Protein AF-A0A4Y7ZWC4-F1 (afdb_monomer_lite)

Sequence (1128 aa):
MLENSEYKRQALKNGRPTIAVLVGAMTSEYQEGIMRGAAYVAEENDYNIIGFCGGAINSQDSLTLLRDKVFDLVDTNLIAGVISPFSSHMRFLDEQASQTFIDRFSSVPVINIGSYIEQHTNILTDYESGFYELFSHLHHVHGYRNIMLMRGPEYHASSQKRFALYKKLLDEYDLPFDHDMVIQSNLTRESAKSRIEKFFDKSNKPVDVIITVNDKQALGIIDACVSRGIKVPQDIAVIGSMDTLEGAFSTPSLTGIKEPLFELGRTAAIELIAQIEGKKALSEIHNPTSLIVRQSCGCESSMHLQDCKASNQVSSVSLNLSDDPIYDETEGYFKRLVEQYKGGIACNEVASLLSLYQKSMQKNHFDELLTLLQQKLEKALKTEDIMLWLALTSKLQLSTLAYLDNSKNRSKKSLVKFITQLISLKNEFEQIAIKFQRFETEYYMNYFRSVVNNLNSSFDLSTIKEYTIDVLQLSEFYISVFDDVNTDKQSAKNILSVHHNELINIENKSFDAKKLLPDGIETFKDRYTLLVLPLSHRDKRIGFMTLNLSNCKAIAFENLRAVISSALKNEILIQDLKKAEKRFSDIAHSTSNWLWETNLHHQFTYCSISSEDIIGYSPHILMNKTVSELDVGKGEGYIKRILAQKDLTNIECWFRHKNGHVVCLLLSAKAIISEGVFYGYRGVFEDITEQKRQADKIKNLAYSDMLTGLPNRTLFQDTLEETIKESALKKKKFALMFIDLDHFKYINDSLGHAAGDKLLIEIAKRLNNSIRSGDVLARLGGDEFVIILPDVLDTANIIDIAERIFNDLKKPVMLKGKPVLSTLSLGISLYPTDATDAQSLLQKGDNAMYQAKSQGRNNYVFYDKLLEQKHNLRNLNEDILRDALANDGFVLHYQPQVSTETGDVIGFEALVRIQNDKQGIVAPNHFIPLAEELGLIGQIDEWVFKEGCSQYAIWRDLGLTNIRLSINLSAVQLRNDAVLATYIEILERYNVQPSDIQLEITENSLIENERIALKVLQGFRDFGVSIALDDFGTGYSSLNCINLYPIDTIKIDRSFVKDAVDNPKNKAIIQGMVLIARSLNLNVIAEGVETLEQYHFIKGLGCHEIQGYYFYKPSPAKDVQQFLVGPL

Secondary structure (DSSP, 8-state):
----TT-----STT---EEEEEES-TT-HHHHHHHHHHHHHHHHTT-EEEEEE---TT-SSHHHHHHHGGGGG--TTT-SEEEE-GGGG-SS--HHHHHHHHHTTTTS-EEEESS--TTSEEEEEEHHHHHHHHHHHHHHTT----EEEEE--TT-HHHHHHHHHHHHHHHHTT----GGGEEE--SSHHHHHHHHHHHHTT-----SEEEESSHHHHHHHHHHHHHTTPPTTTT-EEEEES--HHHHTSSSPPEEEE--HHHHHHHHHHHHHHHHTTPPPPSEEEEE-EEE--GGGT--TTS-----------------SS--HHHHHHHHHHHHHHHH--SS--HHHHHHHHHHHHHHHHHT--HHHHHHHHHHHHHHTTSTTHHHHHHHHHHHHHHHHHHHHH--SSSHHHHHHHHHHHHHHHHHHHHHHHHHHHHHHHHHHHHHHHHHHHHHHH--HHHHHHHHHHHH--SEEEEEEES-TTSS--EEEEEEEEETTEE----S--EEGGGSS-TTPPPGGG--EEEEEEEEETTEEEEEEEEETTS--HHHHHHHHHHHHHHHHHHHHHHHHHHHHHHHHHHHHH-SSEEEEE-TT-BEEEE-TTHHHHTS--HHHHTT-BGGGTB-SS-TTHHHHHTTT--EEEEEEEEE-TTS-EEEEEEEEEEEEETTEEEEEEEEEEE-HHHHHHHHHHHHHHSB-TTT-SB-HHHHHHHHHHHHHHHHHHT--EEEEEEEETTHHHHHHHH-HHHHHHHHHHHHHHHHHHS-TTSEEEEEETTEEEEEE-S---HHHHHHHHHHHHHHHTSPEEETTEEE---EEEEEEEETTT-SSHHHHHHHHHHHHHHHHHTTSSSEEE--HHHHHHHHHHHHHHHHHHHHHHTT-EEEEEEEEEETTT--EEEEEEEEEEEETTTEEE-GGGTHHHHHHTT-HHHHHHHHHHHHHHHHHHHHHTT--S-EEEEE--HHHHT-TTHHHHHHHHHHHHT--GGGEEEEEEGGGGSS-HHHHHHHHHHHHHHT-EEEEEEETSSS-HHHHHHHS---EEEEPHHHHHTTTT-HHHHHHHHHHHHHHHHTT-EEEEE---SHHHHHHHHHHT-SEEESTTT---EEHHHHHHHHHS--

Radius of gyration: 44.44 Å; chains: 1; bounding box: 117×97×110 Å

Structure (mmCIF, N/CA/C/O backbone):
data_AF-A0A4Y7ZWC4-F1
#
_entry.id   AF-A0A4Y7ZWC4-F1
#
loop_
_atom_site.group_PDB
_atom_site.id
_atom_site.type_symbol
_atom_site.label_atom_id
_atom_site.label_alt_id
_atom_site.label_comp_id
_atom_site.label_asym_id
_atom_site.label_entity_id
_atom_site.label_seq_id
_atom_site.pdbx_PDB_ins_code
_atom_site.Cartn_x
_atom_site.Cartn_y
_atom_site.Cartn_z
_atom_site.occupancy
_atom_site.B_iso_or_equiv
_atom_site.auth_seq_id
_atom_site.auth_comp_id
_atom_site.auth_asym_id
_atom_site.auth_atom_id
_atom_site.pdbx_PDB_model_num
ATOM 1 N N . MET A 1 1 ? 11.425 41.089 52.721 1.00 36.91 1 MET A N 1
ATOM 2 C CA . MET A 1 1 ? 10.105 41.747 52.641 1.00 36.91 1 MET A CA 1
ATOM 3 C C . MET A 1 1 ? 9.851 42.131 51.196 1.00 36.91 1 MET A C 1
ATOM 5 O O . MET A 1 1 ? 10.433 43.103 50.746 1.00 36.91 1 MET A O 1
ATOM 9 N N . LEU A 1 2 ? 9.032 41.359 50.483 1.00 33.25 2 LEU A N 1
ATOM 10 C CA . LEU A 1 2 ? 8.387 41.781 49.237 1.00 33.25 2 LEU A CA 1
ATOM 11 C C . LEU A 1 2 ? 6.947 41.248 49.290 1.00 33.25 2 LEU A C 1
ATOM 13 O O . LEU A 1 2 ? 6.623 40.189 48.765 1.00 33.25 2 LEU A O 1
ATOM 17 N N . GLU A 1 3 ? 6.118 41.973 50.042 1.00 33.88 3 GLU A N 1
ATOM 18 C CA . GLU A 1 3 ? 4.663 41.814 50.160 1.00 33.88 3 GLU A CA 1
ATOM 19 C C . GLU A 1 3 ? 3.939 42.688 49.115 1.00 33.88 3 GLU A C 1
ATOM 21 O O . GLU A 1 3 ? 3.061 43.468 49.463 1.00 33.88 3 GLU A O 1
ATOM 26 N N . ASN A 1 4 ? 4.294 42.585 47.828 1.00 34.16 4 ASN A N 1
ATOM 27 C CA . ASN A 1 4 ? 3.472 43.173 46.764 1.00 34.16 4 ASN A CA 1
ATOM 28 C C . ASN A 1 4 ? 2.632 42.080 46.095 1.00 34.16 4 ASN A C 1
ATOM 30 O O . ASN A 1 4 ? 3.138 41.120 45.516 1.00 34.16 4 ASN A O 1
ATOM 34 N N . SER A 1 5 ? 1.320 42.230 46.250 1.00 39.06 5 SER A N 1
ATOM 35 C CA . SER A 1 5 ? 0.278 41.208 46.164 1.00 39.06 5 SER A CA 1
ATOM 36 C C . SER A 1 5 ? -0.336 40.987 44.775 1.00 39.06 5 SER A C 1
ATOM 38 O O . SER A 1 5 ? -1.377 40.346 44.695 1.00 39.06 5 SER A O 1
ATOM 40 N N . GLU A 1 6 ? 0.279 41.458 43.686 1.00 36.84 6 GLU A N 1
ATOM 41 C CA . GLU A 1 6 ? -0.223 41.223 42.312 1.00 36.84 6 GLU A CA 1
ATOM 42 C C . GLU A 1 6 ? 0.593 40.194 41.505 1.00 36.84 6 GLU A C 1
ATOM 44 O O . GLU A 1 6 ? 0.111 39.688 40.496 1.00 36.84 6 GLU A O 1
ATOM 49 N N . TYR A 1 7 ? 1.778 39.792 41.982 1.00 43.50 7 TYR A N 1
ATOM 50 C CA . TYR A 1 7 ? 2.660 38.829 41.296 1.00 43.50 7 TYR A CA 1
ATOM 51 C C . TYR A 1 7 ? 2.745 37.445 41.957 1.00 43.50 7 TYR A C 1
ATOM 53 O O . TYR A 1 7 ? 3.588 36.632 41.583 1.00 43.50 7 TYR A O 1
ATOM 61 N N . LYS A 1 8 ? 1.846 37.108 42.893 1.00 43.94 8 LYS A N 1
ATOM 62 C CA . LYS A 1 8 ? 1.674 35.714 43.348 1.00 43.94 8 LYS A CA 1
ATOM 63 C C . LYS A 1 8 ? 0.915 34.893 42.295 1.00 43.94 8 LYS A C 1
ATOM 65 O O . LYS A 1 8 ? -0.157 34.359 42.568 1.00 43.94 8 LYS A O 1
ATOM 70 N N . ARG A 1 9 ? 1.469 34.781 41.084 1.00 52.72 9 ARG A N 1
ATOM 71 C CA . ARG A 1 9 ? 1.142 33.650 40.207 1.00 52.72 9 ARG A CA 1
ATOM 72 C C . ARG A 1 9 ? 1.615 32.401 40.927 1.00 52.72 9 ARG A C 1
ATOM 74 O O . ARG A 1 9 ? 2.701 32.410 41.507 1.00 52.72 9 ARG A O 1
ATOM 81 N N . GLN A 1 10 ? 0.758 31.391 41.010 1.00 51.75 10 GLN A N 1
ATOM 82 C CA . GLN A 1 10 ? 1.081 30.186 41.758 1.00 51.75 10 GLN A CA 1
ATOM 83 C C . GLN A 1 10 ? 2.271 29.532 41.069 1.00 51.75 10 GLN A C 1
ATOM 85 O O . GLN A 1 10 ? 2.128 28.942 40.011 1.00 51.75 10 GLN A O 1
ATOM 90 N N . ALA A 1 11 ? 3.458 29.657 41.654 1.00 58.25 11 ALA A N 1
ATOM 91 C CA . ALA A 1 11 ? 4.569 28.808 41.282 1.00 58.25 11 ALA A CA 1
ATOM 92 C C . ALA A 1 11 ? 4.106 27.343 41.309 1.00 58.25 11 ALA A C 1
ATOM 94 O O . ALA A 1 11 ? 3.237 26.964 42.105 1.00 58.25 11 ALA A O 1
ATOM 95 N N . LEU A 1 12 ? 4.716 26.506 40.472 1.00 66.38 12 LEU A N 1
ATOM 96 C CA . LEU A 1 12 ? 4.628 25.061 40.661 1.00 66.38 12 LEU A CA 1
ATOM 97 C C . LEU A 1 12 ? 5.054 24.695 42.095 1.00 66.38 12 LEU A C 1
ATOM 99 O O . LEU A 1 12 ? 5.587 25.520 42.835 1.00 66.38 12 LEU A O 1
ATOM 103 N N . LYS A 1 13 ? 4.791 23.454 42.507 1.00 65.44 13 LYS A N 1
ATOM 104 C CA . LYS A 1 13 ? 4.731 23.006 43.915 1.00 65.44 13 LYS A CA 1
ATOM 105 C C . LYS A 1 13 ? 5.857 23.491 44.852 1.00 65.44 13 LYS A C 1
ATOM 107 O O . LYS A 1 13 ? 5.610 23.600 46.047 1.00 65.44 13 LYS A O 1
ATOM 112 N N . ASN A 1 14 ? 7.052 23.785 44.336 1.00 71.94 14 ASN A N 1
ATOM 113 C CA . ASN A 1 14 ? 8.225 24.234 45.094 1.00 71.94 14 ASN A CA 1
ATOM 114 C C . ASN A 1 14 ? 8.300 25.756 45.362 1.00 71.94 14 ASN A C 1
ATOM 116 O O . ASN A 1 14 ? 9.251 26.217 45.986 1.00 71.94 14 ASN A O 1
ATOM 120 N N . GLY A 1 15 ? 7.347 26.564 44.884 1.00 74.50 15 GLY A N 1
ATOM 121 C CA . GLY A 1 15 ? 7.322 28.008 45.152 1.00 74.50 15 GLY A CA 1
ATOM 122 C C . GLY A 1 15 ? 8.248 28.864 44.273 1.00 74.50 15 GLY A C 1
ATOM 123 O O . GLY A 1 15 ? 8.223 30.088 44.406 1.00 74.50 15 GLY A O 1
ATOM 124 N N . ARG A 1 16 ? 9.027 28.263 43.360 1.00 85.69 16 ARG A N 1
ATOM 125 C CA . ARG A 1 16 ? 9.934 28.987 42.452 1.00 85.69 16 ARG A CA 1
ATOM 126 C C . ARG A 1 16 ? 9.204 29.516 41.205 1.00 85.69 16 ARG A C 1
ATOM 128 O O . ARG A 1 16 ? 8.404 28.784 40.607 1.00 85.69 16 ARG A O 1
ATOM 135 N N . PRO A 1 17 ? 9.487 30.749 40.746 1.00 88.38 17 PRO A N 1
ATOM 136 C CA . PRO A 1 17 ? 8.953 31.246 39.481 1.00 88.38 17 PRO A CA 1
ATOM 137 C C . PRO A 1 17 ? 9.370 30.336 38.318 1.00 88.38 17 PRO A C 1
ATOM 139 O O . PRO A 1 17 ? 10.480 29.808 38.299 1.00 88.38 17 PRO A O 1
ATOM 142 N N . THR A 1 18 ? 8.475 30.125 37.351 1.00 90.62 18 THR A N 1
ATOM 143 C CA . THR A 1 18 ? 8.679 29.136 36.278 1.00 90.62 18 THR A CA 1
ATOM 144 C C . THR A 1 18 ? 8.723 29.798 34.908 1.00 90.62 18 THR A C 1
ATOM 146 O O . THR A 1 18 ? 7.802 30.527 34.550 1.00 90.62 18 THR A O 1
ATOM 149 N N . ILE A 1 19 ? 9.768 29.529 34.128 1.00 93.81 19 ILE A N 1
ATOM 150 C CA . ILE A 1 19 ? 9.897 29.974 32.736 1.00 93.81 19 ILE A CA 1
ATOM 151 C C . ILE A 1 19 ? 9.455 28.838 31.813 1.00 93.81 19 ILE A C 1
ATOM 153 O O . ILE A 1 19 ? 9.983 27.729 31.899 1.00 93.81 19 ILE A O 1
ATOM 157 N N . ALA A 1 20 ? 8.509 29.109 30.916 1.00 94.12 20 ALA A N 1
ATOM 158 C CA . ALA A 1 20 ? 8.157 28.183 29.845 1.00 94.12 20 ALA A CA 1
ATOM 159 C C . ALA A 1 20 ? 8.971 28.500 28.585 1.00 94.12 20 ALA A C 1
ATOM 161 O O . ALA A 1 20 ? 9.001 29.644 28.135 1.00 94.12 20 ALA A O 1
ATOM 162 N N . VAL A 1 21 ? 9.603 27.489 27.992 1.00 94.00 21 VAL A N 1
ATOM 163 C CA . VAL A 1 21 ? 10.308 27.605 26.710 1.00 94.00 21 VAL A CA 1
ATOM 164 C C . VAL A 1 21 ? 9.584 26.758 25.674 1.00 94.00 21 VAL A C 1
ATOM 166 O O . VAL A 1 21 ? 9.498 25.542 25.819 1.00 94.00 21 VAL A O 1
ATOM 169 N N . LEU A 1 22 ? 9.041 27.385 24.632 1.00 92.19 22 LEU A N 1
ATOM 170 C CA . LEU A 1 22 ? 8.258 26.695 23.605 1.00 92.19 22 LEU A CA 1
ATOM 171 C C . LEU A 1 22 ? 9.137 26.447 22.380 1.00 92.19 22 LEU A C 1
ATOM 173 O O . LEU A 1 22 ? 9.503 27.391 21.689 1.00 92.19 22 LEU A O 1
ATOM 177 N N . VAL A 1 23 ? 9.461 25.190 22.082 1.00 87.56 23 VAL A N 1
ATOM 178 C CA . VAL A 1 23 ? 10.250 24.799 20.900 1.00 87.56 23 VAL A CA 1
ATOM 179 C C . VAL A 1 23 ? 9.487 23.777 20.053 1.00 87.56 23 VAL A C 1
ATOM 181 O O . VAL A 1 23 ? 8.560 23.140 20.538 1.00 87.56 23 VAL A O 1
ATOM 184 N N . GLY A 1 24 ? 9.836 23.638 18.776 1.00 77.31 24 GLY A N 1
ATOM 185 C CA . GLY A 1 24 ? 9.213 22.663 17.877 1.00 77.31 24 GLY A CA 1
ATOM 186 C C . GLY A 1 24 ? 9.719 21.238 18.135 1.00 77.31 24 GLY A C 1
ATOM 187 O O . GLY A 1 24 ? 9.080 20.447 18.816 1.00 77.31 24 GLY A O 1
ATOM 188 N N . ALA A 1 25 ? 10.889 20.891 17.608 1.00 75.38 25 ALA A N 1
ATOM 189 C CA . ALA A 1 25 ? 11.522 19.589 17.773 1.00 75.38 25 ALA A CA 1
ATOM 190 C C . ALA A 1 25 ? 12.963 19.712 18.289 1.00 75.38 25 ALA A C 1
ATOM 192 O O . ALA A 1 25 ? 13.809 20.376 17.689 1.00 75.38 25 ALA A O 1
ATOM 193 N N . MET A 1 26 ? 13.282 18.942 19.330 1.00 75.38 26 MET A N 1
ATOM 194 C CA . MET A 1 26 ? 14.629 18.871 19.918 1.00 75.38 26 MET A CA 1
ATOM 195 C C . MET A 1 26 ? 15.670 18.194 19.007 1.00 75.38 26 MET A C 1
ATOM 197 O O . MET A 1 26 ? 16.835 18.091 19.359 1.00 75.38 26 MET A O 1
ATOM 201 N N . THR A 1 27 ? 15.287 17.777 17.797 1.00 70.00 27 THR A N 1
ATOM 202 C CA . THR A 1 27 ? 16.213 17.349 16.734 1.00 70.00 27 THR A CA 1
ATOM 203 C C . THR A 1 27 ? 16.934 18.516 16.041 1.00 70.00 27 THR A C 1
ATOM 205 O O . THR A 1 27 ? 17.749 18.291 15.143 1.00 70.00 27 THR A O 1
ATOM 208 N N . SER A 1 28 ? 16.568 19.759 16.367 1.00 74.88 28 SER A N 1
ATOM 209 C CA . SER A 1 28 ? 17.156 20.978 15.814 1.00 74.88 28 SER A CA 1
ATOM 210 C C . SER A 1 28 ? 18.129 21.603 16.809 1.00 74.88 28 SER A C 1
ATOM 212 O O . SER A 1 28 ? 17.698 22.112 17.842 1.00 74.88 28 SER A O 1
ATOM 214 N N . GLU A 1 29 ? 19.410 21.683 16.448 1.00 75.12 29 GLU A N 1
ATOM 215 C CA . GLU A 1 29 ? 20.452 22.306 17.282 1.00 75.12 29 GLU A CA 1
ATOM 216 C C . GLU A 1 29 ? 20.134 23.766 17.636 1.00 75.12 29 GLU A C 1
ATOM 218 O O . GLU A 1 29 ? 20.414 24.216 18.742 1.00 75.12 29 GLU A O 1
ATOM 223 N N . TYR A 1 30 ? 19.456 24.492 16.738 1.00 80.69 30 TYR A N 1
ATOM 224 C CA . TYR A 1 30 ? 18.941 25.837 17.013 1.00 80.69 30 TYR A CA 1
ATOM 225 C C . TYR A 1 30 ? 18.012 25.875 18.239 1.00 80.69 30 TYR A C 1
ATOM 227 O O . TYR A 1 30 ? 18.142 26.734 19.108 1.00 80.69 30 TYR A O 1
ATOM 235 N N . GLN A 1 31 ? 17.081 24.925 18.326 1.00 84.62 31 GLN A N 1
ATOM 236 C CA . GLN A 1 31 ? 16.088 24.880 19.397 1.00 84.62 31 GLN A CA 1
ATOM 237 C C . GLN A 1 31 ? 16.684 24.314 20.686 1.00 84.62 31 GLN A C 1
ATOM 239 O O . GLN A 1 31 ? 16.394 24.817 21.771 1.00 84.62 31 GLN A O 1
ATOM 244 N N . GLU A 1 32 ? 17.566 23.323 20.562 1.00 80.00 32 GLU A N 1
ATOM 245 C CA . GLU A 1 32 ? 18.338 22.798 21.682 1.00 80.00 32 GLU A CA 1
ATOM 246 C C . GLU A 1 32 ? 19.237 23.877 22.304 1.00 80.00 32 GLU A C 1
ATOM 248 O O . GLU A 1 32 ? 19.240 24.041 23.524 1.00 80.00 32 GLU A O 1
ATOM 253 N N . GLY A 1 33 ? 19.951 24.657 21.486 1.00 79.62 33 GLY A N 1
ATOM 254 C CA . GLY A 1 33 ? 20.810 25.752 21.937 1.00 79.62 33 GLY A CA 1
ATOM 255 C C . GLY A 1 33 ? 20.036 26.812 22.721 1.00 79.62 33 GLY A C 1
ATOM 256 O O . GLY A 1 33 ? 20.436 27.159 23.833 1.00 79.62 33 GLY A O 1
ATOM 257 N N . ILE A 1 34 ? 18.881 27.246 22.200 1.00 87.56 34 ILE A N 1
ATOM 258 C CA . ILE A 1 34 ? 17.975 28.169 22.902 1.00 87.56 34 ILE A CA 1
ATOM 259 C C . ILE A 1 34 ? 17.563 27.597 24.261 1.00 87.56 34 ILE A C 1
ATOM 261 O O . ILE A 1 34 ? 17.644 28.279 25.283 1.00 87.56 34 ILE A O 1
ATOM 265 N N . MET A 1 35 ? 17.132 26.337 24.285 1.00 86.38 35 MET A N 1
ATOM 266 C CA . MET A 1 35 ? 16.651 25.702 25.505 1.00 86.38 35 MET A CA 1
ATOM 267 C C . MET A 1 35 ? 17.763 25.554 26.552 1.00 86.38 35 MET A C 1
ATOM 269 O O . MET A 1 35 ? 17.543 25.869 27.721 1.00 86.38 35 MET A O 1
ATOM 273 N N . ARG A 1 36 ? 18.972 25.149 26.141 1.00 82.88 36 ARG A N 1
ATOM 274 C CA . ARG A 1 36 ? 20.150 25.036 27.018 1.00 82.88 36 ARG A CA 1
ATOM 275 C C . ARG A 1 36 ? 20.587 26.390 27.576 1.00 82.88 36 ARG A C 1
ATOM 277 O O . ARG A 1 36 ? 20.874 26.485 28.768 1.00 82.88 36 ARG A O 1
ATOM 284 N N . GLY A 1 37 ? 20.613 27.427 26.739 1.00 82.19 37 GLY A N 1
ATOM 285 C CA . GLY A 1 37 ? 20.956 28.789 27.152 1.00 82.19 37 GLY A CA 1
ATOM 286 C C . GLY A 1 37 ? 19.972 29.348 28.175 1.00 82.19 37 GLY A C 1
ATOM 287 O O . GLY A 1 37 ? 20.378 29.869 29.213 1.00 82.19 37 GLY A O 1
ATOM 288 N N . ALA A 1 38 ? 18.672 29.165 27.930 1.00 88.00 38 ALA A N 1
ATOM 289 C CA . ALA A 1 38 ? 17.637 29.575 28.872 1.00 88.00 38 ALA A CA 1
ATOM 290 C C . ALA A 1 38 ? 17.711 28.780 30.188 1.00 88.00 38 ALA A C 1
ATOM 292 O O . ALA A 1 38 ? 17.610 29.362 31.268 1.00 88.00 38 ALA A O 1
ATOM 293 N N . ALA A 1 39 ? 17.944 27.463 30.109 1.00 85.06 39 ALA A N 1
ATOM 294 C CA . ALA A 1 39 ? 18.086 26.597 31.279 1.00 85.06 39 ALA A CA 1
ATOM 295 C C . ALA A 1 39 ? 19.277 26.990 32.149 1.00 85.06 39 ALA A C 1
ATOM 297 O O . ALA A 1 39 ? 19.162 26.985 33.371 1.00 85.06 39 ALA A O 1
ATOM 298 N N . TYR A 1 40 ? 20.399 27.367 31.532 1.00 81.56 40 TYR A N 1
ATOM 299 C CA . TYR A 1 40 ? 21.580 27.840 32.245 1.00 81.56 40 TYR A CA 1
ATOM 300 C C . TYR A 1 40 ? 21.276 29.069 33.110 1.00 81.56 40 TYR A C 1
ATOM 302 O O . TYR A 1 40 ? 21.555 29.059 34.305 1.00 81.56 40 TYR A O 1
ATOM 310 N N . VAL A 1 41 ? 20.625 30.083 32.537 1.00 84.69 41 VAL A N 1
ATOM 311 C CA . VAL A 1 41 ? 20.277 31.311 33.268 1.00 84.69 41 VAL A CA 1
ATOM 312 C C . VAL A 1 41 ? 19.228 31.047 34.341 1.00 84.69 41 VAL A C 1
ATOM 314 O O . VAL A 1 41 ? 19.347 31.555 35.456 1.00 84.69 41 VAL A O 1
ATOM 317 N N . ALA A 1 42 ? 18.208 30.241 34.032 1.00 87.12 42 ALA A N 1
ATOM 318 C CA . ALA A 1 42 ? 17.203 29.856 35.015 1.00 87.12 42 ALA A CA 1
ATOM 319 C C . ALA A 1 42 ? 17.848 29.134 36.211 1.00 87.12 42 ALA A C 1
ATOM 321 O O . ALA A 1 42 ? 17.500 29.415 37.361 1.00 87.12 42 ALA A O 1
ATOM 322 N N . GLU A 1 43 ? 18.831 28.259 35.950 1.00 84.38 43 GLU A N 1
ATOM 323 C CA . GLU A 1 43 ? 19.612 27.557 36.973 1.00 84.38 43 GLU A CA 1
ATOM 324 C C . GLU A 1 43 ? 20.304 28.539 37.931 1.00 84.38 43 GLU A C 1
ATOM 326 O O . GLU A 1 43 ? 20.068 28.481 39.142 1.00 84.38 43 GLU A O 1
ATOM 331 N N . GLU A 1 44 ? 21.070 29.485 37.382 1.00 84.31 44 GLU A N 1
ATOM 332 C CA . GLU A 1 44 ? 21.840 30.480 38.142 1.00 84.31 44 GLU A CA 1
ATOM 333 C C . GLU A 1 44 ? 20.978 31.458 38.955 1.00 84.31 44 GLU A C 1
ATOM 335 O O . GLU A 1 44 ? 21.430 31.958 39.983 1.00 84.31 44 GLU A O 1
ATOM 340 N N . ASN A 1 45 ? 19.734 31.706 38.534 1.00 84.94 45 ASN A N 1
ATOM 341 C CA . ASN A 1 45 ? 18.841 32.699 39.148 1.00 84.94 45 ASN A CA 1
ATOM 342 C C . ASN A 1 45 ? 17.710 32.085 40.003 1.00 84.94 45 ASN A C 1
ATOM 344 O O . ASN A 1 45 ? 16.782 32.791 40.383 1.00 84.94 45 ASN A O 1
ATOM 348 N N . ASP A 1 46 ? 17.772 30.784 40.308 1.00 86.81 46 ASP A N 1
ATOM 349 C CA . ASP A 1 46 ? 16.769 30.045 41.109 1.00 86.81 46 ASP A CA 1
ATOM 350 C C . ASP A 1 46 ? 15.342 29.998 40.507 1.00 86.81 46 ASP A C 1
ATOM 352 O O . ASP A 1 46 ? 14.338 29.939 41.217 1.00 86.81 46 ASP A O 1
ATOM 356 N N . TYR A 1 47 ? 15.240 29.963 39.173 1.00 88.88 47 TYR A N 1
ATOM 357 C CA . TYR A 1 47 ? 13.983 29.747 38.445 1.00 88.88 47 TYR A CA 1
ATOM 358 C C . TYR A 1 47 ? 13.782 28.266 38.086 1.00 88.88 47 TYR A C 1
ATOM 360 O O . TYR A 1 47 ? 14.731 27.529 37.797 1.00 88.88 47 TYR A O 1
ATOM 368 N N . ASN A 1 48 ? 12.525 27.829 38.038 1.00 90.12 48 ASN A N 1
ATOM 369 C CA . ASN A 1 48 ? 12.149 26.610 37.324 1.00 90.12 48 ASN A CA 1
ATOM 370 C C . ASN A 1 48 ? 12.159 26.877 35.810 1.00 90.12 48 ASN A C 1
ATOM 372 O O . ASN A 1 48 ? 11.861 27.990 35.368 1.00 90.12 48 ASN A O 1
ATOM 376 N N . ILE A 1 49 ? 12.420 25.845 35.010 1.00 90.56 49 ILE A N 1
ATOM 377 C CA . ILE A 1 49 ? 12.344 25.918 33.552 1.00 90.56 49 ILE A CA 1
ATOM 378 C C . ILE A 1 49 ? 11.641 24.696 32.969 1.00 90.56 49 ILE A C 1
ATOM 380 O O . ILE A 1 49 ? 11.961 23.555 33.297 1.00 90.56 49 ILE A O 1
ATOM 384 N N . ILE A 1 50 ? 10.683 24.939 32.079 1.00 91.69 50 ILE A N 1
ATOM 385 C CA . ILE A 1 50 ? 9.919 23.882 31.421 1.00 91.69 50 ILE A CA 1
ATOM 386 C C . ILE A 1 50 ? 9.958 24.090 29.916 1.00 91.69 50 ILE A C 1
ATOM 388 O O . ILE A 1 50 ? 9.393 25.049 29.394 1.00 91.69 50 ILE A O 1
ATOM 392 N N . GLY A 1 51 ? 10.622 23.175 29.221 1.00 91.19 51 GLY A N 1
ATOM 393 C CA . GLY A 1 51 ? 10.611 23.085 27.771 1.00 91.19 51 GLY A CA 1
ATOM 394 C C . GLY A 1 51 ? 9.378 22.333 27.283 1.00 91.19 51 GLY A C 1
ATOM 395 O O . GLY A 1 51 ? 9.163 21.193 27.680 1.00 91.19 51 GLY A O 1
ATOM 396 N N . PHE A 1 52 ? 8.587 22.933 26.400 1.00 91.38 52 PHE A N 1
ATOM 397 C CA . PHE A 1 52 ? 7.495 22.265 25.692 1.00 91.38 52 PHE A CA 1
ATOM 398 C C . PHE A 1 52 ? 7.915 22.044 24.240 1.00 91.38 52 PHE A C 1
ATOM 400 O O . PHE A 1 52 ? 8.229 23.007 23.542 1.00 91.38 52 PHE A O 1
ATOM 407 N N . CYS A 1 53 ? 7.925 20.789 23.789 1.00 87.81 53 CYS A N 1
ATOM 408 C CA . CYS A 1 53 ? 8.385 20.404 22.453 1.00 87.81 53 CYS A CA 1
ATOM 409 C C . CYS A 1 53 ? 7.210 20.037 21.546 1.00 87.81 53 CYS A C 1
ATOM 411 O O . CYS A 1 53 ? 6.715 18.909 21.579 1.00 87.81 53 CYS A O 1
ATOM 413 N N . GLY A 1 54 ? 6.741 21.011 20.771 1.00 81.31 54 GLY A N 1
ATOM 414 C CA . GLY A 1 54 ? 5.574 20.915 19.901 1.00 81.31 54 GLY A CA 1
ATOM 415 C C . GLY A 1 54 ? 5.866 20.436 18.480 1.00 81.31 54 GLY A C 1
ATOM 416 O O . GLY A 1 54 ? 6.625 19.495 18.246 1.00 81.31 54 GLY A O 1
ATOM 417 N N . GLY A 1 55 ? 5.157 21.004 17.511 1.00 74.94 55 GLY A N 1
ATOM 418 C CA . GLY A 1 55 ? 5.252 20.705 16.088 1.00 74.94 55 GLY A CA 1
ATOM 419 C C . GLY A 1 55 ? 5.333 21.996 15.284 1.00 74.94 55 GLY A C 1
ATOM 420 O O . GLY A 1 55 ? 6.112 22.882 15.617 1.00 74.94 55 GLY A O 1
ATOM 421 N N . ALA A 1 56 ? 4.555 22.071 14.207 1.00 70.44 56 ALA A N 1
ATOM 422 C CA . ALA A 1 56 ? 4.363 23.303 13.461 1.00 70.44 56 ALA A CA 1
ATOM 423 C C . ALA A 1 56 ? 2.865 23.613 13.385 1.00 70.44 56 ALA A C 1
ATOM 425 O O . ALA A 1 56 ? 2.105 22.840 12.792 1.00 70.44 56 ALA A O 1
ATOM 426 N N . ILE A 1 57 ? 2.485 24.773 13.922 1.00 67.50 57 ILE A N 1
ATOM 427 C CA . ILE A 1 57 ? 1.122 25.188 14.293 1.00 67.50 57 ILE A CA 1
ATOM 428 C C . ILE A 1 57 ? 0.162 25.235 13.091 1.00 67.50 57 ILE A C 1
ATOM 430 O O . ILE A 1 57 ? -1.053 25.168 13.254 1.00 67.50 57 ILE A O 1
ATOM 434 N N . ASN A 1 58 ? 0.692 25.290 11.869 1.00 65.19 58 ASN A N 1
ATOM 435 C CA . ASN A 1 58 ? -0.062 25.318 10.614 1.00 65.19 58 ASN A CA 1
ATOM 436 C C . ASN A 1 58 ? 0.391 24.252 9.602 1.00 65.19 58 ASN A C 1
ATOM 438 O O . ASN A 1 58 ? 0.313 24.440 8.388 1.00 65.19 58 ASN A O 1
ATOM 442 N N . SER A 1 59 ? 0.898 23.120 10.085 1.00 65.81 59 SER A N 1
ATOM 443 C CA . SER A 1 59 ? 1.248 21.997 9.219 1.00 65.81 59 SER A CA 1
ATOM 444 C C . SER A 1 59 ? 0.024 21.412 8.497 1.00 65.81 59 SER A C 1
ATOM 446 O O . SER A 1 59 ? -1.045 21.292 9.076 1.00 65.81 59 SER A O 1
ATOM 448 N N . GLN A 1 60 ? 0.187 20.969 7.246 1.00 59.59 60 GLN A N 1
ATOM 449 C CA . GLN A 1 60 ? -0.824 20.153 6.545 1.00 59.59 60 GLN A CA 1
ATOM 450 C C . GLN A 1 60 ? -0.781 18.667 6.957 1.00 59.59 60 GLN A C 1
ATOM 452 O O . GLN A 1 60 ? -1.689 17.906 6.638 1.00 59.59 60 GLN A O 1
ATOM 457 N N . ASP A 1 61 ? 0.275 18.251 7.664 1.00 64.94 61 ASP A N 1
ATOM 458 C CA . ASP A 1 61 ? 0.416 16.907 8.233 1.00 64.94 61 ASP A CA 1
ATOM 459 C C . ASP A 1 61 ? -0.282 16.825 9.599 1.00 64.94 61 ASP A C 1
ATOM 461 O O . ASP A 1 61 ? 0.119 17.518 10.543 1.00 64.94 61 ASP A O 1
ATOM 465 N N . SER A 1 62 ? -1.301 15.963 9.707 1.00 62.25 62 SER A N 1
ATOM 466 C CA . SER A 1 62 ? -2.140 15.839 10.906 1.00 62.25 62 SER A CA 1
ATOM 467 C C . SER A 1 62 ? -1.364 15.359 12.133 1.00 62.25 62 SER A C 1
ATOM 469 O O . SER A 1 62 ? -1.677 15.779 13.246 1.00 62.25 62 SER A O 1
ATOM 471 N N . LEU A 1 63 ? -0.302 14.565 11.944 1.00 63.53 63 LEU A N 1
ATOM 472 C CA . LEU A 1 63 ? 0.584 14.122 13.025 1.00 63.53 63 LEU A CA 1
ATOM 473 C C . LEU A 1 63 ? 1.453 15.257 13.574 1.00 63.53 63 LEU A C 1
ATOM 475 O O . LEU A 1 63 ? 1.746 15.276 14.770 1.00 63.53 63 LEU A O 1
ATOM 479 N N . THR A 1 64 ? 1.857 16.204 12.725 1.00 64.75 64 THR A N 1
ATOM 480 C CA . THR A 1 64 ? 2.595 17.400 13.144 1.00 64.75 64 THR A CA 1
ATOM 481 C C . THR A 1 64 ? 1.691 18.369 13.921 1.00 64.75 64 THR A C 1
ATOM 483 O O . THR A 1 64 ? 2.143 18.903 14.930 1.00 64.75 64 THR A O 1
ATOM 486 N N . LEU A 1 65 ? 0.413 18.519 13.544 1.00 63.47 65 LEU A N 1
ATOM 487 C CA .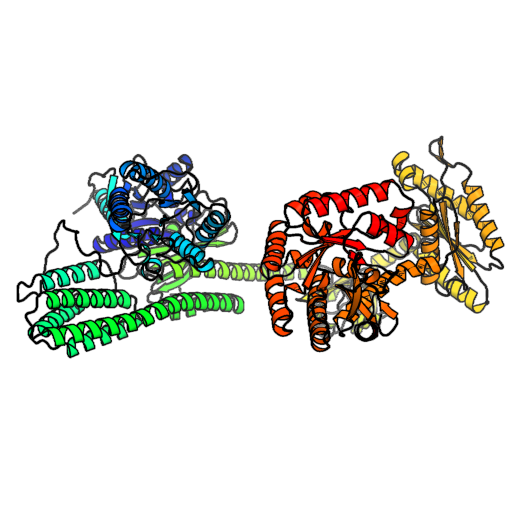 LEU A 1 65 ? -0.539 19.473 14.149 1.00 63.47 65 LEU A CA 1
ATOM 488 C C . LEU A 1 65 ? -0.997 19.197 15.603 1.00 63.47 65 LEU A C 1
ATOM 490 O O . LEU A 1 65 ? -1.114 20.098 16.420 1.00 63.47 65 LEU A O 1
ATOM 494 N N . LEU A 1 66 ? -1.460 18.015 15.995 1.00 66.94 66 LEU A N 1
ATOM 495 C CA . LEU A 1 66 ? -0.596 16.917 16.381 1.00 66.94 66 LEU A CA 1
ATOM 496 C C . LEU A 1 66 ? 0.182 17.246 17.648 1.00 66.94 66 LEU A C 1
ATOM 498 O O . LEU A 1 66 ? -0.279 17.077 18.778 1.00 66.94 66 LEU A O 1
ATOM 502 N N . ARG A 1 67 ? 1.407 17.686 17.407 1.00 74.88 67 ARG A N 1
ATOM 503 C CA . ARG A 1 67 ? 2.424 17.925 18.415 1.00 74.88 67 ARG A CA 1
ATOM 504 C C . ARG A 1 67 ? 2.281 19.305 19.056 1.00 74.88 67 ARG A C 1
ATOM 506 O O . ARG A 1 67 ? 2.510 19.413 20.253 1.00 74.88 67 ARG A O 1
ATOM 513 N N . ASP A 1 68 ? 1.828 20.327 18.326 1.00 76.06 68 ASP A N 1
ATOM 514 C CA . ASP A 1 68 ? 1.645 21.705 18.852 1.00 76.06 68 ASP A CA 1
ATOM 515 C C . ASP A 1 68 ? 0.657 21.794 19.998 1.00 76.06 68 ASP A C 1
ATOM 517 O O . ASP A 1 68 ? 0.733 22.633 20.888 1.00 76.06 68 ASP A O 1
ATOM 521 N N . LYS A 1 69 ? -0.259 20.848 20.001 1.00 79.00 69 LYS A N 1
ATOM 522 C CA . LYS A 1 69 ? -1.229 20.605 21.047 1.00 79.00 69 LYS A CA 1
ATOM 523 C C . LYS A 1 69 ? -0.590 20.374 22.434 1.00 79.00 69 LYS A C 1
ATOM 525 O O . LYS A 1 69 ? -1.282 20.507 23.440 1.00 79.00 69 LYS A O 1
ATOM 530 N N . VAL A 1 70 ? 0.719 20.113 22.533 1.00 85.69 70 VAL A N 1
ATOM 531 C CA . VAL A 1 70 ? 1.456 20.145 23.813 1.00 85.69 70 VAL A CA 1
ATOM 532 C C . VAL A 1 70 ? 1.466 21.542 24.453 1.00 85.69 70 VAL A C 1
ATOM 534 O O . VAL A 1 70 ? 1.455 21.648 25.676 1.00 85.69 70 VAL A O 1
ATOM 537 N N . PHE A 1 71 ? 1.410 22.617 23.658 1.00 88.19 71 PHE A N 1
ATOM 538 C CA . PHE A 1 71 ? 1.373 23.999 24.149 1.00 88.19 71 PHE A CA 1
ATOM 539 C C . PHE A 1 71 ? 0.068 24.332 24.889 1.00 88.19 71 PHE A C 1
ATOM 541 O O . PHE A 1 71 ? 0.006 25.309 25.631 1.00 88.19 71 PHE A O 1
ATOM 548 N N . ASP A 1 72 ? -0.971 23.501 24.752 1.00 86.06 72 ASP A N 1
ATOM 549 C CA . ASP A 1 72 ? -2.214 23.614 25.528 1.00 86.06 72 ASP A CA 1
ATOM 550 C C . ASP A 1 72 ? -2.046 23.213 27.000 1.00 86.06 72 ASP A C 1
ATOM 552 O O . ASP A 1 72 ? -2.935 23.493 27.804 1.00 86.06 72 ASP A O 1
ATOM 556 N N . LEU A 1 73 ? -0.922 22.582 27.357 1.00 88.31 73 LEU A N 1
ATOM 557 C CA . LEU A 1 73 ? -0.559 22.270 28.742 1.00 88.31 73 LEU A CA 1
ATOM 558 C C . LEU A 1 73 ? 0.086 23.461 29.467 1.00 88.31 73 LEU A C 1
ATOM 560 O O . LEU A 1 73 ? 0.267 23.409 30.681 1.00 88.31 73 LEU A O 1
ATOM 564 N N . VAL A 1 74 ? 0.439 24.529 28.744 1.00 90.38 74 VAL A N 1
ATOM 565 C CA . VAL A 1 74 ? 1.001 25.743 29.343 1.00 90.38 74 VAL A CA 1
ATOM 566 C C . VAL A 1 74 ? -0.117 26.508 30.049 1.00 90.38 74 VAL A C 1
ATOM 568 O O . VAL A 1 74 ? -1.023 27.034 29.403 1.00 90.38 74 VAL A O 1
ATOM 571 N N . ASP A 1 75 ? -0.043 26.598 31.377 1.00 88.44 75 ASP A N 1
ATOM 572 C CA . ASP A 1 75 ? -0.943 27.437 32.170 1.00 88.44 75 ASP A CA 1
ATOM 573 C C . ASP A 1 75 ? -0.259 28.742 32.570 1.00 88.44 75 ASP A C 1
ATOM 575 O O . ASP A 1 75 ? 0.691 28.743 33.354 1.00 88.44 75 ASP A O 1
ATOM 579 N N . THR A 1 76 ? -0.769 29.866 32.070 1.00 88.38 76 THR A N 1
ATOM 580 C CA . THR A 1 76 ? -0.231 31.196 32.374 1.00 88.38 76 THR A CA 1
ATOM 581 C C . THR A 1 76 ? -0.386 31.607 33.839 1.00 88.38 76 THR A C 1
ATOM 583 O O . THR A 1 76 ? 0.310 32.518 34.283 1.00 88.38 76 THR A O 1
ATOM 586 N N . ASN A 1 77 ? -1.236 30.925 34.615 1.00 85.38 77 ASN A N 1
ATOM 587 C CA . ASN A 1 77 ? -1.335 31.120 36.062 1.00 85.38 77 ASN A CA 1
ATOM 588 C C . ASN A 1 77 ? -0.224 30.396 36.836 1.00 85.38 77 ASN A C 1
ATOM 590 O O . ASN A 1 77 ? 0.020 30.751 37.991 1.00 85.38 77 ASN A O 1
ATOM 594 N N . LEU A 1 78 ? 0.425 29.398 36.215 1.00 84.62 78 LEU A N 1
ATOM 595 C CA . LEU A 1 78 ? 1.481 28.575 36.821 1.00 84.62 78 LEU A CA 1
ATOM 596 C C . LEU A 1 78 ? 2.905 28.980 36.409 1.00 84.62 78 LEU A C 1
ATOM 598 O O . LEU A 1 78 ? 3.883 28.493 36.982 1.00 84.62 78 LEU A O 1
ATOM 602 N N . ILE A 1 79 ? 3.038 29.873 35.425 1.00 90.31 79 ILE A N 1
ATOM 603 C CA . ILE A 1 79 ? 4.326 30.347 34.907 1.00 90.31 79 ILE A CA 1
ATOM 604 C C . ILE A 1 79 ? 4.506 31.855 35.103 1.00 90.31 79 ILE A C 1
ATOM 606 O O . ILE A 1 79 ? 3.554 32.630 35.200 1.00 90.31 79 ILE A O 1
ATOM 610 N N . ALA A 1 80 ? 5.765 32.279 35.147 1.00 90.50 80 ALA A N 1
ATOM 611 C CA . ALA A 1 80 ? 6.171 33.670 35.274 1.00 90.50 80 ALA A CA 1
ATOM 612 C C . ALA A 1 80 ? 6.370 34.349 33.911 1.00 90.50 80 ALA A C 1
ATOM 614 O O . ALA A 1 80 ? 6.145 35.551 33.815 1.00 90.50 80 ALA A O 1
ATOM 615 N N . GLY A 1 81 ? 6.732 33.596 32.865 1.00 92.62 81 GLY A N 1
ATOM 616 C CA . GLY A 1 81 ? 6.982 34.133 31.528 1.00 92.62 81 GLY A CA 1
ATOM 617 C C . GLY A 1 81 ? 7.255 33.061 30.473 1.00 92.62 81 GLY A C 1
ATOM 618 O O . GLY A 1 81 ? 7.433 31.885 30.807 1.00 92.62 81 GLY A O 1
ATOM 619 N N . VAL A 1 82 ? 7.280 33.477 29.204 1.00 94.69 82 VAL A N 1
ATOM 620 C CA . VAL A 1 82 ? 7.455 32.596 28.038 1.00 94.69 82 VAL A CA 1
ATOM 621 C C . VAL A 1 82 ? 8.632 33.051 27.177 1.00 94.69 82 VAL A C 1
ATOM 623 O O . VAL A 1 82 ? 8.764 34.232 26.865 1.00 94.69 82 VAL A O 1
ATOM 626 N N . ILE A 1 83 ? 9.449 32.096 26.737 1.00 95.19 83 ILE A N 1
ATOM 627 C CA . ILE A 1 83 ? 10.468 32.273 25.696 1.00 95.19 83 ILE A CA 1
ATOM 628 C C . ILE A 1 83 ? 10.097 31.378 24.518 1.00 95.19 83 ILE A C 1
ATOM 630 O O . ILE A 1 83 ? 9.844 30.186 24.699 1.00 95.19 83 ILE A O 1
ATOM 634 N N . SER A 1 84 ? 10.062 31.918 23.303 1.00 91.31 84 SER A N 1
ATOM 635 C CA . SER A 1 84 ? 9.703 31.118 22.130 1.00 91.31 84 SER A CA 1
ATOM 636 C C . SER A 1 84 ? 10.284 31.694 20.836 1.00 91.31 84 SER A C 1
ATOM 638 O O . SER A 1 84 ? 10.087 32.875 20.554 1.00 91.31 84 SER A O 1
ATOM 640 N N . PRO A 1 85 ? 10.951 30.887 19.992 1.00 87.44 85 PRO A N 1
ATOM 641 C CA . PRO A 1 85 ? 11.183 31.230 18.595 1.00 87.44 85 PRO A CA 1
ATOM 642 C C . PRO A 1 85 ? 9.896 31.043 17.773 1.00 87.44 85 PRO A C 1
ATOM 644 O O . PRO A 1 85 ? 9.741 30.038 17.074 1.00 87.44 85 PRO A O 1
ATOM 647 N N . PHE A 1 86 ? 8.950 31.987 17.851 1.00 80.50 86 PHE A N 1
ATOM 648 C CA . PHE A 1 86 ? 7.591 31.795 17.317 1.00 80.50 86 PHE A CA 1
ATOM 649 C C . PHE A 1 86 ? 7.536 31.503 15.815 1.00 80.50 86 PHE A C 1
ATOM 651 O O . PHE A 1 86 ? 6.753 30.658 15.385 1.00 80.50 86 PHE A O 1
ATOM 658 N N . SER A 1 87 ? 8.407 32.129 15.021 1.00 71.62 87 SER A N 1
ATOM 659 C CA . SER A 1 87 ? 8.497 31.846 13.582 1.00 71.62 87 SER A CA 1
ATOM 660 C C . SER A 1 87 ? 8.934 30.417 13.271 1.00 71.62 87 SER A C 1
ATOM 662 O O . SER A 1 87 ? 8.579 29.895 12.218 1.00 71.62 87 SER A O 1
ATOM 664 N N . SER A 1 88 ? 9.655 29.748 14.177 1.00 72.56 88 SER A N 1
ATOM 665 C CA . SER A 1 88 ? 10.060 28.353 13.973 1.00 72.56 88 SER A CA 1
ATOM 666 C C . SER A 1 88 ? 8.897 27.364 14.104 1.00 72.56 88 SER A C 1
ATOM 668 O O . SER A 1 88 ? 8.983 26.251 13.586 1.00 72.56 88 SER A O 1
ATOM 670 N N . HIS A 1 89 ? 7.792 27.781 14.731 1.00 72.06 89 HIS A N 1
ATOM 671 C CA . HIS A 1 89 ? 6.565 26.988 14.829 1.00 72.06 89 HIS A CA 1
ATOM 672 C C . HIS A 1 89 ? 5.660 27.142 13.600 1.00 72.06 89 HIS A C 1
ATOM 674 O O . HIS A 1 89 ? 4.634 26.475 13.515 1.00 72.06 89 HIS A O 1
ATOM 680 N N . MET A 1 90 ? 6.007 28.001 12.637 1.00 67.38 90 MET A N 1
ATOM 681 C CA . MET A 1 90 ? 5.160 28.329 11.488 1.00 67.38 90 MET A CA 1
ATOM 682 C C . MET A 1 90 ? 5.775 27.794 10.187 1.00 67.38 90 MET A C 1
ATOM 684 O O . MET A 1 90 ? 6.832 28.238 9.745 1.00 67.38 90 MET A O 1
ATOM 688 N N . ARG A 1 91 ? 5.103 26.832 9.540 1.00 59.94 91 ARG A N 1
ATOM 689 C CA . ARG A 1 91 ? 5.435 26.358 8.180 1.00 59.94 91 ARG A CA 1
ATOM 690 C C . ARG A 1 91 ? 4.923 27.300 7.088 1.00 59.94 91 ARG A C 1
ATOM 692 O O . ARG A 1 91 ? 5.518 27.348 6.020 1.00 59.94 91 ARG A O 1
ATOM 699 N N . PHE A 1 92 ? 3.852 28.047 7.351 1.00 53.97 92 PHE A N 1
ATOM 700 C CA . PHE A 1 92 ? 3.324 29.096 6.470 1.00 53.97 92 PHE A CA 1
ATOM 701 C C . PHE A 1 92 ? 3.238 30.438 7.216 1.00 53.97 92 PHE A C 1
ATOM 703 O O . PHE A 1 92 ? 3.007 30.463 8.423 1.00 53.97 92 PHE A O 1
ATOM 710 N N . LEU A 1 93 ? 3.440 31.556 6.520 1.00 52.84 93 LEU A N 1
ATOM 711 C CA . LEU A 1 93 ? 3.315 32.899 7.097 1.00 52.84 93 LEU A CA 1
ATOM 712 C C . LEU A 1 93 ? 1.831 33.287 7.161 1.00 52.84 93 LEU A C 1
ATOM 714 O O . LEU A 1 93 ? 1.324 33.965 6.274 1.00 52.84 93 LEU A O 1
ATOM 718 N N . ASP A 1 94 ? 1.124 32.804 8.179 1.00 63.62 94 ASP A N 1
ATOM 719 C CA . ASP A 1 94 ? -0.173 33.357 8.573 1.00 63.62 94 ASP A CA 1
ATOM 720 C C . ASP A 1 94 ? 0.060 34.250 9.800 1.00 63.62 94 ASP A C 1
ATOM 722 O O . ASP A 1 94 ? 0.225 33.771 10.929 1.00 63.62 94 ASP A O 1
ATOM 726 N N . GLU A 1 95 ? 0.158 35.558 9.558 1.00 62.25 95 GLU A N 1
ATOM 727 C CA . GLU A 1 95 ? 0.371 36.569 10.599 1.00 62.25 95 GLU A CA 1
ATOM 728 C C . GLU A 1 95 ? -0.762 36.553 11.634 1.00 62.25 95 GLU A C 1
ATOM 730 O O . GLU A 1 95 ? -0.509 36.700 12.830 1.00 62.25 95 GLU A O 1
ATOM 735 N N . GLN A 1 96 ? -1.998 36.275 11.206 1.00 68.50 96 GLN A N 1
ATOM 736 C CA . GLN A 1 96 ? -3.159 36.233 12.089 1.00 68.50 96 GLN A CA 1
ATOM 737 C C . GLN A 1 96 ? -3.119 35.005 13.006 1.00 68.50 96 GLN A C 1
ATOM 739 O O . GLN A 1 96 ? -3.359 35.126 14.211 1.00 68.50 96 GLN A O 1
ATOM 744 N N . ALA A 1 97 ? -2.779 33.828 12.473 1.00 67.25 97 ALA A N 1
ATOM 745 C CA . ALA A 1 97 ? -2.599 32.620 13.282 1.00 67.25 97 ALA A CA 1
ATOM 746 C C . ALA A 1 97 ? -1.426 32.757 14.268 1.00 67.25 97 ALA A C 1
ATOM 748 O O . ALA A 1 97 ? -1.509 32.283 15.404 1.00 67.25 97 ALA A O 1
ATOM 749 N N . SER A 1 98 ? -0.357 33.447 13.857 1.00 69.38 98 SER A N 1
ATOM 750 C CA . SER A 1 98 ? 0.809 33.724 14.702 1.00 69.38 98 SER A CA 1
ATOM 751 C C . SER A 1 98 ? 0.465 34.640 15.866 1.00 69.38 98 SER A C 1
ATOM 753 O O . SER A 1 98 ? 0.755 34.295 17.012 1.00 69.38 98 SER A O 1
ATOM 755 N N . GLN A 1 99 ? -0.229 35.746 15.593 1.00 75.12 99 GLN A N 1
ATOM 756 C CA . GLN A 1 99 ? -0.675 36.659 16.639 1.00 75.12 99 GLN A CA 1
ATOM 757 C C . GLN A 1 99 ? -1.644 35.962 17.600 1.00 75.12 99 GLN A C 1
ATOM 759 O O . GLN A 1 99 ? -1.435 35.985 18.807 1.00 75.12 99 GLN A O 1
ATOM 764 N N . THR A 1 100 ? -2.620 35.217 17.068 1.00 80.19 100 THR A N 1
ATOM 765 C CA . THR A 1 100 ? -3.586 34.456 17.880 1.00 80.19 100 THR A CA 1
ATOM 766 C C . THR A 1 100 ? -2.895 33.463 18.820 1.00 80.19 100 THR A C 1
ATOM 768 O O . THR A 1 100 ? -3.325 33.275 19.958 1.00 80.19 100 THR A O 1
ATOM 771 N N . PHE A 1 101 ? -1.823 32.806 18.366 1.00 83.19 101 PHE A N 1
ATOM 772 C CA . PHE A 1 101 ? -1.059 31.886 19.206 1.00 83.19 101 PHE A CA 1
ATOM 773 C C . PHE A 1 101 ? -0.281 32.613 20.311 1.00 83.19 101 PHE A C 1
ATOM 775 O O . PHE A 1 101 ? -0.276 32.147 21.449 1.00 83.19 101 PHE A O 1
ATOM 782 N N . ILE A 1 102 ? 0.345 33.750 19.999 1.00 83.62 102 ILE A N 1
ATOM 783 C CA . ILE A 1 102 ? 1.104 34.557 20.966 1.00 83.62 102 ILE A CA 1
ATOM 784 C C . ILE A 1 102 ? 0.172 35.173 22.017 1.00 83.62 102 ILE A C 1
ATOM 786 O O . ILE A 1 102 ? 0.482 35.133 23.210 1.00 83.62 102 ILE A O 1
ATOM 790 N N . ASP A 1 103 ? -1.008 35.641 21.604 1.00 84.19 103 ASP A N 1
ATOM 791 C CA . ASP A 1 103 ? -2.016 36.269 22.466 1.00 84.19 103 ASP A CA 1
ATOM 792 C C . ASP A 1 103 ? -2.491 35.348 23.604 1.00 84.19 103 ASP A C 1
ATOM 794 O O . ASP A 1 103 ? -2.903 35.830 24.665 1.00 84.19 103 ASP A O 1
ATOM 798 N N . ARG A 1 104 ? -2.355 34.020 23.447 1.00 86.56 104 ARG A N 1
ATOM 799 C CA . ARG A 1 104 ? -2.609 33.026 24.511 1.00 86.56 104 ARG A CA 1
ATOM 800 C C . ARG A 1 104 ? -1.766 33.268 25.762 1.00 86.56 104 ARG A C 1
ATOM 802 O O . ARG A 1 104 ? -2.160 32.858 26.852 1.00 86.56 104 ARG A O 1
ATOM 809 N N . PHE A 1 105 ? -0.611 33.907 25.602 1.00 89.38 105 PHE A N 1
ATOM 810 C CA . PHE A 1 105 ? 0.355 34.175 26.662 1.00 89.38 105 PHE A CA 1
ATOM 811 C C . PHE A 1 105 ? 0.380 35.647 27.083 1.00 89.38 105 PHE A C 1
ATOM 813 O O . PHE A 1 105 ? 1.211 36.014 27.903 1.00 89.38 105 PHE A O 1
ATOM 820 N N . SER A 1 106 ? -0.544 36.478 26.587 1.00 85.50 106 SER A N 1
ATOM 821 C CA . SER A 1 106 ? -0.618 37.925 26.865 1.00 85.50 106 SER A CA 1
ATOM 822 C C . SER A 1 106 ? -0.663 38.291 28.353 1.00 85.50 106 SER A C 1
ATOM 824 O O . SER A 1 106 ? -0.291 39.398 28.737 1.00 85.50 106 SER A O 1
ATOM 826 N N . SER A 1 107 ? -1.087 37.365 29.217 1.00 86.81 107 SER A N 1
ATOM 827 C CA . SER A 1 107 ? -1.075 37.580 30.659 1.00 86.81 107 SER A CA 1
ATOM 828 C C . SER A 1 107 ? 0.327 37.532 31.268 1.00 86.81 107 SER A C 1
ATOM 830 O O . SER A 1 107 ? 0.461 37.925 32.417 1.00 86.81 107 SER A O 1
ATOM 832 N N . VAL A 1 108 ? 1.367 37.055 30.578 1.00 90.38 108 VAL A N 1
ATOM 833 C CA . VAL A 1 108 ? 2.748 36.966 31.092 1.00 90.38 108 VAL A CA 1
ATOM 834 C C . VAL A 1 108 ? 3.740 37.643 30.131 1.00 90.38 108 VAL A C 1
ATOM 836 O O . VAL A 1 108 ? 3.428 37.778 28.953 1.00 90.38 108 VAL A O 1
ATOM 839 N N . PRO A 1 109 ? 4.935 38.078 30.578 1.00 91.56 109 PRO A N 1
ATOM 840 C CA . PRO A 1 109 ? 5.958 38.581 29.664 1.00 91.56 109 PRO A CA 1
ATOM 841 C C . PRO A 1 109 ? 6.400 37.503 28.665 1.00 91.56 109 PRO A C 1
ATOM 843 O O . PRO A 1 109 ? 6.599 36.339 29.034 1.00 91.56 109 PRO A O 1
ATOM 846 N N . VAL A 1 110 ? 6.556 37.903 27.402 1.00 92.06 110 VAL A N 1
ATOM 847 C CA . VAL A 1 110 ? 6.893 37.021 26.279 1.00 92.06 110 VAL A CA 1
ATOM 848 C C . VAL A 1 110 ? 8.131 37.560 25.565 1.00 92.06 110 VAL A C 1
ATOM 850 O O . VAL A 1 110 ? 8.106 38.678 25.050 1.00 92.06 110 VAL A O 1
ATOM 853 N N . ILE A 1 111 ? 9.184 36.743 25.494 1.00 94.44 111 ILE A N 1
ATOM 854 C CA . ILE A 1 111 ? 10.391 37.022 24.709 1.00 94.44 111 ILE A CA 1
ATOM 855 C C . ILE A 1 111 ? 10.389 36.163 23.449 1.00 94.44 111 ILE A C 1
ATOM 857 O O . ILE A 1 111 ? 10.299 34.933 23.511 1.00 94.44 111 ILE A O 1
ATOM 861 N N . ASN A 1 112 ? 10.523 36.819 22.302 1.00 92.44 112 ASN A N 1
ATOM 862 C CA . ASN A 1 112 ? 10.613 36.164 21.009 1.00 92.44 112 ASN A CA 1
ATOM 863 C C . ASN A 1 112 ? 12.077 36.038 20.548 1.00 92.44 112 ASN A C 1
ATOM 865 O O . ASN A 1 112 ? 12.892 36.927 20.794 1.00 92.44 112 ASN A O 1
ATOM 869 N N . ILE A 1 113 ? 12.406 34.946 19.851 1.00 90.44 113 ILE A N 1
ATOM 870 C CA . ILE A 1 113 ? 13.745 34.695 19.293 1.00 90.44 113 ILE A CA 1
ATOM 871 C C . ILE A 1 113 ? 13.670 34.484 17.769 1.00 90.44 113 ILE A C 1
ATOM 873 O O . ILE A 1 113 ? 12.812 33.766 17.260 1.00 90.44 113 ILE A O 1
ATOM 877 N N . GLY A 1 114 ? 14.615 35.068 17.027 1.00 84.62 114 GLY A N 1
ATOM 878 C CA . GLY A 1 114 ? 14.898 34.755 15.620 1.00 84.62 114 GLY A CA 1
ATOM 879 C C . GLY A 1 114 ? 14.262 35.699 14.591 1.00 84.62 114 GLY A C 1
ATOM 880 O O . GLY A 1 114 ? 14.978 36.329 13.805 1.00 84.62 114 GLY A O 1
ATOM 881 N N . SER A 1 115 ? 12.932 35.807 14.561 1.00 82.25 115 SER A N 1
ATOM 882 C CA . SER A 1 115 ? 12.205 36.749 13.684 1.00 82.25 115 SER A CA 1
ATOM 883 C C . SER A 1 115 ? 11.813 38.017 14.429 1.00 82.25 115 SER A C 1
ATOM 885 O O . SER A 1 115 ? 11.783 38.012 15.647 1.00 82.25 115 SER A O 1
ATOM 887 N N . TYR A 1 116 ? 11.489 39.094 13.716 1.00 83.19 116 TYR A N 1
ATOM 888 C CA . TYR A 1 116 ? 10.891 40.269 14.350 1.00 83.19 116 TYR A CA 1
ATOM 889 C C . TYR A 1 116 ? 9.391 40.039 14.565 1.00 83.19 116 TYR A C 1
ATOM 891 O O . TYR A 1 116 ? 8.721 39.551 13.654 1.00 83.19 116 TYR A O 1
ATOM 899 N N . ILE A 1 117 ? 8.885 40.386 15.747 1.00 82.12 117 ILE A N 1
ATOM 900 C CA . ILE A 1 117 ? 7.460 40.417 16.082 1.00 82.12 117 ILE A CA 1
ATOM 901 C C . ILE A 1 117 ? 7.170 41.751 16.764 1.00 82.12 117 ILE A C 1
ATOM 903 O O . ILE A 1 117 ? 7.859 42.144 17.710 1.00 82.12 117 ILE A O 1
ATOM 907 N N . GLU A 1 118 ? 6.162 42.455 16.256 1.00 80.75 118 GLU A N 1
ATOM 908 C CA . GLU A 1 118 ? 5.760 43.761 16.768 1.00 80.75 118 GLU A CA 1
ATOM 909 C C . GLU A 1 118 ? 5.274 43.650 18.223 1.00 80.75 118 GLU A C 1
ATOM 911 O O . GLU A 1 118 ? 4.707 42.638 18.622 1.00 80.75 118 GLU A O 1
ATOM 916 N N . GLN A 1 119 ? 5.494 44.695 19.027 1.00 80.62 119 GLN A N 1
ATOM 917 C CA . GLN A 1 119 ? 5.022 44.796 20.422 1.00 80.62 119 GLN A CA 1
ATOM 918 C C . GLN A 1 119 ? 5.624 43.785 21.420 1.00 80.62 119 GLN A C 1
ATOM 920 O O . GLN A 1 119 ? 5.253 43.794 22.594 1.00 80.62 119 GLN A O 1
ATOM 925 N N . HIS A 1 120 ? 6.605 42.982 21.002 1.00 85.75 120 HIS A N 1
ATOM 926 C CA . HIS A 1 120 ? 7.346 42.056 21.859 1.00 85.75 120 HIS A CA 1
ATOM 927 C C . HIS A 1 120 ? 8.847 42.361 21.863 1.00 85.75 120 HIS A C 1
ATOM 929 O O . HIS A 1 120 ? 9.370 43.022 20.966 1.00 85.75 120 HIS A O 1
ATOM 935 N N . THR A 1 121 ? 9.559 41.866 22.876 1.00 92.00 121 THR A N 1
ATOM 936 C CA . THR A 1 121 ? 11.024 41.914 22.904 1.00 92.00 121 THR A CA 1
ATOM 937 C C . THR A 1 121 ? 11.595 40.831 22.000 1.00 92.00 121 THR A C 1
ATOM 939 O O . THR A 1 121 ? 11.256 39.654 22.143 1.00 92.00 121 THR A O 1
ATOM 942 N N . ASN A 1 122 ? 12.473 41.228 21.079 1.00 92.12 122 ASN A N 1
ATOM 943 C CA . ASN A 1 122 ? 13.033 40.353 20.056 1.00 92.12 122 ASN A CA 1
ATOM 944 C C . ASN A 1 122 ? 14.532 40.124 20.271 1.00 92.12 122 ASN A C 1
ATOM 946 O O . ASN A 1 122 ? 15.320 41.067 20.236 1.00 92.12 122 ASN A O 1
ATOM 950 N N . ILE A 1 123 ? 14.935 38.863 20.423 1.00 93.88 123 ILE A N 1
ATOM 951 C CA . ILE A 1 123 ? 16.341 38.447 20.411 1.00 93.88 123 ILE A CA 1
ATOM 952 C C . ILE A 1 123 ? 16.682 37.954 19.006 1.00 93.88 123 ILE A C 1
ATOM 954 O O . ILE A 1 123 ? 16.155 36.941 18.539 1.00 93.88 123 ILE A O 1
ATOM 958 N N . LEU A 1 124 ? 17.534 38.690 18.303 1.00 90.25 124 LEU A N 1
ATOM 959 C CA . LEU A 1 124 ? 17.816 38.508 16.885 1.00 90.25 124 LEU A CA 1
ATOM 960 C C . LEU A 1 124 ? 19.275 38.106 16.666 1.00 90.25 124 LEU A C 1
ATOM 962 O O . LEU A 1 124 ? 20.184 38.549 17.362 1.00 90.25 124 LEU A O 1
ATOM 966 N N . THR A 1 125 ? 19.507 37.262 15.666 1.00 89.50 125 THR A N 1
ATOM 967 C CA . THR A 1 125 ? 20.860 36.958 15.198 1.00 89.50 125 THR A CA 1
ATOM 968 C C . THR A 1 125 ? 21.311 38.036 14.222 1.00 89.50 125 THR A C 1
ATOM 970 O O . THR A 1 125 ? 20.630 38.290 13.224 1.00 89.50 125 THR A O 1
ATOM 973 N N . ASP A 1 126 ? 22.470 38.630 14.486 1.00 89.75 126 ASP A N 1
ATOM 974 C CA . ASP A 1 126 ? 23.143 39.520 13.551 1.00 89.75 126 ASP A CA 1
ATOM 975 C C . ASP A 1 126 ? 23.971 38.691 12.558 1.00 89.75 126 ASP A C 1
ATOM 977 O O . ASP A 1 126 ? 25.082 38.230 12.838 1.00 89.75 126 ASP A O 1
ATOM 981 N N . TYR A 1 127 ? 23.379 38.473 11.383 1.00 88.88 127 TYR A N 1
ATOM 982 C CA . TYR A 1 127 ? 24.023 37.790 10.263 1.00 88.88 127 TYR A CA 1
ATOM 983 C C . TYR A 1 127 ? 25.001 38.680 9.498 1.00 88.88 127 TYR A C 1
ATOM 985 O O . TYR A 1 127 ? 25.783 38.144 8.718 1.00 88.88 127 TYR A O 1
ATOM 993 N N . GLU A 1 128 ? 24.948 40.000 9.687 1.00 87.88 128 GLU A N 1
ATOM 994 C CA . GLU A 1 128 ? 25.753 40.958 8.935 1.00 87.88 128 GLU A CA 1
ATOM 995 C C . GLU A 1 128 ? 27.239 40.723 9.205 1.00 87.88 128 GLU A C 1
ATOM 997 O O . GLU A 1 128 ? 27.990 40.435 8.272 1.00 87.88 128 GLU A O 1
ATOM 1002 N N . SER A 1 129 ? 27.620 40.698 10.484 1.00 84.12 129 SER A N 1
ATOM 1003 C CA . SER A 1 129 ? 29.000 40.488 10.938 1.00 84.12 129 SER A CA 1
ATOM 1004 C C . SER A 1 129 ? 29.675 39.258 10.299 1.00 84.12 129 SER A C 1
ATOM 1006 O O . SER A 1 129 ? 30.690 39.388 9.615 1.00 84.12 129 SER A O 1
ATOM 1008 N N . GLY A 1 130 ? 29.086 38.064 10.430 1.00 87.00 130 GLY A N 1
ATOM 1009 C CA . GLY A 1 130 ? 29.692 36.827 9.925 1.00 87.00 130 GLY A CA 1
ATOM 1010 C C . GLY A 1 130 ? 29.699 36.694 8.396 1.00 87.00 130 GLY A C 1
ATOM 1011 O O . GLY A 1 130 ? 30.615 36.092 7.836 1.00 87.00 130 GLY A O 1
ATOM 1012 N N . PHE A 1 131 ? 28.707 37.250 7.693 1.00 92.75 131 PHE A N 1
ATOM 1013 C CA . PHE A 1 131 ? 28.685 37.234 6.224 1.00 92.75 131 PHE A CA 1
ATOM 1014 C C . PHE A 1 131 ? 29.703 38.208 5.621 1.00 92.75 131 PHE A C 1
ATOM 1016 O O . PHE A 1 131 ? 30.301 37.873 4.600 1.00 92.75 131 PHE A O 1
ATOM 1023 N N . TYR A 1 132 ? 29.938 39.368 6.244 1.00 91.31 132 TYR A N 1
ATOM 1024 C CA . TYR A 1 132 ? 31.014 40.277 5.838 1.00 91.31 132 TYR A CA 1
ATOM 1025 C C . TYR A 1 132 ? 32.387 39.610 5.967 1.00 91.31 132 TYR A C 1
ATOM 1027 O O . TYR A 1 132 ? 33.170 39.617 5.014 1.00 91.31 132 TYR A O 1
ATOM 1035 N N . GLU A 1 133 ? 32.659 38.969 7.109 1.00 89.31 133 GLU A N 1
ATOM 1036 C CA . GLU A 1 133 ? 33.889 38.193 7.311 1.00 89.31 133 GLU A CA 1
ATOM 1037 C C . GLU A 1 133 ? 34.033 37.089 6.254 1.00 89.31 133 GLU A C 1
ATOM 1039 O O . GLU A 1 133 ? 35.100 36.936 5.652 1.00 89.31 133 GLU A O 1
ATOM 1044 N N . LEU A 1 134 ? 32.947 36.357 5.974 1.00 92.94 134 LEU A N 1
ATOM 1045 C CA . LEU A 1 134 ? 32.932 35.293 4.973 1.00 92.94 134 LEU A CA 1
ATOM 1046 C C . LEU A 1 134 ? 33.228 35.813 3.562 1.00 92.94 134 LEU A C 1
ATOM 1048 O O . LEU A 1 134 ? 34.100 35.269 2.892 1.00 92.94 134 LEU A O 1
ATOM 1052 N N . PHE A 1 135 ? 32.522 36.841 3.089 1.00 93.94 135 PHE A N 1
ATOM 1053 C CA . PHE A 1 135 ? 32.718 37.377 1.737 1.00 93.94 135 PHE A CA 1
ATOM 1054 C C . PHE A 1 135 ? 34.114 37.965 1.559 1.00 93.94 135 PHE A C 1
ATOM 1056 O O . PHE A 1 135 ? 34.760 37.709 0.543 1.00 93.94 135 PHE A O 1
ATOM 1063 N N . SER A 1 136 ? 34.620 38.665 2.578 1.00 89.62 136 SER A N 1
ATOM 1064 C CA . SER A 1 136 ? 36.001 39.138 2.586 1.00 89.62 136 SER A CA 1
ATOM 1065 C C . SER A 1 136 ? 36.993 37.983 2.446 1.00 89.62 136 SER A C 1
ATOM 1067 O O . SER A 1 136 ? 37.910 38.060 1.631 1.00 89.62 136 SER A O 1
ATOM 1069 N N . HIS A 1 137 ? 36.784 36.889 3.183 1.00 89.56 137 HIS A N 1
ATOM 1070 C CA . HIS A 1 137 ? 37.626 35.700 3.110 1.00 89.56 137 HIS A CA 1
ATOM 1071 C C . HIS A 1 137 ? 37.561 35.024 1.729 1.00 89.56 137 HIS A C 1
ATOM 1073 O O . HIS A 1 137 ? 38.593 34.819 1.093 1.00 89.56 137 HIS A O 1
ATOM 1079 N N . LEU A 1 138 ? 36.362 34.727 1.221 1.00 92.50 138 LEU A N 1
ATOM 1080 C CA . LEU A 1 138 ? 36.183 34.053 -0.071 1.00 92.50 138 LEU A CA 1
ATOM 1081 C C . LEU A 1 138 ? 36.755 34.874 -1.237 1.00 92.50 138 LEU A C 1
ATOM 1083 O O . LEU A 1 138 ? 37.400 34.315 -2.124 1.00 92.50 138 LEU A O 1
ATOM 1087 N N . HIS A 1 139 ? 36.560 36.193 -1.219 1.00 90.62 139 HIS A N 1
ATOM 1088 C CA . HIS A 1 139 ? 37.025 37.070 -2.286 1.00 90.62 139 HIS A CA 1
ATOM 1089 C C . HIS A 1 139 ? 38.529 37.359 -2.199 1.00 90.62 139 HIS A C 1
ATOM 1091 O O . HIS A 1 139 ? 39.251 37.152 -3.170 1.00 90.62 139 HIS A O 1
ATOM 1097 N N . HIS A 1 140 ? 39.030 37.814 -1.048 1.00 88.06 140 HIS A N 1
ATOM 1098 C CA . HIS A 1 140 ? 40.414 38.286 -0.940 1.00 88.06 140 HIS A CA 1
ATOM 1099 C C . HIS A 1 140 ? 41.436 37.166 -0.717 1.00 88.06 140 HIS A C 1
ATOM 1101 O O . HIS A 1 140 ? 42.577 37.308 -1.152 1.00 88.06 140 HIS A O 1
ATOM 1107 N N . VAL A 1 141 ? 41.062 36.072 -0.040 1.00 85.75 141 VAL A N 1
ATOM 1108 C CA . VAL A 1 141 ? 41.989 34.958 0.246 1.00 85.75 141 VAL A CA 1
ATOM 1109 C C . VAL A 1 141 ? 41.994 33.944 -0.892 1.00 85.75 141 VAL A C 1
ATOM 1111 O O . VAL A 1 141 ? 43.063 33.510 -1.316 1.00 85.75 141 VAL A O 1
ATOM 1114 N N . HIS A 1 142 ? 40.815 33.583 -1.405 1.00 88.81 142 HIS A N 1
ATOM 1115 C CA . HIS A 1 142 ? 40.681 32.542 -2.428 1.00 88.81 142 HIS A CA 1
ATOM 1116 C C . HIS A 1 142 ? 40.460 33.073 -3.848 1.00 88.81 142 HIS A C 1
ATOM 1118 O O . HIS A 1 142 ? 40.678 32.337 -4.808 1.00 88.81 142 HIS A O 1
ATOM 1124 N N . GLY A 1 143 ? 40.045 34.333 -4.012 1.00 89.56 143 GLY A N 1
ATOM 1125 C CA . GLY A 1 143 ? 39.741 34.891 -5.331 1.00 89.56 143 GLY A CA 1
ATOM 1126 C C . GLY A 1 143 ? 38.449 34.353 -5.952 1.00 89.56 143 GLY A C 1
ATOM 1127 O O . GLY A 1 143 ? 38.263 34.502 -7.160 1.00 89.56 143 GLY A O 1
ATOM 1128 N N . TYR A 1 144 ? 37.565 33.727 -5.167 1.00 94.56 144 TYR A N 1
ATOM 1129 C CA . TYR A 1 144 ? 36.309 33.176 -5.677 1.00 94.56 144 TYR A CA 1
ATOM 1130 C C . TYR A 1 144 ? 35.383 34.293 -6.170 1.00 94.56 144 TYR A C 1
ATOM 1132 O O . TYR A 1 144 ? 35.218 35.327 -5.515 1.00 94.56 144 TYR A O 1
ATOM 1140 N N . ARG A 1 145 ? 34.765 34.079 -7.336 1.00 93.50 145 ARG A N 1
ATOM 1141 C CA . ARG A 1 145 ? 33.859 35.042 -7.981 1.00 93.50 145 ARG A CA 1
ATOM 1142 C C . ARG A 1 145 ? 32.456 34.480 -8.192 1.00 93.50 145 ARG A C 1
ATOM 1144 O O . ARG A 1 145 ? 31.487 35.223 -8.069 1.00 93.50 145 ARG A O 1
ATOM 1151 N N . ASN A 1 146 ? 32.334 33.185 -8.476 1.00 94.25 146 ASN A N 1
ATOM 1152 C CA . ASN A 1 146 ? 31.065 32.511 -8.740 1.00 94.25 146 ASN A CA 1
ATOM 1153 C C . ASN A 1 146 ? 30.494 31.908 -7.448 1.00 94.25 146 ASN A C 1
ATOM 1155 O O . ASN A 1 146 ? 30.606 30.705 -7.195 1.00 94.25 146 ASN A O 1
ATOM 1159 N N . ILE A 1 147 ? 29.906 32.765 -6.609 1.00 96.00 147 ILE A N 1
ATOM 1160 C CA . ILE A 1 147 ? 29.374 32.392 -5.292 1.00 96.00 147 ILE A CA 1
ATOM 1161 C C . ILE A 1 147 ? 27.904 31.991 -5.423 1.00 96.00 147 ILE A C 1
ATOM 1163 O O . ILE A 1 147 ? 27.044 32.838 -5.657 1.00 96.00 147 ILE A O 1
ATOM 1167 N N . MET A 1 148 ? 27.596 30.713 -5.225 1.00 96.94 148 MET A N 1
ATOM 1168 C CA . MET A 1 148 ? 26.230 30.191 -5.184 1.00 96.94 148 MET A CA 1
ATOM 1169 C C . MET A 1 148 ? 25.652 30.265 -3.766 1.00 96.94 148 MET A C 1
ATOM 1171 O O . MET A 1 148 ? 26.343 29.973 -2.790 1.00 96.94 148 MET A O 1
ATOM 1175 N N . LEU A 1 149 ? 24.356 30.570 -3.648 1.00 96.81 149 LEU A N 1
ATOM 1176 C CA . LEU A 1 149 ? 23.613 30.462 -2.390 1.00 96.81 149 LEU A CA 1
ATOM 1177 C C . LEU A 1 149 ? 22.569 29.342 -2.468 1.00 96.81 149 LEU A C 1
ATOM 1179 O O . LEU A 1 149 ? 21.595 29.432 -3.216 1.00 96.81 149 LEU A O 1
ATOM 1183 N N . MET A 1 150 ? 22.704 28.327 -1.617 1.00 96.12 150 MET A N 1
ATOM 1184 C CA . MET A 1 150 ? 21.607 27.413 -1.321 1.00 96.12 150 MET A CA 1
ATOM 1185 C C . MET A 1 150 ? 20.783 27.956 -0.156 1.00 96.12 150 MET A C 1
ATOM 1187 O O . MET A 1 150 ? 21.211 27.932 0.996 1.00 96.12 150 MET A O 1
ATOM 1191 N N . ARG A 1 151 ? 19.576 28.430 -0.460 1.00 92.88 151 ARG A N 1
ATOM 1192 C CA . ARG A 1 151 ? 18.644 28.995 0.515 1.00 92.88 151 ARG A CA 1
ATOM 1193 C C . ARG A 1 151 ? 17.627 27.966 1.011 1.00 92.88 151 ARG A C 1
ATOM 1195 O O . ARG A 1 151 ? 17.318 26.981 0.338 1.00 92.88 151 ARG A O 1
ATOM 1202 N N . GLY A 1 152 ? 17.081 28.228 2.194 1.00 86.50 152 GLY A N 1
ATOM 1203 C CA . GLY A 1 152 ? 15.924 27.519 2.723 1.00 86.50 152 GLY A CA 1
ATOM 1204 C C . GLY A 1 152 ? 14.613 27.972 2.067 1.00 86.50 152 GLY A C 1
ATOM 1205 O O . GLY A 1 152 ? 14.618 28.849 1.193 1.00 86.50 152 GLY A O 1
ATOM 1206 N N . PRO A 1 153 ? 13.475 27.402 2.499 1.00 81.38 153 PRO A N 1
ATOM 1207 C CA . PRO A 1 153 ? 12.155 27.777 2.003 1.00 81.38 153 PRO A CA 1
ATOM 1208 C C . PRO A 1 153 ? 11.857 29.274 2.154 1.00 81.38 153 PRO A C 1
ATOM 1210 O O . PRO A 1 153 ? 12.308 29.911 3.106 1.00 81.38 153 PRO A O 1
ATOM 1213 N N . GLU A 1 154 ? 11.067 29.839 1.236 1.00 73.38 154 GLU A N 1
ATOM 1214 C CA . GLU A 1 154 ? 10.794 31.284 1.206 1.00 73.38 154 GLU A CA 1
ATOM 1215 C C . GLU A 1 154 ? 10.137 31.815 2.478 1.00 73.38 154 GLU A C 1
ATOM 1217 O O . GLU A 1 154 ? 10.427 32.940 2.862 1.00 73.38 154 GLU A O 1
ATOM 1222 N N . TYR A 1 155 ? 9.329 31.012 3.170 1.00 69.06 155 TYR A N 1
ATOM 1223 C CA . TYR A 1 155 ? 8.684 31.392 4.430 1.00 69.06 155 TYR A CA 1
ATOM 1224 C C . TYR A 1 155 ? 9.651 31.482 5.626 1.00 69.06 155 TYR A C 1
ATOM 1226 O O . TYR A 1 155 ? 9.269 31.960 6.690 1.00 69.06 155 TYR A O 1
ATOM 1234 N N . HIS A 1 156 ? 10.904 31.031 5.492 1.00 74.00 156 HIS A N 1
ATOM 1235 C CA . HIS A 1 156 ? 11.867 31.038 6.591 1.00 74.00 156 HIS A CA 1
ATOM 1236 C C . HIS A 1 156 ? 12.543 32.411 6.730 1.00 74.00 156 HIS A C 1
ATOM 1238 O O . HIS A 1 156 ? 13.411 32.775 5.930 1.00 74.00 156 HIS A O 1
ATOM 1244 N N . ALA A 1 157 ? 12.195 33.156 7.783 1.00 73.25 157 ALA A N 1
ATOM 1245 C CA . ALA A 1 157 ? 12.654 34.532 8.000 1.00 73.25 157 ALA A CA 1
ATOM 1246 C C . ALA A 1 157 ? 14.189 34.687 7.967 1.00 73.25 157 ALA A C 1
ATOM 1248 O O . ALA A 1 157 ? 14.707 35.595 7.315 1.00 73.25 157 ALA A O 1
ATOM 1249 N N . SER A 1 158 ? 14.948 33.779 8.599 1.00 79.75 158 SER A N 1
ATOM 1250 C CA . SER A 1 158 ? 16.420 33.860 8.563 1.00 79.75 158 SER A CA 1
ATOM 1251 C C . SER A 1 158 ? 16.995 33.586 7.168 1.00 79.75 158 SER A C 1
ATOM 1253 O O . SER A 1 158 ? 18.005 34.179 6.793 1.00 79.75 158 SER A O 1
ATOM 1255 N N . SER A 1 159 ? 16.327 32.759 6.354 1.00 85.12 159 SER A N 1
ATOM 1256 C CA . SER A 1 159 ? 16.768 32.489 4.985 1.00 85.12 159 SER A CA 1
ATOM 1257 C C . SER A 1 159 ? 16.542 33.699 4.080 1.00 85.12 159 SER A C 1
ATOM 1259 O O . SER A 1 159 ? 17.356 33.938 3.191 1.00 85.12 159 SER A O 1
ATOM 1261 N N . GLN A 1 160 ? 15.461 34.458 4.294 1.00 83.62 160 GLN A N 1
ATOM 1262 C CA . GLN A 1 160 ? 15.213 35.705 3.569 1.00 83.62 160 GLN A CA 1
ATOM 1263 C C . GLN A 1 160 ? 16.254 36.775 3.920 1.00 83.62 160 GLN A C 1
ATOM 1265 O O . GLN A 1 160 ? 16.821 37.383 3.013 1.00 83.62 160 GLN A O 1
ATOM 1270 N N . LYS A 1 161 ? 16.562 36.956 5.215 1.00 86.06 161 LYS A N 1
ATOM 1271 C CA . LYS A 1 161 ? 17.592 37.906 5.674 1.00 86.06 161 LYS A CA 1
ATOM 1272 C C . LYS A 1 161 ? 18.958 37.609 5.052 1.00 86.06 161 LYS A C 1
ATOM 1274 O O . LYS A 1 161 ? 19.585 38.505 4.497 1.00 86.06 161 LYS A O 1
ATOM 1279 N N . ARG A 1 162 ? 19.387 36.342 5.065 1.00 90.62 162 ARG A N 1
ATOM 1280 C CA . ARG A 1 162 ? 20.652 35.923 4.436 1.00 90.62 162 ARG A CA 1
ATOM 1281 C C . ARG A 1 162 ? 20.660 36.119 2.927 1.00 90.62 162 ARG A C 1
ATOM 1283 O O . ARG A 1 162 ? 21.682 36.505 2.381 1.00 90.62 162 ARG A O 1
ATOM 1290 N N . PHE A 1 163 ? 19.536 35.888 2.250 1.00 93.06 163 PHE A N 1
ATOM 1291 C CA . PHE A 1 163 ? 19.437 36.136 0.812 1.00 93.06 163 PHE A CA 1
ATOM 1292 C C . PHE A 1 163 ? 19.555 37.627 0.467 1.00 93.06 163 PHE A C 1
ATOM 1294 O O . PHE A 1 163 ? 20.247 37.979 -0.486 1.00 93.06 163 PHE A O 1
ATOM 1301 N N . ALA A 1 164 ? 18.918 38.503 1.249 1.00 92.19 164 ALA A N 1
ATOM 1302 C CA . ALA A 1 164 ? 19.056 39.949 1.085 1.00 92.19 164 ALA A CA 1
ATOM 1303 C C . ALA A 1 164 ? 20.508 40.403 1.309 1.00 92.19 164 ALA A C 1
ATOM 1305 O O . ALA A 1 164 ? 21.044 41.170 0.512 1.00 92.19 164 ALA A O 1
ATOM 1306 N N . LEU A 1 165 ? 21.159 39.869 2.345 1.00 93.06 165 LEU A N 1
ATOM 1307 C CA . LEU A 1 165 ? 22.553 40.164 2.657 1.00 93.06 165 LEU A CA 1
ATOM 1308 C C . LEU A 1 165 ? 23.524 39.635 1.592 1.00 93.06 165 LEU A C 1
ATOM 1310 O O . LEU A 1 165 ? 24.414 40.358 1.169 1.00 93.06 165 LEU A O 1
ATOM 1314 N N . TYR A 1 166 ? 23.303 38.420 1.091 1.00 95.50 166 TYR A N 1
ATOM 1315 C CA . TYR A 1 166 ? 24.042 37.850 -0.037 1.00 95.50 166 TYR A CA 1
ATOM 1316 C C . TYR A 1 166 ? 23.990 38.765 -1.270 1.00 95.50 166 TYR A C 1
ATOM 1318 O O . TYR A 1 166 ? 25.029 39.050 -1.855 1.00 95.50 166 TYR A O 1
ATOM 1326 N N . LYS A 1 167 ? 22.809 39.292 -1.631 1.00 95.94 167 LYS A N 1
ATOM 1327 C CA . LYS A 1 167 ? 22.689 40.257 -2.739 1.00 95.94 167 LYS A CA 1
ATOM 1328 C C . LYS A 1 167 ? 23.458 41.548 -2.478 1.00 95.94 167 LYS A C 1
ATOM 1330 O O . LYS A 1 167 ? 24.157 42.013 -3.369 1.00 95.94 167 LYS A O 1
ATOM 1335 N N . LYS A 1 168 ? 23.318 42.112 -1.272 1.00 96.19 168 LYS A N 1
ATOM 1336 C CA . LYS A 1 168 ? 24.019 43.336 -0.858 1.00 96.19 168 LYS A CA 1
ATOM 1337 C C . LYS A 1 168 ? 25.538 43.162 -0.976 1.00 96.19 168 LYS A C 1
ATOM 1339 O O . LYS A 1 168 ? 26.206 44.027 -1.521 1.00 96.19 168 LYS A O 1
ATOM 1344 N N . LEU A 1 169 ? 26.065 42.033 -0.504 1.00 95.75 169 LEU A N 1
ATOM 1345 C CA . LEU A 1 169 ? 27.501 41.756 -0.502 1.00 95.75 169 LEU A CA 1
ATOM 1346 C C . LEU A 1 169 ? 28.059 41.428 -1.887 1.00 95.75 169 LEU A C 1
ATOM 1348 O O . LEU A 1 169 ? 29.191 41.794 -2.173 1.00 95.75 169 LEU A O 1
ATOM 1352 N N . LEU A 1 170 ? 27.291 40.782 -2.769 1.00 95.88 170 LEU A N 1
ATOM 1353 C CA . LEU A 1 170 ? 27.724 40.620 -4.160 1.00 95.88 170 LEU A CA 1
ATOM 1354 C C . LEU A 1 170 ? 27.915 41.975 -4.853 1.00 95.88 170 LEU A C 1
ATOM 1356 O O . LEU A 1 170 ? 28.925 42.167 -5.522 1.00 95.88 170 LEU A O 1
ATOM 1360 N N . ASP A 1 171 ? 26.981 42.909 -4.655 1.00 95.06 171 ASP A N 1
ATOM 1361 C CA . ASP A 1 171 ? 27.063 44.269 -5.203 1.00 95.06 171 ASP A CA 1
ATOM 1362 C C . ASP A 1 171 ? 28.255 45.044 -4.612 1.00 95.06 171 ASP A C 1
ATOM 1364 O O . ASP A 1 171 ? 29.047 45.632 -5.343 1.00 95.06 171 ASP A O 1
ATOM 1368 N N . GLU A 1 172 ? 28.449 44.967 -3.290 1.00 95.12 172 GLU A N 1
ATOM 1369 C CA . GLU A 1 172 ? 29.543 45.653 -2.589 1.00 95.12 172 GLU A CA 1
ATOM 1370 C C . GLU A 1 172 ? 30.944 45.172 -3.016 1.00 95.12 172 GLU A C 1
ATOM 1372 O O . GLU A 1 172 ? 31.881 45.968 -3.060 1.00 95.12 172 GLU A O 1
ATOM 1377 N N . TYR A 1 173 ? 31.089 43.890 -3.368 1.00 93.69 173 TYR A N 1
ATOM 1378 C CA . TYR A 1 173 ? 32.352 43.284 -3.812 1.00 93.69 173 TYR A CA 1
ATOM 1379 C C . TYR A 1 173 ? 32.507 43.212 -5.348 1.00 93.69 173 TYR A C 1
ATOM 1381 O O . TYR A 1 173 ? 33.441 42.568 -5.831 1.00 93.69 173 TYR A O 1
ATOM 1389 N N . ASP A 1 174 ? 31.621 43.851 -6.124 1.00 93.00 174 ASP A N 1
ATOM 1390 C CA . ASP A 1 174 ? 31.623 43.829 -7.601 1.00 93.00 174 ASP A CA 1
ATOM 1391 C C . ASP A 1 174 ? 31.627 42.394 -8.185 1.00 93.00 174 ASP A C 1
ATOM 1393 O O . ASP A 1 174 ? 32.412 42.015 -9.068 1.00 93.00 174 ASP A O 1
ATOM 1397 N N . LEU A 1 175 ? 30.753 41.547 -7.629 1.00 93.25 175 LEU A N 1
ATOM 1398 C CA . LEU A 1 175 ? 30.546 40.151 -8.012 1.00 93.25 175 LEU A CA 1
ATOM 1399 C C . LEU A 1 175 ? 29.200 39.966 -8.741 1.00 93.25 175 LEU A C 1
ATOM 1401 O O . LEU A 1 175 ? 28.206 40.606 -8.396 1.00 93.25 175 LEU A O 1
ATOM 1405 N N . PRO A 1 176 ? 29.121 39.072 -9.745 1.00 88.19 176 PRO A N 1
ATOM 1406 C CA . PRO A 1 176 ? 27.914 38.915 -10.549 1.00 88.19 176 PRO A CA 1
ATOM 1407 C C . PRO A 1 176 ? 26.777 38.260 -9.754 1.00 88.19 176 PRO A C 1
ATOM 1409 O O . PRO A 1 176 ? 26.937 37.178 -9.188 1.00 88.19 176 PRO A O 1
ATOM 1412 N N . PHE A 1 177 ? 25.593 38.876 -9.776 1.00 93.25 177 PHE A N 1
ATOM 1413 C CA . PHE A 1 177 ? 24.360 38.239 -9.314 1.00 93.25 177 PHE A CA 1
ATOM 1414 C C . PHE A 1 177 ? 23.664 37.511 -10.469 1.00 93.25 177 PHE A C 1
ATOM 1416 O O . PHE A 1 177 ? 23.310 38.119 -11.480 1.00 93.25 177 PHE A O 1
ATOM 1423 N N . ASP A 1 178 ? 23.413 36.217 -10.287 1.00 90.38 178 ASP A N 1
ATOM 1424 C CA . ASP A 1 178 ? 22.706 35.365 -11.241 1.00 90.38 178 ASP A CA 1
ATOM 1425 C C . ASP A 1 178 ? 21.580 34.612 -10.521 1.00 90.38 178 ASP A C 1
ATOM 1427 O O . ASP A 1 178 ? 21.798 33.962 -9.497 1.00 90.38 178 ASP A O 1
ATOM 1431 N N . HIS A 1 179 ? 20.359 34.695 -11.053 1.00 90.12 179 HIS A N 1
ATOM 1432 C CA . HIS A 1 179 ? 19.194 34.040 -10.461 1.00 90.12 179 HIS A CA 1
ATOM 1433 C C . HIS A 1 179 ? 19.312 32.511 -10.425 1.00 90.12 179 HIS A C 1
ATOM 1435 O O . HIS A 1 179 ? 18.799 31.901 -9.487 1.00 90.12 179 HIS A O 1
ATOM 1441 N N . ASP A 1 180 ? 20.016 31.897 -11.380 1.00 89.56 180 ASP A N 1
ATOM 1442 C CA . ASP A 1 180 ? 20.204 30.443 -11.401 1.00 89.56 180 ASP A CA 1
ATOM 1443 C C . ASP A 1 180 ? 21.249 29.980 -10.369 1.00 89.56 180 ASP A C 1
ATOM 1445 O O . ASP A 1 180 ? 21.293 28.801 -10.026 1.00 89.56 180 ASP A O 1
ATOM 1449 N N . MET A 1 181 ? 22.057 30.900 -9.822 1.00 91.69 181 MET A N 1
ATOM 1450 C CA . MET A 1 181 ? 23.030 30.643 -8.745 1.00 91.69 181 MET A CA 1
ATOM 1451 C C . MET A 1 181 ? 22.388 30.685 -7.346 1.00 91.69 181 MET A C 1
ATOM 1453 O O . MET A 1 181 ? 23.082 30.708 -6.327 1.00 91.69 181 MET A O 1
ATOM 1457 N N . VAL A 1 182 ? 21.054 30.684 -7.275 1.00 94.19 182 VAL A N 1
ATOM 1458 C CA . VAL A 1 182 ? 20.287 30.645 -6.028 1.00 94.19 182 VAL A CA 1
ATOM 1459 C C . VAL A 1 182 ? 19.376 29.422 -6.040 1.00 94.19 182 VAL A C 1
ATOM 1461 O O . VAL A 1 182 ? 18.339 29.403 -6.701 1.00 94.19 182 VAL A O 1
ATOM 1464 N N . ILE A 1 183 ? 19.733 28.392 -5.274 1.00 93.44 183 ILE A N 1
ATOM 1465 C CA . ILE A 1 183 ? 18.975 27.136 -5.221 1.00 93.44 183 ILE A CA 1
ATOM 1466 C C . ILE A 1 183 ? 18.161 27.083 -3.937 1.00 93.44 183 ILE A C 1
ATOM 1468 O O . ILE A 1 183 ? 18.691 27.239 -2.841 1.00 93.44 183 ILE A O 1
ATOM 1472 N N . GLN A 1 184 ? 16.870 26.793 -4.053 1.00 92.62 184 GLN A N 1
ATOM 1473 C CA . GLN A 1 184 ? 16.017 26.548 -2.896 1.00 92.62 184 GLN A CA 1
ATOM 1474 C C . GLN A 1 184 ? 15.942 25.053 -2.575 1.00 92.62 184 GLN A C 1
ATOM 1476 O O . GLN A 1 184 ? 15.593 24.230 -3.430 1.00 92.62 184 GLN A O 1
ATOM 1481 N N . SER A 1 185 ? 16.216 24.700 -1.321 1.00 91.19 185 SER A N 1
ATOM 1482 C CA . SER A 1 185 ? 16.036 23.346 -0.797 1.00 91.19 185 SER A CA 1
ATOM 1483 C C . SER A 1 185 ? 15.350 23.366 0.569 1.00 91.19 185 SER A C 1
ATOM 1485 O O . SER A 1 185 ? 15.271 24.399 1.237 1.00 91.19 185 SER A O 1
ATOM 1487 N N . ASN A 1 186 ? 14.825 22.215 0.992 1.00 83.25 186 ASN A N 1
ATOM 1488 C CA . ASN A 1 186 ? 14.439 22.051 2.388 1.00 83.25 186 ASN A CA 1
ATOM 1489 C C . ASN A 1 186 ? 15.718 21.992 3.236 1.00 83.25 186 ASN A C 1
ATOM 1491 O O . ASN A 1 186 ? 16.761 21.554 2.753 1.00 83.25 186 ASN A O 1
ATOM 1495 N N . LEU A 1 187 ? 15.640 22.404 4.503 1.00 83.75 187 LEU A N 1
ATOM 1496 C CA . LEU A 1 187 ? 16.770 22.510 5.446 1.00 83.75 187 LEU A CA 1
ATOM 1497 C C . LEU A 1 187 ? 17.358 21.143 5.890 1.00 83.75 187 LEU A C 1
ATOM 1499 O O . LEU A 1 187 ? 17.869 21.005 7.000 1.00 83.75 187 LEU A O 1
ATOM 1503 N N . THR A 1 188 ? 17.247 20.121 5.039 1.00 85.62 188 THR A N 1
ATOM 1504 C CA . THR A 1 188 ? 17.609 18.713 5.253 1.00 85.62 188 THR A CA 1
ATOM 1505 C C . THR A 1 188 ? 18.726 18.294 4.300 1.00 85.62 188 THR A C 1
ATOM 1507 O O . THR A 1 188 ? 18.744 18.740 3.147 1.00 85.62 188 THR A O 1
ATOM 1510 N N . ARG A 1 189 ? 19.571 17.356 4.733 1.00 89.69 189 ARG A N 1
ATOM 1511 C CA . ARG A 1 189 ? 20.703 16.822 3.963 1.00 89.69 189 ARG A CA 1
ATOM 1512 C C . ARG A 1 189 ? 20.279 16.209 2.624 1.00 89.69 189 ARG A C 1
ATOM 1514 O O . ARG A 1 189 ? 20.846 16.541 1.586 1.00 89.69 189 ARG A O 1
ATOM 1521 N N . GLU A 1 190 ? 19.220 15.402 2.616 1.00 90.06 190 GLU A N 1
ATOM 1522 C CA . GLU A 1 190 ? 18.728 14.692 1.427 1.00 90.06 190 GLU A CA 1
ATOM 1523 C C . GLU A 1 190 ? 18.144 15.652 0.385 1.00 90.06 190 GLU A C 1
ATOM 1525 O O . GLU A 1 190 ? 18.407 15.528 -0.814 1.00 90.06 190 GLU A O 1
ATOM 1530 N N . SER A 1 191 ? 17.371 16.649 0.835 1.00 91.50 191 SER A N 1
ATOM 1531 C CA . SER A 1 191 ? 16.833 17.666 -0.073 1.00 91.50 191 SER A CA 1
ATOM 1532 C C . SER A 1 191 ? 17.933 18.530 -0.677 1.00 91.50 191 SER A C 1
ATOM 1534 O O . SER A 1 191 ? 17.787 18.922 -1.833 1.00 91.50 191 SER A O 1
ATOM 1536 N N . ALA A 1 192 ? 18.972 18.876 0.085 1.00 94.12 192 ALA A N 1
ATOM 1537 C CA . ALA A 1 192 ? 20.091 19.663 -0.420 1.00 94.12 192 ALA A CA 1
ATOM 1538 C C . ALA A 1 192 ? 20.845 18.894 -1.501 1.00 94.12 192 ALA A C 1
ATOM 1540 O O . ALA A 1 192 ? 21.002 19.420 -2.603 1.00 94.12 192 ALA A O 1
ATOM 1541 N N . LYS A 1 193 ? 21.173 17.622 -1.217 1.00 95.31 193 LYS A N 1
ATOM 1542 C CA . LYS A 1 193 ? 21.775 16.690 -2.172 1.00 95.31 193 LYS A CA 1
ATOM 1543 C C . LYS A 1 193 ? 20.961 16.656 -3.466 1.00 95.31 193 LYS A C 1
ATOM 1545 O O . LYS A 1 193 ? 21.400 17.172 -4.482 1.00 95.31 193 LYS A O 1
ATOM 1550 N N . SER A 1 194 ? 19.705 16.213 -3.421 1.00 94.81 194 SER A N 1
ATOM 1551 C CA . SER A 1 194 ? 18.876 16.083 -4.633 1.00 94.81 194 SER A CA 1
ATOM 1552 C C . SER A 1 194 ? 18.726 17.386 -5.440 1.00 94.81 194 SER A C 1
ATOM 1554 O O . SER A 1 194 ? 18.576 17.355 -6.664 1.00 94.81 194 SER A O 1
ATOM 1556 N N . ARG A 1 195 ? 18.729 18.552 -4.779 1.00 94.31 195 ARG A N 1
ATOM 1557 C CA . ARG A 1 195 ? 18.593 19.852 -5.451 1.00 94.31 195 ARG A CA 1
ATOM 1558 C C . ARG A 1 195 ? 19.872 20.287 -6.156 1.00 94.31 195 ARG A C 1
ATOM 1560 O O . ARG A 1 195 ? 19.761 20.770 -7.281 1.00 94.31 195 ARG A O 1
ATOM 1567 N N . ILE A 1 196 ? 21.041 20.116 -5.536 1.00 94.81 196 ILE A N 1
ATOM 1568 C CA . ILE A 1 196 ? 22.311 20.475 -6.181 1.00 94.81 196 ILE A CA 1
ATOM 1569 C C . ILE A 1 196 ? 22.651 19.518 -7.323 1.00 94.81 196 ILE A C 1
ATOM 1571 O O . ILE A 1 196 ? 23.099 19.953 -8.376 1.00 94.81 196 ILE A O 1
ATOM 1575 N N . GLU A 1 197 ? 22.325 18.234 -7.172 1.00 93.75 197 GLU A N 1
ATOM 1576 C CA . GLU A 1 197 ? 22.481 17.230 -8.224 1.00 93.75 197 GLU A CA 1
ATOM 1577 C C . GLU A 1 197 ? 21.734 17.635 -9.501 1.00 93.75 197 GLU A C 1
ATOM 1579 O O . GLU A 1 197 ? 22.315 17.687 -10.579 1.00 93.75 197 GLU A O 1
ATOM 1584 N N . LYS A 1 198 ? 20.473 18.061 -9.361 1.00 92.81 198 LYS A N 1
ATOM 1585 C CA . LYS A 1 198 ? 19.668 18.574 -10.481 1.00 92.81 198 LYS A CA 1
ATOM 1586 C C . LYS A 1 198 ? 20.215 19.857 -11.100 1.00 92.81 198 LYS A C 1
ATOM 1588 O O . LYS A 1 198 ? 19.892 20.132 -12.253 1.00 92.81 198 LYS A O 1
ATOM 1593 N N . PHE A 1 199 ? 20.938 20.674 -10.337 1.00 92.81 199 PHE A N 1
ATOM 1594 C CA . PHE A 1 199 ? 21.601 21.855 -10.880 1.00 92.81 199 PHE A CA 1
ATOM 1595 C C . PHE A 1 199 ? 22.799 21.435 -11.729 1.00 92.81 199 PHE A C 1
ATOM 1597 O O . PHE A 1 199 ? 22.872 21.852 -12.882 1.00 92.81 199 PHE A O 1
ATOM 1604 N N . PHE A 1 200 ? 23.663 20.556 -11.209 1.00 91.94 200 PHE A N 1
ATOM 1605 C CA . PHE A 1 200 ? 24.805 20.025 -11.957 1.00 91.94 200 PHE A CA 1
ATOM 1606 C C . PHE A 1 200 ? 24.377 19.319 -13.252 1.00 91.94 200 PHE A C 1
ATOM 1608 O O . PHE A 1 200 ? 25.040 19.470 -14.268 1.00 91.94 200 PHE A O 1
ATOM 1615 N N . ASP A 1 201 ? 23.233 18.627 -13.255 1.00 90.12 201 ASP A N 1
ATOM 1616 C CA . ASP A 1 201 ? 22.729 17.942 -14.454 1.00 90.12 201 ASP A CA 1
ATOM 1617 C C . ASP A 1 201 ? 22.176 18.903 -15.532 1.00 90.12 201 ASP A C 1
ATOM 1619 O O . ASP A 1 201 ? 22.007 18.513 -16.686 1.00 90.12 201 ASP A O 1
ATOM 1623 N N . LYS A 1 202 ? 21.816 20.143 -15.167 1.00 87.00 202 LYS A N 1
ATOM 1624 C CA . LYS A 1 202 ? 21.106 21.091 -16.052 1.00 87.00 202 LYS A CA 1
ATOM 1625 C C . LYS A 1 202 ? 21.905 22.334 -16.423 1.00 87.00 202 LYS A C 1
ATOM 1627 O O . LYS A 1 202 ? 21.523 23.031 -17.361 1.00 87.00 202 LYS A O 1
ATOM 1632 N N . SER A 1 203 ? 22.937 22.659 -15.657 1.00 79.94 203 SER A N 1
ATOM 1633 C CA . SER A 1 203 ? 23.643 23.930 -15.727 1.00 79.94 203 SER A CA 1
ATOM 1634 C C . SER A 1 203 ? 25.140 23.691 -15.849 1.00 79.94 203 SER A C 1
ATOM 1636 O O . SER A 1 203 ? 25.741 23.075 -14.977 1.00 79.94 203 SER A O 1
ATOM 1638 N N . ASN A 1 204 ? 25.749 24.261 -16.889 1.00 79.38 204 ASN A N 1
ATOM 1639 C CA . ASN A 1 204 ? 27.206 24.305 -17.056 1.00 79.38 204 ASN A CA 1
ATOM 1640 C C . ASN A 1 204 ? 27.810 25.608 -16.504 1.00 79.38 204 ASN A C 1
ATOM 1642 O O . ASN A 1 204 ? 28.897 26.014 -16.918 1.00 79.38 204 ASN A O 1
ATOM 1646 N N . LYS A 1 205 ? 27.092 26.321 -15.625 1.00 86.62 205 LYS A N 1
ATOM 1647 C CA . LYS A 1 205 ? 27.609 27.559 -15.030 1.00 86.62 205 LYS A CA 1
ATOM 1648 C C . LYS A 1 205 ? 28.771 27.239 -14.080 1.00 86.62 205 LYS A C 1
ATOM 1650 O O . LYS A 1 205 ? 28.658 26.286 -13.308 1.00 86.62 205 LYS A O 1
ATOM 1655 N N . PRO A 1 206 ? 29.865 28.020 -14.108 1.00 88.69 206 PRO A N 1
ATOM 1656 C CA . PRO A 1 206 ? 30.963 27.840 -13.168 1.00 88.69 206 PRO A CA 1
ATOM 1657 C C . PRO A 1 206 ? 30.486 28.161 -11.746 1.00 88.69 206 PRO A C 1
ATOM 1659 O O . PRO A 1 206 ? 29.785 29.149 -11.534 1.00 88.69 206 PRO A O 1
ATOM 1662 N N . VAL A 1 207 ? 30.858 27.323 -10.779 1.00 94.62 207 VAL A N 1
ATOM 1663 C CA . VAL A 1 207 ? 30.561 27.512 -9.353 1.00 94.62 207 VAL A CA 1
ATOM 1664 C C . VAL A 1 207 ? 31.861 27.334 -8.588 1.00 94.62 207 VAL A C 1
ATOM 1666 O O . VAL A 1 207 ? 32.412 26.240 -8.587 1.00 94.62 207 VAL A O 1
ATOM 1669 N N . ASP A 1 208 ? 32.332 28.389 -7.929 1.00 95.31 208 ASP A N 1
ATOM 1670 C CA . ASP A 1 208 ? 33.576 28.328 -7.154 1.00 95.31 208 ASP A CA 1
ATOM 1671 C C . ASP A 1 208 ? 33.279 27.894 -5.710 1.00 95.31 208 ASP A C 1
ATOM 1673 O O . ASP A 1 208 ? 34.030 27.145 -5.086 1.00 95.31 208 ASP A O 1
ATOM 1677 N N . VAL A 1 209 ? 32.152 28.365 -5.163 1.00 96.88 209 VAL A N 1
ATOM 1678 C CA . VAL A 1 209 ? 31.760 28.128 -3.772 1.00 96.88 209 VAL A CA 1
ATOM 1679 C C . VAL A 1 209 ? 30.243 28.090 -3.607 1.00 96.88 209 VAL A C 1
ATOM 1681 O O . VAL A 1 209 ? 29.518 28.872 -4.223 1.00 96.88 209 VAL A O 1
ATOM 1684 N N . ILE A 1 210 ? 29.761 27.200 -2.738 1.00 97.44 210 ILE A N 1
ATOM 1685 C CA . ILE A 1 210 ? 28.347 27.076 -2.367 1.00 97.44 210 ILE A CA 1
ATOM 1686 C C . ILE A 1 210 ? 28.178 27.436 -0.887 1.00 97.44 210 ILE A C 1
ATOM 1688 O O . ILE A 1 210 ? 28.673 26.730 -0.008 1.00 97.44 210 ILE A O 1
ATOM 1692 N N . ILE A 1 211 ? 27.443 28.514 -0.609 1.00 97.25 211 ILE A N 1
ATOM 1693 C CA . ILE A 1 211 ? 27.048 28.935 0.742 1.00 97.25 211 ILE A CA 1
ATOM 1694 C C . ILE A 1 211 ? 25.681 28.338 1.073 1.00 97.25 211 ILE A C 1
ATOM 1696 O O . ILE A 1 211 ? 24.744 28.446 0.284 1.00 97.25 211 ILE A O 1
ATOM 1700 N N . THR A 1 212 ? 25.545 27.731 2.248 1.00 95.62 212 THR A N 1
ATOM 1701 C CA . THR A 1 212 ? 24.300 27.085 2.697 1.00 95.62 212 THR A CA 1
ATOM 1702 C C . THR A 1 212 ? 23.715 27.750 3.948 1.00 95.62 212 THR A C 1
ATOM 1704 O O . THR A 1 212 ? 24.382 28.529 4.632 1.00 95.62 212 THR A O 1
ATOM 1707 N N . VAL A 1 213 ? 22.438 27.482 4.256 1.00 89.62 213 VAL A N 1
ATOM 1708 C CA . VAL A 1 213 ? 21.767 28.053 5.442 1.00 89.62 213 VAL A CA 1
ATOM 1709 C C . VAL A 1 213 ? 22.080 27.265 6.717 1.00 89.62 213 VAL A C 1
ATOM 1711 O O . VAL A 1 213 ? 22.000 27.835 7.802 1.00 89.62 213 VAL A O 1
ATOM 1714 N N . ASN A 1 214 ? 22.448 25.985 6.612 1.00 89.44 214 ASN A N 1
ATOM 1715 C CA . ASN A 1 214 ? 22.890 25.168 7.743 1.00 89.44 214 ASN A CA 1
ATOM 1716 C C . ASN A 1 214 ? 23.882 24.072 7.315 1.00 89.44 214 ASN A C 1
ATOM 1718 O O . ASN A 1 214 ? 23.958 23.706 6.141 1.00 89.44 214 ASN A O 1
ATOM 1722 N N . ASP A 1 215 ? 24.587 23.486 8.281 1.00 90.12 215 ASP A N 1
ATOM 1723 C CA . ASP A 1 215 ? 25.574 22.435 7.999 1.00 90.12 215 ASP A CA 1
ATOM 1724 C C . ASP A 1 215 ? 24.965 21.162 7.395 1.00 90.12 215 ASP A C 1
ATOM 1726 O O . ASP A 1 215 ? 25.612 20.502 6.587 1.00 90.12 215 ASP A O 1
ATOM 1730 N N . LYS A 1 216 ? 23.701 20.822 7.696 1.00 89.69 216 LYS A N 1
ATOM 1731 C CA . LYS A 1 216 ? 23.038 19.654 7.079 1.00 89.69 216 LYS A CA 1
ATOM 1732 C C . LYS A 1 216 ? 22.940 19.800 5.564 1.00 89.69 216 LYS A C 1
ATOM 1734 O O . LYS A 1 216 ? 23.163 18.830 4.841 1.00 89.69 216 LYS A O 1
ATOM 1739 N N . GLN A 1 217 ? 22.612 20.997 5.079 1.00 94.12 217 GLN A N 1
ATOM 1740 C CA . GLN A 1 217 ? 22.613 21.285 3.651 1.00 94.12 217 GLN A CA 1
ATOM 1741 C C . GLN A 1 217 ? 24.030 21.169 3.087 1.00 94.12 217 GLN A C 1
ATOM 1743 O O . GLN A 1 217 ? 24.203 20.455 2.104 1.00 94.12 217 GLN A O 1
ATOM 1748 N N . ALA A 1 218 ? 25.031 21.784 3.728 1.00 95.50 218 ALA A N 1
ATOM 1749 C CA . ALA A 1 218 ? 26.433 21.703 3.305 1.00 95.50 218 ALA A CA 1
ATOM 1750 C C . ALA A 1 218 ? 26.945 20.260 3.194 1.00 95.50 218 ALA A C 1
ATOM 1752 O O . ALA A 1 218 ? 27.544 19.895 2.186 1.00 95.50 218 ALA A O 1
ATOM 1753 N N . LEU A 1 219 ? 26.653 19.409 4.178 1.00 92.75 219 LEU A N 1
ATOM 1754 C CA . LEU A 1 219 ? 27.005 17.989 4.137 1.00 92.75 219 LEU A CA 1
ATOM 1755 C C . LEU A 1 219 ? 26.309 17.263 2.979 1.00 92.75 219 LEU A C 1
ATOM 1757 O O . LEU A 1 219 ? 26.922 16.428 2.321 1.00 92.75 219 LEU A O 1
ATOM 1761 N N . GLY A 1 220 ? 25.061 17.622 2.670 1.00 93.94 220 GLY A N 1
ATOM 1762 C CA . GLY A 1 220 ? 24.352 17.108 1.495 1.00 93.94 220 GLY A CA 1
ATOM 1763 C C . GLY A 1 220 ? 24.990 17.542 0.171 1.00 93.94 220 GLY A C 1
ATOM 1764 O O . GLY A 1 220 ? 24.997 16.764 -0.783 1.00 93.94 220 GLY A O 1
ATOM 1765 N N . ILE A 1 221 ? 25.566 18.750 0.115 1.00 96.56 221 ILE A N 1
ATOM 1766 C CA . ILE A 1 221 ? 26.370 19.207 -1.029 1.00 96.56 221 ILE A CA 1
ATOM 1767 C C . ILE A 1 221 ? 27.652 18.388 -1.142 1.00 96.56 221 ILE A C 1
ATOM 1769 O O . ILE A 1 221 ? 27.960 17.907 -2.228 1.00 96.56 221 ILE A O 1
ATOM 1773 N N . ILE A 1 222 ? 28.369 18.178 -0.034 1.00 94.00 222 ILE A N 1
ATOM 1774 C CA . ILE A 1 222 ? 29.587 17.357 -0.018 1.00 94.00 222 ILE A CA 1
ATOM 1775 C C . ILE A 1 222 ? 29.272 15.938 -0.510 1.00 94.00 222 ILE A C 1
ATOM 1777 O O . ILE A 1 222 ? 29.971 15.436 -1.386 1.00 94.00 222 ILE A O 1
ATOM 1781 N N . ASP A 1 223 ? 28.182 15.322 -0.042 1.00 94.12 223 ASP A N 1
ATOM 1782 C CA . ASP A 1 223 ? 27.753 13.999 -0.514 1.00 94.12 223 ASP A CA 1
ATOM 1783 C C . ASP A 1 223 ? 27.462 13.976 -2.023 1.00 94.12 223 ASP A C 1
ATOM 1785 O O . ASP A 1 223 ? 27.784 12.999 -2.704 1.00 94.12 223 ASP A O 1
ATOM 1789 N N . ALA A 1 224 ? 26.832 15.031 -2.555 1.00 95.06 224 ALA A N 1
ATOM 1790 C CA . ALA A 1 224 ? 26.568 15.169 -3.986 1.00 95.06 224 ALA A CA 1
ATOM 1791 C C . ALA A 1 224 ? 27.872 15.291 -4.787 1.00 95.06 224 ALA A C 1
ATOM 1793 O O . ALA A 1 224 ? 28.041 14.593 -5.789 1.00 95.06 224 ALA A O 1
ATOM 1794 N N . CYS A 1 225 ? 28.804 16.128 -4.325 1.00 93.38 225 CYS A N 1
ATOM 1795 C CA . CYS A 1 225 ? 30.112 16.314 -4.947 1.00 93.38 225 CYS A CA 1
ATOM 1796 C C . CYS A 1 225 ? 30.902 15.000 -4.973 1.00 93.38 225 CYS A C 1
ATOM 1798 O O . CYS A 1 225 ? 31.332 14.567 -6.042 1.00 93.38 225 CYS A O 1
ATOM 1800 N N . VAL A 1 226 ? 30.985 14.303 -3.833 1.00 89.38 226 VAL A N 1
ATOM 1801 C CA . VAL A 1 226 ? 31.655 12.998 -3.714 1.00 89.38 226 VAL A CA 1
ATOM 1802 C C . VAL A 1 226 ? 31.050 11.979 -4.680 1.00 89.38 226 VAL A C 1
ATOM 1804 O O . VAL A 1 226 ? 31.790 11.295 -5.383 1.00 89.38 226 VAL A O 1
ATOM 1807 N N . SER A 1 227 ? 29.717 11.913 -4.785 1.00 91.50 227 SER A N 1
ATOM 1808 C CA . SER A 1 227 ? 29.044 10.982 -5.704 1.00 91.50 227 SER A CA 1
ATOM 1809 C C . SER A 1 227 ? 29.305 11.256 -7.192 1.00 91.50 227 SER A C 1
ATOM 1811 O O . SER A 1 227 ? 29.107 10.365 -8.012 1.00 91.50 227 SER A O 1
ATOM 1813 N N . ARG A 1 228 ? 29.767 12.465 -7.538 1.00 90.19 228 ARG A N 1
ATOM 1814 C CA . ARG A 1 228 ? 30.100 12.898 -8.906 1.00 90.19 228 ARG A CA 1
ATOM 1815 C C . ARG A 1 228 ? 31.604 13.031 -9.155 1.00 90.19 228 ARG A C 1
ATOM 1817 O O . ARG A 1 228 ? 32.001 13.495 -10.216 1.00 90.19 228 ARG A O 1
ATOM 1824 N N . GLY A 1 229 ? 32.442 12.663 -8.184 1.00 90.38 229 GLY A N 1
ATOM 1825 C CA . GLY A 1 229 ? 33.894 12.832 -8.278 1.00 90.38 229 GLY A CA 1
ATOM 1826 C C . GLY A 1 229 ? 34.375 14.289 -8.230 1.00 90.38 229 GLY A C 1
ATOM 1827 O O . GLY A 1 229 ? 35.546 14.535 -8.508 1.00 90.38 229 GLY A O 1
ATOM 1828 N N . ILE A 1 230 ? 33.509 15.238 -7.858 1.00 93.50 230 ILE A N 1
ATOM 1829 C CA . ILE A 1 230 ? 33.860 16.646 -7.637 1.00 93.50 230 ILE A CA 1
ATOM 1830 C C . ILE A 1 230 ? 34.557 16.747 -6.277 1.00 93.50 230 ILE A C 1
ATOM 1832 O O . ILE A 1 230 ? 34.007 16.345 -5.247 1.00 93.50 230 ILE A O 1
ATOM 1836 N N . LYS A 1 231 ? 35.773 17.286 -6.253 1.00 91.44 231 LYS A N 1
ATOM 1837 C CA . LYS A 1 231 ? 36.583 17.418 -5.043 1.00 91.44 231 LYS A CA 1
ATOM 1838 C C . LYS A 1 231 ? 36.201 18.672 -4.269 1.00 91.44 231 LYS A C 1
ATOM 1840 O O . LYS A 1 231 ? 36.247 19.784 -4.788 1.00 91.44 231 LYS A O 1
ATOM 1845 N N . VAL A 1 232 ? 35.908 18.498 -2.986 1.00 92.00 232 VAL A N 1
ATOM 1846 C CA . VAL A 1 232 ? 35.763 19.603 -2.034 1.00 92.00 232 VAL A CA 1
ATOM 1847 C C . VAL A 1 232 ? 37.059 19.676 -1.224 1.00 92.00 232 VAL A C 1
ATOM 1849 O O . VAL A 1 232 ? 37.420 18.670 -0.607 1.00 92.00 232 VAL A O 1
ATOM 1852 N N . PRO A 1 233 ? 37.771 20.815 -1.177 1.00 88.06 233 PRO A N 1
ATOM 1853 C CA . PRO A 1 233 ? 37.444 22.126 -1.754 1.00 88.06 233 PRO A CA 1
ATOM 1854 C C . PRO A 1 233 ? 37.996 22.398 -3.171 1.00 88.06 233 PRO A C 1
ATOM 1856 O O . PRO A 1 233 ? 37.767 23.486 -3.680 1.00 88.06 233 PRO A O 1
ATOM 1859 N N . GLN A 1 234 ? 38.781 21.494 -3.779 1.00 90.19 234 GLN A N 1
ATOM 1860 C CA . GLN A 1 234 ? 39.609 21.829 -4.957 1.00 90.19 234 GLN A CA 1
ATOM 1861 C C . GLN A 1 234 ? 38.815 22.237 -6.202 1.00 90.19 234 GLN A C 1
ATOM 1863 O O . GLN A 1 234 ? 39.275 23.105 -6.939 1.00 90.19 234 GLN A O 1
ATOM 1868 N N . ASP A 1 235 ? 37.670 21.600 -6.437 1.00 92.62 235 ASP A N 1
ATOM 1869 C CA . ASP A 1 235 ? 36.801 21.900 -7.573 1.00 92.62 235 ASP A CA 1
ATOM 1870 C C . ASP A 1 235 ? 35.675 22.853 -7.152 1.00 92.62 235 ASP A C 1
ATOM 1872 O O . ASP A 1 235 ? 35.357 23.787 -7.880 1.00 92.62 235 ASP A O 1
ATOM 1876 N N . ILE A 1 236 ? 35.079 22.626 -5.973 1.00 95.69 236 ILE A N 1
ATOM 1877 C CA . ILE A 1 236 ? 34.027 23.477 -5.397 1.00 95.69 236 ILE A CA 1
ATOM 1878 C C . ILE A 1 236 ? 34.216 23.569 -3.880 1.00 95.69 236 ILE A C 1
ATOM 1880 O O . ILE A 1 236 ? 34.220 22.549 -3.184 1.00 95.69 236 ILE A O 1
ATOM 1884 N N . ALA A 1 237 ? 34.296 24.788 -3.348 1.00 96.81 237 ALA A N 1
ATOM 1885 C CA . ALA A 1 237 ? 34.266 25.038 -1.910 1.00 96.81 237 ALA A CA 1
ATOM 1886 C C . ALA A 1 237 ? 32.833 24.966 -1.352 1.00 96.81 237 ALA A C 1
ATOM 1888 O O . ALA A 1 237 ? 31.864 25.368 -1.999 1.00 96.81 237 ALA A O 1
ATOM 1889 N N . VAL A 1 238 ? 32.676 24.492 -0.115 1.00 97.25 238 VAL A N 1
ATOM 1890 C CA . VAL A 1 238 ? 31.358 24.371 0.533 1.00 97.25 238 VAL A CA 1
ATOM 1891 C C . VAL A 1 238 ? 31.383 25.049 1.893 1.00 97.25 238 VAL A C 1
ATOM 1893 O O . VAL A 1 238 ? 32.232 24.732 2.726 1.00 97.25 238 VAL A O 1
ATOM 1896 N N . ILE A 1 239 ? 30.438 25.965 2.119 1.00 96.81 239 ILE A N 1
ATOM 1897 C CA . ILE A 1 239 ? 30.329 26.758 3.346 1.00 96.81 239 ILE A CA 1
ATOM 1898 C C . ILE A 1 239 ? 29.033 26.426 4.092 1.00 96.81 239 ILE A C 1
ATOM 1900 O O . ILE A 1 239 ? 27.927 26.501 3.543 1.00 96.81 239 ILE A O 1
ATOM 1904 N N . GLY A 1 240 ? 29.194 26.064 5.361 1.00 93.06 240 GLY A N 1
ATOM 1905 C CA . GLY A 1 240 ? 28.129 25.777 6.312 1.00 93.06 240 GLY A CA 1
ATOM 1906 C C . GLY A 1 240 ? 27.688 26.973 7.149 1.00 93.06 240 GLY A C 1
ATOM 1907 O O . GLY A 1 240 ? 28.145 28.109 6.995 1.00 93.06 240 GLY A O 1
ATOM 1908 N N . SER A 1 241 ? 26.798 26.694 8.091 1.00 86.75 241 SER A N 1
ATOM 1909 C CA . SER A 1 241 ? 26.360 27.625 9.119 1.00 86.75 241 SER A CA 1
ATOM 1910 C C . SER A 1 241 ? 25.795 26.852 10.313 1.00 86.75 241 SER A C 1
ATOM 1912 O O . SER A 1 241 ? 25.188 25.799 10.121 1.00 86.75 241 SER A O 1
ATOM 1914 N N . MET A 1 242 ? 25.952 27.420 11.515 1.00 79.88 242 MET A N 1
ATOM 1915 C CA . MET A 1 242 ? 25.660 26.881 12.859 1.00 79.88 242 MET A CA 1
ATOM 1916 C C . MET A 1 242 ? 26.878 26.329 13.602 1.00 79.88 242 MET A C 1
ATOM 1918 O O . MET A 1 242 ? 26.908 26.476 14.820 1.00 79.88 242 MET A O 1
ATOM 1922 N N . ASP A 1 243 ? 27.898 25.823 12.900 1.00 79.69 243 ASP A N 1
ATOM 1923 C CA . ASP A 1 243 ? 29.080 25.186 13.511 1.00 79.69 243 ASP A CA 1
ATOM 1924 C C . ASP A 1 243 ? 28.739 23.904 14.291 1.00 79.69 243 ASP A C 1
ATOM 1926 O O . ASP A 1 243 ? 29.120 23.708 15.446 1.00 79.69 243 ASP A O 1
ATOM 1930 N N . THR A 1 244 ? 27.980 23.030 13.639 1.00 70.12 244 THR A N 1
ATOM 1931 C CA . THR A 1 244 ? 27.575 21.731 14.174 1.00 70.12 244 THR A CA 1
ATOM 1932 C C . THR A 1 244 ? 28.792 20.818 14.346 1.00 70.12 244 THR A C 1
ATOM 1934 O O . THR A 1 244 ? 29.778 20.913 13.606 1.00 70.12 244 THR A O 1
ATOM 1937 N N . LEU A 1 245 ? 28.725 19.872 15.289 1.00 62.22 245 LEU A N 1
ATOM 1938 C CA . LEU A 1 245 ? 29.803 18.891 15.476 1.00 62.22 245 LEU A CA 1
ATOM 1939 C C . LEU A 1 245 ? 30.028 18.067 14.199 1.00 62.22 245 LEU A C 1
ATOM 1941 O O . LEU A 1 245 ? 31.166 17.861 13.786 1.00 62.22 245 LEU A O 1
ATOM 1945 N N . GLU A 1 246 ? 28.954 17.640 13.535 1.00 65.81 246 GLU A N 1
ATOM 1946 C CA . GLU A 1 246 ? 29.053 16.855 12.301 1.00 65.81 246 GLU A CA 1
ATOM 1947 C C . GLU A 1 246 ? 29.779 17.623 11.185 1.00 65.81 246 GLU A C 1
ATOM 1949 O O . GLU A 1 246 ? 30.628 17.050 10.504 1.00 65.81 246 GLU A O 1
ATOM 1954 N N . GLY A 1 247 ? 29.507 18.924 11.035 1.00 70.75 247 GLY A N 1
ATOM 1955 C CA . GLY A 1 247 ? 30.221 19.793 10.097 1.00 70.75 247 GLY A CA 1
ATOM 1956 C C . GLY A 1 247 ? 31.679 20.029 10.500 1.00 70.75 247 GLY A C 1
ATOM 1957 O O . GLY A 1 247 ? 32.583 19.941 9.670 1.00 70.75 247 GLY A O 1
ATOM 1958 N N . ALA A 1 248 ? 31.955 20.273 11.781 1.00 67.81 248 ALA A N 1
ATOM 1959 C CA . ALA A 1 248 ? 33.319 20.493 12.262 1.00 67.81 248 ALA A CA 1
ATOM 1960 C C . ALA A 1 248 ? 34.244 19.281 12.023 1.00 67.81 248 ALA A C 1
ATOM 1962 O O . ALA A 1 248 ? 35.433 19.469 11.753 1.00 67.81 248 ALA A O 1
ATOM 1963 N N . PHE A 1 249 ? 33.696 18.061 12.081 1.00 60.78 249 PHE A N 1
ATOM 1964 C CA . PHE A 1 249 ? 34.424 16.796 11.909 1.00 60.78 249 PHE A CA 1
ATOM 1965 C C . PHE A 1 249 ? 34.176 16.100 10.565 1.00 60.78 249 PHE A C 1
ATOM 1967 O O . PHE A 1 249 ? 34.596 14.954 10.376 1.00 60.78 249 PHE A O 1
ATOM 1974 N N . SER A 1 250 ? 33.517 16.764 9.613 1.00 69.00 250 SER A N 1
ATOM 1975 C CA . SER A 1 250 ? 33.367 16.224 8.264 1.00 69.00 250 SER A CA 1
ATOM 1976 C C . SER A 1 250 ? 34.711 16.146 7.540 1.00 69.00 250 SER A C 1
ATOM 1978 O O . SER A 1 250 ? 35.726 16.686 7.979 1.00 69.00 250 SER A O 1
ATOM 1980 N N . THR A 1 251 ? 34.742 15.446 6.407 1.00 70.81 251 THR A N 1
ATOM 1981 C CA . THR A 1 251 ? 35.925 15.379 5.541 1.00 70.81 251 THR A CA 1
ATOM 1982 C C . THR A 1 251 ? 35.555 15.896 4.148 1.00 70.81 251 THR A C 1
ATOM 1984 O O . THR A 1 251 ? 34.811 15.207 3.450 1.00 70.81 251 THR A O 1
ATOM 1987 N N . PRO A 1 252 ? 36.044 17.083 3.733 1.00 74.75 252 PRO A N 1
ATOM 1988 C CA . PRO A 1 252 ? 36.842 18.036 4.522 1.00 74.75 252 PRO A CA 1
ATOM 1989 C C . PRO A 1 252 ? 36.034 18.678 5.663 1.00 74.75 252 PRO A C 1
ATOM 1991 O O . PRO A 1 252 ? 34.802 18.694 5.620 1.00 74.75 252 PRO A O 1
ATOM 1994 N N . SER A 1 253 ? 36.719 19.207 6.680 1.00 79.00 253 SER A N 1
ATOM 1995 C CA . SER A 1 253 ? 36.070 19.884 7.812 1.00 79.00 253 SER A CA 1
ATOM 1996 C C . SER A 1 253 ? 35.449 21.209 7.379 1.00 79.00 253 SER A C 1
ATOM 1998 O O . SER A 1 253 ? 36.049 21.962 6.607 1.00 79.00 253 SER A O 1
ATOM 2000 N N . LEU A 1 254 ? 34.236 21.489 7.853 1.00 82.56 254 LEU A N 1
ATOM 2001 C CA . LEU A 1 254 ? 33.379 22.519 7.277 1.00 82.56 254 LEU A CA 1
ATOM 2002 C C . LEU A 1 254 ? 33.712 23.931 7.787 1.00 82.56 254 LEU A C 1
ATOM 2004 O O . LEU A 1 254 ? 33.587 24.227 8.978 1.00 82.56 254 LEU A O 1
ATOM 2008 N N . THR A 1 255 ? 34.119 24.812 6.877 1.00 87.19 255 THR A N 1
ATOM 2009 C CA . THR A 1 255 ? 34.122 26.269 7.056 1.00 87.19 255 THR A CA 1
ATOM 2010 C C . THR A 1 255 ? 32.680 26.743 7.154 1.00 87.19 255 THR A C 1
ATOM 2012 O O . THR A 1 255 ? 31.841 26.319 6.359 1.00 87.19 255 THR A O 1
ATOM 2015 N N . GLY A 1 256 ? 32.371 27.646 8.079 1.00 89.19 256 GLY A N 1
ATOM 2016 C CA . GLY A 1 256 ? 31.005 28.130 8.221 1.00 89.19 256 GLY A CA 1
ATOM 2017 C C . GLY A 1 256 ? 30.851 29.342 9.120 1.00 89.19 256 GLY A C 1
ATOM 2018 O O . GLY A 1 256 ? 31.781 29.767 9.804 1.00 89.19 256 GLY A O 1
ATOM 2019 N N . ILE A 1 257 ? 29.644 29.899 9.112 1.00 89.00 257 ILE A N 1
ATOM 2020 C CA . ILE A 1 257 ? 29.259 31.003 9.995 1.00 89.00 257 ILE A CA 1
ATOM 2021 C C . ILE A 1 257 ? 28.706 30.417 11.295 1.00 89.00 257 ILE A C 1
ATOM 2023 O O . ILE A 1 257 ? 27.645 29.780 11.287 1.00 89.00 257 ILE A O 1
ATOM 2027 N N . LYS A 1 258 ? 29.407 30.654 12.407 1.00 83.19 258 LYS A N 1
ATOM 2028 C CA . LYS A 1 258 ? 28.977 30.252 13.747 1.00 83.19 258 LYS A CA 1
ATOM 2029 C C . LYS A 1 258 ? 27.795 31.104 14.182 1.00 83.19 258 LYS A C 1
ATOM 2031 O O . LYS A 1 258 ? 27.903 32.328 14.281 1.00 83.19 258 LYS A O 1
ATOM 2036 N N . GLU A 1 259 ? 26.684 30.444 14.487 1.00 84.44 259 GLU A N 1
ATOM 2037 C CA . GLU A 1 259 ? 25.530 31.108 15.081 1.00 84.44 259 GLU A CA 1
ATOM 2038 C C . GLU A 1 259 ? 25.602 31.052 16.613 1.00 84.44 259 GLU A C 1
ATOM 2040 O O . GLU A 1 259 ? 25.971 30.021 17.180 1.00 84.44 259 GLU A O 1
ATOM 2045 N N . PRO A 1 260 ? 25.223 32.131 17.316 1.00 81.81 260 PRO A N 1
ATOM 2046 C CA . PRO A 1 260 ? 25.287 32.202 18.772 1.00 81.81 260 PRO A CA 1
ATOM 2047 C C . PRO A 1 260 ? 24.095 31.477 19.435 1.00 81.81 260 PRO A C 1
ATOM 2049 O O . PRO A 1 260 ? 23.405 32.047 20.272 1.00 81.81 260 PRO A O 1
ATOM 2052 N N . LEU A 1 261 ? 23.827 30.218 19.064 1.00 83.88 261 LEU A N 1
ATOM 2053 C CA . LEU A 1 261 ? 22.600 29.477 19.415 1.00 83.88 261 LEU A CA 1
ATOM 2054 C C . LEU A 1 261 ? 22.322 29.419 20.926 1.00 83.88 261 LEU A C 1
ATOM 2056 O O . LEU A 1 261 ? 21.206 29.683 21.368 1.00 83.88 261 LEU A O 1
ATOM 2060 N N . PHE A 1 262 ? 23.350 29.104 21.717 1.00 81.81 262 PHE A N 1
ATOM 2061 C CA . PHE A 1 262 ? 23.276 29.094 23.181 1.00 81.81 262 PHE A CA 1
ATOM 2062 C C . PHE A 1 262 ? 23.031 30.495 23.755 1.00 81.81 262 PHE A C 1
ATOM 2064 O O . PHE A 1 262 ? 22.196 30.687 24.639 1.00 81.81 262 PHE A O 1
ATOM 2071 N N . GLU A 1 263 ? 23.733 31.492 23.218 1.00 82.00 263 GLU A N 1
ATOM 2072 C CA . GLU A 1 263 ? 23.628 32.874 23.677 1.00 82.00 263 GLU A CA 1
ATOM 2073 C C . GLU A 1 263 ? 22.250 33.470 23.377 1.00 82.00 263 GLU A C 1
ATOM 2075 O O . GLU A 1 263 ? 21.737 34.203 24.209 1.00 82.00 263 GLU A O 1
ATOM 2080 N N . LEU A 1 264 ? 21.583 33.095 22.279 1.00 87.25 264 LEU A N 1
ATOM 2081 C CA . LEU A 1 264 ? 20.200 33.521 22.014 1.00 87.25 264 LEU A CA 1
ATOM 2082 C C . LEU A 1 264 ? 19.256 33.137 23.165 1.00 87.25 264 LEU A C 1
ATOM 2084 O O . LEU A 1 264 ? 18.478 33.965 23.639 1.00 87.25 264 LEU A O 1
ATOM 2088 N N . GLY A 1 265 ? 19.345 31.893 23.647 1.00 88.06 265 GLY A N 1
ATOM 2089 C CA . GLY A 1 265 ? 18.556 31.418 24.785 1.00 88.06 265 GLY A CA 1
ATOM 2090 C C . GLY A 1 265 ? 18.935 32.095 26.100 1.00 88.06 265 GLY A C 1
ATOM 2091 O O . GLY A 1 265 ? 18.065 32.474 26.885 1.00 88.06 265 GLY A O 1
ATOM 2092 N N . ARG A 1 266 ? 20.239 32.286 26.324 1.00 89.88 266 ARG A N 1
ATOM 2093 C CA . ARG A 1 266 ? 20.775 32.966 27.507 1.00 89.88 266 ARG A CA 1
ATOM 2094 C C . ARG A 1 266 ? 20.310 34.423 27.571 1.00 89.88 266 ARG A C 1
ATOM 2096 O O . ARG A 1 266 ? 19.749 34.838 28.581 1.00 89.88 266 ARG A O 1
ATOM 2103 N N . THR A 1 267 ? 20.491 35.188 26.496 1.00 90.69 267 THR A N 1
ATOM 2104 C CA . THR A 1 267 ? 20.049 36.584 26.391 1.00 90.69 267 THR A CA 1
ATOM 2105 C C . THR A 1 267 ? 18.539 36.691 26.589 1.00 90.69 267 THR A C 1
ATOM 2107 O O . THR A 1 267 ? 18.091 37.545 27.351 1.00 90.69 267 THR A O 1
ATOM 2110 N N . ALA A 1 268 ? 17.756 35.787 25.988 1.00 94.19 268 ALA A N 1
ATOM 2111 C CA . ALA A 1 268 ? 16.308 35.765 26.165 1.00 94.19 268 ALA A CA 1
ATOM 2112 C C . ALA A 1 268 ? 15.889 35.542 27.625 1.00 94.19 268 ALA A C 1
ATOM 2114 O O . ALA A 1 268 ? 14.992 36.222 28.114 1.00 94.19 268 ALA A O 1
ATOM 2115 N N . ALA A 1 269 ? 16.538 34.617 28.337 1.00 92.81 269 ALA A N 1
ATOM 2116 C CA . ALA A 1 269 ? 16.228 34.354 29.738 1.00 92.81 269 ALA A CA 1
ATOM 2117 C C . ALA A 1 269 ? 16.665 35.492 30.669 1.00 92.81 269 ALA A C 1
ATOM 2119 O O . ALA A 1 269 ? 15.919 35.834 31.583 1.00 92.81 269 ALA A O 1
ATOM 2120 N N . ILE A 1 270 ? 17.823 36.113 30.419 1.00 92.56 270 ILE A N 1
ATOM 2121 C CA . ILE A 1 270 ? 18.276 37.295 31.170 1.00 92.56 270 ILE A CA 1
ATOM 2122 C C . ILE A 1 270 ? 17.259 38.431 31.025 1.00 92.56 270 ILE A C 1
ATOM 2124 O O . ILE A 1 270 ? 16.847 39.022 32.022 1.00 92.56 270 ILE A O 1
ATOM 2128 N N . GLU A 1 271 ? 16.833 38.709 29.793 1.00 94.81 271 GLU A N 1
ATOM 2129 C CA . GLU A 1 271 ? 15.859 39.760 29.503 1.00 94.81 271 GLU A CA 1
ATOM 2130 C C . GLU A 1 271 ? 14.478 39.429 30.083 1.00 94.81 271 GLU A C 1
ATOM 2132 O O . GLU A 1 271 ? 13.837 40.290 30.683 1.00 94.81 271 GLU A O 1
ATOM 2137 N N . LEU A 1 272 ? 14.035 38.171 30.000 1.00 94.50 272 LEU A N 1
ATOM 2138 C CA . LEU A 1 272 ? 12.770 37.758 30.601 1.00 94.50 272 LEU A CA 1
ATOM 2139 C C . LEU A 1 272 ? 12.777 37.947 32.123 1.00 94.50 272 LEU A C 1
ATOM 2141 O O . LEU A 1 272 ? 11.834 38.509 32.677 1.00 94.50 272 LEU A O 1
ATOM 2145 N N . ILE A 1 273 ? 13.834 37.495 32.804 1.00 92.38 273 ILE A N 1
ATOM 2146 C CA . ILE A 1 273 ? 13.978 37.653 34.257 1.00 92.38 273 ILE A CA 1
ATOM 2147 C C . ILE A 1 273 ? 14.023 39.138 34.621 1.00 92.38 273 ILE A C 1
ATOM 2149 O O . ILE A 1 273 ? 13.338 39.559 35.549 1.00 92.38 273 ILE A O 1
ATOM 2153 N N . ALA A 1 274 ? 14.744 39.956 33.850 1.00 90.69 274 ALA A N 1
ATOM 2154 C CA . ALA A 1 274 ? 14.761 41.402 34.029 1.00 90.69 274 ALA A CA 1
ATOM 2155 C C . ALA A 1 274 ? 13.349 42.015 33.954 1.00 90.69 274 ALA A C 1
ATOM 2157 O O . ALA A 1 274 ? 12.998 42.833 34.806 1.00 90.69 274 ALA A O 1
ATOM 2158 N N . GLN A 1 275 ? 12.523 41.597 32.990 1.00 91.69 275 GLN A N 1
ATOM 2159 C CA . GLN A 1 275 ? 11.134 42.055 32.862 1.00 91.69 275 GLN A CA 1
ATOM 2160 C C . GLN A 1 275 ? 10.240 41.560 34.006 1.00 91.69 275 GLN A C 1
ATOM 2162 O O . GLN A 1 275 ? 9.432 42.332 34.522 1.00 91.69 275 GLN A O 1
ATOM 2167 N N . ILE A 1 276 ? 10.413 40.310 34.453 1.00 89.56 276 ILE A N 1
ATOM 2168 C CA . ILE A 1 276 ? 9.712 39.752 35.624 1.00 89.56 276 ILE A CA 1
ATOM 2169 C C . ILE A 1 276 ? 10.055 40.548 36.896 1.00 89.56 276 ILE A C 1
ATOM 2171 O O . ILE A 1 276 ? 9.184 40.796 37.728 1.00 89.56 276 ILE A O 1
ATOM 2175 N N . GLU A 1 277 ? 11.301 41.006 37.028 1.00 86.88 277 GLU A N 1
ATOM 2176 C CA . GLU A 1 277 ? 11.778 41.862 38.124 1.00 86.88 277 GLU A CA 1
ATOM 2177 C C . GLU A 1 277 ? 11.357 43.341 37.995 1.00 86.88 277 GLU A C 1
ATOM 2179 O O . GLU A 1 277 ? 11.687 44.155 38.860 1.00 86.88 277 GLU A O 1
ATOM 2184 N N . GLY A 1 278 ? 10.634 43.714 36.934 1.00 84.81 278 GLY A N 1
ATOM 2185 C CA . GLY A 1 278 ? 10.125 45.070 36.717 1.00 84.81 278 GLY A CA 1
ATOM 2186 C C . GLY A 1 278 ? 11.092 46.029 36.013 1.00 84.81 278 GLY A C 1
ATOM 2187 O O . GLY A 1 278 ? 10.872 47.243 36.041 1.00 84.81 278 GLY A O 1
ATOM 2188 N N . LYS A 1 279 ? 12.160 45.531 35.374 1.00 87.06 279 LYS A N 1
ATOM 2189 C CA . LYS A 1 279 ? 13.024 46.349 34.505 1.00 87.06 279 LYS A CA 1
ATOM 2190 C C . LYS A 1 279 ? 12.319 46.628 33.171 1.00 87.06 279 LYS A C 1
ATOM 2192 O O . LYS A 1 279 ? 11.466 45.869 32.718 1.00 87.06 279 LYS A O 1
ATOM 2197 N N . LYS A 1 280 ? 12.666 47.754 32.540 1.00 84.62 280 LYS A N 1
ATOM 2198 C CA . LYS A 1 280 ? 12.070 48.178 31.266 1.00 84.62 280 LYS A CA 1
ATOM 2199 C C . LYS A 1 280 ? 12.497 47.235 30.136 1.00 84.62 280 LYS A C 1
ATOM 2201 O O . LYS A 1 280 ? 13.692 47.077 29.916 1.00 84.62 280 LYS A O 1
ATOM 2206 N N . ALA A 1 281 ? 11.518 46.710 29.403 1.00 82.44 281 ALA A N 1
ATOM 2207 C CA . ALA A 1 281 ? 11.736 45.859 28.241 1.00 82.44 281 ALA A CA 1
ATOM 2208 C C . ALA A 1 281 ? 12.513 46.582 27.128 1.00 82.44 281 ALA A C 1
ATOM 2210 O O . ALA A 1 281 ? 12.181 47.718 26.760 1.00 82.44 281 ALA A O 1
ATOM 2211 N N . LEU A 1 282 ? 13.517 45.908 26.568 1.00 85.06 282 LEU A N 1
ATOM 2212 C CA . LEU A 1 282 ? 14.150 46.311 25.310 1.00 85.06 282 LEU A CA 1
ATOM 2213 C C . LEU A 1 282 ? 13.312 45.824 24.119 1.00 85.06 282 LEU A C 1
ATOM 2215 O O . LEU A 1 282 ? 12.651 44.791 24.199 1.00 85.06 282 LEU A O 1
ATOM 2219 N N . SER A 1 283 ? 13.313 46.563 23.006 1.00 86.12 283 SER A N 1
ATOM 2220 C CA . SER A 1 283 ? 12.582 46.154 21.795 1.00 86.12 283 SER A CA 1
ATOM 2221 C C . SER A 1 283 ? 13.339 45.090 20.997 1.00 86.12 283 SER A C 1
ATOM 2223 O O . SER A 1 283 ? 12.743 44.116 20.540 1.00 86.12 283 SER A O 1
ATOM 2225 N N . GLU A 1 284 ? 14.654 45.263 20.849 1.00 91.75 284 GLU A N 1
ATOM 2226 C CA . GLU A 1 284 ? 15.528 44.385 20.071 1.00 91.75 284 GLU A CA 1
ATOM 2227 C C . GLU A 1 284 ? 16.892 44.225 20.742 1.00 91.75 284 GLU A C 1
ATOM 2229 O O . GLU A 1 284 ? 17.476 45.199 21.221 1.00 91.75 284 GLU A O 1
ATOM 2234 N N . ILE A 1 285 ? 17.413 43.002 20.727 1.00 92.00 285 ILE A N 1
ATOM 2235 C CA . ILE A 1 285 ? 18.774 42.670 21.145 1.00 92.00 285 ILE A CA 1
ATOM 2236 C C . ILE A 1 285 ? 19.389 41.803 20.048 1.00 92.00 285 ILE A C 1
ATOM 2238 O O . ILE A 1 285 ? 18.773 40.830 19.618 1.00 92.00 285 ILE A O 1
ATOM 2242 N N . HIS A 1 286 ? 20.582 42.171 19.581 1.00 88.31 286 HIS A N 1
ATOM 2243 C CA . HIS A 1 286 ? 21.258 41.507 18.466 1.00 88.31 286 HIS A CA 1
ATOM 2244 C C . HIS A 1 286 ? 22.502 40.763 18.955 1.00 88.31 286 HIS A C 1
ATOM 2246 O O . HIS A 1 286 ? 23.361 41.355 19.608 1.00 88.31 286 HIS A O 1
ATOM 2252 N N . ASN A 1 287 ? 22.609 39.478 18.619 1.00 85.69 287 ASN A N 1
ATOM 2253 C CA . ASN A 1 287 ? 23.754 38.636 18.962 1.00 85.69 287 ASN A CA 1
ATOM 2254 C C . ASN A 1 287 ? 24.596 38.374 17.696 1.00 85.69 287 ASN A C 1
ATOM 2256 O O . ASN A 1 287 ? 24.054 37.818 16.732 1.00 85.69 287 ASN A O 1
ATOM 2260 N N . PRO A 1 288 ? 25.894 38.737 17.681 1.00 84.00 288 PRO A N 1
ATOM 2261 C CA . PRO A 1 288 ? 26.731 38.662 16.486 1.00 84.00 288 PRO A CA 1
ATOM 2262 C C . PRO A 1 288 ? 27.075 37.225 16.089 1.00 84.00 288 PRO A C 1
ATOM 2264 O O . PRO A 1 288 ? 27.209 36.332 16.930 1.00 84.00 288 PRO A O 1
ATOM 2267 N N . THR A 1 289 ? 27.243 37.024 14.785 1.00 85.50 289 THR A N 1
ATOM 2268 C CA . THR A 1 289 ? 27.815 35.810 14.190 1.00 85.50 289 THR A CA 1
ATOM 2269 C C . THR A 1 289 ? 29.308 35.988 13.918 1.00 85.50 289 THR A C 1
ATOM 2271 O O . THR A 1 289 ? 29.782 37.113 13.800 1.00 85.50 289 THR A O 1
ATOM 2274 N N . SER A 1 290 ? 30.047 34.881 13.809 1.00 81.38 290 SER A N 1
ATOM 2275 C CA . SER A 1 290 ? 31.493 34.895 13.525 1.00 81.38 290 SER A CA 1
ATOM 2276 C C . SER A 1 290 ? 31.872 33.835 12.496 1.00 81.38 290 SER A C 1
ATOM 2278 O O . SER A 1 290 ? 31.306 32.737 12.511 1.00 81.38 290 SER A O 1
ATOM 2280 N N . LEU A 1 291 ? 32.860 34.110 11.647 1.00 83.50 291 LEU A N 1
ATOM 2281 C CA . LEU A 1 291 ? 33.394 33.137 10.697 1.00 83.50 291 LEU A CA 1
ATOM 2282 C C . LEU A 1 291 ? 34.302 32.106 11.387 1.00 83.50 291 LEU A C 1
ATOM 2284 O O . LEU A 1 291 ? 35.179 32.444 12.178 1.00 83.50 291 LEU A O 1
ATOM 2288 N N . ILE A 1 292 ? 34.137 30.832 11.028 1.00 78.81 292 ILE A N 1
ATOM 2289 C CA . ILE A 1 292 ? 35.082 29.762 11.354 1.00 78.81 292 ILE A CA 1
ATOM 2290 C C . ILE A 1 292 ? 35.634 29.189 10.058 1.00 78.81 292 ILE A C 1
ATOM 2292 O O . ILE A 1 292 ? 34.893 28.628 9.252 1.00 78.81 292 ILE A O 1
ATOM 2296 N N . VAL A 1 293 ? 36.951 29.293 9.890 1.00 79.06 293 VAL A N 1
ATOM 2297 C CA . VAL A 1 293 ? 37.675 28.808 8.711 1.00 79.06 293 VAL A CA 1
ATOM 2298 C C . VAL A 1 293 ? 38.207 27.396 8.954 1.00 79.06 293 VAL A C 1
ATOM 2300 O O . VAL A 1 293 ? 38.901 27.145 9.940 1.00 79.06 293 VAL A O 1
ATOM 2303 N N . ARG A 1 294 ? 37.883 26.469 8.048 1.00 80.50 294 ARG A N 1
ATOM 2304 C CA . ARG A 1 294 ? 38.335 25.072 8.030 1.00 80.50 294 ARG A CA 1
ATOM 2305 C C . ARG A 1 294 ? 38.686 24.628 6.601 1.00 80.50 294 ARG A C 1
ATOM 2307 O O . ARG A 1 294 ? 38.843 25.444 5.699 1.00 80.50 294 ARG A O 1
ATOM 2314 N N . GLN A 1 295 ? 38.857 23.325 6.388 1.00 82.19 295 GLN A N 1
ATOM 2315 C CA . GLN A 1 295 ? 39.389 22.784 5.136 1.00 82.19 295 GLN A CA 1
ATOM 2316 C C . GLN A 1 295 ? 38.429 22.917 3.947 1.00 82.19 295 GLN A C 1
ATOM 2318 O O . GLN A 1 295 ? 38.892 22.965 2.812 1.00 82.19 295 GLN A O 1
ATOM 2323 N N . SER A 1 296 ? 37.112 22.996 4.158 1.00 89.12 296 SER A N 1
ATOM 2324 C CA . SER A 1 296 ? 36.129 22.995 3.063 1.00 89.12 296 SER A CA 1
ATOM 2325 C C . SER A 1 296 ? 36.112 24.266 2.204 1.00 89.12 296 SER A C 1
ATOM 2327 O O . SER A 1 296 ? 35.446 24.268 1.168 1.00 89.12 296 SER A O 1
ATOM 2329 N N . CYS A 1 297 ? 36.833 25.327 2.593 1.00 88.12 297 CYS A N 1
ATOM 2330 C CA . CYS A 1 297 ? 37.067 26.495 1.735 1.00 88.12 297 CYS A CA 1
ATOM 2331 C C . CYS A 1 297 ? 38.394 26.449 0.959 1.00 88.12 297 CYS A C 1
ATOM 2333 O O . CYS A 1 297 ? 38.553 27.216 0.013 1.00 88.12 297 CYS A O 1
ATOM 2335 N N . GLY A 1 298 ? 39.325 25.554 1.317 1.00 83.25 298 GLY A N 1
ATOM 2336 C CA . GLY A 1 298 ? 40.668 25.488 0.724 1.00 83.25 298 GLY A CA 1
ATOM 2337 C C . GLY A 1 298 ? 41.810 25.879 1.661 1.00 83.25 298 GLY A C 1
ATOM 2338 O O . GLY A 1 298 ? 42.967 25.709 1.288 1.00 83.25 298 GLY A O 1
ATOM 2339 N N . CYS A 1 299 ? 41.527 26.384 2.865 1.00 77.44 299 CYS A N 1
ATOM 2340 C CA . CYS A 1 299 ? 42.569 26.753 3.823 1.00 77.44 299 CYS A CA 1
ATOM 2341 C C . CYS A 1 299 ? 43.177 25.538 4.536 1.00 77.44 299 CYS A C 1
ATOM 2343 O O . CYS A 1 299 ? 42.469 24.643 5.007 1.00 77.44 299 CYS A O 1
ATOM 2345 N N . GLU A 1 300 ? 44.501 25.549 4.708 1.00 57.72 300 GLU A N 1
ATOM 2346 C CA . GLU A 1 300 ? 45.156 24.678 5.680 1.00 57.72 300 GLU A CA 1
ATOM 2347 C C . GLU A 1 300 ? 44.790 25.139 7.098 1.00 57.72 300 GLU A C 1
ATOM 2349 O O . GLU A 1 300 ? 44.737 26.336 7.389 1.00 57.72 300 GLU A O 1
ATOM 2354 N N . SER A 1 301 ? 44.564 24.194 8.013 1.00 45.34 301 SER A N 1
ATOM 2355 C CA . SER A 1 301 ? 44.151 24.433 9.410 1.00 45.34 301 SER A CA 1
ATOM 2356 C C . SER A 1 301 ? 45.117 25.304 10.245 1.00 45.34 301 SER A C 1
ATOM 2358 O O . SER A 1 301 ? 44.866 25.549 11.421 1.00 45.34 301 SER A O 1
ATOM 2360 N N . SER A 1 302 ? 46.218 25.769 9.652 1.00 37.38 302 SER A N 1
ATOM 2361 C CA . SER A 1 302 ? 47.266 26.622 10.219 1.00 37.38 302 SER A CA 1
ATOM 2362 C C . SER A 1 302 ? 47.152 28.115 9.852 1.00 37.38 302 SER A C 1
ATOM 2364 O O . SER A 1 302 ? 47.914 28.908 10.401 1.00 37.38 302 SER A O 1
ATOM 2366 N N . MET A 1 303 ? 46.244 28.527 8.951 1.00 38.22 303 MET A N 1
ATOM 2367 C CA . MET A 1 303 ? 46.329 29.850 8.299 1.00 38.22 303 MET A CA 1
ATOM 2368 C C . MET A 1 303 ? 45.599 31.044 8.951 1.00 38.22 303 MET A C 1
ATOM 2370 O O . MET A 1 303 ? 45.899 32.169 8.564 1.00 38.22 303 MET A O 1
ATOM 2374 N N . HIS A 1 304 ? 44.715 30.891 9.947 1.00 38.09 304 HIS A N 1
ATOM 2375 C CA . HIS A 1 304 ? 44.008 32.052 10.529 1.00 38.09 304 HIS A CA 1
ATOM 2376 C C . HIS A 1 304 ? 43.884 32.000 12.059 1.00 38.09 304 HIS A C 1
ATOM 2378 O O . HIS A 1 304 ? 42.979 31.388 12.618 1.00 38.09 304 HIS A O 1
ATOM 2384 N N . LEU A 1 305 ? 44.806 32.696 12.730 1.00 30.58 305 LEU A N 1
ATOM 2385 C CA . LEU A 1 305 ? 44.774 33.012 14.166 1.00 30.58 305 LEU A CA 1
ATOM 2386 C C . LEU A 1 305 ? 44.973 34.515 14.438 1.00 30.58 305 LEU A C 1
ATOM 2388 O O . LEU A 1 305 ? 45.264 34.907 15.565 1.00 30.58 305 LEU A O 1
ATOM 2392 N N . GLN A 1 306 ? 44.834 35.371 13.426 1.00 32.91 306 GLN A N 1
ATOM 2393 C CA . GLN A 1 306 ? 44.978 36.815 13.600 1.00 32.91 306 GLN A CA 1
ATOM 2394 C C . GLN A 1 306 ? 43.620 37.506 13.493 1.00 32.91 306 GLN A C 1
ATOM 2396 O O . GLN A 1 306 ? 42.886 37.298 12.535 1.00 32.91 306 GLN A O 1
ATOM 2401 N N . ASP A 1 307 ? 43.359 38.318 14.516 1.00 30.97 307 ASP A N 1
ATOM 2402 C CA . ASP A 1 307 ? 42.262 39.270 14.695 1.00 30.97 307 ASP A CA 1
ATOM 2403 C C . ASP A 1 307 ? 40.961 38.762 15.332 1.00 30.97 307 ASP A C 1
ATOM 2405 O O . ASP A 1 307 ? 39.910 38.645 14.719 1.00 30.97 307 ASP A O 1
ATOM 2409 N N . CYS A 1 308 ? 41.013 38.614 16.660 1.00 23.58 308 CYS A N 1
ATOM 2410 C CA . CYS A 1 308 ? 39.873 38.910 17.530 1.00 23.58 308 CYS A CA 1
ATOM 2411 C C . CYS A 1 308 ? 40.354 39.682 18.769 1.00 23.58 308 CYS A C 1
ATOM 2413 O O . CYS A 1 308 ? 40.741 39.104 19.786 1.00 23.58 308 CYS A O 1
ATOM 2415 N N . LYS A 1 309 ? 40.340 41.017 18.684 1.00 27.81 309 LYS A N 1
ATOM 2416 C CA . LYS A 1 309 ? 40.382 41.920 19.843 1.00 27.81 309 LYS A CA 1
ATOM 2417 C C . LYS A 1 309 ? 39.005 42.557 20.028 1.00 27.81 309 LYS A C 1
ATOM 2419 O O . LYS A 1 309 ? 38.651 43.393 19.208 1.00 27.81 309 LYS A O 1
ATOM 2424 N N . ALA A 1 310 ? 38.311 42.250 21.131 1.00 24.64 310 ALA A N 1
ATOM 2425 C CA . ALA A 1 310 ? 37.603 43.233 21.975 1.00 24.64 310 ALA A CA 1
ATOM 2426 C C . ALA A 1 310 ? 36.901 42.585 23.201 1.00 24.64 310 ALA A C 1
ATOM 2428 O O . ALA A 1 310 ? 36.031 41.744 23.028 1.00 24.64 310 ALA A O 1
ATOM 2429 N N . SER A 1 311 ? 37.308 43.027 24.411 1.00 25.28 311 SER A N 1
ATOM 2430 C CA . SER A 1 311 ? 36.560 43.301 25.678 1.00 25.28 311 SER A CA 1
ATOM 2431 C C . SER A 1 311 ? 35.440 42.363 26.196 1.00 25.28 311 SER A C 1
ATOM 2433 O O . SER A 1 311 ? 34.543 42.023 25.447 1.00 25.28 311 SER A O 1
ATOM 2435 N N . ASN A 1 312 ? 35.252 42.066 27.495 1.00 26.33 312 ASN A N 1
ATOM 2436 C CA . ASN A 1 312 ? 35.968 42.326 28.756 1.00 26.33 312 ASN A CA 1
ATOM 2437 C C . ASN A 1 312 ? 35.314 41.523 29.918 1.00 26.33 312 ASN A C 1
ATOM 2439 O O . ASN A 1 312 ? 34.105 41.328 29.920 1.00 26.33 312 ASN A O 1
ATOM 2443 N N . GLN A 1 313 ? 36.139 41.237 30.938 1.00 28.36 313 GLN A N 1
ATOM 2444 C CA . GLN A 1 313 ? 35.871 41.029 32.382 1.00 28.36 313 GLN A CA 1
ATOM 2445 C C . GLN A 1 313 ? 35.032 39.840 32.901 1.00 28.36 313 GLN A C 1
ATOM 2447 O O . GLN A 1 313 ? 33.818 39.946 32.996 1.00 28.36 313 GLN A O 1
ATOM 2452 N N . VAL A 1 314 ? 35.727 38.849 33.493 1.00 25.30 314 VAL A N 1
ATOM 2453 C CA . VAL A 1 314 ? 35.404 38.248 34.812 1.00 25.30 314 VAL A CA 1
ATOM 2454 C C . VAL A 1 314 ? 36.718 37.853 35.527 1.00 25.30 314 VAL A C 1
ATOM 2456 O O . VAL A 1 314 ? 37.595 37.222 34.943 1.00 25.30 314 VAL A O 1
ATOM 2459 N N . SER A 1 315 ? 36.883 38.270 36.787 1.00 25.06 315 SER A N 1
ATOM 2460 C CA . SER A 1 315 ? 37.928 37.850 37.749 1.00 25.06 315 SER A CA 1
ATOM 2461 C C . SER A 1 315 ? 37.514 36.533 38.439 1.00 25.06 315 SER A C 1
ATOM 2463 O O . SER A 1 315 ? 36.328 36.365 38.678 1.00 25.06 315 SER A O 1
ATOM 2465 N N . SER A 1 316 ? 38.349 35.577 38.868 1.00 31.19 316 SER A N 1
ATOM 2466 C CA . SER A 1 316 ? 39.689 35.644 39.472 1.00 31.19 316 SER A CA 1
ATOM 2467 C C . SER A 1 316 ? 40.343 34.247 39.592 1.00 31.19 316 SER A C 1
ATOM 2469 O O . SER A 1 316 ? 39.683 33.227 39.431 1.00 31.19 316 SER A O 1
ATOM 2471 N N . VAL A 1 317 ? 41.615 34.255 40.018 1.00 32.12 317 VAL A N 1
ATOM 2472 C CA . VAL A 1 317 ? 42.605 33.171 40.194 1.00 32.12 317 VAL A CA 1
ATOM 2473 C C . VAL A 1 317 ? 43.319 32.798 38.894 1.00 32.12 317 VAL A C 1
ATOM 2475 O O . VAL A 1 317 ? 42.930 31.878 38.179 1.00 32.12 317 VAL A O 1
ATOM 2478 N N . SER A 1 318 ? 44.358 33.580 38.586 1.00 41.25 318 SER A N 1
ATOM 2479 C CA . SER A 1 318 ? 45.424 33.222 37.646 1.00 41.25 318 SER A CA 1
ATOM 2480 C C . SER A 1 318 ? 46.469 32.378 38.377 1.00 41.25 318 SER A C 1
ATOM 2482 O O . SER A 1 318 ? 46.815 32.678 39.522 1.00 41.25 318 SER A O 1
ATOM 2484 N N . LEU A 1 319 ? 46.958 31.327 37.721 1.00 47.72 319 LEU A N 1
ATOM 2485 C CA . LEU A 1 319 ? 48.102 30.529 38.180 1.00 47.72 319 LEU A CA 1
ATOM 2486 C C . LEU A 1 319 ? 49.417 30.946 37.500 1.00 47.72 319 LEU A C 1
ATOM 2488 O O . LEU A 1 319 ? 50.416 30.241 37.635 1.00 47.72 319 LEU A O 1
ATOM 2492 N N . ASN A 1 320 ? 49.443 32.068 36.772 1.00 51.00 320 ASN A N 1
ATOM 2493 C CA . ASN A 1 320 ? 50.629 32.500 36.043 1.00 51.00 320 ASN A CA 1
ATOM 2494 C C . ASN A 1 320 ? 51.690 33.073 36.997 1.00 51.00 320 ASN A C 1
ATOM 2496 O O . ASN A 1 320 ? 51.639 34.229 37.402 1.00 51.00 320 ASN A O 1
ATOM 2500 N N . LEU A 1 321 ? 52.677 32.254 37.361 1.00 51.59 321 LEU A N 1
ATOM 2501 C CA . LEU A 1 321 ? 53.790 32.665 38.224 1.00 51.59 321 LEU A CA 1
ATOM 2502 C C . LEU A 1 321 ? 54.872 33.497 37.497 1.00 51.59 321 LEU A C 1
ATOM 2504 O O . LEU A 1 321 ? 55.861 33.861 38.134 1.00 51.59 321 LEU A O 1
ATOM 2508 N N . SER A 1 322 ? 54.747 33.760 36.187 1.00 54.38 322 SER A N 1
ATOM 2509 C CA . SER A 1 322 ? 55.846 34.304 35.367 1.00 54.38 322 SER A CA 1
ATOM 2510 C C . SER A 1 322 ? 55.475 35.393 34.345 1.00 54.38 322 SER A C 1
ATOM 2512 O O . SER A 1 322 ? 56.313 35.672 33.492 1.00 54.38 322 SER A O 1
ATOM 2514 N N . ASP A 1 323 ? 54.273 35.988 34.402 1.00 59.34 323 ASP A N 1
ATOM 2515 C CA . ASP A 1 323 ? 53.778 36.999 33.434 1.00 59.34 323 ASP A CA 1
ATOM 2516 C C . ASP A 1 323 ? 54.000 36.592 31.961 1.00 59.34 323 ASP A C 1
ATOM 2518 O O . ASP A 1 323 ? 54.378 37.392 31.103 1.00 59.34 323 ASP A O 1
ATOM 2522 N N . ASP A 1 324 ? 53.840 35.298 31.669 1.00 70.56 324 ASP A N 1
ATOM 2523 C CA . ASP A 1 324 ? 54.073 34.765 30.330 1.00 70.56 324 ASP A CA 1
ATOM 2524 C C . ASP A 1 324 ? 52.835 34.982 29.434 1.00 70.56 324 ASP A C 1
ATOM 2526 O O . ASP A 1 324 ? 51.785 34.388 29.706 1.00 70.56 324 ASP A O 1
ATOM 2530 N N . PRO A 1 325 ? 52.939 35.780 28.351 1.00 67.19 325 PRO A N 1
ATOM 2531 C CA . PRO A 1 325 ? 51.793 36.141 27.520 1.00 67.19 325 PRO A CA 1
ATOM 2532 C C . PRO A 1 325 ? 51.202 34.948 26.758 1.00 67.19 325 PRO A C 1
ATOM 2534 O O . PRO A 1 325 ? 49.996 34.914 26.518 1.00 67.19 325 PRO A O 1
ATOM 2537 N N . ILE A 1 326 ? 52.020 33.950 26.400 1.00 71.00 326 ILE A N 1
ATOM 2538 C CA . ILE A 1 326 ? 51.534 32.736 25.725 1.00 71.00 326 ILE A CA 1
ATOM 2539 C C . ILE A 1 326 ? 50.745 31.883 26.727 1.00 71.00 326 ILE A C 1
ATOM 2541 O O . ILE A 1 326 ? 49.723 31.279 26.382 1.00 71.00 326 ILE A O 1
ATOM 2545 N N . TYR A 1 327 ? 51.183 31.854 27.987 1.00 76.12 327 TYR A N 1
ATOM 2546 C CA . TYR A 1 327 ? 50.475 31.156 29.055 1.00 76.12 327 TYR A CA 1
ATOM 2547 C C . TYR A 1 327 ? 49.136 31.825 29.390 1.00 76.12 327 TYR A C 1
ATOM 2549 O O . TYR A 1 327 ? 48.129 31.124 29.456 1.00 76.12 327 TYR A O 1
ATOM 2557 N N . ASP A 1 328 ? 49.090 33.154 29.516 1.00 71.12 328 ASP A N 1
ATOM 2558 C CA . ASP A 1 328 ? 47.847 33.894 29.792 1.00 71.12 328 ASP A CA 1
ATOM 2559 C C . ASP A 1 328 ? 46.788 33.677 28.707 1.00 71.12 328 ASP A C 1
ATOM 2561 O O . ASP A 1 328 ? 45.607 33.464 28.997 1.00 71.12 328 ASP A O 1
ATOM 2565 N N . GLU A 1 329 ? 47.205 33.665 27.440 1.00 73.25 329 GLU A N 1
ATOM 2566 C CA . GLU A 1 329 ? 46.313 33.371 26.321 1.00 73.25 329 GLU A CA 1
ATOM 2567 C C . GLU A 1 329 ? 45.774 31.929 26.384 1.00 73.25 329 GLU A C 1
ATOM 2569 O O . GLU A 1 329 ? 44.598 31.671 26.101 1.00 73.25 329 GLU A O 1
ATOM 2574 N N . THR A 1 330 ? 46.627 30.986 26.791 1.00 73.31 330 THR A N 1
ATOM 2575 C CA . THR A 1 330 ? 46.276 29.569 26.957 1.00 73.31 330 THR A CA 1
ATOM 2576 C C . THR A 1 330 ? 45.291 29.374 28.107 1.00 73.31 330 THR A C 1
ATOM 2578 O O . THR A 1 330 ? 44.253 28.740 27.924 1.00 73.31 330 THR A O 1
ATOM 2581 N N . GLU A 1 331 ? 45.572 29.962 29.269 1.00 74.62 331 GLU A N 1
ATOM 2582 C CA . GLU A 1 331 ? 44.706 29.926 30.447 1.00 74.62 331 GLU A CA 1
ATOM 2583 C C . GLU A 1 331 ? 43.347 30.579 30.156 1.00 74.62 331 GLU A C 1
ATOM 2585 O O . GLU A 1 331 ? 42.301 30.014 30.483 1.00 74.62 331 GLU A O 1
ATOM 2590 N N . GLY A 1 332 ? 43.342 31.733 29.485 1.00 64.38 332 GLY A N 1
ATOM 2591 C CA . GLY A 1 332 ? 42.117 32.421 29.087 1.00 64.38 332 GLY A CA 1
ATOM 2592 C C . GLY A 1 332 ? 41.267 31.606 28.111 1.00 64.38 332 GLY A C 1
ATOM 2593 O O . GLY A 1 332 ? 40.044 31.580 28.240 1.00 64.38 332 GLY A O 1
ATOM 2594 N N . TYR A 1 333 ? 41.891 30.911 27.154 1.00 67.31 333 TYR A N 1
ATOM 2595 C CA . TYR A 1 333 ? 41.176 29.992 26.263 1.00 67.31 333 TYR A CA 1
ATOM 2596 C C . TYR A 1 333 ? 40.556 28.830 27.041 1.00 67.31 333 TYR A C 1
ATOM 2598 O O . TYR A 1 333 ? 39.388 28.520 26.839 1.00 67.31 333 TYR A O 1
ATOM 2606 N N . PHE A 1 334 ? 41.312 28.226 27.959 1.00 69.31 334 PHE A N 1
ATOM 2607 C CA . PHE A 1 334 ? 40.860 27.092 28.766 1.00 69.31 334 PHE A CA 1
ATOM 2608 C C . PHE A 1 334 ? 39.663 27.468 29.641 1.00 69.31 334 PHE A C 1
ATOM 2610 O O . PHE A 1 334 ? 38.679 26.736 29.670 1.00 69.31 334 PHE A O 1
ATOM 2617 N N . LYS A 1 335 ? 39.714 28.632 30.298 1.00 63.03 335 LYS A N 1
ATOM 2618 C CA . LYS A 1 335 ? 38.604 29.158 31.103 1.00 63.03 335 LYS A CA 1
ATOM 2619 C C . LYS A 1 335 ? 37.347 29.370 30.266 1.00 63.03 335 LYS A C 1
ATOM 2621 O O . LYS A 1 335 ? 36.312 28.811 30.604 1.00 63.03 335 LYS A O 1
ATOM 2626 N N . ARG A 1 336 ? 37.461 30.056 29.122 1.00 59.59 336 ARG A N 1
ATOM 2627 C CA . ARG A 1 336 ? 36.325 30.253 28.204 1.00 59.59 336 ARG A CA 1
ATOM 2628 C C . ARG A 1 336 ? 35.754 28.934 27.698 1.00 59.59 336 ARG A C 1
ATOM 2630 O O . ARG A 1 336 ? 34.544 28.798 27.582 1.00 59.59 336 ARG A O 1
ATOM 2637 N N . LEU A 1 337 ? 36.616 27.971 27.387 1.00 55.84 337 LEU A N 1
ATOM 2638 C CA . LEU A 1 337 ? 36.198 26.681 26.855 1.00 55.84 337 LEU A CA 1
ATOM 2639 C C . LEU A 1 337 ? 35.451 25.853 27.912 1.00 55.84 337 LEU A C 1
ATOM 2641 O O . LEU A 1 337 ? 34.418 25.280 27.599 1.00 55.84 337 LEU A O 1
ATOM 2645 N N . VAL A 1 338 ? 35.922 25.839 29.162 1.00 56.41 338 VAL A N 1
ATOM 2646 C CA . VAL A 1 338 ? 35.240 25.177 30.291 1.00 56.41 338 VAL A CA 1
ATOM 2647 C C . VAL A 1 338 ? 33.937 25.889 30.660 1.00 56.41 338 VAL A C 1
ATOM 2649 O O . VAL A 1 338 ? 32.946 25.235 30.948 1.00 56.41 338 VAL A O 1
ATOM 2652 N N . GLU A 1 339 ? 33.903 27.221 30.617 1.00 54.62 339 GLU A N 1
ATOM 2653 C CA . GLU A 1 339 ? 32.674 27.994 30.839 1.00 54.62 339 GLU A CA 1
ATOM 2654 C C . GLU A 1 339 ? 31.622 27.727 29.748 1.00 54.62 339 GLU A C 1
ATOM 2656 O O . GLU A 1 339 ? 30.429 27.669 30.035 1.00 54.62 339 GLU A O 1
ATOM 2661 N N . GLN A 1 340 ? 32.055 27.526 28.498 1.00 50.22 340 GLN A N 1
ATOM 2662 C CA . GLN A 1 340 ? 31.173 27.232 27.363 1.00 50.22 340 GLN A CA 1
ATOM 2663 C C . GLN A 1 340 ? 30.708 25.768 27.309 1.00 50.22 340 GLN A C 1
ATOM 2665 O O . GLN A 1 340 ? 29.628 25.494 26.785 1.00 50.22 340 GLN A O 1
ATOM 2670 N N . TYR A 1 341 ? 31.495 24.825 27.831 1.00 43.12 341 TYR A N 1
ATOM 2671 C CA . TYR A 1 341 ? 31.196 23.393 27.800 1.00 43.12 341 TYR A CA 1
ATOM 2672 C C . TYR A 1 341 ? 30.828 22.890 29.203 1.00 43.12 341 TYR A C 1
ATOM 2674 O O . TYR A 1 341 ? 31.689 22.721 30.061 1.00 43.12 341 TYR A O 1
ATOM 2682 N N . LYS A 1 342 ? 29.550 22.560 29.431 1.00 44.53 342 LYS A N 1
ATOM 2683 C CA . LYS A 1 342 ? 29.053 21.951 30.686 1.00 44.53 342 LYS A CA 1
ATOM 2684 C C . LYS A 1 342 ? 29.423 20.456 30.826 1.00 44.53 342 LYS A C 1
ATOM 2686 O O . LYS A 1 342 ? 28.581 19.633 31.175 1.00 44.53 342 LYS A O 1
ATOM 2691 N N . GLY A 1 343 ? 30.665 20.104 30.507 1.00 49.44 343 GLY A N 1
ATOM 2692 C CA . GLY A 1 343 ? 31.224 18.772 30.738 1.00 49.44 343 GLY A CA 1
ATOM 2693 C C . GLY A 1 343 ? 31.550 18.516 32.217 1.00 49.44 343 GLY A C 1
ATOM 2694 O O . GLY A 1 343 ? 31.529 19.427 33.041 1.00 49.44 343 GLY A O 1
ATOM 2695 N N . GLY A 1 344 ? 31.892 17.277 32.567 1.00 44.72 344 GLY A N 1
ATOM 2696 C CA . GLY A 1 344 ? 32.306 16.856 33.909 1.00 44.72 344 GLY A CA 1
ATOM 2697 C C . GLY A 1 344 ? 33.717 17.298 34.323 1.00 44.72 344 GLY A C 1
ATOM 2698 O O . GLY A 1 344 ? 34.166 16.921 35.407 1.00 44.72 344 GLY A O 1
ATOM 2699 N N . ILE A 1 345 ? 34.428 18.073 33.492 1.00 57.94 345 ILE A N 1
ATOM 2700 C CA . ILE A 1 345 ? 35.768 18.581 33.813 1.00 57.94 345 ILE A CA 1
ATOM 2701 C C . ILE A 1 345 ? 35.663 19.737 34.805 1.00 57.94 345 ILE A C 1
ATOM 2703 O O . ILE A 1 345 ? 35.167 20.817 34.486 1.00 57.94 345 ILE A O 1
ATOM 2707 N N . ALA A 1 346 ? 36.201 19.547 36.004 1.00 58.84 346 ALA A N 1
ATOM 2708 C CA . ALA A 1 346 ? 36.193 20.594 37.014 1.00 58.84 346 ALA A CA 1
ATOM 2709 C C . ALA A 1 346 ? 37.312 21.629 36.766 1.00 58.84 346 ALA A C 1
ATOM 2711 O O . ALA A 1 346 ? 38.428 21.288 36.365 1.00 58.84 346 ALA A O 1
ATOM 2712 N N . CYS A 1 347 ? 37.051 22.911 37.059 1.00 59.41 347 CYS A N 1
ATOM 2713 C CA . CYS A 1 347 ? 38.027 23.998 36.870 1.00 59.41 347 CYS A CA 1
ATOM 2714 C C . CYS A 1 347 ? 39.373 23.734 37.574 1.00 59.41 347 CYS A C 1
ATOM 2716 O O . CYS A 1 347 ? 40.420 24.178 37.107 1.00 59.41 347 CYS A O 1
ATOM 2718 N N . ASN A 1 348 ? 39.366 22.980 38.678 1.00 61.81 348 ASN A N 1
ATOM 2719 C CA . ASN A 1 348 ? 40.572 22.565 39.395 1.00 61.81 348 ASN A CA 1
ATOM 2720 C C . ASN A 1 348 ? 41.424 21.539 38.617 1.00 61.81 348 ASN A C 1
ATOM 2722 O O . ASN A 1 348 ? 42.648 21.555 38.741 1.00 61.81 348 ASN A O 1
ATOM 2726 N N . GLU A 1 349 ? 40.823 20.673 37.800 1.00 63.59 349 GLU A N 1
ATOM 2727 C CA . GLU A 1 349 ? 41.538 19.724 36.941 1.00 63.59 349 GLU A CA 1
ATOM 2728 C C . GLU A 1 349 ? 42.261 20.457 35.811 1.00 63.59 349 GLU A C 1
ATOM 2730 O O . GLU A 1 349 ? 43.425 20.171 35.528 1.00 63.59 349 GLU A O 1
ATOM 2735 N N . VAL A 1 350 ? 41.601 21.459 35.227 1.00 68.38 350 VAL A N 1
ATOM 2736 C CA . VAL A 1 350 ? 42.166 22.326 34.185 1.00 68.38 350 VAL A CA 1
ATOM 2737 C C . VAL A 1 350 ? 43.280 23.207 34.747 1.00 68.38 350 VAL A C 1
ATOM 2739 O O . VAL A 1 350 ? 44.358 23.297 34.161 1.00 68.38 350 VAL A O 1
ATOM 2742 N N . ALA A 1 351 ? 43.071 23.780 35.932 1.00 67.12 351 ALA A N 1
ATOM 2743 C CA . ALA A 1 351 ? 44.090 24.521 36.667 1.00 67.12 351 ALA A CA 1
ATOM 2744 C C . ALA A 1 351 ? 45.322 23.651 36.990 1.00 67.12 351 ALA A C 1
ATOM 2746 O O . ALA A 1 351 ? 46.462 24.083 36.809 1.00 67.12 351 ALA A O 1
ATOM 2747 N N . SER A 1 352 ? 45.106 22.397 37.404 1.00 73.62 352 SER A N 1
ATOM 2748 C CA . SER A 1 352 ? 46.187 21.440 37.679 1.00 73.62 352 SER A CA 1
ATOM 2749 C C . SER A 1 352 ? 46.983 21.109 36.415 1.00 73.62 352 SER A C 1
ATOM 2751 O O . SER A 1 352 ? 48.214 21.106 36.443 1.00 73.62 352 SER A O 1
ATOM 2753 N N . LEU A 1 353 ? 46.297 20.903 35.289 1.00 81.69 353 LEU A N 1
ATOM 2754 C CA . LEU A 1 353 ? 46.918 20.647 33.991 1.00 81.69 353 LEU A CA 1
ATOM 2755 C C . LEU A 1 353 ? 47.766 21.833 33.509 1.00 81.69 353 LEU A C 1
ATOM 2757 O O . LEU A 1 353 ? 48.907 21.640 33.093 1.00 81.69 353 LEU A O 1
ATOM 2761 N N . LEU A 1 354 ? 47.238 23.057 33.607 1.00 78.56 354 LEU A N 1
ATOM 2762 C CA . LEU A 1 354 ? 47.958 24.280 33.243 1.00 78.56 354 LEU A CA 1
ATOM 2763 C C . LEU A 1 354 ? 49.198 24.491 34.122 1.00 78.56 354 LEU A C 1
ATOM 2765 O O . LEU A 1 354 ? 50.280 24.772 33.606 1.00 78.56 354 LEU A O 1
ATOM 2769 N N . SER A 1 355 ? 49.083 24.240 35.431 1.00 77.31 355 SER A N 1
ATOM 2770 C CA . SER A 1 355 ? 50.226 24.311 36.350 1.00 77.31 355 SER A CA 1
ATOM 2771 C C . SER A 1 355 ? 51.338 23.316 35.977 1.00 77.31 355 SER A C 1
ATOM 2773 O O . SER A 1 355 ? 52.529 23.649 35.995 1.00 77.31 355 SER A O 1
ATOM 2775 N N . LEU A 1 356 ? 50.961 22.098 35.569 1.00 82.56 356 LEU A N 1
ATOM 2776 C CA . LEU A 1 356 ? 51.900 21.069 35.133 1.00 82.56 356 LEU A CA 1
ATOM 2777 C C . LEU A 1 356 ? 52.529 21.425 33.782 1.00 82.56 356 LEU A C 1
ATOM 2779 O O . LEU A 1 356 ? 53.724 21.197 33.589 1.00 82.56 356 LEU A O 1
ATOM 2783 N N . TYR A 1 357 ? 51.762 22.030 32.875 1.00 85.00 357 TYR A N 1
ATOM 2784 C CA . TYR A 1 357 ? 52.252 22.534 31.595 1.00 85.00 357 TYR A CA 1
ATOM 2785 C C . TYR A 1 357 ? 53.317 23.619 31.774 1.00 85.00 357 TYR A C 1
ATOM 2787 O O . TYR A 1 357 ? 54.410 23.493 31.218 1.00 85.00 357 TYR A O 1
ATOM 2795 N N . GLN A 1 358 ? 53.077 24.610 32.636 1.00 81.00 358 GLN A N 1
ATOM 2796 C CA . GLN A 1 358 ? 54.054 25.664 32.928 1.00 81.00 358 GLN A CA 1
ATOM 2797 C C . GLN A 1 358 ? 55.349 25.100 33.532 1.00 81.00 358 GLN A C 1
ATOM 2799 O O . GLN A 1 358 ? 56.455 25.437 33.104 1.00 81.00 358 GLN A O 1
ATOM 2804 N N . LYS A 1 359 ? 55.228 24.171 34.489 1.00 80.88 359 LYS A N 1
ATOM 2805 C CA . LYS A 1 359 ? 56.376 23.486 35.104 1.00 80.88 359 LYS A CA 1
ATOM 2806 C C . LYS A 1 359 ? 57.165 22.650 34.088 1.00 80.88 359 LYS A C 1
ATOM 2808 O O . LYS A 1 359 ? 58.397 22.627 34.140 1.00 80.88 359 LYS A O 1
ATOM 2813 N N . SER A 1 360 ? 56.470 21.983 33.168 1.00 83.81 360 SER A N 1
ATOM 2814 C CA . SER A 1 360 ? 57.073 21.177 32.098 1.00 83.81 360 SER A CA 1
ATOM 2815 C C . SER A 1 360 ? 57.838 22.052 31.103 1.00 83.81 360 SER A C 1
ATOM 2817 O O . SER A 1 360 ? 58.959 21.711 30.722 1.00 83.81 360 SER A O 1
ATOM 2819 N N . MET A 1 361 ? 57.295 23.229 30.771 1.00 80.94 361 MET A N 1
ATOM 2820 C CA . MET A 1 361 ? 57.956 24.231 29.931 1.00 80.94 361 MET A CA 1
ATOM 2821 C C . MET A 1 361 ? 59.244 24.775 30.559 1.00 80.94 361 MET A C 1
ATOM 2823 O O . MET A 1 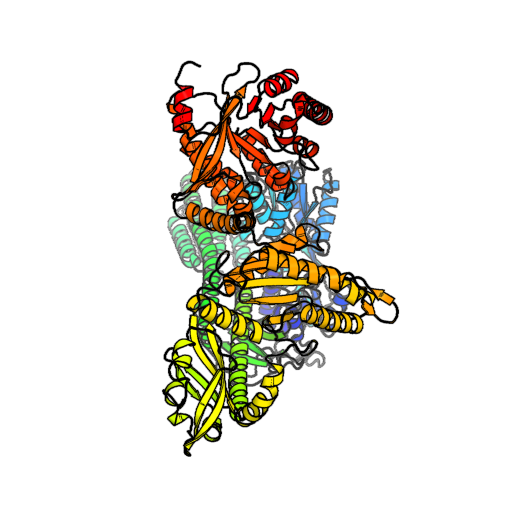361 ? 60.276 24.828 29.893 1.00 80.94 361 MET A O 1
ATOM 2827 N N . GLN A 1 362 ? 59.232 25.099 31.857 1.00 78.06 362 GLN A N 1
ATOM 2828 C CA . GLN A 1 362 ? 60.423 25.590 32.567 1.00 78.06 362 GLN A CA 1
ATOM 2829 C C . GLN A 1 362 ? 61.532 24.533 32.678 1.00 78.06 362 GLN A C 1
ATOM 2831 O O . GLN A 1 362 ? 62.717 24.853 32.576 1.00 78.06 362 GLN A O 1
ATOM 2836 N N . LYS A 1 363 ? 61.159 23.266 32.896 1.00 80.19 363 LYS A N 1
ATOM 2837 C CA . LYS A 1 363 ? 62.105 22.149 33.069 1.00 80.19 363 LYS A CA 1
ATOM 2838 C C . LYS A 1 363 ? 62.491 21.455 31.761 1.00 80.19 363 LYS A C 1
ATOM 2840 O O . LYS A 1 363 ? 63.394 20.622 31.771 1.00 80.19 363 LYS A O 1
ATOM 2845 N N . ASN A 1 364 ? 61.831 21.798 30.653 1.00 77.69 364 ASN A N 1
ATOM 2846 C CA . ASN A 1 364 ? 62.006 21.194 29.332 1.00 77.69 364 ASN A CA 1
ATOM 2847 C C . ASN A 1 364 ? 61.813 19.658 29.325 1.00 77.69 364 ASN A C 1
ATOM 2849 O O . ASN A 1 364 ? 62.514 18.938 28.607 1.00 77.69 364 ASN A O 1
ATOM 2853 N N . HIS A 1 365 ? 60.879 19.167 30.146 1.00 83.38 365 HIS A N 1
ATOM 2854 C CA . HIS A 1 365 ? 60.559 17.750 30.341 1.00 83.38 365 HIS A CA 1
ATOM 2855 C C . HIS A 1 365 ? 59.036 17.574 30.379 1.00 83.38 365 HIS A C 1
ATOM 2857 O O . HIS A 1 365 ? 58.382 18.200 31.209 1.00 83.38 365 HIS A O 1
ATOM 2863 N N . PHE A 1 366 ? 58.484 16.750 29.483 1.00 86.69 366 PHE A N 1
ATOM 2864 C CA . PHE A 1 366 ? 57.046 16.738 29.167 1.00 86.69 366 PHE A CA 1
ATOM 2865 C C . PHE A 1 366 ? 56.351 15.384 29.390 1.00 86.69 366 PHE A C 1
ATOM 2867 O O . PHE A 1 366 ? 55.143 15.280 29.185 1.00 86.69 366 PHE A O 1
ATOM 2874 N N . ASP A 1 367 ? 57.083 14.351 29.817 1.00 85.81 367 ASP A N 1
ATOM 2875 C CA . ASP A 1 367 ? 56.559 12.979 29.902 1.00 85.81 367 ASP A CA 1
ATOM 2876 C C . ASP A 1 367 ? 55.414 12.852 30.934 1.00 85.81 367 ASP A C 1
ATOM 2878 O O . ASP A 1 367 ? 54.412 12.183 30.678 1.00 85.81 367 ASP A O 1
ATOM 2882 N N . GLU A 1 368 ? 55.510 13.554 32.070 1.00 85.81 368 GLU A N 1
ATOM 2883 C CA . GLU A 1 368 ? 54.472 13.583 33.119 1.00 85.81 368 GLU A CA 1
ATOM 2884 C C . GLU A 1 368 ? 53.172 14.242 32.622 1.00 85.81 368 GLU A C 1
ATOM 2886 O O . GLU A 1 368 ? 52.076 13.733 32.857 1.00 85.81 368 GLU A O 1
ATOM 2891 N N . LEU A 1 369 ? 53.292 15.341 31.869 1.00 87.69 369 LEU A N 1
ATOM 2892 C CA . LEU A 1 369 ? 52.154 16.043 31.276 1.00 87.69 369 LEU A CA 1
ATOM 2893 C C . LEU A 1 369 ? 51.472 15.203 30.194 1.00 87.69 369 LEU A C 1
ATOM 2895 O O . LEU A 1 369 ? 50.245 15.137 30.156 1.00 87.69 369 LEU A O 1
ATOM 2899 N N . LEU A 1 370 ? 52.258 14.557 29.330 1.00 87.75 370 LEU A N 1
ATOM 2900 C CA . LEU A 1 370 ? 51.732 13.704 28.268 1.00 87.75 370 LEU A CA 1
ATOM 2901 C C . LEU A 1 370 ? 50.991 12.492 28.850 1.00 87.75 370 LEU A C 1
ATOM 2903 O O . LEU A 1 370 ? 49.901 12.168 28.391 1.00 87.75 370 LEU A O 1
ATOM 2907 N N . THR A 1 371 ? 51.535 11.885 29.910 1.00 88.38 371 THR A N 1
ATOM 2908 C CA . THR A 1 371 ? 50.893 10.769 30.625 1.00 88.38 371 THR A CA 1
ATOM 2909 C C . THR A 1 371 ? 49.567 11.200 31.253 1.00 88.38 371 THR A C 1
ATOM 2911 O O . THR A 1 371 ? 48.570 10.491 31.136 1.00 88.38 371 THR A O 1
ATOM 2914 N N . LEU A 1 372 ? 49.524 12.380 31.884 1.00 86.62 372 LEU A N 1
ATOM 2915 C CA . LEU A 1 372 ? 48.289 12.915 32.456 1.00 86.62 372 LEU A CA 1
A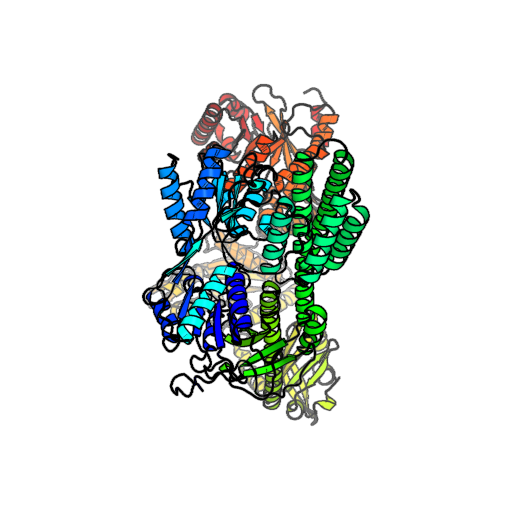TOM 2916 C C . LEU A 1 372 ? 47.242 13.200 31.371 1.00 86.62 372 LEU A C 1
ATOM 2918 O O . LEU A 1 372 ? 46.085 12.822 31.536 1.00 86.62 372 LEU A O 1
ATOM 2922 N N . LEU A 1 373 ? 47.637 13.833 30.261 1.00 86.50 373 LEU A N 1
ATOM 2923 C CA . LEU A 1 373 ? 46.749 14.099 29.124 1.00 86.50 373 LEU A CA 1
ATOM 2924 C C . LEU A 1 373 ? 46.184 12.804 28.541 1.00 86.50 373 LEU A C 1
ATOM 2926 O O . LEU A 1 373 ? 44.977 12.716 28.335 1.00 86.50 373 LEU A O 1
ATOM 2930 N N . GLN A 1 374 ? 47.025 11.787 28.347 1.00 88.50 374 GLN A N 1
ATOM 2931 C CA . GLN A 1 374 ? 46.590 10.478 27.871 1.00 88.50 374 GLN A CA 1
ATOM 2932 C C . GLN A 1 374 ? 45.589 9.832 28.838 1.00 88.50 374 GLN A C 1
ATOM 2934 O O . GLN A 1 374 ? 44.510 9.444 28.411 1.00 88.50 374 GLN A O 1
ATOM 2939 N N . GLN A 1 375 ? 45.869 9.794 30.145 1.00 85.44 375 GLN A N 1
ATOM 2940 C CA . GLN A 1 375 ? 44.932 9.245 31.138 1.00 85.44 375 GLN A CA 1
ATOM 2941 C C . GLN A 1 375 ? 43.593 9.990 31.164 1.00 85.44 375 GLN A C 1
ATOM 2943 O O . GLN A 1 375 ? 42.537 9.384 31.359 1.00 85.44 375 GLN A O 1
ATOM 2948 N N . LYS A 1 376 ? 43.622 11.316 30.991 1.00 84.44 376 LYS A N 1
ATOM 2949 C CA . LYS A 1 376 ? 42.409 12.133 30.932 1.00 84.44 376 LYS A CA 1
ATOM 2950 C C . LYS A 1 376 ? 41.617 11.863 29.659 1.00 84.44 376 LYS A C 1
ATOM 2952 O O . LYS A 1 376 ? 40.413 11.663 29.768 1.00 84.44 376 LYS A O 1
ATOM 2957 N N . LEU A 1 377 ? 42.276 11.766 28.505 1.00 79.56 377 LEU A N 1
ATOM 2958 C CA . LEU A 1 377 ? 41.655 11.382 27.236 1.00 79.56 377 LEU A CA 1
ATOM 2959 C C . LEU A 1 377 ? 41.077 9.956 27.298 1.00 79.56 377 LEU A C 1
ATOM 2961 O O . LEU A 1 377 ? 39.923 9.763 26.940 1.00 79.56 377 LEU A O 1
ATOM 2965 N N . GLU A 1 378 ? 41.797 8.977 27.853 1.00 79.00 378 GLU A N 1
ATOM 2966 C CA . GLU A 1 378 ? 41.316 7.597 28.052 1.00 79.00 378 GLU A CA 1
ATOM 2967 C C . GLU A 1 378 ? 40.098 7.518 28.969 1.00 79.00 378 GLU A C 1
ATOM 2969 O O . GLU A 1 378 ? 39.145 6.790 28.688 1.00 79.00 378 GLU A O 1
ATOM 2974 N N . LYS A 1 379 ? 40.103 8.281 30.066 1.00 74.50 379 LYS A N 1
ATOM 2975 C CA . LYS A 1 379 ? 38.951 8.364 30.965 1.00 74.50 379 LYS A CA 1
ATOM 2976 C C . LYS A 1 379 ? 37.772 9.067 30.288 1.00 74.50 379 LYS A C 1
ATOM 2978 O O . LYS A 1 379 ? 36.632 8.642 30.469 1.00 74.50 379 LYS A O 1
ATOM 2983 N N . ALA A 1 380 ? 38.055 10.113 29.517 1.00 69.06 380 ALA A N 1
ATOM 2984 C CA . ALA A 1 380 ? 37.058 10.915 28.828 1.00 69.06 380 ALA A CA 1
ATOM 2985 C C . ALA A 1 380 ? 36.475 10.225 27.592 1.00 69.06 380 ALA A C 1
ATOM 2987 O O . ALA A 1 380 ? 35.386 10.596 27.189 1.00 69.06 380 ALA A O 1
ATOM 2988 N N . LEU A 1 381 ? 37.107 9.183 27.032 1.00 63.81 381 LEU A N 1
ATOM 2989 C CA . LEU A 1 381 ? 36.560 8.402 25.907 1.00 63.81 381 LEU A CA 1
ATOM 2990 C C . LEU A 1 381 ? 35.131 7.891 26.144 1.00 63.81 381 LEU A C 1
ATOM 2992 O O . LEU A 1 381 ? 34.416 7.612 25.189 1.00 63.81 381 LEU A O 1
ATOM 2996 N N . LYS A 1 382 ? 34.740 7.723 27.410 1.00 49.25 382 LYS A N 1
ATOM 2997 C CA . LYS A 1 382 ? 33.416 7.243 27.826 1.00 49.25 382 LYS A CA 1
ATOM 2998 C C . LYS A 1 382 ? 32.460 8.374 28.225 1.00 49.25 382 LYS A C 1
ATOM 3000 O O . LYS A 1 382 ? 31.386 8.085 28.745 1.00 49.25 382 LYS A O 1
ATOM 3005 N N . THR A 1 383 ? 32.857 9.635 28.062 1.00 53.59 383 THR A N 1
ATOM 3006 C CA . THR A 1 383 ? 32.077 10.816 28.450 1.00 53.59 383 THR A CA 1
ATOM 3007 C C . THR A 1 383 ? 32.065 11.856 27.327 1.00 53.59 383 THR A C 1
ATOM 3009 O O . THR A 1 383 ? 32.894 11.842 26.420 1.00 53.59 383 THR A O 1
ATOM 3012 N N . GLU A 1 384 ? 31.131 12.807 27.394 1.00 51.97 384 GLU A N 1
ATOM 3013 C CA . GLU A 1 384 ? 31.064 13.939 26.452 1.00 51.97 384 GLU A CA 1
ATOM 3014 C C . GLU A 1 384 ? 32.281 14.890 26.585 1.00 51.97 384 GLU A C 1
ATOM 3016 O O . GLU A 1 384 ? 32.507 15.755 25.739 1.00 51.97 384 GLU A O 1
ATOM 3021 N N . ASP A 1 385 ? 33.122 14.688 27.609 1.00 58.75 385 ASP A N 1
ATOM 3022 C CA . ASP A 1 385 ? 34.316 15.493 27.884 1.00 58.75 385 ASP A CA 1
ATOM 3023 C C . ASP A 1 385 ? 35.463 15.222 26.913 1.00 58.75 385 ASP A C 1
ATOM 3025 O O . ASP A 1 385 ? 36.414 16.005 26.875 1.00 58.75 385 ASP A O 1
ATOM 3029 N N . ILE A 1 386 ? 35.418 14.130 26.137 1.00 69.25 386 ILE A N 1
ATOM 3030 C CA . ILE A 1 386 ? 36.499 13.780 25.205 1.00 69.25 386 ILE A CA 1
ATOM 3031 C C . ILE A 1 386 ? 36.792 14.925 24.237 1.00 69.25 386 ILE A C 1
ATOM 3033 O O . ILE A 1 386 ? 37.951 15.255 24.000 1.00 69.25 386 ILE A O 1
ATOM 3037 N N . MET A 1 387 ? 35.748 15.600 23.755 1.00 61.56 387 MET A N 1
ATOM 3038 C CA . MET A 1 387 ? 35.868 16.720 22.822 1.00 61.56 387 MET A CA 1
ATOM 3039 C C . MET A 1 387 ? 36.527 17.930 23.475 1.00 61.56 387 MET A C 1
ATOM 3041 O O . MET A 1 387 ? 37.368 18.593 22.866 1.00 61.56 387 MET A O 1
ATOM 3045 N N . LEU A 1 388 ? 36.196 18.174 24.743 1.00 67.50 388 LEU A N 1
ATOM 3046 C CA . LEU A 1 388 ? 36.806 19.224 25.539 1.00 67.50 388 LEU A CA 1
ATOM 3047 C C . LEU A 1 388 ? 38.292 18.914 25.775 1.00 67.50 388 LEU A C 1
ATOM 3049 O O . LEU A 1 388 ? 39.142 19.755 25.497 1.00 67.50 388 LEU A O 1
ATOM 3053 N N . TRP A 1 389 ? 38.639 17.687 26.172 1.00 75.19 389 TRP A N 1
ATOM 3054 C CA . TRP A 1 389 ? 40.033 17.261 26.336 1.00 75.19 389 TRP A CA 1
ATOM 3055 C C . TRP A 1 389 ? 40.841 17.309 25.029 1.00 75.19 389 TRP A C 1
ATOM 3057 O O . TRP A 1 389 ? 42.010 17.701 25.051 1.00 75.19 389 TRP A O 1
ATOM 3067 N N . LEU A 1 390 ? 40.237 16.988 23.883 1.00 71.00 390 LEU A N 1
ATOM 3068 C CA . LEU A 1 390 ? 40.865 17.104 22.561 1.00 71.00 390 LEU A CA 1
ATOM 3069 C C . LEU A 1 390 ? 41.100 18.568 22.152 1.00 71.00 390 LEU A C 1
ATOM 3071 O O . LEU A 1 390 ? 42.170 18.912 21.634 1.00 71.00 390 LEU A O 1
ATOM 3075 N N . ALA A 1 391 ? 40.148 19.458 22.440 1.00 67.06 391 ALA A N 1
ATOM 3076 C CA . ALA A 1 391 ? 40.293 20.895 22.217 1.00 67.06 391 ALA A CA 1
ATOM 3077 C C . ALA A 1 391 ? 41.366 21.516 23.133 1.00 67.06 391 ALA A C 1
ATOM 3079 O O . ALA A 1 391 ? 42.212 22.283 22.664 1.00 67.06 391 ALA A O 1
ATOM 3080 N N . LEU A 1 392 ? 41.416 21.118 24.409 1.00 76.44 392 LEU A N 1
ATOM 3081 C CA . LEU A 1 392 ? 42.475 21.513 25.346 1.00 76.44 392 LEU A CA 1
ATOM 3082 C C . LEU A 1 392 ? 43.852 21.027 24.859 1.00 76.44 392 LEU A C 1
ATOM 3084 O O . LEU A 1 392 ? 44.806 21.804 24.821 1.00 76.44 392 LEU A O 1
ATOM 3088 N N . THR A 1 393 ? 43.948 19.775 24.402 1.00 79.12 393 THR A N 1
ATOM 3089 C CA . THR A 1 393 ? 45.180 19.200 23.828 1.00 79.12 393 THR A CA 1
ATOM 3090 C C . THR A 1 393 ? 45.639 19.976 22.587 1.00 79.12 393 THR A C 1
ATOM 3092 O O . THR A 1 393 ? 46.821 20.299 22.456 1.00 79.12 393 THR A O 1
ATOM 3095 N N . SER A 1 394 ? 44.698 20.361 21.717 1.00 74.00 394 SER A N 1
ATOM 3096 C CA . SER A 1 394 ? 44.962 21.181 20.525 1.00 74.00 394 SER A CA 1
ATOM 3097 C C . SER A 1 394 ? 45.498 22.563 20.883 1.00 74.00 394 SER A C 1
ATOM 3099 O O . SER A 1 394 ? 46.438 23.056 20.260 1.00 74.00 394 SER A O 1
ATOM 3101 N N . LYS A 1 395 ? 44.938 23.202 21.912 1.00 83.19 395 LYS A N 1
ATOM 3102 C CA . LYS A 1 395 ? 45.424 24.511 22.340 1.00 83.19 395 LYS A CA 1
ATOM 3103 C C . LYS A 1 395 ? 46.805 24.416 22.998 1.00 83.19 395 LYS A C 1
ATOM 3105 O O . LYS A 1 395 ? 47.638 25.264 22.700 1.00 83.19 395 LYS A O 1
ATOM 3110 N N . LEU A 1 396 ? 47.111 23.376 23.784 1.00 79.94 396 LEU A N 1
ATOM 3111 C CA . LEU A 1 396 ? 48.481 23.156 24.289 1.00 79.94 396 LEU A CA 1
ATOM 3112 C C . LEU A 1 396 ? 49.490 22.979 23.152 1.00 79.94 396 LEU A C 1
ATOM 3114 O O . LEU A 1 396 ? 50.591 23.524 23.223 1.00 79.94 396 LEU A O 1
ATOM 3118 N N . GLN A 1 397 ? 49.115 22.259 22.092 1.00 78.50 397 GLN A N 1
ATOM 3119 C CA . GLN A 1 397 ? 49.944 22.105 20.897 1.00 78.50 397 GLN A CA 1
ATOM 3120 C C . GLN A 1 397 ? 50.247 23.466 20.251 1.00 78.50 397 GLN A C 1
ATOM 3122 O O . GLN A 1 397 ? 51.414 23.778 20.010 1.00 78.50 397 GLN A O 1
ATOM 3127 N N . LEU A 1 398 ? 49.217 24.283 20.005 1.00 72.25 398 LEU A N 1
ATOM 3128 C CA . LEU A 1 398 ? 49.354 25.616 19.403 1.00 72.25 398 LEU A CA 1
ATOM 3129 C C . LEU A 1 398 ? 50.200 26.555 20.270 1.00 72.25 398 LEU A C 1
ATOM 3131 O O . LEU A 1 398 ? 51.091 27.235 19.767 1.00 72.25 398 LEU A O 1
ATOM 3135 N N . SER A 1 399 ? 49.985 26.546 21.582 1.00 77.94 399 SER A N 1
ATOM 3136 C CA . SER A 1 399 ? 50.786 27.345 22.507 1.00 77.94 399 SER A CA 1
ATOM 3137 C C . SER A 1 399 ? 52.245 26.877 22.542 1.00 77.94 399 SER A C 1
ATOM 3139 O O . SER A 1 399 ? 53.157 27.699 22.556 1.00 77.94 399 SER A O 1
ATOM 3141 N N . THR A 1 400 ? 52.497 25.565 22.477 1.00 80.25 400 THR A N 1
ATOM 3142 C CA . THR A 1 400 ? 53.859 25.002 22.409 1.00 80.25 400 THR A CA 1
ATOM 3143 C C . THR A 1 400 ? 54.572 25.387 21.109 1.00 80.25 400 THR A C 1
ATOM 3145 O O . THR A 1 400 ? 55.773 25.665 21.128 1.00 80.25 400 THR A O 1
ATOM 3148 N N . LEU A 1 401 ? 53.845 25.454 19.989 1.00 73.50 401 LEU A N 1
ATOM 3149 C CA . LEU A 1 401 ? 54.353 25.966 18.712 1.00 73.50 401 LEU A CA 1
ATOM 3150 C C . LEU A 1 401 ? 54.784 27.436 18.825 1.00 73.50 401 LEU A C 1
ATOM 3152 O O . LEU A 1 401 ? 55.896 27.767 18.422 1.00 73.50 401 LEU A O 1
ATOM 3156 N N . ALA A 1 402 ? 53.984 28.286 19.474 1.00 73.62 402 ALA A N 1
ATOM 3157 C CA . ALA A 1 402 ? 54.354 29.685 19.708 1.00 73.62 402 ALA A CA 1
ATOM 3158 C C . ALA A 1 402 ? 55.645 29.831 20.547 1.00 73.62 402 ALA A C 1
ATOM 3160 O O . ALA A 1 402 ? 56.469 30.716 20.298 1.00 73.62 402 ALA A O 1
ATOM 3161 N N . TYR A 1 403 ? 55.887 28.931 21.509 1.00 76.38 403 TYR A N 1
ATOM 3162 C CA . TYR A 1 403 ? 57.162 28.883 22.240 1.00 76.38 403 TYR A CA 1
ATOM 3163 C C . TYR A 1 403 ? 58.338 28.415 21.375 1.00 76.38 403 TYR A C 1
ATOM 3165 O O . TYR A 1 403 ? 59.466 28.876 21.574 1.00 76.38 403 TYR A O 1
ATOM 3173 N N . LEU A 1 404 ? 58.108 27.502 20.427 1.00 73.38 404 LEU A N 1
ATOM 3174 C CA . LEU A 1 404 ? 59.143 27.019 19.515 1.00 73.38 404 LEU A CA 1
ATOM 3175 C C . LEU A 1 404 ? 59.682 28.161 18.643 1.00 73.38 404 LEU A C 1
ATOM 3177 O O . LEU A 1 404 ? 60.909 28.301 18.542 1.00 73.38 404 LEU A O 1
ATOM 3181 N N . ASP A 1 405 ? 58.786 28.992 18.106 1.00 66.50 405 ASP A N 1
ATOM 3182 C CA . ASP A 1 405 ? 59.115 30.152 17.268 1.00 66.50 405 ASP A CA 1
ATOM 3183 C C . ASP A 1 405 ? 59.942 31.202 18.024 1.00 66.50 405 ASP A C 1
ATOM 3185 O O . ASP A 1 405 ? 60.873 31.789 17.468 1.00 66.50 405 ASP A O 1
ATOM 3189 N N . ASN A 1 406 ? 59.705 31.345 19.331 1.00 64.50 406 ASN A N 1
ATOM 3190 C CA . ASN A 1 406 ? 60.424 32.284 20.196 1.00 64.50 406 ASN A CA 1
ATOM 3191 C C . ASN A 1 406 ? 61.722 31.722 20.824 1.00 64.50 406 ASN A C 1
ATOM 3193 O O . ASN A 1 406 ? 62.465 32.454 21.486 1.00 64.50 406 ASN A O 1
ATOM 3197 N N . SER A 1 407 ? 62.047 30.435 20.640 1.00 58.44 407 SER A N 1
ATOM 3198 C CA . SER A 1 407 ? 63.131 29.769 21.388 1.00 58.44 407 SER A CA 1
ATOM 3199 C C . SER A 1 407 ? 64.529 29.855 20.735 1.00 58.44 407 SER A C 1
ATOM 3201 O O . SER A 1 407 ? 64.746 29.481 19.578 1.00 58.44 407 SER A O 1
ATOM 3203 N N . LYS A 1 408 ? 65.554 30.267 21.506 1.00 56.22 408 LYS A N 1
ATOM 3204 C CA . LYS A 1 408 ? 66.973 30.246 21.080 1.00 56.22 408 LYS A CA 1
ATOM 3205 C C . LYS A 1 408 ? 67.616 28.860 21.300 1.00 56.22 408 LYS A C 1
ATOM 3207 O O . LYS A 1 408 ? 68.117 28.534 22.372 1.00 56.22 408 LYS A O 1
ATOM 3212 N N . ASN A 1 409 ? 67.609 28.060 20.232 1.00 52.75 409 ASN A N 1
ATOM 3213 C CA . ASN A 1 409 ? 68.386 26.847 19.893 1.00 52.75 409 ASN A CA 1
ATOM 3214 C C . ASN A 1 409 ? 68.518 25.641 20.855 1.00 52.75 409 ASN A C 1
ATOM 3216 O O . ASN A 1 409 ? 68.616 24.532 20.337 1.00 52.75 409 ASN A O 1
ATOM 3220 N N . ARG A 1 410 ? 68.513 25.750 22.192 1.00 51.25 410 ARG A N 1
ATOM 3221 C CA . ARG A 1 410 ? 68.732 24.563 23.064 1.00 51.25 410 ARG A CA 1
ATOM 3222 C C . ARG A 1 410 ? 67.467 23.764 23.417 1.00 51.25 410 ARG A C 1
ATOM 3224 O O . ARG A 1 410 ? 67.584 22.568 23.664 1.00 51.25 410 ARG A O 1
ATOM 3231 N N . SER A 1 411 ? 66.274 24.363 23.388 1.00 57.03 411 SER A N 1
ATOM 3232 C CA . SER A 1 411 ? 65.000 23.684 23.712 1.00 57.03 411 SER A CA 1
ATOM 3233 C C . SER A 1 411 ? 64.226 23.159 22.494 1.00 57.03 411 SER A C 1
ATOM 3235 O O . SER A 1 411 ? 63.346 22.314 22.658 1.00 57.03 411 SER A O 1
ATOM 3237 N N . LYS A 1 412 ? 64.593 23.567 21.266 1.00 69.31 412 LYS A N 1
ATOM 3238 C CA . LYS A 1 412 ? 63.850 23.248 20.029 1.00 69.31 412 LYS A CA 1
ATOM 3239 C C . LYS A 1 412 ? 63.600 21.754 19.823 1.00 69.31 412 LYS A C 1
ATOM 3241 O O . LYS A 1 412 ? 62.492 21.362 19.491 1.00 69.31 412 LYS A O 1
ATOM 3246 N N . LYS A 1 413 ? 64.603 20.901 20.064 1.00 74.50 413 LYS A N 1
ATOM 3247 C CA . LYS A 1 413 ? 64.469 19.448 19.846 1.00 74.50 413 LYS A CA 1
ATOM 3248 C C . LYS A 1 413 ? 63.460 18.793 20.801 1.00 74.50 413 LYS A C 1
ATOM 3250 O O . LYS A 1 413 ? 62.746 17.887 20.387 1.00 74.50 413 LYS A O 1
ATOM 3255 N N . SER A 1 414 ? 63.402 19.249 22.055 1.00 74.69 414 SER A N 1
ATOM 3256 C CA . SER A 1 414 ? 62.455 18.730 23.055 1.00 74.69 414 SER A CA 1
ATOM 3257 C C . SER A 1 414 ? 61.030 19.203 22.755 1.00 74.69 414 SER A C 1
ATOM 3259 O O . SER A 1 414 ? 60.109 18.395 22.737 1.00 74.69 414 SER A O 1
ATOM 3261 N N . LEU A 1 415 ? 60.871 20.484 22.396 1.00 79.00 415 LEU A N 1
ATOM 3262 C CA . LEU A 1 415 ? 59.585 21.070 22.008 1.00 79.00 415 LEU A CA 1
ATOM 3263 C C . LEU A 1 415 ? 59.015 20.433 20.733 1.00 79.00 415 LEU A C 1
ATOM 3265 O O . LEU A 1 415 ? 57.853 20.051 20.717 1.00 79.00 415 LEU A O 1
ATOM 3269 N N . VAL A 1 416 ? 59.835 20.230 19.694 1.00 78.56 416 VAL A N 1
ATOM 3270 C CA . VAL A 1 416 ? 59.415 19.537 18.459 1.00 78.56 416 VAL A CA 1
ATOM 3271 C C . VAL A 1 416 ? 58.976 18.101 18.754 1.00 78.56 416 VAL A C 1
ATOM 3273 O O . VAL A 1 416 ? 57.950 17.654 18.240 1.00 78.56 416 VAL A O 1
ATOM 3276 N N . LYS A 1 417 ? 59.715 17.381 19.612 1.00 82.19 417 LYS A N 1
ATOM 3277 C CA . LYS A 1 417 ? 59.333 16.029 20.040 1.00 82.19 417 LYS A CA 1
ATOM 3278 C C . LYS A 1 417 ? 57.981 16.045 20.760 1.00 82.19 417 LYS A C 1
ATOM 3280 O O . LYS A 1 417 ? 57.116 15.245 20.418 1.00 82.19 417 LYS A O 1
ATOM 3285 N N . PHE A 1 418 ? 57.781 16.978 21.688 1.00 83.62 418 PHE A N 1
ATOM 3286 C CA . PHE A 1 418 ? 56.535 17.104 22.439 1.00 83.62 418 PHE A CA 1
ATOM 3287 C C . PHE A 1 418 ? 55.340 17.485 21.548 1.00 83.62 418 PHE A C 1
ATOM 3289 O O . PHE A 1 418 ? 54.299 16.842 21.632 1.00 83.62 418 PHE A O 1
ATOM 3296 N N . ILE A 1 419 ? 55.501 18.435 20.619 1.00 78.62 419 ILE A N 1
ATOM 3297 C CA . ILE A 1 419 ? 54.472 18.791 19.622 1.00 78.62 419 ILE A CA 1
ATOM 3298 C C . ILE A 1 419 ? 54.081 17.565 18.790 1.00 78.62 419 ILE A C 1
ATOM 3300 O O . ILE A 1 419 ? 52.898 17.300 18.598 1.00 78.62 419 ILE A O 1
ATOM 3304 N N . THR A 1 420 ? 55.066 16.783 18.339 1.00 75.75 420 THR A N 1
ATOM 3305 C CA . THR A 1 420 ? 54.815 15.558 17.562 1.00 75.75 420 THR A CA 1
ATOM 3306 C C . THR A 1 420 ? 54.033 14.527 18.383 1.00 75.75 420 THR A C 1
ATOM 3308 O O . THR A 1 420 ? 53.116 13.890 17.869 1.00 75.75 420 THR A O 1
ATOM 3311 N N . GLN A 1 421 ? 54.349 14.389 19.674 1.00 82.62 421 GLN A N 1
ATOM 3312 C CA . GLN A 1 421 ? 53.629 13.497 20.585 1.00 82.62 421 GLN A CA 1
ATOM 3313 C C . GLN A 1 421 ? 52.196 13.977 20.860 1.00 82.62 421 GLN A C 1
ATOM 3315 O O . GLN A 1 421 ? 51.292 13.148 20.883 1.00 82.62 421 GLN A O 1
ATOM 3320 N N . LEU A 1 422 ? 51.963 15.288 20.992 1.00 77.62 422 LEU A N 1
ATOM 3321 C CA . LEU A 1 422 ? 50.615 15.855 21.118 1.00 77.62 422 LEU A CA 1
ATOM 3322 C C . LEU A 1 422 ? 49.776 15.632 19.854 1.00 77.62 422 LEU A C 1
ATOM 3324 O O . LEU A 1 422 ? 48.607 15.279 19.970 1.00 77.62 422 LEU A O 1
ATOM 3328 N N . ILE A 1 423 ? 50.368 15.781 18.663 1.00 68.88 423 ILE A N 1
ATOM 3329 C CA . ILE A 1 423 ? 49.700 15.488 17.382 1.00 68.88 423 ILE A CA 1
ATOM 3330 C C . ILE A 1 423 ? 49.305 14.012 17.312 1.00 68.88 423 ILE A C 1
ATOM 3332 O O . ILE A 1 423 ? 48.168 13.697 16.973 1.00 68.88 423 ILE A O 1
ATOM 3336 N N . SER A 1 424 ? 50.228 13.107 17.651 1.00 72.19 424 SER A N 1
ATOM 3337 C CA . SER A 1 424 ? 49.957 11.667 17.643 1.00 72.19 424 SER A CA 1
ATOM 3338 C C . SER A 1 424 ? 48.841 11.300 18.620 1.00 72.19 424 SER A C 1
ATOM 3340 O O . SER A 1 424 ? 47.910 10.601 18.234 1.00 72.19 424 SER A O 1
ATOM 3342 N N . LEU A 1 425 ? 48.911 11.807 19.856 1.00 77.94 425 LEU A N 1
ATOM 3343 C CA . LEU A 1 425 ? 47.922 11.542 20.900 1.00 77.94 425 LEU A CA 1
ATOM 3344 C C . LEU A 1 425 ? 46.543 12.091 20.509 1.00 77.94 425 LEU A C 1
ATOM 3346 O O . LEU A 1 425 ? 45.539 11.400 20.622 1.00 77.94 425 LEU A O 1
ATOM 3350 N N . LYS A 1 426 ? 46.488 13.317 19.983 1.00 76.75 426 LYS A N 1
ATOM 3351 C CA . LYS A 1 426 ? 45.249 13.923 19.496 1.00 76.75 426 LYS A CA 1
ATOM 3352 C C . LYS A 1 426 ? 44.630 13.099 18.366 1.00 76.75 426 LYS A C 1
ATOM 3354 O O . LYS A 1 426 ? 43.469 12.727 18.473 1.00 76.75 426 LYS A O 1
ATOM 3359 N N . ASN A 1 427 ? 45.402 12.777 17.328 1.00 64.50 427 ASN A N 1
ATOM 3360 C CA . ASN A 1 427 ? 44.900 12.033 16.171 1.00 64.50 427 ASN A CA 1
ATOM 3361 C C . ASN A 1 427 ? 44.392 10.637 16.564 1.00 64.50 427 ASN A C 1
ATOM 3363 O O . ASN A 1 427 ? 43.371 10.185 16.049 1.00 64.50 427 ASN A O 1
ATOM 3367 N N . GLU A 1 428 ? 45.087 9.955 17.478 1.00 73.06 428 GLU A N 1
ATOM 3368 C CA . GLU A 1 428 ? 44.669 8.653 18.000 1.00 73.06 428 GLU A CA 1
ATOM 3369 C C . GLU A 1 428 ? 43.306 8.748 18.700 1.00 73.06 428 GLU A C 1
ATOM 3371 O O . GLU A 1 428 ? 42.367 8.042 18.329 1.00 73.06 428 GLU A O 1
ATOM 3376 N N . PHE A 1 429 ? 43.160 9.670 19.655 1.00 72.00 429 PHE A N 1
ATOM 3377 C CA . PHE A 1 429 ? 41.921 9.818 20.418 1.00 72.00 429 PHE A CA 1
ATOM 3378 C C . PHE A 1 429 ? 40.786 10.470 19.620 1.00 72.00 429 PHE A C 1
ATOM 3380 O O . PHE A 1 429 ? 39.635 10.132 19.866 1.00 72.00 429 PHE A O 1
ATOM 3387 N N . GLU A 1 430 ? 41.065 11.317 18.626 1.00 63.47 430 GLU A N 1
ATOM 3388 C CA . GLU A 1 430 ? 40.063 11.836 17.680 1.00 63.47 430 GLU A CA 1
ATOM 3389 C C . GLU A 1 430 ? 39.459 10.719 16.833 1.00 63.47 430 GLU A C 1
ATOM 3391 O O . GLU A 1 430 ? 38.240 10.627 16.699 1.00 63.47 430 GLU A O 1
ATOM 3396 N N . GLN A 1 431 ? 40.290 9.818 16.302 1.00 58.50 431 GLN A N 1
ATOM 3397 C CA . GLN A 1 431 ? 39.806 8.670 15.535 1.00 58.50 431 GLN A CA 1
ATOM 3398 C C . GLN A 1 431 ? 38.979 7.716 16.400 1.00 58.50 431 GLN A C 1
ATOM 3400 O O . GLN A 1 431 ? 37.983 7.158 15.932 1.00 58.50 431 GLN A O 1
ATOM 3405 N N . ILE A 1 432 ? 39.359 7.539 17.668 1.00 61.16 432 ILE A N 1
ATOM 3406 C CA . ILE A 1 432 ? 38.583 6.739 18.620 1.00 61.16 432 ILE A CA 1
ATOM 3407 C C . ILE A 1 432 ? 37.282 7.462 18.997 1.00 61.16 432 ILE A C 1
ATOM 3409 O O . ILE A 1 432 ? 36.239 6.819 19.017 1.00 61.16 432 ILE A O 1
ATOM 3413 N N . ALA A 1 433 ? 37.298 8.778 19.218 1.00 56.19 433 ALA A N 1
ATOM 3414 C CA . ALA A 1 433 ? 36.121 9.575 19.566 1.00 56.19 433 ALA A CA 1
ATOM 3415 C C . ALA A 1 433 ? 35.094 9.633 18.425 1.00 56.19 433 ALA A C 1
ATOM 3417 O O . ALA A 1 433 ? 33.908 9.446 18.671 1.00 56.19 433 ALA A O 1
ATOM 3418 N N . ILE A 1 434 ? 35.532 9.794 17.170 1.00 54.34 434 ILE A N 1
ATOM 3419 C CA . ILE A 1 434 ? 34.657 9.735 15.984 1.00 54.34 434 ILE A CA 1
ATOM 3420 C C . ILE A 1 434 ? 34.020 8.347 15.861 1.00 54.34 434 ILE A C 1
ATOM 3422 O O . ILE A 1 434 ? 32.818 8.229 15.609 1.00 54.34 434 ILE A O 1
ATOM 3426 N N . LYS A 1 435 ? 34.806 7.282 16.074 1.00 51.56 435 LYS A N 1
ATOM 3427 C CA . LYS A 1 435 ? 34.277 5.913 16.136 1.00 51.56 435 LYS A CA 1
ATOM 3428 C C . LYS A 1 435 ? 33.297 5.747 17.293 1.00 51.56 435 LYS A C 1
ATOM 3430 O O . LYS A 1 435 ? 32.279 5.101 17.096 1.00 51.56 435 LYS A O 1
ATOM 3435 N N . PHE A 1 436 ? 33.562 6.343 18.454 1.00 52.97 436 PHE A N 1
ATOM 3436 C CA . PHE A 1 436 ? 32.714 6.249 19.640 1.00 52.97 436 PHE A CA 1
ATOM 3437 C C . PHE A 1 436 ? 31.414 7.051 19.509 1.00 52.97 436 PHE A C 1
ATOM 3439 O O . PHE A 1 436 ? 30.380 6.540 19.896 1.00 52.97 436 PHE A O 1
ATOM 3446 N N . GLN A 1 437 ? 31.411 8.245 18.908 1.00 51.47 437 GLN A N 1
ATOM 3447 C CA . GLN A 1 437 ? 30.194 9.032 18.649 1.00 51.47 437 GLN A CA 1
ATOM 3448 C C . GLN A 1 437 ? 29.315 8.406 17.561 1.00 51.47 437 GLN A C 1
ATOM 3450 O O . GLN A 1 437 ? 28.086 8.370 17.687 1.00 51.47 437 GLN A O 1
ATOM 3455 N N . ARG A 1 438 ? 29.936 7.862 16.503 1.00 47.69 438 ARG A N 1
ATOM 3456 C CA . ARG A 1 438 ? 29.227 7.015 15.532 1.00 47.69 438 ARG A CA 1
ATOM 3457 C C . ARG A 1 438 ? 28.676 5.771 16.215 1.00 47.69 438 ARG A C 1
ATOM 3459 O O . ARG A 1 438 ? 27.514 5.452 16.000 1.00 47.69 438 ARG A O 1
ATOM 3466 N N . PHE A 1 439 ? 29.462 5.144 17.091 1.00 47.22 439 PHE A N 1
ATOM 3467 C CA . PHE A 1 439 ? 29.023 4.008 17.888 1.00 47.22 439 PHE A CA 1
ATOM 3468 C C . PHE A 1 439 ? 27.917 4.384 18.869 1.00 47.22 439 PHE A C 1
ATOM 3470 O O . PHE A 1 439 ? 27.000 3.604 18.983 1.00 47.22 439 PHE A O 1
ATOM 3477 N N . GLU A 1 440 ? 27.918 5.541 19.534 1.00 50.09 440 GLU A N 1
ATOM 3478 C CA . GLU A 1 440 ? 26.833 5.972 20.424 1.00 50.09 440 GLU A CA 1
ATOM 3479 C C . GLU A 1 440 ? 25.556 6.218 19.633 1.00 50.09 440 GLU A C 1
ATOM 3481 O O . GLU A 1 440 ? 24.500 5.725 20.011 1.00 50.09 440 GLU A O 1
ATOM 3486 N N . THR A 1 441 ? 25.637 6.921 18.503 1.00 49.91 441 THR A N 1
ATOM 3487 C CA . THR A 1 441 ? 24.470 7.159 17.646 1.00 49.91 441 THR A CA 1
ATOM 3488 C C . THR A 1 441 ? 23.927 5.842 17.090 1.00 49.91 441 THR A C 1
ATOM 3490 O O . THR A 1 441 ? 22.727 5.588 17.178 1.00 49.91 441 THR A O 1
ATOM 3493 N N . GLU A 1 442 ? 24.792 4.960 16.582 1.00 50.59 442 GLU A N 1
ATOM 3494 C CA . GLU A 1 442 ? 24.411 3.612 16.150 1.00 50.59 442 GLU A CA 1
ATOM 3495 C C . GLU A 1 442 ? 23.932 2.744 17.312 1.00 50.59 442 GLU A C 1
ATOM 3497 O O . GLU A 1 442 ? 23.000 1.972 17.133 1.00 50.59 442 GLU A O 1
ATOM 3502 N N . TYR A 1 443 ? 24.511 2.874 18.501 1.00 53.78 443 TYR A N 1
ATOM 3503 C CA . TYR A 1 443 ? 24.147 2.140 19.708 1.00 53.78 443 TYR A CA 1
ATOM 3504 C C . TYR A 1 443 ? 22.763 2.561 20.162 1.00 53.78 443 TYR A C 1
ATOM 3506 O O . TYR A 1 443 ? 21.924 1.689 20.320 1.00 53.78 443 TYR A O 1
ATOM 3514 N N . TYR A 1 444 ? 22.467 3.860 20.270 1.00 55.59 444 TYR A N 1
ATOM 3515 C CA . TYR A 1 444 ? 21.124 4.351 20.568 1.00 55.59 444 TYR A CA 1
ATOM 3516 C C . TYR A 1 444 ? 20.145 3.966 19.463 1.00 55.59 444 TYR A C 1
ATOM 3518 O O . TYR A 1 444 ? 19.055 3.513 19.775 1.00 55.59 444 TYR A O 1
ATOM 3526 N N . MET A 1 445 ? 20.506 4.065 18.180 1.00 54.56 445 MET A N 1
ATOM 3527 C CA . MET A 1 445 ? 19.611 3.673 17.082 1.00 54.56 445 MET A CA 1
ATOM 3528 C C . MET A 1 445 ? 19.337 2.163 17.048 1.00 54.56 445 MET A C 1
ATOM 3530 O O . MET A 1 445 ? 18.188 1.752 16.889 1.00 54.56 445 MET A O 1
ATOM 3534 N N . ASN A 1 446 ? 20.354 1.324 17.236 1.00 54.78 446 ASN A N 1
ATOM 3535 C CA . ASN A 1 446 ? 20.219 -0.130 17.331 1.00 54.78 446 ASN A CA 1
ATOM 3536 C C . ASN A 1 446 ? 19.516 -0.540 18.630 1.00 54.78 446 ASN A C 1
ATOM 3538 O O . ASN A 1 446 ? 18.717 -1.472 18.624 1.00 54.78 446 ASN A O 1
ATOM 3542 N N . TYR A 1 447 ? 19.738 0.192 19.719 1.00 60.03 447 TYR A N 1
ATOM 3543 C CA . TYR A 1 447 ? 19.029 0.051 20.984 1.00 60.03 447 TYR A CA 1
ATOM 3544 C C . TYR A 1 447 ? 17.552 0.406 20.830 1.00 60.03 447 TYR A C 1
ATOM 3546 O O . TYR A 1 447 ? 16.706 -0.396 21.197 1.00 60.03 447 TYR A O 1
ATOM 3554 N N . PHE A 1 448 ? 17.212 1.541 20.214 1.00 58.72 448 PHE A N 1
ATOM 3555 C CA . PHE A 1 448 ? 15.828 1.919 19.935 1.00 58.72 448 PHE A CA 1
ATOM 3556 C C . PHE A 1 448 ? 15.162 0.912 19.004 1.00 58.72 448 PHE A C 1
ATOM 3558 O O . PHE A 1 448 ? 14.025 0.535 19.259 1.00 58.72 448 PHE A O 1
ATOM 3565 N N . ARG A 1 449 ? 15.869 0.397 17.988 1.00 57.91 449 ARG A N 1
ATOM 3566 C CA . ARG A 1 449 ? 15.385 -0.741 17.189 1.00 57.91 449 ARG A CA 1
ATOM 3567 C C . ARG A 1 449 ? 15.137 -1.976 18.055 1.00 57.91 449 ARG A C 1
ATOM 3569 O O . ARG A 1 449 ? 14.107 -2.612 17.889 1.00 57.91 449 ARG A O 1
ATOM 3576 N N . SER A 1 450 ? 16.028 -2.299 18.990 1.00 57.19 450 SER A N 1
ATOM 3577 C CA . SER A 1 450 ? 15.872 -3.427 19.920 1.00 57.19 450 SER A CA 1
ATOM 3578 C C . SER A 1 450 ? 14.683 -3.238 20.868 1.00 57.19 450 SER A C 1
ATOM 3580 O O . SER A 1 450 ? 13.869 -4.141 21.015 1.00 57.19 450 SER A O 1
ATOM 3582 N N . VAL A 1 451 ? 14.505 -2.043 21.438 1.00 57.72 451 VAL A N 1
ATOM 3583 C CA . VAL A 1 451 ? 13.353 -1.680 22.276 1.00 57.72 451 VAL A CA 1
ATOM 3584 C C . VAL A 1 451 ? 12.059 -1.739 21.469 1.00 57.72 451 VAL A C 1
ATOM 3586 O O . VAL A 1 451 ? 11.087 -2.306 21.948 1.00 57.72 451 VAL A O 1
ATOM 3589 N N . VAL A 1 452 ? 12.043 -1.235 20.231 1.00 57.31 452 VAL A N 1
ATOM 3590 C CA . VAL A 1 452 ? 10.906 -1.383 19.305 1.00 57.31 452 VAL A CA 1
ATOM 3591 C C . VAL A 1 452 ? 10.612 -2.857 19.041 1.00 57.31 452 VAL A C 1
ATOM 3593 O O . VAL A 1 452 ? 9.458 -3.265 19.116 1.00 57.31 452 VAL A O 1
ATOM 3596 N N . ASN A 1 453 ? 11.636 -3.666 18.772 1.00 57.41 453 ASN A N 1
ATOM 3597 C CA . ASN A 1 453 ? 11.482 -5.094 18.507 1.00 57.41 453 ASN A CA 1
ATOM 3598 C C . ASN A 1 453 ? 10.960 -5.855 19.735 1.00 57.41 453 ASN A C 1
ATOM 3600 O O . ASN A 1 453 ? 10.072 -6.690 19.591 1.00 57.41 453 ASN A O 1
ATOM 3604 N N . ASN A 1 454 ? 11.451 -5.532 20.934 1.00 57.69 454 ASN A N 1
ATOM 3605 C CA . ASN A 1 454 ? 10.997 -6.124 22.193 1.00 57.69 454 ASN A CA 1
ATOM 3606 C C . ASN A 1 454 ? 9.583 -5.659 22.569 1.00 57.69 454 ASN A C 1
ATOM 3608 O O . ASN A 1 454 ? 8.758 -6.451 23.008 1.00 57.69 454 ASN A O 1
ATOM 3612 N N . LEU A 1 455 ? 9.251 -4.390 22.327 1.00 53.66 455 LEU A N 1
ATOM 3613 C CA . LEU A 1 455 ? 7.896 -3.876 22.530 1.00 53.66 455 LEU A CA 1
ATOM 3614 C C . LEU A 1 455 ? 6.887 -4.456 21.550 1.00 53.66 455 LEU A C 1
ATOM 3616 O O . LEU A 1 455 ? 5.718 -4.609 21.897 1.00 53.66 455 LEU A O 1
ATOM 3620 N N . ASN A 1 456 ? 7.339 -4.792 20.346 1.00 53.75 456 ASN A N 1
ATOM 3621 C CA . ASN A 1 456 ? 6.547 -5.535 19.379 1.00 53.75 456 ASN A CA 1
ATOM 3622 C C . ASN A 1 456 ? 6.388 -7.018 19.760 1.00 53.75 456 ASN A C 1
ATOM 3624 O O . ASN A 1 456 ? 5.521 -7.667 19.181 1.00 53.75 456 ASN A O 1
ATOM 3628 N N . SER A 1 457 ? 7.194 -7.565 20.684 1.00 52.34 457 SER A N 1
ATOM 3629 C CA . SER A 1 457 ? 7.172 -8.993 21.037 1.00 52.34 457 SER A CA 1
ATOM 3630 C C . SER A 1 457 ? 6.479 -9.304 22.369 1.00 52.34 457 SER A C 1
ATOM 3632 O O . SER A 1 457 ? 5.687 -10.243 22.413 1.00 52.34 457 SER A O 1
ATOM 3634 N N . SER A 1 458 ? 6.722 -8.538 23.442 1.00 51.41 458 SER A N 1
ATOM 3635 C CA . SER A 1 458 ? 6.112 -8.776 24.766 1.00 51.41 458 SER A CA 1
ATOM 3636 C C . SER A 1 458 ? 4.909 -7.877 25.069 1.00 51.41 458 SER A C 1
ATOM 3638 O O . SER A 1 458 ? 4.116 -8.209 25.949 1.00 51.41 458 SER A O 1
ATOM 3640 N N . PHE A 1 459 ? 4.762 -6.754 24.350 1.00 55.12 459 PHE A N 1
ATOM 3641 C CA . PHE A 1 459 ? 3.748 -5.706 24.574 1.00 55.12 459 PHE A CA 1
ATOM 3642 C C . PHE A 1 459 ? 3.598 -5.263 26.033 1.00 55.12 459 PHE A C 1
ATOM 3644 O O . PHE A 1 459 ? 2.547 -4.761 26.435 1.00 55.12 459 PHE A O 1
ATOM 3651 N N . ASP A 1 460 ? 4.643 -5.447 26.830 1.00 58.28 460 ASP A N 1
ATOM 3652 C CA . ASP A 1 460 ? 4.599 -5.142 28.241 1.00 58.28 460 ASP A CA 1
ATOM 3653 C C . ASP A 1 460 ? 5.260 -3.786 28.475 1.00 58.28 460 ASP A C 1
ATOM 3655 O O . ASP A 1 460 ? 6.468 -3.604 28.299 1.00 58.28 460 ASP A O 1
ATOM 3659 N N . LEU A 1 461 ? 4.449 -2.812 28.894 1.00 59.09 461 LEU A N 1
ATOM 3660 C CA . LEU A 1 461 ? 4.956 -1.531 29.373 1.00 59.09 461 LEU A CA 1
ATOM 3661 C C . LEU A 1 461 ? 5.987 -1.731 30.487 1.00 59.09 461 LEU A C 1
ATOM 3663 O O . LEU A 1 461 ? 6.879 -0.897 30.588 1.00 59.09 461 LEU A O 1
ATOM 3667 N N . SER A 1 462 ? 5.912 -2.810 31.280 1.00 59.41 462 SER A N 1
ATOM 3668 C CA . SER A 1 462 ? 6.910 -3.169 32.299 1.00 59.41 462 SER A CA 1
ATOM 3669 C C . SER A 1 462 ? 8.314 -3.361 31.710 1.00 59.41 462 SER A C 1
ATOM 3671 O O . SER A 1 462 ? 9.292 -2.940 32.319 1.00 59.41 462 SER A O 1
ATOM 3673 N N . THR A 1 463 ? 8.424 -3.850 30.471 1.00 58.66 463 THR A N 1
ATOM 3674 C CA . THR A 1 463 ? 9.703 -3.970 29.764 1.00 58.66 463 THR A CA 1
ATOM 3675 C C . THR A 1 463 ? 10.259 -2.587 29.405 1.00 58.66 463 THR A C 1
ATOM 3677 O O . THR A 1 463 ? 11.453 -2.351 29.545 1.00 58.66 463 THR A O 1
ATOM 3680 N N . ILE A 1 464 ? 9.419 -1.604 29.044 1.00 59.56 464 ILE A N 1
ATOM 3681 C CA . ILE A 1 464 ? 9.884 -0.202 28.955 1.00 59.56 464 ILE A CA 1
ATOM 3682 C C . ILE A 1 464 ? 10.391 0.271 30.321 1.00 59.56 464 ILE A C 1
ATOM 3684 O O . ILE A 1 464 ? 11.392 0.983 30.365 1.00 59.56 464 ILE A O 1
ATOM 3688 N N . LYS A 1 465 ? 9.734 -0.116 31.424 1.00 61.59 465 LYS A N 1
ATOM 3689 C CA . LYS A 1 465 ? 10.112 0.305 32.785 1.00 61.59 465 LYS A CA 1
ATOM 3690 C C . LYS A 1 465 ? 11.520 -0.159 33.161 1.00 61.59 465 LYS A C 1
ATOM 3692 O O . LYS A 1 465 ? 12.302 0.665 33.618 1.00 61.59 465 LYS A O 1
ATOM 3697 N N . GLU A 1 466 ? 11.847 -1.428 32.926 1.00 59.12 466 GLU A N 1
ATOM 3698 C CA . GLU A 1 466 ? 13.165 -2.001 33.245 1.00 59.12 466 GLU A CA 1
ATOM 3699 C C . GLU A 1 466 ? 14.264 -1.479 32.300 1.00 59.12 466 GLU A C 1
ATOM 3701 O O . GLU A 1 466 ? 15.295 -0.978 32.745 1.00 59.12 466 GLU A O 1
ATOM 3706 N N . TYR A 1 467 ? 14.019 -1.471 30.986 1.00 56.59 467 TYR A N 1
ATOM 3707 C CA . TYR A 1 467 ? 15.051 -1.126 30.000 1.00 56.59 467 TYR A CA 1
ATOM 3708 C C . TYR A 1 467 ? 15.348 0.383 29.909 1.00 56.59 467 TYR A C 1
ATOM 3710 O O . TYR A 1 467 ? 16.482 0.779 29.627 1.00 56.59 467 TYR A O 1
ATOM 3718 N N . THR A 1 468 ? 14.361 1.252 30.170 1.00 58.16 468 THR A N 1
ATOM 3719 C CA . THR A 1 468 ? 14.567 2.717 30.161 1.00 58.16 468 THR A CA 1
ATOM 3720 C C . THR A 1 468 ? 15.526 3.163 31.266 1.00 58.16 468 THR A C 1
ATOM 3722 O O . THR A 1 468 ? 16.320 4.079 31.050 1.00 58.16 468 THR A O 1
ATOM 3725 N N . ILE A 1 469 ? 15.484 2.501 32.425 1.00 58.19 469 ILE A N 1
ATOM 3726 C CA . ILE A 1 469 ? 16.342 2.808 33.574 1.00 58.19 469 ILE A CA 1
ATOM 3727 C C . ILE A 1 469 ? 17.764 2.301 33.334 1.00 58.19 469 ILE A C 1
ATOM 3729 O O . ILE A 1 469 ? 18.715 3.075 33.467 1.00 58.19 469 ILE A O 1
ATOM 3733 N N . ASP A 1 470 ? 17.906 1.048 32.898 1.00 55.66 470 ASP A N 1
ATOM 3734 C CA . ASP A 1 470 ? 19.209 0.386 32.792 1.00 55.66 470 ASP A CA 1
ATOM 3735 C C . ASP A 1 470 ? 20.108 0.954 31.679 1.00 55.66 470 ASP A C 1
ATOM 3737 O O . ASP A 1 470 ? 21.332 0.974 31.827 1.00 55.66 470 ASP A O 1
ATOM 3741 N N . VAL A 1 471 ? 19.536 1.446 30.568 1.00 51.50 471 VAL A N 1
ATOM 3742 C CA . VAL A 1 471 ? 20.324 1.864 29.387 1.00 51.50 471 VAL A CA 1
ATOM 3743 C C . VAL A 1 471 ? 20.392 3.375 29.182 1.00 51.50 471 VAL A C 1
ATOM 3745 O O . VAL A 1 471 ? 21.443 3.886 28.796 1.00 51.50 471 VAL A O 1
ATOM 3748 N N . LEU A 1 472 ? 19.303 4.114 29.427 1.00 55.28 472 LEU A N 1
ATOM 3749 C CA . LEU A 1 472 ? 19.307 5.573 29.253 1.00 55.28 472 LEU A CA 1
ATOM 3750 C C . LEU A 1 472 ? 19.752 6.321 30.520 1.00 55.28 472 LEU A C 1
ATOM 3752 O O . LEU A 1 472 ? 20.012 7.522 30.430 1.00 55.28 472 LEU A O 1
ATOM 3756 N N . GLN A 1 473 ? 19.863 5.625 31.665 1.00 57.31 473 GLN A N 1
ATOM 3757 C CA . GLN A 1 473 ? 20.204 6.196 32.979 1.00 57.31 473 GLN A CA 1
ATOM 3758 C C . GLN A 1 473 ? 19.380 7.455 33.288 1.00 57.31 473 GLN A C 1
ATOM 3760 O O . GLN A 1 473 ? 19.897 8.472 33.757 1.00 57.31 473 GLN A O 1
ATOM 3765 N N . LEU A 1 474 ? 18.092 7.421 32.934 1.00 64.38 474 LEU A N 1
ATOM 3766 C CA . LEU A 1 474 ? 17.204 8.557 33.126 1.00 64.38 474 LEU A CA 1
ATOM 3767 C C . LEU A 1 474 ? 16.817 8.652 34.597 1.00 64.38 474 LEU A C 1
ATOM 3769 O O . LEU A 1 474 ? 15.999 7.876 35.084 1.00 64.38 474 LEU A O 1
ATOM 3773 N N . SER A 1 475 ? 17.385 9.647 35.275 1.00 63.34 475 SER A N 1
ATOM 3774 C CA . SER A 1 475 ? 17.112 9.918 36.684 1.00 63.34 475 SER A CA 1
ATOM 3775 C C . SER A 1 475 ? 15.679 10.355 36.934 1.00 63.34 475 SER A C 1
ATOM 3777 O O . SER A 1 475 ? 15.126 9.998 37.969 1.00 63.34 475 SER A O 1
ATOM 3779 N N . GLU A 1 476 ? 15.062 11.091 36.008 1.00 76.81 476 GLU A N 1
ATOM 3780 C CA . GLU A 1 476 ? 13.669 11.516 36.133 1.00 76.81 476 GLU A CA 1
ATOM 3781 C C . GLU A 1 476 ? 12.938 11.410 34.803 1.00 76.81 476 GLU A C 1
ATOM 3783 O O . GLU A 1 476 ? 13.277 12.081 33.819 1.00 76.81 476 GLU A O 1
ATOM 3788 N N . PHE A 1 477 ? 11.924 10.553 34.789 1.00 81.25 477 PHE A N 1
ATOM 3789 C CA . PHE A 1 477 ? 11.181 10.224 33.589 1.00 81.25 477 PHE A CA 1
ATOM 3790 C C . PHE A 1 477 ? 9.757 9.792 33.913 1.00 81.25 477 PHE A C 1
ATOM 3792 O O . PHE A 1 477 ? 9.535 8.862 34.685 1.00 81.25 477 PHE A O 1
ATOM 3799 N N . TYR A 1 478 ? 8.781 10.436 33.285 1.00 84.69 478 TYR A N 1
ATOM 3800 C CA . TYR A 1 478 ? 7.369 10.200 33.547 1.00 84.69 478 TYR A CA 1
ATOM 3801 C C . TYR A 1 478 ? 6.600 10.069 32.237 1.00 84.69 478 TYR A C 1
ATOM 3803 O O . TYR A 1 478 ? 6.803 10.845 31.302 1.00 84.69 478 TYR A O 1
ATOM 3811 N N . ILE A 1 479 ? 5.691 9.099 32.180 1.00 86.25 479 ILE A N 1
ATOM 3812 C CA . ILE A 1 479 ? 4.749 8.931 31.072 1.00 86.25 479 ILE A CA 1
ATOM 3813 C C . ILE A 1 479 ? 3.340 9.112 31.621 1.00 86.25 479 ILE A C 1
ATOM 3815 O O . ILE A 1 479 ? 2.893 8.332 32.468 1.00 86.25 479 ILE A O 1
ATOM 3819 N N . SER A 1 480 ? 2.644 10.110 31.086 1.00 87.81 480 SER A N 1
ATOM 3820 C CA . SER A 1 480 ? 1.302 10.515 31.490 1.00 87.81 480 SER A CA 1
ATOM 3821 C C . SER A 1 480 ? 0.326 10.280 30.342 1.00 87.81 480 SER A C 1
ATOM 3823 O O . SER A 1 480 ? 0.577 10.707 29.216 1.00 87.81 480 SER A O 1
ATOM 3825 N N . VAL A 1 481 ? -0.800 9.623 30.612 1.00 87.06 481 VAL A N 1
ATOM 3826 C CA . VAL A 1 481 ? -1.862 9.343 29.630 1.00 87.06 481 VAL A CA 1
ATOM 3827 C C . VAL A 1 481 ? -3.130 10.078 30.046 1.00 87.06 481 VAL A C 1
ATOM 3829 O O . VAL A 1 481 ? -3.480 10.062 31.224 1.00 87.06 481 VAL A O 1
ATOM 3832 N N . PHE A 1 482 ? -3.814 10.721 29.099 1.00 86.88 482 PHE A N 1
ATOM 3833 C CA . PHE A 1 482 ? -5.083 11.402 29.363 1.00 86.88 482 PHE A CA 1
ATOM 3834 C C . PHE A 1 482 ? -6.187 10.399 29.721 1.00 86.88 482 PHE A C 1
ATOM 3836 O O . PHE A 1 482 ? -6.250 9.309 29.148 1.00 86.88 482 PHE A O 1
ATOM 3843 N N . ASP A 1 483 ? -7.078 10.766 30.643 1.00 80.38 483 ASP A N 1
ATOM 3844 C CA . ASP A 1 483 ? -8.179 9.883 31.053 1.00 80.38 483 ASP A CA 1
ATOM 3845 C C . ASP A 1 483 ? -9.249 9.732 29.964 1.00 80.38 483 ASP A C 1
ATOM 3847 O O . ASP A 1 483 ? -9.768 8.633 29.758 1.00 80.38 483 ASP A O 1
ATOM 3851 N N . ASP A 1 484 ? -9.551 10.814 29.237 1.00 74.69 484 ASP A N 1
ATOM 3852 C CA . ASP A 1 484 ? -10.425 10.792 28.063 1.00 74.69 484 ASP A CA 1
ATOM 3853 C C . ASP A 1 484 ? -9.775 11.513 26.881 1.00 74.69 484 ASP A C 1
ATOM 3855 O O . ASP A 1 484 ? -9.753 12.739 26.778 1.00 74.69 484 ASP A O 1
ATOM 3859 N N . VAL A 1 485 ? -9.304 10.698 25.942 1.00 68.38 485 VAL A N 1
ATOM 3860 C CA . VAL A 1 485 ? -8.649 11.089 24.689 1.00 68.38 485 VAL A CA 1
ATOM 3861 C C . VAL A 1 485 ? -9.563 11.930 23.772 1.00 68.38 485 VAL A C 1
ATOM 3863 O O . VAL A 1 485 ? -9.074 12.559 22.833 1.00 68.38 485 VAL A O 1
ATOM 3866 N N . ASN A 1 486 ? -10.883 11.945 24.005 1.00 63.47 486 ASN A N 1
ATOM 3867 C CA . ASN A 1 486 ? -11.856 12.661 23.173 1.00 63.47 486 ASN A CA 1
ATOM 3868 C C . ASN A 1 486 ? -12.360 13.977 23.791 1.00 63.47 486 ASN A C 1
ATOM 3870 O O . ASN A 1 486 ? -13.189 14.639 23.168 1.00 63.47 486 ASN A O 1
ATOM 3874 N N . THR A 1 487 ? -11.897 14.363 24.984 1.00 59.56 487 THR A N 1
ATOM 3875 C CA . THR A 1 487 ? -12.316 15.618 25.629 1.00 59.56 487 THR A CA 1
ATOM 3876 C C . THR A 1 487 ? -11.145 16.571 25.821 1.00 59.56 487 THR A C 1
ATOM 3878 O O . THR A 1 487 ? -10.023 16.145 26.069 1.00 59.56 487 THR A O 1
ATOM 3881 N N . ASP A 1 488 ? -11.416 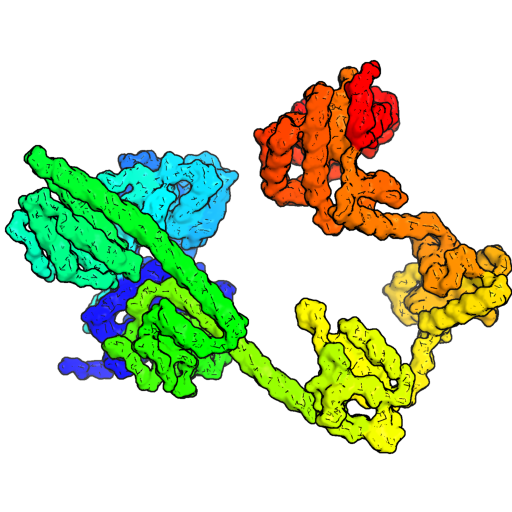17.878 25.784 1.00 54.28 488 ASP A N 1
ATOM 3882 C CA . ASP A 1 488 ? -10.426 18.910 26.130 1.00 54.28 488 ASP A CA 1
ATOM 3883 C C . ASP A 1 488 ? -10.184 19.018 27.651 1.00 54.28 488 ASP A C 1
ATOM 3885 O O . ASP A 1 488 ? -9.424 19.874 28.105 1.00 54.28 488 ASP A O 1
ATOM 3889 N N . LYS A 1 489 ? -10.834 18.172 28.467 1.00 54.88 489 LYS A N 1
ATOM 3890 C CA . LYS A 1 489 ? -10.617 18.129 29.916 1.00 54.88 489 LYS A CA 1
ATOM 3891 C C . LYS A 1 489 ? -9.293 17.431 30.209 1.00 54.88 489 LYS A C 1
ATOM 3893 O O . LYS A 1 489 ? -9.127 16.239 29.981 1.00 54.88 489 LYS A O 1
ATOM 3898 N N . GLN A 1 490 ? -8.359 18.211 30.736 1.00 68.56 490 GLN A N 1
ATOM 3899 C CA . GLN A 1 490 ? -6.948 17.869 30.855 1.00 68.56 490 GLN A CA 1
ATOM 3900 C C . GLN A 1 490 ? -6.637 17.080 32.135 1.00 68.56 490 GLN A C 1
ATOM 3902 O O . GLN A 1 490 ? -5.785 17.492 32.912 1.00 68.56 490 GLN A O 1
ATOM 3907 N N . SER A 1 491 ? -7.328 15.971 32.401 1.00 84.19 491 SER A N 1
ATOM 3908 C CA . SER A 1 491 ? -6.903 15.056 33.466 1.00 84.19 491 SER A CA 1
ATOM 3909 C C . SER A 1 491 ? -6.041 13.933 32.892 1.00 84.19 491 SER A C 1
ATOM 3911 O O . SER A 1 491 ? -6.316 13.407 31.809 1.00 84.19 491 SER A O 1
ATOM 3913 N N . ALA A 1 492 ? -4.943 13.623 33.576 1.00 86.44 492 ALA A N 1
ATOM 3914 C CA . ALA A 1 492 ? -3.996 12.599 33.165 1.00 86.44 492 ALA A CA 1
ATOM 3915 C C . ALA A 1 492 ? -3.608 11.705 34.340 1.00 86.44 492 ALA A C 1
ATOM 3917 O O . ALA A 1 492 ? -3.667 12.108 35.499 1.00 86.44 492 ALA A O 1
ATOM 3918 N N . LYS A 1 493 ? -3.157 10.494 34.028 1.00 86.69 493 LYS A N 1
ATOM 3919 C CA . LYS A 1 493 ? -2.609 9.532 34.985 1.00 86.69 493 LYS A CA 1
ATOM 3920 C C . LYS A 1 493 ? -1.207 9.113 34.568 1.00 86.69 493 LYS A C 1
ATOM 3922 O O . LYS A 1 493 ? -0.952 8.881 33.384 1.00 86.69 493 LYS A O 1
ATOM 3927 N N . ASN A 1 494 ? -0.313 8.971 35.540 1.00 84.31 494 ASN A N 1
ATOM 3928 C CA . ASN A 1 494 ? 1.012 8.422 35.280 1.00 84.31 494 ASN A CA 1
ATOM 3929 C C . ASN A 1 494 ? 0.910 6.904 35.121 1.00 84.31 494 ASN A C 1
ATOM 3931 O O . ASN A 1 494 ? 0.380 6.219 35.990 1.00 84.31 494 ASN A O 1
ATOM 3935 N N . ILE A 1 495 ? 1.451 6.377 34.027 1.00 78.06 495 ILE A N 1
ATOM 3936 C CA . ILE A 1 495 ? 1.578 4.926 33.795 1.00 78.06 495 ILE A CA 1
ATOM 3937 C C . ILE A 1 495 ? 3.009 4.427 34.047 1.00 78.06 495 ILE A C 1
ATOM 3939 O O . ILE A 1 495 ? 3.241 3.236 34.290 1.00 78.06 495 ILE A O 1
ATOM 3943 N N . LEU A 1 496 ? 3.968 5.356 34.030 1.00 79.38 496 LEU A N 1
ATOM 3944 C CA . LEU A 1 496 ? 5.364 5.146 34.379 1.00 79.38 496 LEU A CA 1
ATOM 3945 C C . LEU A 1 496 ? 5.888 6.388 35.092 1.00 79.38 496 LEU A C 1
ATOM 3947 O O . LEU A 1 496 ? 5.661 7.507 34.640 1.00 79.38 496 LEU A O 1
ATOM 3951 N N . SER A 1 497 ? 6.559 6.176 36.218 1.00 81.25 497 SER A N 1
ATOM 3952 C CA . SER A 1 497 ? 7.255 7.213 36.970 1.00 81.25 497 SER A CA 1
ATOM 3953 C C . SER A 1 497 ? 8.600 6.665 37.416 1.00 81.25 497 SER A C 1
ATOM 3955 O O . SER A 1 497 ? 8.658 5.671 38.137 1.00 81.25 497 SER A O 1
ATOM 3957 N N . VAL A 1 498 ? 9.665 7.298 36.949 1.00 76.69 498 VAL A N 1
ATOM 3958 C CA . VAL A 1 498 ? 11.048 7.010 37.307 1.00 76.69 498 VAL A CA 1
ATOM 3959 C C . VAL A 1 498 ? 11.595 8.234 38.011 1.00 76.69 498 VAL A C 1
ATOM 3961 O O . VAL A 1 498 ? 11.470 9.351 37.505 1.00 76.69 498 VAL A O 1
ATOM 3964 N N . HIS A 1 499 ? 12.196 8.013 39.167 1.00 76.94 499 HIS A N 1
ATOM 3965 C CA . HIS A 1 499 ? 12.789 9.056 39.982 1.00 76.94 499 HIS A CA 1
ATOM 3966 C C . HIS A 1 499 ? 14.027 8.494 40.680 1.00 76.94 499 HIS A C 1
ATOM 3968 O O . HIS A 1 499 ? 13.973 7.403 41.237 1.00 76.94 499 HIS A O 1
ATOM 3974 N N . HIS A 1 500 ? 15.148 9.212 40.628 1.00 72.12 500 HIS A N 1
ATOM 3975 C CA . HIS A 1 500 ? 16.452 8.746 41.115 1.00 72.12 500 HIS A CA 1
ATOM 3976 C C . HIS A 1 500 ? 16.873 7.367 40.563 1.00 72.12 500 HIS A C 1
ATOM 3978 O O . HIS A 1 500 ? 17.464 6.569 41.281 1.00 72.12 500 HIS A O 1
ATOM 3984 N N . ASN A 1 501 ? 16.597 7.098 39.279 1.00 65.94 501 ASN A N 1
ATOM 3985 C CA . ASN A 1 501 ? 16.818 5.792 38.628 1.00 65.94 501 ASN A CA 1
ATOM 3986 C C . ASN A 1 501 ? 16.013 4.633 39.252 1.00 65.94 501 ASN A C 1
ATOM 3988 O O . ASN A 1 501 ? 16.306 3.471 38.986 1.00 65.94 501 ASN A O 1
ATOM 3992 N N . GLU A 1 502 ? 14.988 4.924 40.053 1.00 69.00 502 GLU A N 1
ATOM 3993 C CA . GLU A 1 502 ? 14.102 3.925 40.644 1.00 69.00 502 GLU A CA 1
ATOM 3994 C C . GLU A 1 502 ? 12.670 4.087 40.128 1.00 69.00 502 GLU A C 1
ATOM 3996 O O . GLU A 1 502 ? 12.193 5.189 39.842 1.00 69.00 502 GLU A O 1
ATOM 4001 N N . LEU A 1 503 ? 11.959 2.966 40.015 1.00 70.75 503 LEU A N 1
ATOM 4002 C CA . LEU A 1 503 ? 10.540 2.959 39.678 1.00 70.75 503 LEU A CA 1
ATOM 4003 C C . LEU A 1 503 ? 9.715 3.351 40.894 1.00 70.75 503 LEU A C 1
ATOM 4005 O O . LEU A 1 503 ? 9.624 2.594 41.860 1.00 70.75 503 LEU A O 1
ATOM 4009 N N . ILE A 1 504 ? 9.030 4.488 40.808 1.00 72.50 504 ILE A N 1
ATOM 4010 C CA . ILE A 1 504 ? 8.032 4.849 41.807 1.00 72.50 504 ILE A CA 1
ATOM 4011 C C . ILE A 1 504 ? 6.684 4.292 41.366 1.00 72.50 504 ILE A C 1
ATOM 4013 O O . ILE A 1 504 ? 6.166 4.610 40.292 1.00 72.50 504 ILE A O 1
ATOM 4017 N N . ASN A 1 505 ? 6.079 3.486 42.236 1.00 64.00 505 ASN A N 1
ATOM 4018 C CA . ASN A 1 505 ? 4.704 3.050 42.061 1.00 64.00 505 ASN A CA 1
ATOM 4019 C C . ASN A 1 505 ? 3.757 4.169 42.506 1.00 64.00 505 ASN A C 1
ATOM 4021 O O . ASN A 1 505 ? 3.307 4.222 43.649 1.00 64.00 505 ASN A O 1
ATOM 4025 N N . ILE A 1 506 ? 3.503 5.110 41.604 1.00 61.12 506 ILE A N 1
ATOM 4026 C CA . ILE A 1 506 ? 2.508 6.153 41.822 1.00 61.12 506 ILE A CA 1
ATOM 4027 C C . ILE A 1 506 ? 1.164 5.549 41.430 1.00 61.12 506 ILE A C 1
ATOM 4029 O O . ILE A 1 506 ? 0.963 5.184 40.274 1.00 61.12 506 ILE A O 1
ATOM 4033 N N . GLU A 1 507 ? 0.272 5.374 42.409 1.00 53.62 507 GLU A N 1
ATOM 4034 C CA . GLU A 1 507 ? -1.090 4.876 42.184 1.00 53.62 507 GLU A CA 1
ATOM 4035 C C . GLU A 1 507 ? -1.770 5.621 41.020 1.00 53.62 507 GLU A C 1
ATOM 4037 O O . GLU A 1 507 ? -1.479 6.793 40.791 1.00 53.62 507 GLU A O 1
ATOM 4042 N N . ASN A 1 508 ? -2.724 4.960 40.347 1.00 58.41 508 ASN A N 1
ATOM 4043 C CA . ASN A 1 508 ? -3.570 5.429 39.228 1.00 58.41 508 ASN A CA 1
ATOM 4044 C C . ASN A 1 508 ? -4.422 6.701 39.512 1.00 58.41 508 ASN A C 1
ATOM 4046 O O . ASN A 1 508 ? -5.552 6.822 39.035 1.00 58.41 508 ASN A O 1
ATOM 4050 N N . LYS A 1 509 ? -3.945 7.644 40.323 1.00 71.19 509 LYS A N 1
ATOM 4051 C CA . LYS A 1 509 ? -4.619 8.893 40.653 1.00 71.19 509 LYS A CA 1
ATOM 4052 C C . LYS A 1 509 ? -4.475 9.859 39.486 1.00 71.19 509 LYS A C 1
ATOM 4054 O O . LYS A 1 509 ? -3.380 10.310 39.156 1.00 71.19 509 LYS A O 1
ATOM 4059 N N . SER A 1 510 ? -5.616 10.174 38.892 1.00 83.50 510 SER A N 1
ATOM 4060 C CA . SER A 1 510 ? -5.758 11.267 37.941 1.00 83.50 510 SER A CA 1
ATOM 4061 C C . SER A 1 510 ? -5.326 12.590 38.587 1.00 83.50 510 SER A C 1
ATOM 4063 O O . SER A 1 510 ? -5.744 12.906 39.703 1.00 83.50 510 SER A O 1
ATOM 4065 N N . PHE A 1 511 ? -4.543 13.386 37.869 1.00 86.19 511 PHE A N 1
ATOM 4066 C CA . PHE A 1 511 ? -4.134 14.739 38.236 1.00 86.19 511 PHE A CA 1
ATOM 4067 C C . PHE A 1 511 ? -4.398 15.709 37.078 1.00 86.19 511 PHE A C 1
ATOM 4069 O O . PHE A 1 511 ? -4.617 15.298 35.940 1.00 86.19 511 PHE A O 1
ATOM 4076 N N . ASP A 1 512 ? -4.390 17.008 37.373 1.00 86.56 512 ASP A N 1
ATOM 4077 C CA . ASP A 1 512 ? -4.479 18.049 36.346 1.00 86.56 512 ASP A CA 1
ATOM 4078 C C . ASP A 1 512 ? -3.207 18.039 35.485 1.00 86.56 512 ASP A C 1
ATOM 4080 O O . ASP A 1 512 ? -2.114 18.328 35.976 1.00 86.56 512 ASP A O 1
ATOM 4084 N N . ALA A 1 513 ? -3.343 17.710 34.203 1.00 88.00 513 ALA A N 1
ATOM 4085 C CA . ALA A 1 513 ? -2.239 17.585 33.263 1.00 88.00 513 ALA A CA 1
ATOM 4086 C C . ALA A 1 513 ? -1.434 18.882 33.110 1.00 88.00 513 ALA A C 1
ATOM 4088 O O . ALA A 1 513 ? -0.246 18.806 32.803 1.00 88.00 513 ALA A O 1
ATOM 4089 N N . LYS A 1 514 ? -2.017 20.055 33.396 1.00 87.31 514 LYS A N 1
ATOM 4090 C CA . LYS A 1 514 ? -1.291 21.338 33.407 1.00 87.31 514 LYS A CA 1
ATOM 4091 C C . LYS A 1 514 ? -0.245 21.437 34.510 1.00 87.31 514 LYS A C 1
ATOM 4093 O O . LYS A 1 514 ? 0.709 22.198 34.393 1.00 87.31 514 LYS A O 1
ATOM 4098 N N . LYS A 1 515 ? -0.390 20.646 35.580 1.00 84.44 515 LYS A N 1
ATOM 4099 C CA . LYS A 1 515 ? 0.643 20.506 36.617 1.00 84.44 515 LYS A CA 1
ATOM 4100 C C . LYS A 1 515 ? 1.829 19.658 36.156 1.00 84.44 515 LYS A C 1
ATOM 4102 O O . LYS A 1 515 ? 2.847 19.651 36.845 1.00 84.44 515 LYS A O 1
ATOM 4107 N N . LEU A 1 516 ? 1.692 18.924 35.044 1.00 87.31 516 LEU A N 1
ATOM 4108 C CA . LEU A 1 516 ? 2.678 18.037 34.403 1.00 87.31 516 LEU A CA 1
ATOM 4109 C C . LEU A 1 516 ? 3.134 16.820 35.225 1.00 87.31 516 LEU A C 1
ATOM 4111 O O . LEU A 1 516 ? 3.506 15.804 34.644 1.00 87.31 516 LEU A O 1
ATOM 4115 N N . LEU A 1 517 ? 3.077 16.894 36.555 1.00 82.75 517 LEU A N 1
ATOM 4116 C CA . LEU A 1 517 ? 3.412 15.828 37.494 1.00 82.75 517 LEU A CA 1
ATOM 4117 C C . LEU A 1 517 ? 2.327 15.713 38.587 1.00 82.75 517 LEU A C 1
ATOM 4119 O O . LEU A 1 517 ? 1.875 16.747 39.102 1.00 82.75 517 LEU A O 1
ATOM 4123 N N . PRO A 1 518 ? 1.947 14.496 39.022 1.00 76.50 518 PRO A N 1
ATOM 4124 C CA . PRO A 1 518 ? 0.996 14.286 40.115 1.00 76.50 518 PRO A CA 1
ATOM 4125 C C . PRO A 1 518 ? 1.524 14.794 41.462 1.00 76.50 518 PRO A C 1
ATOM 4127 O O . PRO A 1 518 ? 2.729 14.960 41.674 1.00 76.50 518 PRO A O 1
ATOM 4130 N N . ASP A 1 519 ? 0.611 15.101 42.384 1.00 71.25 519 ASP A N 1
ATOM 4131 C CA . ASP A 1 519 ? 0.948 15.581 43.728 1.00 71.25 519 ASP A CA 1
ATOM 4132 C C . ASP A 1 519 ? 1.766 14.510 44.492 1.00 71.25 519 ASP A C 1
ATOM 4134 O O . ASP A 1 519 ? 1.401 13.336 44.490 1.00 71.25 519 ASP A O 1
ATOM 4138 N N . GLY A 1 520 ? 2.888 14.906 45.113 1.00 65.88 520 GLY A N 1
ATOM 4139 C CA . GLY A 1 520 ? 3.789 14.007 45.859 1.00 65.88 520 GLY A CA 1
ATOM 4140 C C . GLY A 1 520 ? 5.076 13.565 45.142 1.00 65.88 520 GLY A C 1
ATOM 4141 O O . GLY A 1 520 ? 5.902 12.918 45.773 1.00 65.88 520 GLY A O 1
ATOM 4142 N N . ILE A 1 521 ? 5.279 13.920 43.866 1.00 71.75 521 ILE A N 1
ATOM 4143 C CA . ILE A 1 521 ? 6.580 13.756 43.189 1.00 71.75 521 ILE A CA 1
ATOM 4144 C C . ILE A 1 521 ? 7.485 14.948 43.516 1.00 71.75 521 ILE A C 1
ATOM 4146 O O . ILE A 1 521 ? 7.149 16.083 43.163 1.00 71.75 521 ILE A O 1
ATOM 4150 N N . GLU A 1 522 ? 8.625 14.683 44.152 1.00 67.19 522 GLU A N 1
ATOM 4151 C CA . GLU A 1 522 ? 9.729 15.640 44.289 1.00 67.19 522 GLU A CA 1
ATOM 4152 C C . GLU A 1 522 ? 10.590 15.614 43.019 1.00 67.19 522 GLU A C 1
ATOM 4154 O O . GLU A 1 522 ? 10.693 14.586 42.356 1.00 67.19 522 GLU A O 1
ATOM 4159 N N . THR A 1 523 ? 11.177 16.745 42.632 1.00 68.56 523 THR A N 1
ATOM 4160 C CA . THR A 1 523 ? 12.078 16.818 41.472 1.00 68.56 523 THR A CA 1
ATOM 4161 C C . THR A 1 523 ? 13.536 16.882 41.921 1.00 68.56 523 THR A C 1
ATOM 4163 O O . THR A 1 523 ? 13.845 17.197 43.073 1.00 68.56 523 THR A O 1
ATOM 4166 N N . PHE A 1 524 ? 14.470 16.603 41.017 1.00 65.19 524 PHE A N 1
ATOM 4167 C CA . PHE A 1 524 ? 15.896 16.614 41.301 1.00 65.19 524 PHE A CA 1
ATOM 4168 C C . PHE A 1 524 ? 16.338 18.004 41.768 1.00 65.19 524 PHE A C 1
ATOM 4170 O O . PHE A 1 524 ? 16.038 19.021 41.137 1.00 65.19 524 PHE A O 1
ATOM 4177 N N . LYS A 1 525 ? 17.049 18.049 42.904 1.00 66.56 525 LYS A N 1
ATOM 4178 C CA . LYS A 1 525 ? 17.414 19.291 43.615 1.00 66.56 525 LYS A CA 1
ATOM 4179 C C . LYS A 1 525 ? 16.214 20.206 43.917 1.00 66.56 525 LYS A C 1
ATOM 4181 O O . LYS A 1 525 ? 16.394 21.418 44.024 1.00 66.56 525 LYS A O 1
ATOM 4186 N N . ASP A 1 526 ? 15.008 19.643 44.023 1.00 70.88 526 ASP A N 1
ATOM 4187 C CA . ASP A 1 526 ? 13.754 20.372 44.227 1.00 70.88 526 ASP A CA 1
ATOM 4188 C C . ASP A 1 526 ? 13.454 21.400 43.112 1.00 70.88 526 ASP A C 1
ATOM 4190 O O . ASP A 1 526 ? 12.676 22.326 43.297 1.00 70.88 526 ASP A O 1
ATOM 4194 N N . ARG A 1 527 ? 14.044 21.271 41.914 1.00 75.62 527 ARG A N 1
ATOM 4195 C CA . ARG A 1 527 ? 13.823 22.199 40.789 1.00 75.62 527 ARG A CA 1
ATOM 4196 C C . ARG A 1 527 ? 13.047 21.539 39.659 1.00 75.62 527 ARG A C 1
ATOM 4198 O O . ARG A 1 527 ? 13.357 20.419 39.267 1.00 75.62 527 ARG A O 1
ATOM 4205 N N . TYR A 1 528 ? 12.061 22.238 39.104 1.00 75.38 528 TYR A N 1
ATOM 4206 C CA . TYR A 1 528 ? 11.348 21.778 37.915 1.00 75.38 528 TYR A CA 1
ATOM 4207 C C . TYR A 1 528 ? 12.158 22.202 36.690 1.00 75.38 528 TYR A C 1
ATOM 4209 O O . TYR A 1 528 ? 11.944 23.287 36.157 1.00 75.38 528 TYR A O 1
ATOM 4217 N N . THR A 1 529 ? 13.116 21.363 36.296 1.00 85.25 529 THR A N 1
ATOM 4218 C CA . THR A 1 529 ? 13.888 21.483 35.049 1.00 85.25 529 THR A CA 1
ATOM 4219 C C . THR A 1 529 ? 13.379 20.414 34.090 1.00 85.25 529 THR A C 1
ATOM 4221 O O . THR A 1 529 ? 13.946 19.328 33.995 1.00 85.25 529 THR A O 1
ATOM 4224 N N . LEU A 1 530 ? 12.239 20.682 33.454 1.00 87.62 530 LEU A N 1
ATOM 4225 C CA . LEU A 1 530 ? 11.455 19.668 32.752 1.00 87.62 530 LEU A CA 1
ATOM 4226 C C . LEU A 1 530 ? 11.463 19.863 31.235 1.00 87.62 530 LEU A C 1
ATOM 4228 O O . LEU A 1 530 ? 11.492 20.984 30.737 1.00 87.62 530 LEU A O 1
ATOM 4232 N N . LEU A 1 531 ? 11.361 18.756 30.509 1.00 87.62 531 LEU A N 1
ATOM 4233 C CA . LEU A 1 531 ? 11.106 18.693 29.077 1.00 87.62 531 LEU A CA 1
ATOM 4234 C C . LEU A 1 531 ? 9.824 17.892 28.833 1.00 87.62 531 LEU A C 1
ATOM 4236 O O . LEU A 1 531 ? 9.731 16.743 29.263 1.00 87.62 531 LEU A O 1
ATOM 4240 N N . VAL A 1 532 ? 8.852 18.487 28.145 1.00 90.62 532 VAL A N 1
ATOM 4241 C CA . VAL A 1 532 ? 7.523 17.920 27.886 1.00 90.62 532 VAL A CA 1
ATOM 4242 C C . VAL A 1 532 ? 7.373 17.610 26.400 1.00 90.62 532 VAL A C 1
ATOM 4244 O O . VAL A 1 532 ? 7.432 18.501 25.551 1.00 90.62 532 VAL A O 1
ATOM 4247 N N . LEU A 1 533 ? 7.139 16.337 26.091 1.00 88.56 533 LEU A N 1
ATOM 4248 C CA . LEU A 1 533 ? 7.023 15.800 24.737 1.00 88.56 533 LEU A CA 1
ATOM 4249 C C . LEU A 1 533 ? 5.636 15.162 24.527 1.00 88.56 533 LEU A C 1
ATOM 4251 O O . LEU A 1 533 ? 5.211 14.350 25.349 1.00 88.56 533 LEU A O 1
ATOM 4255 N N . PRO A 1 534 ? 4.912 15.466 23.437 1.00 88.44 534 PRO A N 1
ATOM 4256 C CA . PRO A 1 534 ? 3.570 14.940 23.203 1.00 88.44 534 PRO A CA 1
ATOM 4257 C C . PRO A 1 534 ? 3.576 13.468 22.774 1.00 88.44 534 PRO A C 1
ATOM 4259 O O . PRO A 1 534 ? 4.371 13.041 21.929 1.00 88.44 534 PRO A O 1
ATOM 4262 N N . LEU A 1 535 ? 2.609 12.710 23.289 1.00 86.25 535 LEU A N 1
ATOM 4263 C CA . LEU A 1 535 ? 2.305 11.347 22.860 1.00 86.25 535 LEU A CA 1
ATOM 4264 C C . LEU A 1 535 ? 0.999 11.365 22.064 1.00 86.25 535 LEU A C 1
ATOM 4266 O O . LEU A 1 535 ? -0.060 11.739 22.575 1.00 86.25 535 LEU A O 1
ATOM 4270 N N . SER A 1 536 ? 1.067 10.967 20.798 1.00 80.12 536 SER A N 1
ATOM 4271 C CA . SER A 1 536 ? -0.064 11.013 19.870 1.00 80.12 536 SER A CA 1
ATOM 4272 C C . SER A 1 536 ? -0.184 9.725 19.063 1.00 80.12 536 SER A C 1
ATOM 4274 O O . SER A 1 536 ? 0.792 9.009 18.838 1.00 80.12 536 SER A O 1
ATOM 4276 N N . HIS A 1 537 ? -1.405 9.429 18.619 1.00 73.44 537 HIS A N 1
ATOM 4277 C CA . HIS A 1 537 ? -1.681 8.330 17.703 1.00 73.44 537 HIS A CA 1
ATOM 4278 C C . HIS A 1 537 ? -2.760 8.720 16.701 1.00 73.44 537 HIS A C 1
ATOM 4280 O O . HIS A 1 537 ? -3.880 9.058 17.091 1.00 73.44 537 HIS A O 1
ATOM 4286 N N . ARG A 1 538 ? -2.428 8.619 15.405 1.00 69.31 538 ARG A N 1
ATOM 4287 C CA . ARG A 1 538 ? -3.263 9.129 14.305 1.00 69.31 538 ARG A CA 1
ATOM 4288 C C . ARG A 1 538 ? -3.687 10.565 14.622 1.00 69.31 538 ARG A C 1
ATOM 4290 O O . ARG A 1 538 ? -2.830 11.374 14.955 1.00 69.31 538 ARG A O 1
ATOM 4297 N N . ASP A 1 539 ? -4.991 10.827 14.628 1.00 66.31 539 ASP A N 1
ATOM 4298 C CA . ASP A 1 539 ? -5.566 12.141 14.886 1.00 66.31 539 ASP A CA 1
ATOM 4299 C C . ASP A 1 539 ? -5.929 12.383 16.373 1.00 66.31 539 ASP A C 1
ATOM 4301 O O . ASP A 1 539 ? -6.712 13.281 16.690 1.00 66.31 539 ASP A O 1
ATOM 4305 N N . LYS A 1 540 ? -5.377 11.595 17.311 1.00 73.12 540 LYS A N 1
ATOM 4306 C CA . LYS A 1 540 ? -5.707 11.661 18.746 1.00 73.12 540 LYS A CA 1
ATOM 4307 C C . LYS A 1 540 ? -4.492 11.930 19.642 1.00 73.12 540 LYS A C 1
ATOM 4309 O O . LYS A 1 540 ? -3.414 11.367 19.439 1.00 73.12 540 LYS A O 1
ATOM 4314 N N . ARG A 1 541 ? -4.680 12.757 20.680 1.00 80.44 541 ARG A N 1
ATOM 4315 C CA . ARG A 1 541 ? -3.680 12.999 21.737 1.00 80.44 541 ARG A CA 1
ATOM 4316 C C . ARG A 1 541 ? -3.807 11.921 22.811 1.00 80.44 541 ARG A C 1
ATOM 4318 O O . ARG A 1 541 ? -4.828 11.864 23.480 1.00 80.44 541 ARG A O 1
ATOM 4325 N N . ILE A 1 542 ? -2.793 11.087 22.996 1.00 84.12 542 ILE A N 1
ATOM 4326 C CA . ILE A 1 542 ? -2.825 10.037 24.025 1.00 84.12 542 ILE A CA 1
ATOM 4327 C C . ILE A 1 542 ? -2.362 10.589 25.373 1.00 84.12 542 ILE A C 1
ATOM 4329 O O . ILE A 1 542 ? -2.890 10.207 26.412 1.00 84.12 542 ILE A O 1
ATOM 4333 N N . GLY A 1 543 ? -1.382 11.489 25.370 1.00 88.31 543 GLY A N 1
ATOM 4334 C CA . GLY A 1 543 ? -0.756 11.943 26.600 1.00 88.31 543 GLY A CA 1
ATOM 4335 C C . GLY A 1 543 ? 0.486 12.778 26.346 1.00 88.31 543 GLY A C 1
ATOM 4336 O O . GLY A 1 543 ? 0.646 13.378 25.280 1.00 88.31 543 GLY A O 1
ATOM 4337 N N . PHE A 1 544 ? 1.385 12.784 27.319 1.00 90.00 544 PHE A N 1
ATOM 4338 C CA . PHE A 1 544 ? 2.671 13.460 27.240 1.00 90.00 544 PHE A CA 1
ATOM 4339 C C . PHE A 1 544 ? 3.713 12.732 28.090 1.00 90.00 544 PHE A C 1
ATOM 4341 O O . PHE A 1 544 ? 3.403 11.954 28.991 1.00 90.00 544 PHE A O 1
ATOM 4348 N N . MET A 1 545 ? 4.968 12.982 27.762 1.00 88.56 545 MET A N 1
ATOM 4349 C CA . MET A 1 545 ? 6.142 12.435 28.410 1.00 88.56 545 MET A CA 1
ATOM 4350 C C . MET A 1 545 ? 6.927 13.589 29.021 1.00 88.56 545 MET A C 1
ATOM 4352 O O . MET A 1 545 ? 7.176 14.581 28.337 1.00 88.56 545 MET A O 1
ATOM 4356 N N . THR A 1 546 ? 7.310 13.455 30.286 1.00 88.88 546 THR A N 1
ATOM 4357 C CA . THR A 1 546 ? 8.048 14.472 31.039 1.00 88.88 546 THR A CA 1
ATOM 4358 C C . THR A 1 546 ? 9.420 13.920 31.416 1.00 88.88 546 THR A C 1
ATOM 4360 O O . THR A 1 546 ? 9.516 12.841 31.996 1.00 88.88 546 THR A O 1
ATOM 4363 N N . LEU A 1 547 ? 10.482 14.652 31.095 1.00 84.19 547 LEU A N 1
ATOM 4364 C CA . LEU A 1 547 ? 11.882 14.286 31.341 1.00 84.19 547 LEU A CA 1
ATOM 4365 C C . LEU A 1 547 ? 12.606 15.403 32.090 1.00 84.19 547 LEU A C 1
ATOM 4367 O O . LEU A 1 547 ? 12.199 16.559 31.997 1.00 84.19 547 LEU A O 1
ATOM 4371 N N . ASN A 1 548 ? 13.722 15.089 32.745 1.00 79.75 548 ASN A N 1
ATOM 4372 C CA . ASN A 1 548 ? 14.645 16.123 33.209 1.00 79.75 548 ASN A CA 1
ATOM 4373 C C . ASN A 1 548 ? 15.458 16.706 32.036 1.00 79.75 548 ASN A C 1
ATOM 4375 O O . ASN A 1 548 ? 16.173 15.985 31.336 1.00 79.75 548 ASN A O 1
ATOM 4379 N N . LEU A 1 549 ? 15.368 18.024 31.847 1.00 75.38 549 LEU A N 1
ATOM 4380 C CA . LEU A 1 549 ? 16.053 18.764 30.784 1.00 75.38 549 LEU A CA 1
ATOM 4381 C C . LEU A 1 549 ? 17.581 18.856 30.984 1.00 75.38 549 LEU A C 1
ATOM 4383 O O . LEU A 1 549 ? 18.314 19.085 30.026 1.00 75.38 549 LEU A O 1
ATOM 4387 N N . SER A 1 550 ? 18.096 18.641 32.195 1.00 65.62 550 SER A N 1
ATOM 4388 C CA . SER A 1 550 ? 19.538 18.562 32.461 1.00 65.62 550 SER A CA 1
ATOM 4389 C C . SER A 1 550 ? 20.214 17.362 31.784 1.00 65.62 550 SER A C 1
ATOM 4391 O O . SER A 1 550 ? 21.440 17.298 31.771 1.00 65.62 550 SER A O 1
ATOM 4393 N N . ASN A 1 551 ? 19.451 16.414 31.229 1.00 61.44 551 ASN A N 1
ATOM 4394 C CA . ASN A 1 551 ? 19.998 15.297 30.469 1.00 61.44 551 ASN A CA 1
ATOM 4395 C C . ASN A 1 551 ? 20.160 15.672 28.977 1.00 61.44 551 ASN A C 1
ATOM 4397 O O . ASN A 1 551 ? 19.197 16.018 28.297 1.00 61.44 551 ASN A O 1
ATOM 4401 N N . CYS A 1 552 ? 21.391 15.597 28.465 1.00 50.44 552 CYS A N 1
ATOM 4402 C CA . CYS A 1 552 ? 21.854 16.203 27.208 1.00 50.44 552 CYS A CA 1
ATOM 4403 C C . CYS A 1 552 ? 21.442 15.489 25.901 1.00 50.44 552 CYS A C 1
ATOM 4405 O O . CYS A 1 552 ? 21.926 15.854 24.832 1.00 50.44 552 CYS A O 1
ATOM 4407 N N . LYS A 1 553 ? 20.570 14.474 25.935 1.00 59.75 553 LYS A N 1
ATOM 4408 C CA . LYS A 1 553 ? 20.328 13.568 24.790 1.00 59.75 553 LYS A CA 1
ATOM 4409 C C . LYS A 1 553 ? 19.033 13.877 24.033 1.00 59.75 553 LYS A C 1
ATOM 4411 O O . LYS A 1 553 ? 18.173 13.017 23.846 1.00 59.75 553 LYS A O 1
ATOM 4416 N N . ALA A 1 554 ? 18.922 15.114 23.559 1.00 56.78 554 ALA A N 1
ATOM 4417 C CA . ALA A 1 554 ? 17.768 15.674 22.852 1.00 56.78 554 ALA A CA 1
ATOM 4418 C C . ALA A 1 554 ? 17.207 14.775 21.720 1.00 56.78 554 ALA A C 1
ATOM 4420 O O . ALA A 1 554 ? 16.004 14.505 21.668 1.00 56.78 554 ALA A O 1
ATOM 4421 N N . ILE A 1 555 ? 18.080 14.235 20.859 1.00 59.41 555 ILE A N 1
ATOM 4422 C CA . ILE A 1 555 ? 17.700 13.339 19.747 1.00 59.41 555 ILE A CA 1
ATOM 4423 C C . ILE A 1 555 ? 17.183 11.984 20.257 1.00 59.41 555 ILE A C 1
ATOM 4425 O O . ILE A 1 555 ? 16.217 11.437 19.720 1.00 59.41 555 ILE A O 1
ATOM 4429 N N . ALA A 1 556 ? 17.795 11.443 21.313 1.00 62.72 556 ALA A N 1
ATOM 4430 C CA . ALA A 1 556 ? 17.391 10.165 21.889 1.00 62.72 556 ALA A CA 1
ATOM 4431 C C . ALA A 1 556 ? 15.966 10.237 22.463 1.00 62.72 556 ALA A C 1
ATOM 4433 O O . ALA A 1 556 ? 15.195 9.289 22.317 1.00 62.72 556 ALA A O 1
ATOM 4434 N N . PHE A 1 557 ? 15.580 11.373 23.049 1.00 72.81 557 PHE A N 1
ATOM 4435 C CA . PHE A 1 557 ? 14.243 11.558 23.618 1.00 72.81 557 PHE A CA 1
ATOM 4436 C C . PHE A 1 557 ? 13.139 11.677 22.572 1.00 72.81 557 PHE A C 1
ATOM 4438 O O . PHE A 1 557 ? 12.048 11.155 22.788 1.00 72.81 557 PHE A O 1
ATOM 4445 N N . GLU A 1 558 ? 13.410 12.293 21.421 1.00 71.25 558 GLU A N 1
ATOM 4446 C CA . GLU A 1 558 ? 12.445 12.334 20.314 1.00 71.25 558 GLU A CA 1
ATOM 4447 C C . GLU A 1 558 ? 12.224 10.949 19.692 1.00 71.25 558 GLU A C 1
ATOM 4449 O O . GLU A 1 558 ? 11.083 10.565 19.411 1.00 71.25 558 GLU A O 1
ATOM 4454 N N . ASN A 1 559 ? 13.288 10.152 19.559 1.00 70.06 559 ASN A N 1
ATOM 4455 C CA . ASN A 1 559 ? 13.169 8.756 19.139 1.00 70.06 559 ASN A CA 1
ATOM 4456 C C . ASN A 1 559 ? 12.389 7.935 20.177 1.00 70.06 559 ASN A C 1
ATOM 4458 O O . ASN A 1 559 ? 11.435 7.244 19.822 1.00 70.06 559 ASN A O 1
ATOM 4462 N N . LEU A 1 560 ? 12.720 8.068 21.464 1.00 72.69 560 LEU A N 1
ATOM 4463 C CA . LEU A 1 560 ? 12.015 7.401 22.561 1.00 72.69 560 LEU A CA 1
ATOM 4464 C C . LEU A 1 560 ? 10.519 7.759 22.588 1.00 72.69 560 LEU A C 1
ATOM 4466 O O . LEU A 1 560 ? 9.674 6.870 22.693 1.00 72.69 560 LEU A O 1
ATOM 4470 N N . ARG A 1 561 ? 10.176 9.042 22.417 1.00 81.00 561 ARG A N 1
ATOM 4471 C CA . ARG A 1 561 ? 8.792 9.532 22.310 1.00 81.00 561 ARG A CA 1
ATOM 4472 C C . ARG A 1 561 ? 8.030 8.815 21.194 1.00 81.00 561 ARG A C 1
ATOM 4474 O O . ARG A 1 561 ? 6.883 8.409 21.399 1.00 81.00 561 ARG A O 1
ATOM 4481 N N . ALA A 1 562 ? 8.648 8.653 20.021 1.00 74.50 562 ALA A N 1
ATOM 4482 C CA . ALA A 1 562 ? 8.042 7.953 18.889 1.00 74.50 562 ALA A CA 1
ATOM 4483 C C . ALA A 1 562 ? 7.796 6.465 19.199 1.00 74.50 562 ALA A C 1
ATOM 4485 O O . ALA A 1 562 ? 6.709 5.951 18.924 1.00 74.50 562 ALA A O 1
ATOM 4486 N N . VAL A 1 563 ? 8.762 5.797 19.839 1.00 72.75 563 VAL A N 1
ATOM 4487 C CA . VAL A 1 563 ? 8.648 4.388 20.253 1.00 72.75 563 VAL A CA 1
ATOM 4488 C C . VAL A 1 563 ? 7.530 4.194 21.277 1.00 72.75 563 VAL A C 1
ATOM 4490 O O . VAL A 1 563 ? 6.673 3.332 21.094 1.00 72.75 563 VAL A O 1
ATOM 4493 N N . ILE A 1 564 ? 7.473 5.033 22.312 1.00 75.75 564 ILE A N 1
ATOM 4494 C CA . ILE A 1 564 ? 6.434 4.973 23.352 1.00 75.75 564 ILE A CA 1
ATOM 4495 C C . ILE A 1 564 ? 5.052 5.247 22.764 1.00 75.75 564 ILE A C 1
ATOM 4497 O O . ILE A 1 564 ? 4.100 4.531 23.071 1.00 75.75 564 ILE A O 1
ATOM 4501 N N . SER A 1 565 ? 4.938 6.233 21.869 1.00 77.88 565 SER A N 1
ATOM 4502 C CA . SER A 1 565 ? 3.683 6.508 21.158 1.00 77.88 565 SER A CA 1
ATOM 4503 C C . SER A 1 565 ? 3.199 5.273 20.378 1.00 77.88 565 SER A C 1
ATOM 4505 O O . SER A 1 565 ? 2.002 4.983 20.350 1.00 77.88 565 SER A O 1
ATOM 4507 N N . SER A 1 566 ? 4.124 4.500 19.792 1.00 70.50 566 SER A N 1
ATOM 4508 C CA . SER A 1 566 ? 3.817 3.233 19.114 1.00 70.50 566 SER A CA 1
ATOM 4509 C C . SER A 1 566 ? 3.494 2.080 20.076 1.00 70.50 566 SER A C 1
ATOM 4511 O O . SER A 1 566 ? 2.654 1.242 19.757 1.00 70.50 566 SER A O 1
ATOM 4513 N N . ALA A 1 567 ? 4.121 2.016 21.249 1.00 69.69 567 ALA A N 1
ATOM 4514 C CA . ALA A 1 567 ? 3.844 0.976 22.240 1.00 69.69 567 ALA A CA 1
ATOM 4515 C C . ALA A 1 567 ? 2.457 1.148 22.877 1.00 69.69 567 ALA A C 1
ATOM 4517 O O . ALA A 1 567 ? 1.680 0.196 22.944 1.00 69.69 567 ALA A O 1
ATOM 4518 N N . LEU A 1 568 ? 2.102 2.384 23.245 1.00 70.06 568 LEU A N 1
ATOM 4519 C CA . LEU A 1 568 ? 0.784 2.714 23.798 1.00 70.06 568 LEU A CA 1
ATOM 4520 C C . LEU A 1 568 ? -0.353 2.418 22.815 1.00 70.06 568 LEU A C 1
ATOM 4522 O O . LEU A 1 568 ? -1.430 1.994 23.227 1.00 70.06 568 LEU A O 1
ATOM 4526 N N . LYS A 1 569 ? -0.107 2.558 21.506 1.00 68.44 569 LYS A N 1
ATOM 4527 C CA . LYS A 1 569 ? -1.034 2.093 20.462 1.00 68.44 569 LYS A CA 1
ATOM 4528 C C . LYS A 1 569 ? -1.377 0.610 20.638 1.00 68.44 569 LYS A C 1
ATOM 4530 O O . LYS A 1 569 ? -2.548 0.248 20.546 1.00 68.44 569 LYS A O 1
ATOM 4535 N N . ASN A 1 570 ? -0.377 -0.246 20.837 1.00 63.38 570 ASN A N 1
ATOM 4536 C CA . ASN A 1 570 ? -0.582 -1.693 20.892 1.00 63.38 570 ASN A CA 1
ATOM 4537 C C . ASN A 1 570 ? -1.308 -2.114 22.174 1.00 63.38 570 ASN A C 1
ATOM 4539 O O . ASN A 1 570 ? -2.174 -2.982 22.124 1.00 63.38 570 ASN A O 1
ATOM 4543 N N . GLU A 1 571 ? -1.041 -1.458 23.301 1.00 65.38 571 GLU A N 1
ATOM 4544 C CA . GLU A 1 571 ? -1.771 -1.732 24.541 1.00 65.38 571 GLU A CA 1
ATOM 4545 C C . GLU A 1 571 ? -3.251 -1.319 24.448 1.00 65.38 571 GLU A C 1
ATOM 4547 O O . GLU A 1 571 ? -4.128 -2.080 24.862 1.00 65.38 571 GLU A O 1
ATOM 4552 N N . ILE A 1 572 ? -3.548 -0.161 23.842 1.00 63.22 572 ILE A N 1
ATOM 4553 C CA . ILE A 1 572 ? -4.931 0.256 23.552 1.00 63.22 572 ILE A CA 1
ATOM 4554 C C . ILE A 1 572 ? -5.615 -0.785 22.654 1.00 63.22 572 ILE A C 1
ATOM 4556 O O . ILE A 1 572 ? -6.729 -1.208 22.957 1.00 63.22 572 ILE A O 1
ATOM 4560 N N . LEU A 1 573 ? -4.928 -1.275 21.615 1.00 61.38 573 LEU A N 1
ATOM 4561 C CA . LEU A 1 573 ? -5.430 -2.351 20.752 1.00 61.38 573 LEU A CA 1
ATOM 4562 C C . LEU A 1 573 ? -5.705 -3.648 21.530 1.00 61.38 573 LEU A C 1
ATOM 4564 O O . LEU A 1 573 ? -6.728 -4.281 21.291 1.00 61.38 573 LEU A O 1
ATOM 4568 N N . ILE A 1 574 ? -4.844 -4.037 22.476 1.00 64.81 574 ILE A N 1
ATOM 4569 C CA . ILE A 1 574 ? -5.043 -5.225 23.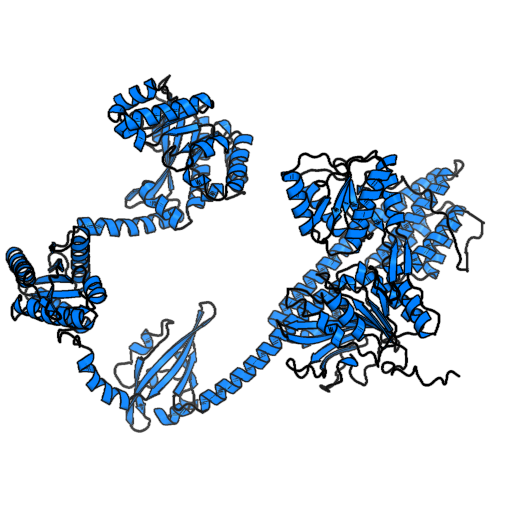323 1.00 64.81 574 ILE A CA 1
ATOM 4570 C C . ILE A 1 574 ? -6.237 -5.038 24.268 1.00 64.81 574 ILE A C 1
ATOM 4572 O O . ILE A 1 574 ? -7.022 -5.965 24.465 1.00 64.81 574 ILE A O 1
ATOM 4576 N N . GLN A 1 575 ? -6.406 -3.857 24.864 1.00 62.19 575 GLN A N 1
ATOM 4577 C CA . GLN A 1 575 ? -7.572 -3.571 25.705 1.00 62.19 575 GLN A CA 1
ATOM 4578 C C . GLN A 1 575 ? -8.868 -3.560 24.891 1.00 62.19 575 GLN A C 1
ATOM 4580 O O . GLN A 1 575 ? -9.879 -4.100 25.345 1.00 62.19 575 GLN A O 1
ATOM 4585 N N . ASP A 1 576 ? -8.840 -2.995 23.686 1.00 62.22 576 ASP A N 1
ATOM 4586 C CA . ASP A 1 576 ? -9.958 -3.036 22.749 1.00 62.22 576 ASP A CA 1
ATOM 4587 C C . ASP A 1 576 ? -10.252 -4.470 22.302 1.00 62.22 576 ASP A C 1
ATOM 4589 O O . ASP A 1 576 ? -11.419 -4.851 22.225 1.00 62.22 576 ASP A O 1
ATOM 4593 N N . LEU A 1 577 ? -9.222 -5.299 22.114 1.00 65.06 577 LEU A N 1
ATOM 4594 C CA . LEU A 1 577 ? -9.359 -6.726 21.836 1.00 65.06 577 LEU A CA 1
ATOM 4595 C C . LEU A 1 577 ? -10.014 -7.467 23.010 1.00 65.06 577 LEU A C 1
ATOM 4597 O O . LEU A 1 577 ? -10.968 -8.200 22.789 1.00 65.06 577 LEU A O 1
ATOM 4601 N N . LYS A 1 578 ? -9.595 -7.220 24.259 1.00 66.00 578 LYS A N 1
ATOM 4602 C CA . LYS A 1 578 ? -10.231 -7.795 25.465 1.00 66.00 578 LYS A CA 1
ATOM 4603 C C . LYS A 1 578 ? -11.690 -7.354 25.618 1.00 66.00 578 LYS A C 1
ATOM 4605 O O . LYS A 1 578 ? -12.553 -8.144 25.999 1.00 66.00 578 LYS A O 1
ATOM 4610 N N . LYS A 1 579 ? -11.999 -6.089 25.314 1.00 65.25 579 LYS A N 1
ATOM 4611 C CA . LYS A 1 579 ? -13.385 -5.589 25.280 1.00 65.25 579 LYS A CA 1
ATOM 4612 C C . LYS A 1 579 ? -14.186 -6.247 24.157 1.00 65.25 579 LYS A C 1
ATOM 4614 O O . LYS A 1 579 ? -15.346 -6.590 24.371 1.00 65.25 579 LYS A O 1
ATOM 4619 N N . ALA A 1 580 ? -13.583 -6.431 22.985 1.00 58.97 580 ALA A N 1
ATOM 4620 C CA . ALA A 1 580 ? -14.190 -7.123 21.856 1.00 58.97 580 ALA A CA 1
ATOM 4621 C C . ALA A 1 580 ? -14.424 -8.611 22.159 1.00 58.97 580 ALA A C 1
ATOM 4623 O O . ALA A 1 580 ? -15.478 -9.122 21.805 1.00 58.97 580 ALA A O 1
ATOM 4624 N N . GLU A 1 581 ? -13.511 -9.275 22.869 1.00 69.00 581 GLU A N 1
ATOM 4625 C CA . GLU A 1 581 ? -13.641 -10.656 23.345 1.00 69.00 581 GLU A CA 1
ATOM 4626 C C . GLU A 1 581 ? -14.796 -10.791 24.344 1.00 69.00 581 GLU A C 1
ATOM 4628 O O . GLU A 1 581 ? -15.668 -11.641 24.172 1.00 69.00 581 GLU A O 1
ATOM 4633 N N . LYS A 1 582 ? -14.878 -9.897 25.340 1.00 68.69 582 LYS A N 1
ATOM 4634 C CA . LYS A 1 582 ? -16.015 -9.861 26.271 1.00 68.69 582 LYS A CA 1
ATOM 4635 C C . LYS A 1 582 ? -17.339 -9.633 25.534 1.00 68.69 582 LYS A C 1
ATOM 4637 O O . LYS A 1 582 ? -18.302 -10.355 25.762 1.00 68.69 582 LYS A O 1
ATOM 4642 N N . ARG A 1 583 ? -17.365 -8.678 24.600 1.00 68.75 583 ARG A N 1
ATOM 4643 C CA . ARG A 1 583 ? -18.527 -8.409 23.740 1.00 68.75 583 ARG A CA 1
ATOM 4644 C C . ARG A 1 583 ? -18.893 -9.621 22.878 1.00 68.75 583 ARG A C 1
ATOM 4646 O O . ARG A 1 583 ? -20.074 -9.894 22.703 1.00 68.75 583 ARG A O 1
ATOM 4653 N N . PHE A 1 584 ? -17.908 -10.336 22.336 1.00 66.88 584 PHE A N 1
ATOM 4654 C CA . PHE A 1 584 ? -18.120 -11.572 21.585 1.00 66.88 584 PHE A CA 1
ATOM 4655 C C . PHE A 1 584 ? -18.744 -12.651 22.472 1.00 66.88 584 PHE A C 1
ATOM 4657 O O . PHE A 1 584 ? -19.708 -13.277 22.046 1.00 66.88 584 PHE A O 1
ATOM 4664 N N . SER A 1 585 ? -18.270 -12.809 23.711 1.00 67.62 585 SER A N 1
ATOM 4665 C CA . SER A 1 585 ? -18.860 -13.723 24.696 1.00 67.62 585 SER A CA 1
ATOM 4666 C C . SER A 1 585 ? -20.334 -13.392 24.977 1.00 67.62 585 SER A C 1
ATOM 4668 O O . SER A 1 585 ? -21.195 -14.265 24.876 1.00 67.62 585 SER A O 1
ATOM 4670 N N . ASP A 1 586 ? -20.660 -12.116 25.218 1.00 71.31 586 ASP A N 1
ATOM 4671 C CA . ASP A 1 586 ? -22.041 -11.664 25.457 1.00 71.31 586 ASP A CA 1
ATOM 4672 C C . ASP A 1 586 ? -22.959 -11.916 24.236 1.00 71.31 586 ASP A C 1
ATOM 4674 O O . ASP A 1 586 ? -24.113 -12.338 24.370 1.00 71.31 586 ASP A O 1
ATOM 4678 N N . ILE A 1 587 ? -22.447 -11.705 23.017 1.00 69.38 587 ILE A N 1
ATOM 4679 C CA . ILE A 1 587 ? -23.158 -12.018 21.763 1.00 69.38 587 ILE A CA 1
ATOM 4680 C C . ILE A 1 587 ? -23.342 -13.534 21.606 1.00 69.38 587 ILE A C 1
ATOM 4682 O O . ILE A 1 587 ? -24.418 -13.997 21.230 1.00 69.38 587 ILE A O 1
ATOM 4686 N N . ALA A 1 588 ? -22.317 -14.322 21.927 1.00 66.12 588 ALA A N 1
ATOM 4687 C CA . ALA A 1 588 ? -22.361 -15.772 21.813 1.00 66.12 588 ALA A CA 1
ATOM 4688 C C . ALA A 1 588 ? -23.350 -16.417 22.798 1.00 66.12 588 ALA A C 1
ATOM 4690 O O . ALA A 1 588 ? -23.952 -17.439 22.475 1.00 66.12 588 ALA A O 1
ATOM 4691 N N . HIS A 1 589 ? -23.561 -15.811 23.970 1.00 66.81 589 HIS A N 1
ATOM 4692 C CA . HIS A 1 589 ? -24.552 -16.259 24.952 1.00 66.81 589 HIS A CA 1
ATOM 4693 C C . HIS A 1 589 ? -25.992 -15.814 24.649 1.00 66.81 589 HIS A C 1
ATOM 4695 O O . HIS A 1 589 ? -26.923 -16.404 25.190 1.00 66.81 589 HIS A O 1
ATOM 4701 N N . SER A 1 590 ? -26.194 -14.798 23.803 1.00 68.75 590 SER A N 1
ATOM 4702 C CA . SER A 1 590 ? -27.529 -14.280 23.453 1.00 68.75 590 SER A CA 1
ATOM 4703 C C . SER A 1 590 ? -28.110 -14.855 22.158 1.00 68.75 590 SER A C 1
ATOM 4705 O O . SER A 1 590 ? -29.298 -14.674 21.894 1.00 68.75 590 SER A O 1
ATOM 4707 N N . THR A 1 591 ? -27.311 -15.553 21.345 1.00 77.31 591 THR A N 1
ATOM 4708 C CA . THR A 1 591 ? -27.802 -16.188 20.115 1.00 77.31 591 THR A CA 1
ATOM 4709 C C . THR A 1 591 ? -28.495 -17.528 20.385 1.00 77.31 591 THR A C 1
ATOM 4711 O O . THR A 1 591 ? -28.009 -18.368 21.143 1.00 77.31 591 THR A O 1
ATOM 4714 N N . SER A 1 592 ? -29.625 -17.755 19.713 1.00 77.31 592 SER A N 1
ATOM 4715 C CA . SER A 1 592 ? -30.321 -19.049 19.683 1.00 77.31 592 SER A CA 1
ATOM 4716 C C . SER A 1 592 ? -29.605 -20.092 18.822 1.00 77.31 592 SER A C 1
ATOM 4718 O O . SER A 1 592 ? -29.942 -21.269 18.890 1.00 77.31 592 SER A O 1
ATOM 4720 N N . ASN A 1 593 ? -28.630 -19.677 18.011 1.00 85.75 593 ASN A N 1
ATOM 4721 C CA . ASN A 1 593 ? -27.878 -20.578 17.151 1.00 85.75 593 ASN A CA 1
ATOM 4722 C C . ASN A 1 593 ? -26.724 -21.225 17.922 1.00 85.75 593 ASN A C 1
ATOM 4724 O O . ASN A 1 593 ? -26.133 -20.629 18.826 1.00 85.75 593 ASN A O 1
ATOM 4728 N N . TRP A 1 594 ? -26.354 -22.443 17.539 1.00 88.31 594 TRP A N 1
ATOM 4729 C CA . TRP A 1 594 ? -25.232 -23.129 18.166 1.00 88.31 594 TRP A CA 1
ATOM 4730 C C . TRP A 1 594 ? -23.925 -22.685 17.507 1.00 88.31 594 TRP A C 1
ATOM 4732 O O . TRP A 1 594 ? -23.629 -23.050 16.371 1.00 88.31 594 TRP A O 1
ATOM 4742 N N . LEU A 1 595 ? -23.145 -21.878 18.229 1.00 88.94 595 LEU A N 1
ATOM 4743 C CA . LEU A 1 595 ? -21.810 -21.435 17.831 1.00 88.94 595 LEU A CA 1
ATOM 4744 C C . LEU A 1 595 ? -20.764 -22.434 18.307 1.00 88.94 595 LEU A C 1
ATOM 4746 O O . LEU A 1 595 ? -20.842 -22.933 19.430 1.00 88.94 595 LEU A O 1
ATOM 4750 N N . TRP A 1 596 ? -19.759 -22.693 17.481 1.00 88.38 596 TRP A N 1
ATOM 4751 C CA . TRP A 1 596 ? -18.726 -23.670 17.799 1.00 88.38 596 TRP A CA 1
ATOM 4752 C C . TRP A 1 596 ? -17.411 -23.372 17.070 1.00 88.38 596 TRP A C 1
ATOM 4754 O O . TRP A 1 596 ? -17.379 -22.690 16.044 1.00 88.38 596 TRP A O 1
ATOM 4764 N N . GLU A 1 597 ? -16.314 -23.895 17.610 1.00 89.06 597 GLU A N 1
ATOM 4765 C CA . GLU A 1 597 ? -14.986 -23.877 16.989 1.00 89.06 597 GLU A CA 1
ATOM 4766 C C . GLU A 1 597 ? -14.357 -25.268 17.096 1.00 89.06 597 GLU A C 1
ATOM 4768 O O . GLU A 1 597 ? -14.651 -25.995 18.046 1.00 89.06 597 GLU A O 1
ATOM 4773 N N . THR A 1 598 ? -13.518 -25.653 16.133 1.00 87.44 598 THR A N 1
ATOM 4774 C CA . THR A 1 598 ? -12.747 -26.899 16.160 1.00 87.44 598 THR A CA 1
ATOM 4775 C C . THR A 1 598 ? -11.259 -26.672 15.953 1.00 87.44 598 THR A C 1
ATOM 4777 O O . THR A 1 598 ? -10.857 -25.745 15.254 1.00 87.44 598 THR A O 1
ATOM 4780 N N . ASN A 1 599 ? -10.450 -27.614 16.435 1.00 84.50 599 ASN A N 1
ATOM 4781 C CA . ASN A 1 599 ? -9.024 -27.713 16.115 1.00 84.50 599 ASN A CA 1
ATOM 4782 C C . ASN A 1 599 ? -8.758 -28.369 14.736 1.00 84.50 599 ASN A C 1
ATOM 4784 O O . ASN A 1 599 ? -9.681 -28.738 14.001 1.00 84.50 599 ASN A O 1
ATOM 4788 N N . LEU A 1 600 ? -7.474 -28.566 14.416 1.00 82.06 600 LEU A N 1
ATOM 4789 C CA . LEU A 1 600 ? -6.970 -29.269 13.224 1.00 82.06 600 LEU A CA 1
ATOM 4790 C C . LEU A 1 600 ? -7.477 -30.712 13.072 1.00 82.06 600 LEU A C 1
ATOM 4792 O O . LEU A 1 600 ? -7.530 -31.226 11.961 1.00 82.06 600 LEU A O 1
ATOM 4796 N N . HIS A 1 601 ? -7.846 -31.363 14.177 1.00 81.25 601 HIS A N 1
ATOM 4797 C CA . HIS A 1 601 ? -8.410 -32.714 14.200 1.00 81.25 601 HIS A CA 1
ATOM 4798 C C . HIS A 1 601 ? -9.945 -32.716 14.172 1.00 81.25 601 HIS A C 1
ATOM 4800 O O . HIS A 1 601 ? -10.561 -33.771 14.319 1.00 81.25 601 HIS A O 1
ATOM 4806 N N . HIS A 1 602 ? -10.566 -31.547 13.974 1.00 79.44 602 HIS A N 1
ATOM 4807 C CA . HIS A 1 602 ? -12.017 -31.353 13.874 1.00 79.44 602 HIS A CA 1
ATOM 4808 C C . HIS A 1 602 ? -12.786 -31.673 15.154 1.00 79.44 602 HIS A C 1
ATOM 4810 O O . HIS A 1 602 ? -13.984 -31.960 15.128 1.00 79.44 602 HIS A O 1
ATOM 4816 N N . GLN A 1 603 ? -12.084 -31.606 16.278 1.00 86.12 603 GLN A N 1
ATOM 4817 C CA . GLN A 1 603 ? -12.665 -31.742 17.599 1.00 86.12 603 GLN A CA 1
ATOM 4818 C C . GLN A 1 603 ? -13.105 -30.375 18.099 1.00 86.12 603 GLN A C 1
ATOM 4820 O O . GLN A 1 603 ? -12.354 -29.408 17.945 1.00 86.12 603 GLN A O 1
ATOM 4825 N N . PHE A 1 604 ? -14.286 -30.292 18.712 1.00 86.56 604 PHE A N 1
ATOM 4826 C CA . PHE A 1 604 ? -14.787 -29.035 19.258 1.00 86.56 604 PHE A CA 1
ATOM 4827 C C . PHE A 1 604 ? -13.855 -28.487 20.349 1.00 86.56 604 PHE A C 1
ATOM 4829 O O . PHE A 1 604 ? -13.638 -29.131 21.378 1.00 86.56 604 PHE A O 1
ATOM 4836 N N . THR A 1 605 ? -13.335 -27.283 20.116 1.00 85.88 605 THR A N 1
ATOM 4837 C CA . THR A 1 605 ? -12.570 -26.450 21.058 1.00 85.88 605 THR A CA 1
ATOM 4838 C C . THR A 1 605 ? -13.434 -25.371 21.703 1.00 85.88 605 THR A C 1
ATOM 4840 O O . THR A 1 605 ? -13.050 -24.810 22.726 1.00 85.88 605 THR A O 1
ATOM 4843 N N . TYR A 1 606 ? -14.612 -25.097 21.141 1.00 86.94 606 TYR A N 1
ATOM 4844 C CA . TYR A 1 606 ? -15.620 -24.218 21.723 1.00 86.94 606 TYR A CA 1
ATOM 4845 C C . TYR A 1 606 ? -17.023 -24.663 21.298 1.00 86.94 606 TYR A C 1
ATOM 4847 O O . TYR A 1 606 ? -17.214 -25.101 20.164 1.00 86.94 606 TYR A O 1
ATOM 4855 N N . CYS A 1 607 ? -18.006 -24.521 22.192 1.00 86.56 607 CYS A N 1
ATOM 4856 C CA . CYS A 1 607 ? -19.436 -24.704 21.926 1.00 86.56 607 CYS A CA 1
ATOM 4857 C C . CYS A 1 607 ? -20.253 -23.731 22.794 1.00 86.56 607 CYS A C 1
ATOM 4859 O O . CYS A 1 607 ? -20.033 -23.661 24.005 1.00 86.56 607 CYS A O 1
ATOM 4861 N N . SER A 1 608 ? -21.218 -23.019 22.205 1.00 87.12 608 SER A N 1
ATOM 4862 C CA . SER A 1 608 ? -22.176 -22.187 22.945 1.00 87.12 608 SER A CA 1
ATOM 4863 C C . SER A 1 608 ? -23.230 -23.033 23.670 1.00 87.12 608 SER A C 1
ATOM 4865 O O . SER A 1 608 ? -23.506 -24.180 23.300 1.00 87.12 608 SER A O 1
ATOM 4867 N N . ILE A 1 609 ? -23.848 -22.452 24.705 1.00 84.19 609 ILE A N 1
ATOM 4868 C CA . ILE A 1 609 ? -24.866 -23.118 25.538 1.00 84.19 609 ILE A CA 1
ATOM 4869 C C . ILE A 1 609 ? -26.096 -23.572 24.735 1.00 84.19 609 ILE A C 1
ATOM 4871 O O . ILE A 1 609 ? -26.689 -24.593 25.064 1.00 84.19 609 ILE A O 1
ATOM 4875 N N . SER A 1 610 ? -26.405 -22.886 23.630 1.00 85.69 610 SER A N 1
ATOM 4876 C CA . SER A 1 610 ? -27.537 -23.159 22.731 1.00 85.69 610 SER A CA 1
ATOM 4877 C C . SER A 1 610 ? -27.506 -24.568 22.114 1.00 85.69 610 SER A C 1
ATOM 4879 O O . SER A 1 610 ? -28.526 -25.068 21.651 1.00 85.69 610 SER A O 1
ATOM 4881 N N . SER A 1 611 ? -26.357 -25.255 22.148 1.00 86.81 611 SER A N 1
ATOM 4882 C CA . SER A 1 611 ? -26.261 -26.686 21.814 1.00 86.81 611 SER A CA 1
ATOM 4883 C C . SER A 1 611 ? -27.206 -27.575 22.636 1.00 86.81 611 SER A C 1
ATOM 4885 O O . SER A 1 611 ? -27.726 -28.570 22.121 1.00 86.81 611 SER A O 1
ATOM 4887 N N . GLU A 1 612 ? -27.481 -27.204 23.888 1.00 87.31 612 GLU A N 1
ATOM 4888 C CA . GLU A 1 612 ? -28.377 -27.958 24.762 1.00 87.31 612 GLU A CA 1
ATOM 4889 C C . GLU A 1 612 ? -29.839 -27.864 24.315 1.00 87.31 612 GLU A C 1
ATOM 4891 O O . GLU A 1 612 ? -30.562 -28.857 24.411 1.00 87.31 612 GLU A O 1
ATOM 4896 N N . ASP A 1 613 ? -30.246 -26.724 23.760 1.00 83.88 613 ASP A N 1
ATOM 4897 C CA . ASP A 1 613 ? -31.596 -26.519 23.231 1.00 83.88 613 ASP A CA 1
ATOM 4898 C C . ASP A 1 613 ? -31.772 -27.173 21.852 1.00 83.88 613 ASP A C 1
ATOM 4900 O O . ASP A 1 613 ? -32.812 -27.770 21.580 1.00 83.88 613 ASP A O 1
ATOM 4904 N N . ILE A 1 614 ? -30.750 -27.100 20.990 1.00 86.31 614 ILE A N 1
ATOM 4905 C CA . ILE A 1 614 ? -30.835 -27.553 19.591 1.00 86.31 614 ILE A CA 1
ATOM 4906 C C . ILE A 1 614 ? -30.682 -29.074 19.451 1.00 86.31 614 ILE A C 1
ATOM 4908 O O . ILE A 1 614 ? -31.426 -29.706 18.703 1.00 86.31 614 ILE A O 1
ATOM 4912 N N . ILE A 1 615 ? -29.706 -29.687 20.134 1.00 86.00 615 ILE A N 1
ATOM 4913 C CA . ILE A 1 615 ? -29.434 -31.138 20.033 1.00 86.00 615 ILE A CA 1
ATOM 4914 C C . ILE A 1 615 ? -29.569 -31.878 21.366 1.00 86.00 615 ILE A C 1
ATOM 4916 O O . ILE A 1 615 ? -29.545 -33.113 21.396 1.00 86.00 615 ILE A O 1
ATOM 4920 N N . GLY A 1 616 ? -29.740 -31.159 22.477 1.00 83.94 616 GLY A N 1
ATOM 4921 C CA . GLY A 1 616 ? -29.954 -31.758 23.789 1.00 83.94 616 GLY A CA 1
ATOM 4922 C C . GLY A 1 616 ? -28.699 -31.976 24.631 1.00 83.94 616 GLY A C 1
ATOM 4923 O O . GLY A 1 616 ? -28.833 -32.395 25.782 1.00 83.94 616 GLY A O 1
ATOM 4924 N N . TYR A 1 617 ? -27.502 -31.722 24.098 1.00 85.56 617 TYR A N 1
ATOM 4925 C CA . TYR A 1 617 ? -26.231 -31.960 24.785 1.00 85.56 617 TYR A CA 1
ATOM 4926 C C . TYR A 1 617 ? -25.602 -30.649 25.251 1.00 85.56 617 TYR A C 1
ATOM 4928 O O . TYR A 1 617 ? -25.449 -29.723 24.467 1.00 85.56 617 TYR A O 1
ATOM 4936 N N . SER A 1 618 ? -25.175 -30.594 26.509 1.00 87.19 618 SER A N 1
ATOM 4937 C CA . SER A 1 618 ? -24.448 -29.451 27.064 1.00 87.19 618 SER A CA 1
ATOM 4938 C C . SER A 1 618 ? -23.013 -29.346 26.508 1.00 87.19 618 SER A C 1
ATOM 4940 O O . SER A 1 618 ? -22.382 -30.391 26.296 1.00 87.19 618 SER A O 1
ATOM 4942 N N . PRO A 1 619 ? -22.423 -28.136 26.396 1.00 85.56 619 PRO A N 1
ATOM 4943 C CA . PRO A 1 619 ? -21.106 -27.913 25.785 1.00 85.56 619 PRO A CA 1
ATOM 4944 C C . PRO A 1 619 ? -19.986 -28.819 26.300 1.00 85.56 619 PRO A C 1
ATOM 4946 O O . PRO A 1 619 ? -19.234 -29.369 25.506 1.00 85.56 619 PRO A O 1
ATOM 4949 N N . HIS A 1 620 ? -19.906 -29.055 27.613 1.00 84.44 620 HIS A N 1
ATOM 4950 C CA . HIS A 1 620 ? -18.856 -29.885 28.219 1.00 84.44 620 HIS A CA 1
ATOM 4951 C C . HIS A 1 620 ? -18.872 -31.352 27.748 1.00 84.44 620 HIS A C 1
ATOM 4953 O O . HIS A 1 620 ? -17.833 -32.001 27.755 1.00 84.44 620 HIS A O 1
ATOM 4959 N N . ILE A 1 621 ? -20.032 -31.867 27.320 1.00 84.69 621 ILE A N 1
ATOM 4960 C CA . ILE A 1 621 ? -20.178 -33.214 26.742 1.00 84.69 621 ILE A CA 1
ATOM 4961 C C . ILE A 1 621 ? -19.744 -33.223 25.271 1.00 84.69 621 ILE A C 1
ATOM 4963 O O . ILE A 1 621 ? -19.372 -34.271 24.746 1.00 84.69 621 ILE A O 1
ATOM 4967 N N . LEU A 1 622 ? -19.835 -32.075 24.598 1.00 83.50 622 LEU A N 1
ATOM 4968 C CA . LEU A 1 622 ? -19.503 -31.891 23.186 1.00 83.50 622 LEU A CA 1
ATOM 4969 C C . LEU A 1 622 ? -18.023 -31.559 22.972 1.00 83.50 622 LEU A C 1
ATOM 4971 O O . LEU A 1 622 ? -17.489 -31.857 21.908 1.00 83.50 622 LEU A O 1
ATOM 4975 N N . MET A 1 623 ? -17.345 -31.002 23.978 1.00 85.62 623 MET A N 1
ATOM 4976 C CA . MET A 1 623 ? -15.901 -30.762 23.939 1.00 85.62 623 MET A CA 1
ATOM 4977 C C . MET A 1 623 ? -15.139 -32.032 23.554 1.00 85.62 623 MET A C 1
ATOM 4979 O O . MET A 1 623 ? -15.423 -33.119 24.055 1.00 85.62 623 MET A O 1
ATOM 4983 N N . ASN A 1 624 ? -14.147 -31.886 22.676 1.00 81.06 624 ASN A N 1
ATOM 4984 C CA . ASN A 1 624 ? -13.334 -32.975 22.122 1.00 81.06 624 ASN A CA 1
ATOM 4985 C C . ASN A 1 624 ? -14.074 -34.013 21.257 1.00 81.06 624 ASN A C 1
ATOM 4987 O O . ASN A 1 624 ? -13.417 -34.898 20.706 1.00 81.06 624 ASN A O 1
ATOM 4991 N N . LYS A 1 625 ? -15.398 -33.905 21.091 1.00 83.94 625 LYS A N 1
ATOM 4992 C CA . LYS A 1 625 ? -16.134 -34.692 20.097 1.00 83.94 625 LYS A CA 1
ATOM 4993 C C . LYS A 1 625 ? -15.972 -34.088 18.717 1.00 83.94 625 LYS A C 1
ATOM 4995 O O . LYS A 1 625 ? -15.700 -32.895 18.567 1.00 83.94 625 LYS A O 1
ATOM 5000 N N . THR A 1 626 ? -16.166 -34.918 17.706 1.00 78.75 626 THR A N 1
ATOM 5001 C CA . THR A 1 626 ? -16.188 -34.477 16.313 1.00 78.75 626 THR A CA 1
ATOM 5002 C C . THR A 1 626 ? -17.621 -34.299 15.822 1.00 78.75 626 THR A C 1
ATOM 5004 O O . THR A 1 626 ? -18.539 -34.983 16.274 1.00 78.75 626 THR A O 1
ATOM 5007 N N . VAL A 1 627 ? -17.826 -33.415 14.842 1.00 74.38 627 VAL A N 1
ATOM 5008 C CA . VAL A 1 627 ? -19.134 -33.236 14.181 1.00 74.38 627 VAL A CA 1
ATOM 5009 C C . VAL A 1 627 ? -19.669 -34.573 13.635 1.00 74.38 627 VAL A C 1
ATOM 5011 O O . VAL A 1 627 ? -20.862 -34.849 13.719 1.00 74.38 627 VAL A O 1
ATOM 5014 N N . SER A 1 628 ? -18.777 -35.444 13.147 1.00 67.31 628 SER A N 1
ATOM 5015 C CA . SER A 1 628 ? -19.124 -36.768 12.616 1.00 67.31 628 SER A CA 1
ATOM 5016 C C . SER A 1 628 ? -19.675 -37.755 13.644 1.00 67.31 628 SER A C 1
ATOM 5018 O O . SER A 1 628 ? -20.344 -38.701 13.255 1.00 67.31 628 SER A O 1
ATOM 5020 N N . GLU A 1 629 ? -19.404 -37.569 14.936 1.00 71.31 629 GLU A N 1
ATOM 5021 C CA . GLU A 1 629 ? -19.923 -38.459 15.988 1.00 71.31 629 GLU A CA 1
ATOM 5022 C C . GLU A 1 629 ? -21.397 -38.199 16.325 1.00 71.31 629 GLU A C 1
ATOM 5024 O O . GLU A 1 629 ? -22.017 -38.990 17.034 1.00 71.31 629 GLU A O 1
ATOM 5029 N N . LEU A 1 630 ? -21.950 -37.077 15.862 1.00 72.62 630 LEU A N 1
ATOM 5030 C CA . LEU A 1 630 ? -23.282 -36.596 16.228 1.00 72.62 630 LEU A CA 1
ATOM 5031 C C . LEU A 1 630 ? -24.283 -36.631 15.052 1.00 72.62 630 LEU A C 1
ATOM 5033 O O . LEU A 1 630 ? -25.493 -36.520 15.270 1.00 72.62 630 LEU A O 1
ATOM 5037 N N . ASP A 1 631 ? -23.788 -36.794 13.824 1.00 69.19 631 ASP A N 1
ATOM 5038 C CA . ASP A 1 631 ? -24.573 -36.926 12.591 1.00 69.19 631 ASP A CA 1
ATOM 5039 C C . ASP A 1 631 ? -25.157 -38.349 12.464 1.00 69.19 631 ASP A C 1
ATOM 5041 O O . ASP A 1 631 ? -24.476 -39.338 12.731 1.00 69.19 631 ASP A O 1
ATOM 5045 N N . VAL A 1 632 ? -26.432 -38.472 12.082 1.00 65.81 632 VAL A N 1
ATOM 5046 C CA . VAL A 1 632 ? -27.180 -39.744 12.047 1.00 65.81 632 VAL A CA 1
ATOM 5047 C C . VAL A 1 632 ? -27.736 -40.134 10.675 1.00 65.81 632 VAL A C 1
ATOM 5049 O O . VAL A 1 632 ? -28.528 -41.080 10.601 1.00 65.81 632 VAL A O 1
ATOM 5052 N N . GLY A 1 633 ? -27.359 -39.466 9.578 1.00 56.56 633 GLY A N 1
ATOM 5053 C CA . GLY A 1 633 ? -27.837 -39.887 8.255 1.00 56.56 633 GLY A CA 1
ATOM 5054 C C . GLY A 1 633 ? -27.231 -39.178 7.041 1.00 56.56 633 GLY A C 1
ATOM 5055 O O . GLY A 1 633 ? -27.407 -37.983 6.855 1.00 56.56 633 GLY A O 1
ATOM 5056 N N . LYS A 1 634 ? -26.613 -39.983 6.156 1.00 49.22 634 LYS A N 1
ATOM 5057 C CA . LYS A 1 634 ? -25.988 -39.679 4.841 1.00 49.22 634 LYS A CA 1
ATOM 5058 C C . LYS A 1 634 ? -24.771 -38.730 4.816 1.00 49.22 634 LYS A C 1
ATOM 5060 O O . LYS A 1 634 ? -24.146 -38.635 3.761 1.00 49.22 634 LYS A O 1
ATOM 5065 N N . GLY A 1 635 ? -24.375 -38.114 5.932 1.00 49.56 635 GLY A N 1
ATOM 5066 C CA . GLY A 1 635 ? -23.194 -37.238 6.029 1.00 49.56 635 GLY A CA 1
ATOM 5067 C C . GLY A 1 635 ? -21.908 -37.876 6.585 1.00 49.56 635 GLY A C 1
ATOM 5068 O O . GLY A 1 635 ? -20.861 -37.226 6.544 1.00 49.56 635 GLY A O 1
ATOM 5069 N N . GLU A 1 636 ? -21.932 -39.155 7.001 1.00 44.59 636 GLU A N 1
ATOM 5070 C CA . GLU A 1 636 ? -20.808 -39.862 7.668 1.00 44.59 636 GLU A CA 1
ATOM 5071 C C . GLU A 1 636 ? -19.458 -39.803 6.913 1.00 44.59 636 GLU A C 1
ATOM 5073 O O . GLU A 1 636 ? -18.394 -39.912 7.526 1.00 44.59 636 GLU A O 1
ATOM 5078 N N . GLY A 1 637 ? -19.470 -39.589 5.590 1.00 48.06 637 GLY A N 1
ATOM 5079 C CA . GLY A 1 637 ? -18.263 -39.382 4.775 1.00 48.06 637 GLY A CA 1
ATOM 5080 C C . GLY A 1 637 ? -18.054 -37.957 4.238 1.00 48.06 637 GLY A C 1
ATOM 5081 O O . GLY A 1 637 ? -16.947 -37.644 3.804 1.00 48.06 637 GLY A O 1
ATOM 5082 N N . TYR A 1 638 ? -19.084 -37.101 4.242 1.00 52.72 638 TYR A N 1
ATOM 5083 C CA . TYR A 1 638 ? -19.087 -35.789 3.573 1.00 52.72 638 TYR A CA 1
ATOM 5084 C C . TYR A 1 638 ? -18.392 -34.731 4.434 1.00 52.72 638 TYR A C 1
ATOM 5086 O O . TYR A 1 638 ? -17.477 -34.064 3.958 1.00 52.72 638 TYR A O 1
ATOM 5094 N N . ILE A 1 639 ? -18.704 -34.676 5.734 1.00 56.25 639 ILE A N 1
ATOM 5095 C CA . ILE A 1 639 ? -18.034 -33.751 6.660 1.00 56.25 639 ILE A CA 1
ATOM 5096 C C . ILE A 1 639 ? -16.540 -34.090 6.741 1.00 56.25 639 ILE A C 1
ATOM 5098 O O . ILE A 1 639 ? -15.720 -33.210 6.529 1.00 56.25 639 ILE A O 1
ATOM 5102 N N . LYS A 1 640 ? -16.156 -35.372 6.869 1.00 52.53 640 LYS A N 1
ATOM 5103 C CA . LYS A 1 640 ? -14.741 -35.809 6.833 1.00 52.53 640 LYS A CA 1
ATOM 5104 C C . LYS A 1 640 ? -13.979 -35.424 5.550 1.00 52.53 640 LYS A C 1
ATOM 5106 O O . LYS A 1 640 ? -12.762 -35.295 5.614 1.00 52.53 640 LYS A O 1
ATOM 5111 N N . ARG A 1 641 ? -14.652 -35.269 4.397 1.00 50.56 641 ARG A N 1
ATOM 5112 C CA . ARG A 1 641 ? -14.019 -34.953 3.095 1.00 50.56 641 ARG A CA 1
ATOM 5113 C C . ARG A 1 641 ? -13.914 -33.455 2.787 1.00 50.56 641 ARG A C 1
ATOM 5115 O O . ARG A 1 641 ? -13.018 -33.080 2.040 1.00 50.56 641 ARG A O 1
ATOM 5122 N N . ILE A 1 642 ? -14.792 -32.606 3.331 1.00 54.56 642 ILE A N 1
ATOM 5123 C CA . ILE A 1 642 ? -14.825 -31.158 3.007 1.00 54.56 642 ILE A CA 1
ATOM 5124 C C . ILE A 1 642 ? -13.938 -30.344 3.946 1.00 54.56 642 ILE A C 1
ATOM 5126 O O . ILE A 1 642 ? -13.632 -29.187 3.680 1.00 54.56 642 ILE A O 1
ATOM 5130 N N . LEU A 1 643 ? -13.392 -30.973 4.984 1.00 56.66 643 LEU A N 1
ATOM 5131 C CA . LEU A 1 643 ? -12.440 -30.347 5.895 1.00 56.66 643 LEU A CA 1
ATOM 5132 C C . LEU A 1 643 ? -11.074 -29.997 5.244 1.00 56.66 643 LEU A C 1
ATOM 5134 O O . LEU A 1 643 ? -10.129 -29.658 5.952 1.00 56.66 643 LEU A O 1
ATOM 5138 N N . ALA A 1 644 ? -10.973 -29.978 3.910 1.00 54.94 644 ALA A N 1
ATOM 5139 C CA . ALA A 1 644 ? -9.829 -29.535 3.112 1.00 54.94 644 ALA A CA 1
ATOM 5140 C C . ALA A 1 644 ? -9.665 -27.995 3.073 1.00 54.94 644 ALA A C 1
ATOM 5142 O O . ALA A 1 644 ? -9.624 -27.394 2.002 1.00 54.94 644 ALA A O 1
ATOM 5143 N N . GLN A 1 645 ? -9.563 -27.358 4.242 1.00 58.91 645 GLN A N 1
ATOM 5144 C CA . GLN A 1 645 ? -9.220 -25.937 4.429 1.00 58.91 645 GLN A CA 1
ATOM 5145 C C . GLN A 1 645 ? -10.113 -24.900 3.715 1.00 58.91 645 GLN A C 1
ATOM 5147 O O . GLN A 1 645 ? -9.648 -23.807 3.396 1.00 58.91 645 GLN A O 1
ATOM 5152 N N . LYS A 1 646 ? -11.386 -25.201 3.447 1.00 63.75 646 LYS A N 1
ATOM 5153 C CA . LYS A 1 646 ? -12.297 -24.276 2.751 1.00 63.75 646 LYS A CA 1
ATOM 5154 C C . LYS A 1 646 ? -13.490 -23.918 3.610 1.00 63.75 646 LYS A C 1
ATOM 5156 O O . LYS A 1 646 ? -14.032 -24.781 4.287 1.00 63.75 646 LYS A O 1
ATOM 5161 N N . ASP A 1 647 ? -13.928 -22.668 3.517 1.00 72.56 647 ASP A N 1
ATOM 5162 C CA . ASP A 1 647 ? -15.167 -22.212 4.140 1.00 72.56 647 ASP A CA 1
ATOM 5163 C C . ASP A 1 647 ? -16.333 -23.130 3.738 1.00 72.56 647 ASP A C 1
ATOM 5165 O O . ASP A 1 647 ? -16.617 -23.354 2.561 1.00 72.56 647 ASP A O 1
ATOM 5169 N N . LEU A 1 648 ? -16.990 -23.680 4.749 1.00 74.44 648 LEU A N 1
ATOM 5170 C CA . LEU A 1 648 ? -18.219 -24.442 4.672 1.00 74.44 648 LEU A CA 1
ATOM 5171 C C . LEU A 1 648 ? -19.368 -23.451 4.786 1.00 74.44 648 LEU A C 1
ATOM 5173 O O . LEU A 1 648 ? -19.459 -22.698 5.750 1.00 74.44 648 LEU A O 1
ATOM 5177 N N . THR A 1 649 ? -20.279 -23.440 3.835 1.00 75.06 649 THR A N 1
ATOM 5178 C CA . THR A 1 649 ? -21.496 -22.640 3.958 1.00 75.06 649 THR A CA 1
ATOM 5179 C C . THR A 1 649 ? -22.680 -23.508 3.615 1.00 75.06 649 THR A C 1
ATOM 5181 O O . THR A 1 649 ? -22.623 -24.309 2.682 1.00 75.06 649 THR A O 1
ATOM 5184 N N . ASN A 1 650 ? -23.745 -23.357 4.396 1.00 75.56 650 ASN A N 1
ATOM 5185 C CA . ASN A 1 650 ? -25.031 -23.991 4.148 1.00 75.56 650 ASN A CA 1
ATOM 5186 C C . ASN A 1 650 ? -24.968 -25.520 3.954 1.00 75.56 650 ASN A C 1
ATOM 5188 O O . ASN A 1 650 ? -25.689 -26.074 3.125 1.00 75.56 650 ASN A O 1
ATOM 5192 N N . ILE A 1 651 ? -24.110 -26.213 4.707 1.00 78.62 651 ILE A N 1
ATOM 5193 C CA . ILE A 1 651 ? -24.060 -27.677 4.691 1.00 78.62 651 ILE A CA 1
ATOM 5194 C C . ILE A 1 651 ? -25.186 -28.211 5.566 1.00 78.62 651 ILE A C 1
ATOM 5196 O O . ILE A 1 651 ? -25.295 -27.881 6.737 1.00 78.62 651 ILE A O 1
ATOM 5200 N N . GLU A 1 652 ? -26.039 -29.049 5.008 1.00 81.62 652 GLU A N 1
ATOM 5201 C CA . GLU A 1 652 ? -27.132 -29.642 5.766 1.00 81.62 652 GLU A CA 1
ATOM 5202 C C . GLU A 1 652 ? -26.640 -30.891 6.484 1.00 81.62 652 GLU A C 1
ATOM 5204 O O . GLU A 1 652 ? -26.036 -31.781 5.882 1.00 81.62 652 GLU A O 1
ATOM 5209 N N . CYS A 1 653 ? -26.897 -30.938 7.782 1.00 79.62 653 CYS A N 1
ATOM 5210 C CA . CYS A 1 653 ? -26.467 -32.000 8.665 1.00 79.62 653 CYS A CA 1
ATOM 5211 C C . CYS A 1 653 ? -27.673 -32.495 9.458 1.00 79.62 653 CYS A C 1
ATOM 5213 O O . CYS A 1 653 ? -28.481 -31.701 9.946 1.00 79.62 653 CYS A O 1
ATOM 5215 N N . TRP A 1 654 ? -27.790 -33.808 9.625 1.00 83.56 654 TRP A N 1
ATOM 5216 C CA . TRP A 1 654 ? -28.926 -34.403 10.316 1.00 83.56 654 TRP A CA 1
ATOM 5217 C C . TRP A 1 654 ? -28.467 -34.973 11.639 1.00 83.56 654 TRP A C 1
ATOM 5219 O O . TRP A 1 654 ? -27.836 -36.021 11.703 1.00 83.56 654 TRP A O 1
ATOM 5229 N N . PHE A 1 655 ? -28.813 -34.279 12.712 1.00 83.25 655 PHE A N 1
ATOM 5230 C CA . PHE A 1 655 ? -28.435 -34.675 14.056 1.00 83.25 655 PHE A CA 1
ATOM 5231 C C . PHE A 1 655 ? -29.577 -35.426 14.719 1.00 83.25 655 PHE A C 1
ATOM 5233 O O . PHE A 1 655 ? -30.758 -35.133 14.506 1.00 83.25 655 PHE A O 1
ATOM 5240 N N . ARG A 1 656 ? -29.227 -36.395 15.565 1.00 82.69 656 ARG A N 1
ATOM 5241 C CA . ARG A 1 656 ? -30.201 -37.001 16.470 1.00 82.69 656 ARG A CA 1
ATOM 5242 C C . ARG A 1 656 ? -30.199 -36.213 17.760 1.00 82.69 656 ARG A C 1
ATOM 5244 O O . ARG A 1 656 ? -29.212 -36.208 18.491 1.00 82.69 656 ARG A O 1
ATOM 5251 N N . HIS A 1 657 ? -31.330 -35.589 18.048 1.00 86.31 657 HIS A N 1
ATOM 5252 C CA . HIS A 1 657 ? -31.554 -34.966 19.341 1.00 86.31 657 HIS A CA 1
ATOM 5253 C C . HIS A 1 657 ? -31.458 -36.023 20.456 1.00 86.31 657 HIS A C 1
ATOM 5255 O O . HIS A 1 657 ? -31.859 -37.171 20.237 1.00 86.31 657 HIS A O 1
ATOM 5261 N N . LYS A 1 658 ? -31.052 -35.652 21.684 1.00 83.19 658 LYS A N 1
ATOM 5262 C CA . LYS A 1 658 ? -31.004 -36.573 22.852 1.00 83.19 658 LYS A CA 1
ATOM 5263 C C . LYS A 1 658 ? -32.300 -37.375 23.094 1.00 83.19 658 LYS A C 1
ATOM 5265 O O . LYS A 1 658 ? -32.269 -38.454 23.672 1.00 83.19 658 LYS A O 1
ATOM 5270 N N . ASN A 1 659 ? -33.434 -36.845 22.626 1.00 81.31 659 ASN A N 1
ATOM 5271 C CA . ASN A 1 659 ? -34.782 -37.422 22.757 1.00 81.31 659 ASN A CA 1
ATOM 5272 C C . ASN A 1 659 ? -35.178 -38.340 21.578 1.00 81.31 659 ASN A C 1
ATOM 5274 O O . ASN A 1 659 ? -36.307 -38.818 21.528 1.00 81.31 659 ASN A O 1
ATOM 5278 N N . GLY A 1 660 ? -34.294 -38.555 20.600 1.00 75.06 660 GLY A N 1
ATOM 5279 C CA . GLY A 1 660 ? -34.459 -39.543 19.529 1.00 75.06 660 GLY A CA 1
ATOM 5280 C C . GLY A 1 660 ? -35.027 -39.044 18.193 1.00 75.06 660 GLY A C 1
ATOM 5281 O O . GLY A 1 660 ? -34.944 -39.796 17.220 1.00 75.06 660 GLY A O 1
ATOM 5282 N N . HIS A 1 661 ? -35.555 -37.816 18.102 1.00 81.44 661 HIS A N 1
ATOM 5283 C CA . HIS A 1 661 ? -36.007 -37.220 16.833 1.00 81.44 661 HIS A CA 1
ATOM 5284 C C . HIS A 1 661 ? -34.842 -36.617 16.026 1.00 81.44 661 HIS A C 1
ATOM 5286 O O . HIS A 1 661 ? -33.771 -36.353 16.575 1.00 81.44 661 HIS A O 1
ATOM 5292 N N . VAL A 1 662 ? -35.049 -36.423 14.718 1.00 81.94 662 VAL A N 1
ATOM 5293 C CA . VAL A 1 662 ? -34.036 -35.872 13.801 1.00 81.94 662 VAL A CA 1
ATOM 5294 C C . VAL A 1 662 ? -34.222 -34.366 13.662 1.00 81.94 662 VAL A C 1
ATOM 5296 O O . VAL A 1 662 ? -35.334 -33.910 13.390 1.00 81.94 662 VAL A O 1
ATOM 5299 N N . VAL A 1 663 ? -33.128 -33.626 13.810 1.00 84.56 663 VAL A N 1
ATOM 5300 C CA . VAL A 1 663 ? -33.051 -32.177 13.611 1.00 84.56 663 VAL A CA 1
ATOM 5301 C C . VAL A 1 663 ? -32.188 -31.917 12.381 1.00 84.56 663 VAL A C 1
ATOM 5303 O O . VAL A 1 663 ? -31.115 -32.508 12.236 1.00 84.56 663 VAL A O 1
ATOM 5306 N N . CYS A 1 664 ? -32.675 -31.077 11.469 1.00 84.31 664 CYS A N 1
ATOM 5307 C CA . CYS A 1 664 ? -31.927 -30.651 10.293 1.00 84.31 664 CYS A CA 1
ATOM 5308 C C . CYS A 1 664 ? -31.215 -29.342 10.624 1.00 84.31 664 CYS A C 1
ATOM 5310 O O . CYS A 1 664 ? -31.859 -28.302 10.743 1.00 84.31 664 CYS A O 1
ATOM 5312 N N . LEU A 1 665 ? -29.894 -29.399 10.760 1.00 86.75 665 LEU A N 1
ATOM 5313 C CA . LEU A 1 665 ? -29.066 -28.236 11.041 1.00 86.75 665 LEU A CA 1
ATOM 5314 C C . LEU A 1 665 ? -28.361 -27.767 9.778 1.00 86.75 665 LEU A C 1
ATOM 5316 O O . LEU A 1 665 ? -27.836 -28.575 9.014 1.00 86.75 665 LEU A O 1
ATOM 5320 N N . LEU A 1 666 ? -28.321 -26.456 9.586 1.00 86.00 666 LEU A N 1
ATOM 5321 C CA . LEU A 1 666 ? -27.547 -25.807 8.546 1.00 86.00 666 LEU A CA 1
ATOM 5322 C C . LEU A 1 666 ? -26.220 -25.335 9.131 1.00 86.00 666 LEU A C 1
ATOM 5324 O O . LEU A 1 666 ? -26.163 -24.442 9.975 1.00 86.00 666 LEU A O 1
ATOM 5328 N N . LEU A 1 667 ? -25.152 -25.976 8.685 1.00 85.62 667 LEU A N 1
ATOM 5329 C CA . LEU A 1 667 ? -23.772 -25.734 9.050 1.00 85.62 667 LEU A CA 1
ATOM 5330 C C . LEU A 1 667 ? -23.171 -24.658 8.147 1.00 85.62 667 LEU A C 1
ATOM 5332 O O . LEU A 1 667 ? -22.977 -24.872 6.950 1.00 85.62 667 LEU A O 1
ATOM 5336 N N . SER A 1 668 ? -22.786 -23.537 8.743 1.00 85.81 668 SER A N 1
ATOM 5337 C CA . SER A 1 668 ? -21.899 -22.564 8.109 1.00 85.81 668 SER A CA 1
ATOM 5338 C C . SER A 1 668 ? -20.655 -22.400 8.965 1.00 85.81 668 SER A C 1
ATOM 5340 O O . SER A 1 668 ? -20.738 -21.940 10.098 1.00 85.81 668 SER A O 1
ATOM 5342 N N . ALA A 1 669 ? -19.500 -22.795 8.443 1.00 83.00 669 ALA A N 1
ATOM 5343 C CA . ALA A 1 669 ? -18.218 -22.748 9.120 1.00 83.00 669 ALA A CA 1
ATOM 5344 C C . ALA A 1 669 ? -17.157 -22.069 8.259 1.00 83.00 669 ALA A C 1
ATOM 5346 O O . ALA A 1 669 ? -16.902 -22.470 7.135 1.00 83.00 669 ALA A O 1
ATOM 5347 N N . LYS A 1 670 ? -16.458 -21.086 8.801 1.00 83.38 670 LYS A N 1
ATOM 5348 C CA . LYS A 1 670 ? -15.289 -20.500 8.165 1.00 83.38 670 LYS A CA 1
ATOM 5349 C C . LYS A 1 670 ? -14.041 -21.293 8.530 1.00 83.38 670 LYS A C 1
ATOM 5351 O O . LYS A 1 670 ? -13.837 -21.600 9.709 1.00 83.38 670 LYS A O 1
ATOM 5356 N N . ALA A 1 671 ? -13.199 -21.587 7.547 1.00 81.50 671 ALA A N 1
ATOM 5357 C CA . ALA A 1 671 ? -11.855 -22.066 7.804 1.00 81.50 671 ALA A CA 1
ATOM 5358 C C . ALA A 1 671 ? -11.075 -20.959 8.528 1.00 81.50 671 ALA A C 1
ATOM 5360 O O . ALA A 1 671 ? -11.017 -19.807 8.092 1.00 81.50 671 ALA A O 1
ATOM 5361 N N . ILE A 1 672 ? -10.485 -21.296 9.667 1.00 83.00 672 ILE A N 1
ATOM 5362 C CA . ILE A 1 672 ? -9.607 -20.389 10.399 1.00 83.00 672 ILE A CA 1
ATOM 5363 C C . ILE A 1 672 ? -8.246 -20.486 9.721 1.00 83.00 672 ILE A C 1
ATOM 5365 O O . ILE A 1 672 ? -7.519 -21.455 9.931 1.00 83.00 672 ILE A O 1
ATOM 5369 N N . ILE A 1 673 ? -7.936 -19.511 8.866 1.00 75.75 673 ILE A N 1
ATOM 5370 C CA . ILE A 1 673 ? -6.662 -19.423 8.151 1.00 75.75 673 ILE A CA 1
ATOM 5371 C C . ILE A 1 673 ? -5.963 -18.138 8.578 1.00 75.75 673 ILE A C 1
ATOM 5373 O O . ILE A 1 673 ? -6.517 -17.048 8.432 1.00 75.75 673 ILE A O 1
ATOM 5377 N N . SER A 1 674 ? -4.749 -18.273 9.098 1.00 76.81 674 SER A N 1
ATOM 5378 C CA . SER A 1 674 ? -3.871 -17.154 9.440 1.00 76.81 674 SER A CA 1
ATOM 5379 C C . SER A 1 674 ? -2.577 -17.320 8.657 1.00 76.81 674 SER A C 1
ATOM 5381 O O . SER A 1 674 ? -2.001 -18.404 8.672 1.00 76.81 674 SER A O 1
ATOM 5383 N N . GLU A 1 675 ? -2.159 -16.283 7.925 1.00 75.50 675 GLU A N 1
ATOM 5384 C CA . GLU A 1 675 ? -0.924 -16.282 7.111 1.00 75.50 675 GLU A CA 1
ATOM 5385 C C . GLU A 1 675 ? -0.800 -17.470 6.129 1.00 75.50 675 GLU A C 1
ATOM 5387 O O . GLU A 1 675 ? 0.287 -17.949 5.830 1.00 75.50 675 GLU A O 1
ATOM 5392 N N . GLY A 1 676 ? -1.929 -17.968 5.616 1.00 66.88 676 GLY A N 1
ATOM 5393 C CA . GLY A 1 676 ? -1.961 -19.097 4.677 1.00 66.88 676 GLY A CA 1
ATOM 5394 C C . GLY A 1 676 ? -1.943 -20.486 5.326 1.00 66.88 676 GLY A C 1
ATOM 5395 O O . GLY A 1 676 ? -2.042 -21.480 4.611 1.00 66.88 676 GLY A O 1
ATOM 5396 N N . VAL A 1 677 ? -1.887 -20.581 6.659 1.00 76.19 677 VAL A N 1
ATOM 5397 C CA . VAL A 1 677 ? -1.952 -21.848 7.403 1.00 76.19 677 VAL A CA 1
ATOM 5398 C C . VAL A 1 677 ? -3.349 -22.054 7.980 1.00 76.19 677 VAL A C 1
ATOM 5400 O O . VAL A 1 677 ? -3.921 -21.162 8.605 1.00 76.19 677 VAL A O 1
ATOM 5403 N N . PHE A 1 678 ? -3.904 -23.245 7.777 1.00 79.19 678 PHE A N 1
ATOM 5404 C CA . PHE A 1 678 ? -5.199 -23.659 8.311 1.00 79.19 678 PHE A CA 1
ATOM 5405 C C . PHE A 1 678 ? -5.083 -24.130 9.767 1.00 79.19 678 PHE A C 1
ATOM 5407 O O . PHE A 1 678 ? -4.183 -24.904 10.069 1.00 79.19 678 PHE A O 1
ATOM 5414 N N . TYR A 1 679 ? -6.012 -23.722 10.637 1.00 81.19 679 TYR A N 1
ATOM 5415 C CA . TYR A 1 679 ? -6.021 -24.028 12.080 1.00 81.19 679 TYR A CA 1
ATOM 5416 C C . TYR A 1 679 ? -7.258 -24.798 12.563 1.00 81.19 679 TYR A C 1
ATOM 5418 O O . TYR A 1 679 ? -7.268 -25.317 13.680 1.00 81.19 679 TYR A O 1
ATOM 5426 N N . GLY A 1 680 ? -8.299 -24.899 11.740 1.00 83.75 680 GLY A N 1
ATOM 5427 C CA . GLY A 1 680 ? -9.576 -25.482 12.135 1.00 83.75 680 GLY A CA 1
ATOM 5428 C C . GLY A 1 680 ? -10.752 -24.717 11.544 1.00 83.75 680 GLY A C 1
ATOM 5429 O O . GLY A 1 680 ? -10.596 -23.959 10.588 1.00 83.75 680 GLY A O 1
ATOM 5430 N N . TYR A 1 681 ? -11.935 -24.905 12.116 1.00 84.19 681 TYR A N 1
ATOM 5431 C CA . TYR A 1 681 ? -13.164 -24.275 11.646 1.00 84.19 681 TYR A CA 1
ATOM 5432 C C . TYR A 1 681 ? -13.846 -23.542 12.786 1.00 84.19 681 TYR A C 1
ATOM 5434 O O . TYR A 1 681 ? -13.886 -24.048 13.900 1.00 84.19 681 TYR A O 1
ATOM 5442 N N . ARG A 1 682 ? -14.436 -22.386 12.496 1.00 88.25 682 ARG A N 1
ATOM 5443 C CA . ARG A 1 682 ? -15.418 -21.749 13.379 1.00 88.25 682 ARG A CA 1
ATOM 5444 C C . ARG A 1 682 ? -16.718 -21.595 12.646 1.00 88.25 682 ARG A C 1
ATOM 5446 O O . ARG A 1 682 ? -16.716 -21.162 11.499 1.00 88.25 682 ARG A O 1
ATOM 5453 N N . GLY A 1 683 ? -17.821 -21.914 13.288 1.00 86.75 683 GLY A N 1
ATOM 5454 C CA . GLY A 1 683 ? -19.086 -21.912 12.594 1.00 86.75 683 GLY A CA 1
ATOM 5455 C C . GLY A 1 683 ? -20.288 -21.801 13.489 1.00 86.75 683 GLY A C 1
ATOM 5456 O O . GLY A 1 683 ? -20.211 -21.661 14.709 1.00 86.75 683 GLY A O 1
ATOM 5457 N N . VAL A 1 684 ? -21.417 -21.847 12.809 1.00 88.31 684 VAL A N 1
ATOM 5458 C CA . VAL A 1 684 ? -22.746 -21.799 13.369 1.00 88.31 684 VAL A CA 1
ATOM 5459 C C . VAL A 1 684 ? -23.545 -22.968 12.808 1.00 88.31 684 VAL A C 1
ATOM 5461 O O . VAL A 1 684 ? -23.448 -23.284 11.620 1.00 88.31 684 VAL A O 1
ATOM 5464 N N . PHE A 1 685 ? -24.302 -23.621 13.681 1.00 88.19 685 PHE A N 1
ATOM 5465 C CA . PHE A 1 685 ? -25.422 -24.466 13.301 1.00 88.19 685 PHE A CA 1
ATOM 5466 C C . PHE A 1 685 ? -26.718 -23.689 13.538 1.00 88.19 685 PHE A C 1
ATOM 5468 O O . PHE A 1 685 ? -27.004 -23.267 14.662 1.00 88.19 685 PHE A O 1
ATOM 5475 N N . GLU A 1 686 ? -27.489 -23.507 12.474 1.00 87.19 686 GLU A N 1
ATOM 5476 C CA . GLU A 1 686 ? -28.860 -22.997 12.520 1.00 87.19 686 GLU A CA 1
ATOM 5477 C C . GLU A 1 686 ? -29.836 -24.174 12.426 1.00 87.19 686 GLU A C 1
ATOM 5479 O O . GLU A 1 686 ? -29.640 -25.064 11.600 1.00 87.19 686 GLU A O 1
ATOM 5484 N N . ASP A 1 687 ? -30.885 -24.207 13.250 1.00 86.44 687 ASP A N 1
ATOM 5485 C CA . ASP A 1 687 ? -31.953 -25.201 13.089 1.00 86.44 687 ASP A CA 1
ATOM 5486 C C . ASP A 1 687 ? -32.887 -24.795 11.943 1.00 86.44 687 ASP A C 1
ATOM 5488 O O . ASP A 1 687 ? -33.664 -23.848 12.049 1.00 86.44 687 ASP A O 1
ATOM 5492 N N . ILE A 1 688 ? -32.814 -25.540 10.838 1.00 81.56 688 ILE A N 1
ATOM 5493 C CA . ILE A 1 688 ? -33.585 -25.292 9.615 1.00 81.56 688 ILE A CA 1
ATOM 5494 C C . ILE A 1 688 ? -34.684 -26.332 9.401 1.00 81.56 688 ILE A C 1
ATOM 5496 O O . ILE A 1 688 ? -35.248 -26.452 8.308 1.00 81.56 688 ILE A O 1
ATOM 5500 N N . THR A 1 689 ? -35.009 -27.108 10.436 1.00 78.00 689 THR A N 1
ATOM 5501 C CA . THR A 1 689 ? -35.978 -28.206 10.356 1.00 78.00 689 THR A CA 1
ATOM 5502 C C . THR A 1 689 ? -37.331 -27.736 9.812 1.00 78.00 689 THR A C 1
ATOM 5504 O O . THR A 1 689 ? -37.955 -28.421 8.997 1.00 78.00 689 THR A O 1
ATOM 5507 N N . GLU A 1 690 ? -37.777 -26.540 10.200 1.00 70.00 690 GLU A N 1
ATOM 5508 C CA . GLU A 1 690 ? -39.022 -25.944 9.707 1.00 70.00 690 GLU A CA 1
ATOM 5509 C C . GLU A 1 690 ? -38.887 -25.347 8.292 1.00 70.00 690 GLU A C 1
ATOM 5511 O O . GLU A 1 690 ? -39.803 -25.469 7.477 1.00 70.00 690 GLU A O 1
ATOM 5516 N N . GLN A 1 691 ? -37.722 -24.792 7.951 1.00 65.19 691 GLN A N 1
ATOM 5517 C CA . GLN A 1 691 ? -37.427 -24.192 6.644 1.00 65.19 691 GLN A CA 1
ATOM 5518 C C . GLN A 1 691 ? -37.323 -25.253 5.536 1.00 65.19 691 GLN A C 1
ATOM 5520 O O . GLN A 1 691 ? -37.819 -25.052 4.428 1.00 65.19 691 GLN A O 1
ATOM 5525 N N . LYS A 1 692 ? -36.776 -26.440 5.828 1.00 66.00 692 LYS A N 1
ATOM 5526 C CA . LYS A 1 692 ? -36.756 -27.565 4.877 1.00 66.00 692 LYS A CA 1
ATOM 5527 C C . LYS A 1 692 ? -38.142 -28.040 4.473 1.00 66.00 692 LYS A C 1
ATOM 5529 O O . LYS A 1 692 ? -38.380 -28.308 3.297 1.00 66.00 692 LYS A O 1
ATOM 5534 N N . ARG A 1 693 ? -39.078 -28.059 5.425 1.00 57.16 693 ARG A N 1
ATOM 5535 C CA . ARG A 1 693 ? -40.491 -28.350 5.139 1.00 57.16 693 ARG A CA 1
ATOM 5536 C C . ARG A 1 693 ? -41.105 -27.324 4.175 1.00 57.16 693 ARG A C 1
ATOM 5538 O O . ARG A 1 693 ? -42.082 -27.637 3.501 1.00 57.16 693 ARG A O 1
ATOM 5545 N N . GLN A 1 694 ? -40.537 -26.119 4.080 1.00 49.94 694 GLN A N 1
ATOM 5546 C CA . GLN A 1 694 ? -40.916 -25.089 3.107 1.00 49.94 694 GLN A CA 1
ATOM 5547 C C . GLN A 1 694 ? -40.126 -25.206 1.783 1.00 49.94 694 GLN A C 1
ATOM 5549 O O . GLN A 1 694 ? -40.699 -24.965 0.723 1.00 49.94 694 GLN A O 1
ATOM 5554 N N . ALA A 1 695 ? -38.858 -25.637 1.808 1.00 50.88 695 ALA A N 1
ATOM 5555 C CA . ALA A 1 695 ? -37.993 -25.801 0.630 1.00 50.88 695 ALA A CA 1
ATOM 5556 C C . ALA A 1 695 ? -38.491 -26.852 -0.383 1.00 50.88 695 ALA A C 1
ATOM 5558 O O . ALA A 1 695 ? -38.308 -26.682 -1.587 1.00 50.88 695 ALA A O 1
ATOM 5559 N N . ASP A 1 696 ? -39.209 -27.887 0.053 1.00 50.50 696 ASP A N 1
ATOM 5560 C CA . ASP A 1 696 ? -39.852 -28.825 -0.880 1.00 50.50 696 ASP A CA 1
ATOM 5561 C C . ASP A 1 696 ? -40.936 -28.154 -1.748 1.00 50.50 696 ASP A C 1
ATOM 5563 O O . ASP A 1 696 ? -41.194 -28.596 -2.867 1.00 50.50 696 ASP A O 1
ATOM 5567 N N . LYS A 1 697 ? -41.509 -27.021 -1.308 1.00 47.25 697 LYS A N 1
ATOM 5568 C CA . LYS A 1 697 ? -42.351 -26.168 -2.169 1.00 47.25 697 LYS A CA 1
ATOM 5569 C C . LYS A 1 697 ? -41.524 -25.336 -3.161 1.00 47.25 697 LYS A C 1
ATOM 5571 O O . LYS A 1 697 ? -42.017 -25.036 -4.245 1.00 47.25 697 LYS A O 1
ATOM 5576 N N . ILE A 1 698 ? -40.276 -24.996 -2.818 1.00 46.41 698 ILE A N 1
ATOM 5577 C CA . ILE A 1 698 ? -39.311 -24.255 -3.656 1.00 46.41 698 ILE A CA 1
ATOM 5578 C C . ILE A 1 698 ? -38.707 -25.146 -4.754 1.00 46.41 698 ILE A C 1
ATOM 5580 O O . ILE A 1 698 ? -38.333 -24.637 -5.802 1.00 46.41 698 ILE A O 1
ATOM 5584 N N . LYS A 1 699 ? -38.667 -26.475 -4.594 1.00 45.16 699 LYS A N 1
ATOM 5585 C CA . LYS A 1 699 ? -38.133 -27.412 -5.605 1.00 45.16 699 LYS A CA 1
ATOM 5586 C C . LYS A 1 699 ? -38.797 -27.281 -6.992 1.00 45.16 699 LYS A C 1
ATOM 5588 O O . LYS A 1 699 ? -38.139 -27.487 -8.005 1.00 45.16 699 LYS A O 1
ATOM 5593 N N . ASN A 1 700 ? -40.052 -26.831 -7.050 1.00 44.41 700 ASN A N 1
ATOM 5594 C CA . ASN A 1 700 ? -40.758 -26.496 -8.296 1.00 44.41 700 ASN A CA 1
ATOM 5595 C C . ASN A 1 700 ? -40.260 -25.201 -8.979 1.00 44.41 700 ASN A C 1
ATOM 5597 O O . ASN A 1 700 ? -40.490 -25.018 -10.167 1.00 44.41 700 ASN A O 1
ATOM 5601 N N . LEU A 1 701 ? -39.561 -24.320 -8.256 1.00 50.88 701 LEU A N 1
ATOM 5602 C CA . LEU A 1 701 ? -38.865 -23.135 -8.782 1.00 50.88 701 LEU A CA 1
ATOM 5603 C C . LEU A 1 701 ? -37.434 -23.465 -9.260 1.00 50.88 701 LEU A C 1
ATOM 5605 O O . LEU A 1 701 ? -36.828 -22.670 -9.970 1.00 50.88 701 LEU A O 1
ATOM 5609 N N . ALA A 1 702 ? -36.873 -24.609 -8.843 1.00 53.19 702 ALA A N 1
ATOM 5610 C CA . ALA A 1 702 ? -35.447 -24.925 -8.978 1.00 53.19 702 ALA A CA 1
ATOM 5611 C C . ALA A 1 702 ? -35.062 -25.670 -10.268 1.00 53.19 702 ALA A C 1
ATOM 5613 O O . ALA A 1 702 ? -33.883 -25.670 -10.618 1.00 53.19 702 ALA A O 1
ATOM 5614 N N . TYR A 1 703 ? -36.017 -26.286 -10.976 1.00 64.50 703 TYR A N 1
ATOM 5615 C CA . TYR A 1 703 ? -35.756 -27.120 -12.167 1.00 64.50 703 TYR A CA 1
ATOM 5616 C C . TYR A 1 703 ? -36.412 -26.607 -13.461 1.00 64.50 703 TYR A C 1
ATOM 5618 O O . TYR A 1 703 ? -36.223 -27.186 -14.531 1.00 64.50 703 TYR A O 1
ATOM 5626 N N . SER A 1 704 ? -37.156 -25.503 -13.398 1.00 74.12 704 SER A N 1
ATOM 5627 C CA . SER A 1 704 ? -37.835 -24.908 -14.553 1.00 74.12 704 SER A CA 1
ATOM 5628 C C . SER A 1 704 ? -37.496 -23.426 -14.674 1.00 74.12 704 SER A C 1
ATOM 5630 O O . SER A 1 704 ? -37.368 -22.721 -13.675 1.00 74.12 704 SER A O 1
ATOM 5632 N N . ASP A 1 705 ? -37.333 -22.945 -15.903 1.00 82.94 705 ASP A N 1
ATOM 5633 C CA . ASP A 1 705 ? -37.202 -21.526 -16.200 1.00 82.94 705 ASP A CA 1
ATOM 5634 C C . ASP A 1 705 ? -38.555 -20.850 -15.971 1.00 82.94 705 ASP A C 1
ATOM 5636 O O . ASP A 1 705 ? -39.529 -21.120 -16.671 1.00 82.94 705 ASP A O 1
ATOM 5640 N N . MET A 1 706 ? -38.616 -19.954 -14.987 1.00 77.75 706 MET A N 1
ATOM 5641 C CA . MET A 1 706 ? -39.866 -19.323 -14.549 1.00 77.75 706 MET A CA 1
ATOM 5642 C C . MET A 1 706 ? -40.540 -18.469 -15.630 1.00 77.75 706 MET A C 1
ATOM 5644 O O . MET A 1 706 ? -41.737 -18.204 -15.534 1.00 77.75 706 MET A O 1
ATOM 5648 N N . LEU A 1 707 ? -39.786 -18.027 -16.644 1.00 84.62 707 LEU A N 1
ATOM 5649 C CA . LEU A 1 707 ? -40.307 -17.197 -17.728 1.00 84.62 707 LEU A CA 1
ATOM 5650 C C . LEU A 1 707 ? -40.931 -18.034 -18.851 1.00 84.62 707 LEU A C 1
ATOM 5652 O O . LEU A 1 707 ? -42.044 -17.750 -19.289 1.00 84.62 707 LEU A O 1
ATOM 5656 N N . THR A 1 708 ? -40.208 -19.040 -19.346 1.00 86.38 708 THR A N 1
ATOM 5657 C CA . THR A 1 708 ? -40.618 -19.830 -20.519 1.00 86.38 708 THR A CA 1
ATOM 5658 C C . THR A 1 708 ? -41.298 -21.149 -20.157 1.00 86.38 708 THR A C 1
ATOM 5660 O O . THR A 1 708 ? -41.958 -21.744 -21.007 1.00 86.38 708 THR A O 1
ATOM 5663 N N . GLY A 1 709 ? -41.165 -21.604 -18.909 1.00 83.56 709 GLY A N 1
ATOM 5664 C CA . GLY A 1 709 ? -41.649 -22.902 -18.436 1.00 83.56 709 GLY A CA 1
ATOM 5665 C C . GLY A 1 709 ? -40.813 -24.094 -18.914 1.00 83.56 709 GLY A C 1
ATOM 5666 O O . GLY A 1 709 ? -41.148 -25.232 -18.595 1.00 83.56 709 GLY A O 1
ATOM 5667 N N . LEU A 1 710 ? -39.741 -23.853 -19.673 1.00 90.56 710 LEU A N 1
ATOM 5668 C CA . LEU A 1 710 ? -38.824 -24.889 -20.142 1.00 90.56 710 LEU A CA 1
ATOM 5669 C C . LEU A 1 710 ? -37.930 -25.398 -18.999 1.00 90.56 710 LEU A C 1
ATOM 5671 O O . LEU A 1 710 ? -37.747 -24.691 -18.007 1.00 90.56 710 LEU A O 1
ATOM 5675 N N . PRO A 1 711 ? -37.329 -26.593 -19.122 1.00 89.31 711 PRO A N 1
ATOM 5676 C CA . PRO A 1 711 ? -36.216 -27.008 -18.277 1.00 89.31 711 PRO A CA 1
ATOM 5677 C C . PRO A 1 711 ? -35.164 -25.901 -18.162 1.00 89.31 711 PRO A C 1
ATOM 5679 O O . PRO A 1 711 ? -34.763 -25.306 -19.168 1.00 89.31 711 PRO A O 1
ATOM 5682 N N . ASN A 1 712 ? -34.733 -25.614 -16.934 1.00 85.00 712 ASN A N 1
ATOM 5683 C CA . ASN A 1 712 ? -33.621 -24.697 -16.719 1.00 85.00 712 ASN A CA 1
ATOM 5684 C C . ASN A 1 712 ? -32.282 -25.426 -16.889 1.00 85.00 712 ASN A C 1
ATOM 5686 O O . ASN A 1 712 ? -32.227 -26.643 -17.082 1.00 85.00 712 ASN A O 1
ATOM 5690 N N . ARG A 1 713 ? -31.187 -24.674 -16.782 1.00 83.38 713 ARG A N 1
ATOM 5691 C CA . ARG A 1 713 ? -29.824 -25.199 -16.914 1.00 83.38 713 ARG A CA 1
ATOM 5692 C C . ARG A 1 713 ? -29.557 -26.454 -16.078 1.00 83.38 713 ARG A C 1
ATOM 5694 O O . ARG A 1 713 ? -28.917 -27.370 -16.583 1.00 83.38 713 ARG A O 1
ATOM 5701 N N . THR A 1 714 ? -30.060 -26.504 -14.846 1.00 79.31 714 THR A N 1
ATOM 5702 C CA . THR A 1 714 ? -29.872 -27.643 -13.940 1.00 79.31 714 THR A CA 1
ATOM 5703 C C . THR A 1 714 ? -30.550 -28.897 -14.485 1.00 79.31 714 THR A C 1
ATOM 5705 O O . THR A 1 714 ? -29.894 -29.915 -14.675 1.00 79.31 714 THR A O 1
ATOM 5708 N N . LEU A 1 715 ? -31.842 -28.812 -14.823 1.00 84.06 715 LEU A N 1
ATOM 5709 C CA . LEU A 1 715 ? -32.583 -29.969 -15.336 1.00 84.06 715 LEU A CA 1
ATOM 5710 C C . LEU A 1 715 ? -32.057 -30.434 -16.701 1.00 84.06 715 LEU A C 1
ATOM 5712 O O . LEU A 1 715 ? -32.030 -31.628 -16.998 1.00 84.06 715 LEU A O 1
ATOM 5716 N N . PHE A 1 716 ? -31.617 -29.496 -17.535 1.00 91.56 716 PHE A N 1
ATOM 5717 C CA . PHE A 1 716 ? -31.001 -29.816 -18.815 1.00 91.56 716 PHE A CA 1
ATOM 5718 C C . PHE A 1 716 ? -29.707 -30.626 -18.661 1.00 91.56 716 PHE A C 1
ATOM 5720 O O . PHE A 1 716 ? -29.528 -31.609 -19.378 1.00 91.56 716 PHE A O 1
ATOM 5727 N N . GLN A 1 717 ? -28.818 -30.233 -17.740 1.00 85.12 717 GLN A N 1
ATOM 5728 C CA . GLN A 1 717 ? -27.558 -30.947 -17.510 1.00 85.12 717 GLN A CA 1
ATOM 5729 C C . GLN A 1 717 ? -27.814 -32.393 -17.070 1.00 85.12 717 GLN A C 1
ATOM 5731 O O . GLN A 1 717 ? -27.246 -33.308 -17.668 1.00 85.12 717 GLN A O 1
ATOM 5736 N N . ASP A 1 718 ? -28.743 -32.598 -16.132 1.00 85.50 718 ASP A N 1
ATOM 5737 C CA . ASP A 1 718 ? -29.157 -33.935 -15.689 1.00 85.50 718 ASP A CA 1
ATOM 5738 C C . ASP A 1 718 ? -29.697 -34.770 -16.869 1.00 85.50 718 ASP A C 1
ATOM 5740 O O . ASP A 1 718 ? -29.291 -35.916 -17.084 1.00 85.50 718 ASP A O 1
ATOM 5744 N N . THR A 1 719 ? -30.547 -34.166 -17.706 1.00 88.12 719 THR A N 1
ATOM 5745 C CA . THR A 1 719 ? -31.151 -34.838 -18.871 1.00 88.12 719 THR A CA 1
ATOM 5746 C C . THR A 1 719 ? -30.110 -35.211 -19.935 1.00 88.12 719 THR A C 1
ATOM 5748 O O . THR A 1 719 ? -30.194 -36.275 -20.558 1.00 88.12 719 THR A O 1
ATOM 5751 N N . LEU A 1 720 ? -29.101 -34.364 -20.157 1.00 91.75 720 LEU A N 1
ATOM 5752 C CA . LEU A 1 720 ? -28.018 -34.640 -21.101 1.00 91.75 720 LEU A CA 1
ATOM 5753 C C . LEU A 1 720 ? -27.156 -35.819 -20.632 1.00 91.75 720 LEU A C 1
ATOM 5755 O O . LEU A 1 720 ? -26.835 -36.702 -21.430 1.00 91.75 720 LEU A O 1
ATOM 5759 N N . GLU A 1 721 ? -26.817 -35.873 -19.343 1.00 89.12 721 GLU A N 1
ATOM 5760 C CA . GLU A 1 721 ? -26.070 -36.997 -18.774 1.00 89.12 721 GLU A CA 1
ATOM 5761 C C . GLU A 1 721 ? -26.833 -38.323 -18.882 1.00 89.12 721 GLU A C 1
ATOM 5763 O O . GLU A 1 721 ? -26.240 -39.361 -19.198 1.00 89.12 721 GLU A O 1
ATOM 5768 N N . GLU A 1 722 ? -28.146 -38.308 -18.653 1.00 88.25 722 GLU A N 1
ATOM 5769 C CA . GLU A 1 722 ? -29.005 -39.481 -18.842 1.00 88.25 722 GLU A CA 1
ATOM 5770 C C . GLU A 1 722 ? -29.058 -39.913 -20.312 1.00 88.25 722 GLU A C 1
ATOM 5772 O O . GLU A 1 722 ? -28.848 -41.090 -20.621 1.00 88.25 722 GLU A O 1
ATOM 5777 N N . THR A 1 723 ? -29.222 -38.961 -21.234 1.00 89.25 723 THR A N 1
ATOM 5778 C CA . THR A 1 723 ? -29.260 -39.234 -22.680 1.00 89.25 723 THR A CA 1
ATOM 5779 C C . THR A 1 723 ? -27.960 -39.878 -23.172 1.00 89.25 723 THR A C 1
ATOM 5781 O O . THR A 1 723 ? -27.994 -40.800 -23.994 1.00 89.25 723 THR A O 1
ATOM 5784 N N . ILE A 1 724 ? -26.806 -39.456 -22.644 1.00 90.88 724 ILE A N 1
ATOM 5785 C CA . ILE A 1 724 ? -25.499 -40.059 -22.946 1.00 90.88 724 ILE A CA 1
ATOM 5786 C C . ILE A 1 724 ? -25.434 -41.505 -22.462 1.00 90.88 724 ILE A C 1
ATOM 5788 O O . ILE A 1 724 ? -25.036 -42.384 -23.228 1.00 90.88 724 ILE A O 1
ATOM 5792 N N . LYS A 1 725 ? -25.851 -41.774 -21.218 1.00 87.25 725 LYS A N 1
ATOM 5793 C CA . LYS A 1 725 ? -25.864 -43.135 -20.653 1.00 87.25 725 LYS A CA 1
ATOM 5794 C C . LYS A 1 725 ? -26.751 -44.065 -21.482 1.00 87.25 725 LYS A C 1
ATOM 5796 O O . LYS A 1 725 ? -26.347 -45.183 -21.806 1.00 87.25 725 LYS A O 1
ATOM 5801 N N . GLU A 1 726 ? -27.932 -43.597 -21.875 1.00 87.25 726 GLU A N 1
ATOM 5802 C CA . GLU A 1 726 ? -28.851 -44.372 -22.707 1.00 87.25 726 GLU A CA 1
ATOM 5803 C C . GLU A 1 726 ? -28.319 -44.622 -24.120 1.00 87.25 726 GLU A C 1
ATOM 5805 O O . GLU A 1 726 ? -28.400 -45.745 -24.632 1.00 87.25 726 GLU A O 1
ATOM 5810 N N . SER A 1 727 ? -27.761 -43.589 -24.750 1.00 87.94 727 SER A N 1
ATOM 5811 C CA . SER A 1 727 ? -27.232 -43.665 -26.113 1.00 87.94 727 SER A CA 1
ATOM 5812 C C . SER A 1 727 ? -26.000 -44.565 -26.188 1.00 87.94 727 SER A C 1
ATOM 5814 O O . SER A 1 727 ? -25.882 -45.348 -27.135 1.00 87.94 727 SER A O 1
ATOM 5816 N N . ALA A 1 728 ? -25.143 -44.544 -25.160 1.00 85.50 728 ALA A N 1
ATOM 5817 C CA . ALA A 1 728 ? -24.017 -45.465 -25.010 1.00 85.50 728 ALA A CA 1
ATOM 5818 C C . ALA A 1 728 ? -24.481 -46.930 -24.958 1.00 85.50 728 ALA A C 1
ATOM 5820 O O . ALA A 1 728 ? -23.938 -47.782 -25.665 1.00 85.50 728 ALA A O 1
ATOM 5821 N N . LEU A 1 729 ? -25.522 -47.224 -24.167 1.00 86.88 729 LEU A N 1
ATOM 5822 C CA . LEU A 1 729 ? -26.066 -48.576 -24.015 1.00 86.88 729 LEU A CA 1
ATOM 5823 C C . LEU A 1 729 ? -26.713 -49.088 -25.311 1.00 86.88 729 LEU A C 1
ATOM 5825 O O . LEU A 1 729 ? -26.514 -50.238 -25.703 1.00 86.88 729 LEU A O 1
ATOM 5829 N N . LYS A 1 730 ? -27.487 -48.231 -25.986 1.00 85.19 730 LYS A N 1
ATOM 5830 C CA . LYS A 1 730 ? -28.259 -48.577 -27.192 1.00 85.19 730 LYS A CA 1
ATOM 5831 C C . LYS A 1 730 ? -27.470 -48.379 -28.497 1.00 85.19 730 LYS A C 1
ATOM 5833 O O . LYS A 1 730 ? -28.009 -48.652 -29.566 1.00 85.19 730 LYS A O 1
ATOM 5838 N N . LYS A 1 731 ? -26.210 -47.923 -28.417 1.00 84.12 731 LYS A N 1
ATOM 5839 C CA . LYS A 1 731 ? -25.331 -47.560 -29.549 1.00 84.12 731 LYS A CA 1
ATOM 5840 C C . LYS A 1 731 ? -25.983 -46.586 -30.535 1.00 84.12 731 LYS A C 1
ATOM 5842 O O . LYS A 1 731 ? -25.852 -46.732 -31.751 1.00 84.12 731 LYS A O 1
ATOM 5847 N N . LYS A 1 732 ? -26.702 -45.601 -30.004 1.00 87.44 732 LYS A N 1
ATOM 5848 C CA . LYS A 1 732 ? -27.377 -44.570 -30.794 1.00 87.44 732 LYS A CA 1
ATOM 5849 C C . LYS A 1 732 ? -26.578 -43.271 -30.798 1.00 87.44 732 LYS A C 1
ATOM 5851 O O . LYS A 1 732 ? -25.741 -43.044 -29.927 1.00 87.44 732 LYS A O 1
ATOM 5856 N N . LYS A 1 733 ? -26.828 -42.440 -31.807 1.00 91.00 733 LYS A N 1
ATOM 5857 C CA . LYS A 1 733 ? -26.249 -41.101 -31.937 1.00 91.00 733 LYS A CA 1
ATOM 5858 C C . LYS A 1 733 ? -27.302 -40.060 -31.586 1.00 91.00 733 LYS A C 1
ATOM 5860 O O . LYS A 1 733 ? -28.488 -40.295 -31.803 1.00 91.00 733 LYS A O 1
ATOM 5865 N N . PHE A 1 734 ? -26.869 -38.916 -31.080 1.00 93.75 734 PHE A N 1
ATOM 5866 C CA . PHE A 1 734 ? -27.739 -37.765 -30.855 1.00 93.75 734 PHE A CA 1
ATOM 5867 C C . PHE A 1 734 ? -26.982 -36.478 -31.176 1.00 93.75 734 PHE A C 1
ATOM 5869 O O . PHE A 1 734 ? -25.751 -36.475 -31.215 1.00 93.75 734 PHE A O 1
ATOM 5876 N N . ALA A 1 735 ? -27.708 -35.395 -31.431 1.00 93.62 735 ALA A N 1
ATOM 5877 C CA . ALA A 1 735 ? -27.120 -34.079 -31.657 1.00 93.62 735 ALA A CA 1
ATOM 5878 C C . ALA A 1 735 ? -27.488 -33.124 -30.523 1.00 93.62 735 ALA A C 1
ATOM 5880 O O . ALA A 1 735 ? -28.583 -33.202 -29.968 1.00 93.62 735 ALA A O 1
ATOM 5881 N N . LEU A 1 736 ? -26.572 -32.220 -30.202 1.00 94.62 736 LEU A N 1
ATOM 5882 C CA . LEU A 1 736 ? -26.784 -31.114 -29.290 1.00 94.62 736 LEU A CA 1
ATOM 5883 C C . LEU A 1 736 ? -26.664 -29.806 -30.078 1.00 94.62 736 LEU A C 1
ATOM 5885 O O . LEU A 1 736 ? -25.637 -29.544 -30.702 1.00 94.62 736 LEU A O 1
ATOM 5889 N N . MET A 1 737 ? -27.717 -28.994 -30.057 1.00 94.69 737 MET A N 1
ATOM 5890 C CA . MET A 1 737 ? -27.734 -27.662 -30.659 1.00 94.69 737 MET A CA 1
ATOM 5891 C C . MET A 1 737 ? -27.675 -26.605 -29.562 1.00 94.69 737 MET A C 1
ATOM 5893 O O . MET A 1 737 ? -28.495 -26.627 -28.647 1.00 94.69 737 MET A O 1
ATOM 5897 N N . PHE A 1 738 ? -26.735 -25.676 -29.675 1.00 93.81 738 PHE A N 1
ATOM 5898 C CA . PHE A 1 738 ? -26.585 -24.512 -28.813 1.00 93.81 738 PHE A CA 1
ATOM 5899 C C . PHE A 1 738 ? -27.023 -23.270 -29.586 1.00 93.81 738 PHE A C 1
ATOM 5901 O O . PHE A 1 738 ? -26.576 -23.058 -30.706 1.00 93.81 738 PHE A O 1
ATOM 5908 N N . ILE A 1 739 ? -27.944 -22.488 -29.042 1.00 93.94 739 ILE A N 1
ATOM 5909 C CA . ILE A 1 739 ? -28.654 -21.427 -29.758 1.00 93.94 739 ILE A CA 1
ATOM 5910 C C . ILE A 1 739 ? -28.554 -20.135 -28.964 1.00 93.94 739 ILE A C 1
ATOM 5912 O O . ILE A 1 739 ? -28.838 -20.135 -27.772 1.00 93.94 739 ILE A O 1
ATOM 5916 N N . ASP A 1 740 ? -28.276 -19.029 -29.644 1.00 92.69 740 ASP A N 1
ATOM 5917 C CA . ASP A 1 740 ? -28.301 -17.687 -29.066 1.00 92.69 740 ASP A CA 1
ATOM 5918 C C . ASP A 1 740 ? -29.023 -16.702 -29.987 1.00 92.69 740 ASP A C 1
ATOM 5920 O O . ASP A 1 740 ? -28.833 -16.733 -31.205 1.00 92.69 740 ASP A O 1
ATOM 5924 N N . LEU A 1 741 ? -29.879 -15.847 -29.419 1.00 90.94 741 LEU A N 1
ATOM 5925 C CA . LEU A 1 741 ? -30.602 -14.828 -30.182 1.00 90.94 741 LEU A CA 1
ATOM 5926 C C . LEU A 1 741 ? -29.722 -13.610 -30.472 1.00 90.94 741 LEU A C 1
ATOM 5928 O O . LEU A 1 741 ? -29.361 -12.838 -29.586 1.00 90.94 741 LEU A O 1
ATOM 5932 N N . ASP A 1 742 ? -29.484 -13.342 -31.752 1.00 86.56 742 ASP A N 1
ATOM 5933 C CA . ASP A 1 742 ? -28.638 -12.227 -32.148 1.00 86.56 742 ASP A CA 1
ATOM 5934 C C . ASP A 1 742 ? -29.274 -10.886 -31.765 1.00 86.56 742 ASP A C 1
ATOM 5936 O O . ASP A 1 742 ? -30.458 -10.623 -32.000 1.00 86.56 742 ASP A O 1
ATOM 5940 N N . HIS A 1 743 ? -28.446 -9.991 -31.225 1.00 82.25 743 HIS A N 1
ATOM 5941 C CA . HIS A 1 743 ? -28.831 -8.625 -30.866 1.00 82.25 743 HIS A CA 1
ATOM 5942 C C . HIS A 1 743 ? -30.024 -8.530 -29.893 1.00 82.25 743 HIS A C 1
ATOM 5944 O O . HIS A 1 743 ? -30.635 -7.464 -29.782 1.00 82.25 743 HIS A O 1
ATOM 5950 N N . PHE A 1 744 ? -30.334 -9.582 -29.127 1.00 87.50 744 PHE A N 1
ATOM 5951 C CA . PHE A 1 744 ? -31.428 -9.572 -28.149 1.00 87.50 744 PHE A CA 1
ATOM 5952 C C . PHE A 1 744 ? -31.319 -8.412 -27.148 1.00 87.50 744 PHE A C 1
ATOM 5954 O O . PHE A 1 744 ? -32.311 -7.753 -26.823 1.00 87.50 744 PHE A O 1
ATOM 5961 N N . LYS A 1 745 ? -30.092 -8.079 -26.732 1.00 79.25 745 LYS A N 1
ATOM 5962 C CA . LYS A 1 745 ? -29.815 -6.921 -25.873 1.00 79.25 745 LYS A CA 1
ATOM 5963 C C . LYS A 1 745 ? -30.323 -5.603 -26.471 1.00 79.25 745 LYS A C 1
ATOM 5965 O O . LYS A 1 745 ? -30.983 -4.840 -25.779 1.00 79.25 745 LYS A O 1
ATOM 5970 N N . TYR A 1 746 ? -30.117 -5.374 -27.767 1.00 80.75 746 TYR A N 1
ATOM 5971 C CA . TYR A 1 746 ? -30.606 -4.169 -28.443 1.00 80.75 746 TYR A CA 1
ATOM 5972 C C . TYR A 1 746 ? -32.141 -4.082 -28.436 1.00 80.75 746 TYR A C 1
ATOM 5974 O O . TYR A 1 746 ? -32.704 -2.993 -28.312 1.00 80.75 746 TYR A O 1
ATOM 5982 N N . ILE A 1 747 ? -32.834 -5.222 -28.526 1.00 82.88 747 ILE A N 1
ATOM 5983 C CA . ILE A 1 747 ? -34.300 -5.288 -28.442 1.00 82.88 747 ILE A CA 1
ATOM 5984 C C . ILE A 1 747 ? -34.774 -4.928 -27.029 1.00 82.88 747 ILE A C 1
ATOM 5986 O O . ILE A 1 747 ? -35.713 -4.139 -26.887 1.00 82.88 747 ILE A O 1
ATOM 5990 N N . ASN A 1 748 ? -34.112 -5.453 -25.996 1.00 82.19 748 ASN A N 1
ATOM 5991 C CA . ASN A 1 748 ? -34.385 -5.080 -24.606 1.00 82.19 748 ASN A CA 1
ATOM 5992 C C . ASN A 1 748 ? -34.169 -3.586 -24.366 1.00 82.19 748 ASN A C 1
ATOM 5994 O O . ASN A 1 748 ? -35.044 -2.935 -23.795 1.00 82.19 748 ASN A O 1
ATOM 5998 N N . ASP A 1 749 ? -33.062 -3.041 -24.866 1.00 80.12 749 ASP A N 1
ATOM 5999 C CA . ASP A 1 749 ? -32.701 -1.636 -24.684 1.00 80.12 749 ASP A CA 1
ATOM 6000 C C . ASP A 1 749 ? -33.658 -0.699 -25.451 1.00 80.12 749 ASP A C 1
ATOM 6002 O O . ASP A 1 749 ? -34.001 0.380 -24.970 1.00 80.12 749 ASP A O 1
ATOM 6006 N N . SER A 1 750 ? -34.161 -1.124 -26.617 1.00 80.56 750 SER A N 1
ATOM 6007 C CA . SER A 1 750 ? -35.017 -0.294 -27.484 1.00 80.56 750 SER A CA 1
ATOM 6008 C C . SER A 1 750 ? -36.517 -0.387 -27.174 1.00 80.56 750 SER A C 1
ATOM 6010 O O . SER A 1 750 ? -37.250 0.588 -27.345 1.00 80.56 750 SER A O 1
ATOM 6012 N N . LEU A 1 751 ? -37.019 -1.560 -26.771 1.00 80.62 751 LEU A N 1
ATOM 6013 C CA . LEU A 1 751 ? -38.457 -1.821 -26.580 1.00 80.62 751 LEU A CA 1
ATOM 6014 C C . LEU A 1 751 ? -38.830 -2.179 -25.132 1.00 80.62 751 LEU A C 1
ATOM 6016 O O . LEU A 1 751 ? -40.027 -2.250 -24.815 1.00 80.62 751 LEU A O 1
ATOM 6020 N N . GLY A 1 752 ? -37.837 -2.329 -24.254 1.00 83.94 752 GLY A N 1
ATOM 6021 C CA . GLY A 1 752 ? -37.964 -2.659 -22.836 1.00 83.94 752 GLY A CA 1
ATOM 6022 C C . GLY A 1 752 ? -38.004 -4.165 -22.563 1.00 83.94 752 GLY A C 1
ATOM 6023 O O . GLY A 1 752 ? -38.519 -4.940 -23.370 1.00 83.94 752 GLY A O 1
ATOM 6024 N N . HIS A 1 753 ? -37.546 -4.570 -21.375 1.00 79.62 753 HIS A N 1
ATOM 6025 C CA . HIS A 1 753 ? -37.456 -5.979 -20.959 1.00 79.62 753 HIS A CA 1
ATOM 6026 C C . HIS A 1 753 ? -38.769 -6.757 -21.085 1.00 79.62 753 HIS A C 1
ATOM 6028 O O . HIS A 1 753 ? -38.763 -7.875 -21.573 1.00 79.62 753 HIS A O 1
ATOM 6034 N N . ALA A 1 754 ? -39.921 -6.150 -20.784 1.00 82.31 754 ALA A N 1
ATOM 6035 C CA . ALA A 1 754 ? -41.215 -6.819 -20.958 1.00 82.31 754 ALA A CA 1
ATOM 6036 C C . ALA A 1 754 ? -41.523 -7.205 -22.425 1.00 82.31 754 ALA A C 1
ATOM 6038 O O . ALA A 1 754 ? -42.322 -8.108 -22.679 1.00 82.31 754 ALA A O 1
ATOM 6039 N N . ALA A 1 755 ? -40.938 -6.506 -23.407 1.00 83.19 755 ALA A N 1
ATOM 6040 C CA . ALA A 1 755 ? -41.024 -6.888 -24.815 1.00 83.19 755 ALA A CA 1
ATOM 6041 C C . ALA A 1 755 ? -40.030 -8.011 -25.155 1.00 83.19 755 ALA A C 1
ATOM 6043 O O . ALA A 1 755 ? -40.399 -8.913 -25.904 1.00 83.19 755 ALA A O 1
ATOM 6044 N N . GLY A 1 756 ? -38.825 -7.995 -24.577 1.00 85.44 756 GLY A N 1
ATOM 6045 C CA . GLY A 1 756 ? -37.860 -9.091 -24.698 1.00 85.44 756 GLY A CA 1
ATOM 6046 C C . GLY A 1 756 ? -38.320 -10.383 -24.025 1.00 85.44 756 GLY A C 1
ATOM 6047 O O . GLY A 1 756 ? -38.177 -11.447 -24.608 1.00 85.44 756 GLY A O 1
ATOM 6048 N N . ASP A 1 757 ? -38.986 -10.307 -22.877 1.00 88.75 757 ASP A N 1
ATOM 6049 C CA . ASP A 1 757 ? -39.590 -11.458 -22.200 1.00 88.75 757 ASP A CA 1
ATOM 6050 C C . ASP A 1 757 ? -40.673 -12.109 -23.067 1.00 88.75 757 ASP A C 1
ATOM 6052 O O . ASP A 1 757 ? -40.713 -13.328 -23.233 1.00 88.75 757 ASP A O 1
ATOM 6056 N N . LYS A 1 758 ? -41.528 -11.291 -23.697 1.00 87.56 758 LYS A N 1
ATOM 6057 C CA . LYS A 1 758 ? -42.514 -11.774 -24.675 1.00 87.56 758 LYS A CA 1
ATOM 6058 C C . LYS A 1 758 ? -41.854 -12.383 -25.905 1.00 87.56 758 LYS A C 1
ATOM 6060 O O . LYS A 1 758 ? -42.368 -13.374 -26.419 1.00 87.56 758 LYS A O 1
ATOM 6065 N N . LEU A 1 759 ? -40.746 -11.801 -26.366 1.00 89.31 759 LEU A N 1
ATOM 6066 C CA . LEU A 1 759 ? -39.955 -12.368 -27.450 1.00 89.31 759 LEU A CA 1
ATOM 6067 C C . LEU A 1 759 ? -39.426 -13.746 -27.040 1.00 89.31 759 LEU A C 1
ATOM 6069 O O . LEU A 1 759 ? -39.709 -14.705 -27.737 1.00 89.31 759 LEU A O 1
ATOM 6073 N N . LEU A 1 760 ? -38.779 -13.883 -25.882 1.00 91.94 760 LEU A N 1
ATOM 6074 C CA . LEU A 1 760 ? -38.252 -15.157 -25.381 1.00 91.94 760 LEU A CA 1
ATOM 6075 C C . LEU A 1 760 ? -39.334 -16.229 -25.215 1.00 91.94 760 LEU A C 1
ATOM 6077 O O . LEU A 1 760 ? -39.117 -17.368 -25.616 1.00 91.94 760 LEU A O 1
ATOM 6081 N N . ILE A 1 761 ? -40.508 -15.876 -24.681 1.00 91.25 761 ILE A N 1
ATOM 6082 C CA . ILE A 1 761 ? -41.646 -16.802 -24.567 1.00 91.25 761 ILE A CA 1
ATOM 6083 C C . ILE A 1 761 ? -42.112 -17.271 -25.953 1.00 91.25 761 ILE A C 1
ATOM 6085 O O . ILE A 1 761 ? -42.418 -18.448 -26.142 1.00 91.25 761 ILE A O 1
ATOM 6089 N N . GLU A 1 762 ? -42.190 -16.368 -26.929 1.00 90.25 762 GLU A N 1
ATOM 6090 C CA . GLU A 1 762 ? -42.612 -16.707 -28.289 1.00 90.25 762 GLU A CA 1
ATOM 6091 C C . GLU A 1 762 ? -41.548 -17.525 -29.035 1.00 90.25 762 GLU A C 1
ATOM 6093 O O . GLU A 1 762 ? -41.884 -18.497 -29.709 1.00 90.25 762 GLU A O 1
ATOM 6098 N N . ILE A 1 763 ? -40.266 -17.194 -28.870 1.00 91.88 763 ILE A N 1
ATOM 6099 C CA . ILE A 1 763 ? -39.141 -17.961 -29.414 1.00 91.88 763 ILE A CA 1
ATOM 6100 C C . ILE A 1 763 ? -39.126 -19.366 -28.811 1.00 91.88 763 ILE A C 1
ATOM 6102 O O . ILE A 1 763 ? -39.062 -20.332 -29.562 1.00 91.88 763 ILE A O 1
ATOM 6106 N N . ALA A 1 764 ? -39.276 -19.502 -27.491 1.00 92.50 764 ALA A N 1
ATOM 6107 C CA . ALA A 1 764 ? -39.369 -20.795 -26.817 1.00 92.50 764 ALA A CA 1
ATOM 6108 C C . ALA A 1 764 ? -40.497 -21.657 -27.404 1.00 92.50 764 ALA A C 1
ATOM 6110 O O . ALA A 1 764 ? -40.286 -22.826 -27.717 1.00 92.50 764 ALA A O 1
ATOM 6111 N N . LYS A 1 765 ? -41.678 -21.069 -27.644 1.00 90.69 765 LYS A N 1
ATOM 6112 C CA . LYS A 1 765 ? -42.798 -21.762 -28.303 1.00 90.69 765 LYS A CA 1
ATOM 6113 C C . LYS A 1 765 ? -42.468 -22.181 -29.734 1.00 90.69 765 LYS A C 1
ATOM 6115 O O . LYS A 1 765 ? -42.791 -23.298 -30.125 1.00 90.69 765 LYS A O 1
ATOM 6120 N N . ARG A 1 766 ? -41.841 -21.306 -30.525 1.00 92.38 766 ARG A N 1
ATOM 6121 C CA . ARG A 1 766 ? -41.473 -21.601 -31.919 1.00 92.38 766 ARG A CA 1
ATOM 6122 C C . ARG A 1 766 ? -40.399 -22.674 -32.017 1.00 92.38 766 ARG A C 1
ATOM 6124 O O . ARG A 1 766 ? -40.550 -23.582 -32.828 1.00 92.38 766 ARG A O 1
ATOM 6131 N N . LEU A 1 767 ? -39.378 -22.617 -31.163 1.00 91.88 767 LEU A N 1
ATOM 6132 C CA . LEU A 1 767 ? -38.362 -23.661 -31.040 1.00 91.88 767 LEU A CA 1
ATOM 6133 C C . LEU A 1 767 ? -39.011 -24.988 -30.645 1.00 91.88 767 LEU A C 1
ATOM 6135 O O . LEU A 1 767 ? -38.780 -25.989 -31.313 1.00 91.88 767 LEU A O 1
ATOM 6139 N N . ASN A 1 768 ? -39.906 -24.984 -29.652 1.00 91.31 768 ASN A N 1
ATOM 6140 C CA . ASN A 1 768 ? -40.604 -26.193 -29.215 1.00 91.31 768 ASN A CA 1
ATOM 6141 C C . ASN A 1 768 ? -41.504 -26.795 -30.313 1.00 91.31 768 ASN A C 1
ATOM 6143 O O . ASN A 1 768 ? -41.598 -28.009 -30.440 1.00 91.31 768 ASN A O 1
ATOM 6147 N N . ASN A 1 769 ? -42.139 -25.959 -31.141 1.00 88.81 769 ASN A N 1
ATOM 6148 C CA . ASN A 1 769 ? -42.923 -26.410 -32.298 1.00 88.81 769 ASN A CA 1
ATOM 6149 C C . ASN A 1 769 ? -42.047 -26.878 -33.473 1.00 88.81 769 ASN A C 1
ATOM 6151 O O . ASN A 1 769 ? -42.517 -27.621 -34.334 1.00 88.81 769 ASN A O 1
ATOM 6155 N N . SER A 1 770 ? -40.790 -26.431 -33.521 1.00 88.75 770 SER A N 1
ATOM 6156 C CA . SER A 1 770 ? -39.825 -26.805 -34.554 1.00 88.75 770 SER A CA 1
ATOM 6157 C C . SER A 1 770 ? -39.136 -28.136 -34.256 1.00 88.75 770 SER A C 1
ATOM 6159 O O . SER A 1 770 ? -38.433 -28.643 -35.127 1.00 88.75 770 SER A O 1
ATOM 6161 N N . ILE A 1 771 ? -39.331 -28.729 -33.079 1.00 90.38 771 ILE A N 1
ATOM 6162 C CA . ILE A 1 771 ? -38.720 -30.003 -32.675 1.00 90.38 771 ILE A CA 1
ATOM 6163 C C . ILE A 1 771 ? -39.769 -31.107 -32.494 1.00 90.38 771 ILE A C 1
ATOM 6165 O O . ILE A 1 771 ? -40.974 -30.857 -32.486 1.00 90.38 771 ILE A O 1
ATOM 6169 N N . ARG A 1 772 ? -39.319 -32.360 -32.420 1.00 88.44 772 ARG A N 1
ATOM 6170 C CA . ARG A 1 772 ? -40.178 -33.541 -32.256 1.00 88.44 772 ARG A CA 1
ATOM 6171 C C . ARG A 1 772 ? -40.473 -33.763 -30.770 1.00 88.44 772 ARG A C 1
ATOM 6173 O O . ARG A 1 772 ? -39.732 -33.320 -29.906 1.00 88.44 772 ARG A O 1
ATOM 6180 N N . SER A 1 773 ? -41.515 -34.531 -30.452 1.00 77.69 773 SER A N 1
ATOM 6181 C CA . SER A 1 773 ? -41.916 -34.794 -29.057 1.00 77.69 773 SER A CA 1
ATOM 6182 C C . SER A 1 773 ? -40.889 -35.567 -28.214 1.00 77.69 773 SER A C 1
ATOM 6184 O O . SER A 1 773 ? -41.054 -35.647 -27.003 1.00 77.69 773 SER A O 1
ATOM 6186 N N . GLY A 1 774 ? -39.890 -36.194 -28.844 1.00 80.56 774 GLY A N 1
ATOM 6187 C CA . GLY A 1 774 ? -38.783 -36.876 -28.162 1.00 80.56 774 GLY A CA 1
ATOM 6188 C C . GLY A 1 774 ? -37.532 -36.011 -27.988 1.00 80.56 774 GLY A C 1
ATOM 6189 O O . GLY A 1 774 ? -36.591 -36.456 -27.341 1.00 80.56 774 GLY A O 1
ATOM 6190 N N . ASP A 1 775 ? -37.519 -34.806 -28.557 1.00 91.31 775 ASP A N 1
ATOM 6191 C CA . ASP A 1 775 ? -36.414 -33.860 -28.439 1.00 91.31 775 ASP A CA 1
ATOM 6192 C C . ASP A 1 775 ? -36.578 -33.042 -27.149 1.00 91.31 775 ASP A C 1
ATOM 6194 O O . ASP A 1 775 ? -37.697 -32.770 -26.706 1.00 91.31 775 ASP A O 1
ATOM 6198 N N . VAL A 1 776 ? -35.467 -32.628 -26.539 1.00 91.69 776 VAL A N 1
ATOM 6199 C CA . VAL A 1 776 ? -35.481 -31.865 -25.281 1.00 91.69 776 VAL A CA 1
ATOM 6200 C C . VAL A 1 776 ? -35.006 -30.447 -25.547 1.00 91.69 776 VAL A C 1
ATOM 6202 O O . VAL A 1 776 ? -33.838 -30.243 -25.861 1.00 91.69 776 VAL A O 1
ATOM 6205 N N . LEU A 1 777 ? -35.896 -29.467 -25.385 1.00 94.50 777 LEU A N 1
ATOM 6206 C CA . LEU A 1 777 ? -35.565 -28.042 -25.420 1.00 94.50 777 LEU A CA 1
ATOM 6207 C C . LEU A 1 777 ? -35.421 -27.505 -23.998 1.00 94.50 777 LEU A C 1
ATOM 6209 O O . LEU A 1 777 ? -36.314 -27.687 -23.175 1.00 94.50 777 LEU A O 1
ATOM 6213 N N . ALA A 1 778 ? -34.338 -26.783 -23.736 1.00 93.31 778 ALA A N 1
ATOM 6214 C CA . ALA A 1 778 ? -34.110 -26.090 -22.478 1.00 93.31 778 ALA A CA 1
ATOM 6215 C C . ALA A 1 778 ? -33.612 -24.663 -22.708 1.00 93.31 778 ALA A C 1
ATOM 6217 O O . ALA A 1 778 ? -33.068 -24.336 -23.765 1.00 93.31 778 ALA A O 1
ATOM 6218 N N . ARG A 1 779 ? -33.778 -23.812 -21.693 1.00 93.75 779 ARG A N 1
ATOM 6219 C CA . ARG A 1 779 ? -33.231 -22.453 -21.682 1.00 93.75 779 ARG A CA 1
ATOM 6220 C C . ARG A 1 779 ? -32.157 -22.360 -20.608 1.00 93.75 779 ARG A C 1
ATOM 6222 O O . ARG A 1 779 ? -32.432 -22.584 -19.428 1.00 93.75 779 ARG A O 1
ATOM 6229 N N . LEU A 1 780 ? -30.932 -22.039 -21.016 1.00 85.12 780 LEU A N 1
ATOM 6230 C CA . LEU A 1 780 ? -29.798 -21.970 -20.090 1.00 85.12 780 LEU A CA 1
ATOM 6231 C C . LEU A 1 780 ? -29.733 -20.633 -19.350 1.00 85.12 780 LEU A C 1
ATOM 6233 O O . LEU A 1 780 ? -29.225 -20.578 -18.229 1.00 85.12 780 LEU A O 1
ATOM 6237 N N . GLY A 1 781 ? -30.311 -19.590 -19.945 1.00 77.19 781 GLY A N 1
ATOM 6238 C CA . GLY A 1 781 ? -30.426 -18.253 -19.375 1.00 77.19 781 GLY A CA 1
ATOM 6239 C C . GLY A 1 781 ? -30.335 -17.189 -20.465 1.00 77.19 781 GLY A C 1
ATOM 6240 O O . GLY A 1 781 ? -29.857 -17.462 -21.556 1.00 77.19 781 GLY A O 1
ATOM 6241 N N . GLY A 1 782 ? -30.828 -15.976 -20.195 1.00 85.69 782 GLY A N 1
ATOM 6242 C CA . GLY A 1 782 ? -30.768 -14.880 -21.171 1.00 85.69 782 GLY A CA 1
ATOM 6243 C C . GLY A 1 782 ? -31.448 -15.234 -22.499 1.00 85.69 782 GLY A C 1
ATOM 6244 O O . GLY A 1 782 ? -32.614 -15.632 -22.523 1.00 85.69 782 GLY A O 1
ATOM 6245 N N . ASP A 1 783 ? -30.716 -15.072 -23.584 1.00 88.00 783 ASP A N 1
ATOM 6246 C CA . ASP A 1 783 ? -31.051 -15.404 -24.965 1.00 88.00 783 ASP A CA 1
ATOM 6247 C C . ASP A 1 783 ? -30.595 -16.806 -25.405 1.00 88.00 783 ASP A C 1
ATOM 6249 O O . ASP A 1 783 ? -30.813 -17.173 -26.561 1.00 88.00 783 ASP A O 1
ATOM 6253 N N . GLU A 1 784 ? -30.027 -17.603 -24.496 1.00 91.38 784 GLU A N 1
ATOM 6254 C CA . GLU A 1 784 ? -29.430 -18.901 -24.808 1.00 91.38 784 GLU A CA 1
ATOM 6255 C C . GLU A 1 784 ? -30.399 -20.073 -24.600 1.00 91.38 784 GLU A C 1
ATOM 6257 O O . GLU A 1 784 ? -30.948 -20.304 -23.511 1.00 91.38 784 GLU A O 1
ATOM 6262 N N . PHE A 1 785 ? -30.553 -20.873 -25.650 1.00 94.88 785 PHE A N 1
ATOM 6263 C CA . PHE A 1 785 ? -31.346 -22.094 -25.677 1.00 94.88 785 PHE A CA 1
ATOM 6264 C C . PHE A 1 785 ? -30.482 -23.276 -26.096 1.00 94.88 785 PHE A C 1
ATOM 6266 O O . PHE A 1 785 ? -29.511 -23.134 -26.834 1.00 94.88 785 PHE A O 1
ATOM 6273 N N . VAL A 1 786 ? -30.865 -24.468 -25.658 1.00 94.38 786 VAL A N 1
ATOM 6274 C CA . VAL A 1 786 ? -30.213 -25.710 -26.070 1.00 94.38 786 VAL A CA 1
ATOM 6275 C C . VAL A 1 786 ? -31.241 -26.768 -26.413 1.00 94.38 786 VAL A C 1
ATOM 6277 O O . VAL A 1 786 ? -32.290 -26.859 -25.772 1.00 94.38 786 VAL A O 1
ATOM 6280 N N . ILE A 1 787 ? -30.937 -27.568 -27.430 1.00 95.06 787 ILE A N 1
ATOM 6281 C CA . ILE A 1 787 ? -31.799 -28.651 -27.894 1.00 95.06 787 ILE A CA 1
ATOM 6282 C C . ILE A 1 787 ? -30.993 -29.941 -27.955 1.00 95.06 787 ILE A C 1
ATOM 6284 O O . ILE A 1 787 ? -29.965 -30.002 -28.628 1.00 95.06 787 ILE A O 1
ATOM 6288 N N . ILE A 1 788 ? -31.490 -30.982 -27.294 1.00 95.06 788 ILE A N 1
ATOM 6289 C CA . ILE A 1 788 ? -31.026 -32.358 -27.467 1.00 95.06 788 ILE A CA 1
ATOM 6290 C C . ILE A 1 788 ? -31.941 -33.017 -28.494 1.00 95.06 788 ILE A C 1
ATOM 6292 O O . ILE A 1 788 ? -33.158 -33.019 -28.318 1.00 95.06 788 ILE A O 1
ATOM 6296 N N . LEU A 1 789 ? -31.352 -33.586 -29.542 1.00 93.38 789 LEU A N 1
ATOM 6297 C CA . LEU A 1 789 ? -32.033 -34.360 -30.577 1.00 93.38 789 LEU A CA 1
ATOM 6298 C C . LEU A 1 789 ? -31.603 -35.828 -30.461 1.00 93.38 789 LEU A C 1
ATOM 6300 O O . LEU A 1 789 ? -30.564 -36.190 -31.026 1.00 93.38 789 LEU A O 1
ATOM 6304 N N . PRO A 1 790 ? -32.329 -36.671 -29.706 1.00 88.50 790 PRO A N 1
ATOM 6305 C CA . PRO A 1 790 ? -32.024 -38.092 -29.590 1.00 88.50 790 PRO A CA 1
ATOM 6306 C C . PRO A 1 790 ? -32.199 -38.840 -30.920 1.00 88.50 790 PRO A C 1
ATOM 6308 O O . PRO A 1 790 ? -32.941 -38.419 -31.804 1.00 88.50 790 PRO A O 1
ATOM 6311 N N . ASP A 1 791 ? -31.554 -40.001 -31.041 1.00 83.94 791 ASP A N 1
ATOM 6312 C CA . ASP A 1 791 ? -31.783 -40.977 -32.119 1.00 83.94 791 ASP A CA 1
ATOM 6313 C C . ASP A 1 791 ? -31.562 -40.454 -33.558 1.00 83.94 791 ASP A C 1
ATOM 6315 O O . ASP A 1 791 ? -32.304 -40.783 -34.487 1.00 83.94 791 ASP A O 1
ATOM 6319 N N . VAL A 1 792 ? -30.505 -39.670 -33.774 1.00 84.50 792 VAL A N 1
ATOM 6320 C CA . VAL A 1 792 ? -30.163 -39.127 -35.097 1.00 84.50 792 VAL A CA 1
ATOM 6321 C C . VAL A 1 792 ? -29.454 -40.173 -35.966 1.00 84.50 792 VAL A C 1
ATOM 6323 O O . VAL A 1 792 ? -28.485 -40.801 -35.540 1.00 84.50 792 VAL A O 1
ATOM 6326 N N . LEU A 1 793 ? -29.907 -40.338 -37.214 1.00 77.31 793 LEU A N 1
ATOM 6327 C CA . LEU A 1 793 ? -29.344 -41.304 -38.169 1.00 77.31 793 LEU A CA 1
ATOM 6328 C C . LEU A 1 793 ? -28.291 -40.688 -39.105 1.00 77.31 793 LEU A C 1
ATOM 6330 O O . LEU A 1 793 ? -27.253 -41.309 -39.341 1.00 77.31 793 LEU A O 1
ATOM 6334 N N . ASP A 1 794 ? -28.530 -39.471 -39.604 1.00 79.44 794 ASP A N 1
ATOM 6335 C CA . ASP A 1 794 ? -27.614 -38.729 -40.479 1.00 79.44 794 ASP A CA 1
ATOM 6336 C C . ASP A 1 794 ? -27.588 -37.223 -40.158 1.00 79.44 794 ASP A C 1
ATOM 6338 O O . ASP A 1 794 ? -28.420 -36.709 -39.407 1.00 79.44 794 ASP A O 1
ATOM 6342 N N . THR A 1 795 ? -26.615 -36.505 -40.725 1.00 81.88 795 THR A N 1
ATOM 6343 C CA . THR A 1 795 ? -26.487 -35.050 -40.558 1.00 81.88 795 THR A CA 1
ATOM 6344 C C . THR A 1 795 ? -27.529 -34.262 -41.352 1.00 81.88 795 THR A C 1
ATOM 6346 O O . THR A 1 795 ? -27.826 -33.131 -40.974 1.00 81.88 795 THR A O 1
ATOM 6349 N N . ALA A 1 796 ? -28.129 -34.844 -42.396 1.00 82.38 796 ALA A N 1
ATOM 6350 C CA . ALA A 1 796 ? -29.182 -34.199 -43.180 1.00 82.38 796 ALA A CA 1
ATOM 6351 C C . ALA A 1 796 ? -30.433 -33.935 -42.325 1.00 82.38 796 ALA A C 1
ATOM 6353 O O . ALA A 1 796 ? -30.959 -32.830 -42.337 1.00 82.38 796 ALA A O 1
ATOM 6354 N N . ASN A 1 797 ? -30.821 -34.883 -41.466 1.00 82.81 797 ASN A N 1
ATOM 6355 C CA . ASN A 1 797 ? -31.921 -34.713 -40.514 1.00 82.81 797 ASN A CA 1
ATOM 6356 C C . ASN A 1 797 ? -31.691 -33.553 -39.532 1.00 82.81 797 ASN A C 1
ATOM 6358 O O . ASN A 1 797 ? -32.641 -32.885 -39.127 1.00 82.81 797 ASN A O 1
ATOM 6362 N N . ILE A 1 798 ? -30.441 -33.330 -39.121 1.00 89.31 798 ILE A N 1
ATOM 6363 C CA . ILE A 1 798 ? -30.065 -32.231 -38.221 1.00 89.31 798 ILE A CA 1
ATOM 6364 C C . ILE A 1 798 ? -30.183 -30.899 -38.960 1.00 89.31 798 ILE A C 1
ATOM 6366 O O . ILE A 1 798 ? -30.734 -29.943 -38.417 1.00 89.31 798 ILE A O 1
ATOM 6370 N N . ILE A 1 799 ? -29.694 -30.857 -40.203 1.00 88.94 799 ILE A N 1
ATOM 6371 C CA . ILE A 1 799 ? -29.785 -29.687 -41.078 1.00 88.94 799 ILE A CA 1
ATOM 6372 C C . ILE A 1 799 ? -31.254 -29.335 -41.333 1.00 88.94 799 ILE A C 1
ATOM 6374 O O . ILE A 1 799 ? -31.625 -28.186 -41.135 1.00 88.94 799 ILE A O 1
ATOM 6378 N N . ASP A 1 800 ? -32.117 -30.309 -41.629 1.00 88.50 800 ASP A N 1
ATOM 6379 C CA . ASP A 1 800 ? -33.555 -30.080 -41.825 1.00 88.50 800 ASP A CA 1
ATOM 6380 C C . ASP A 1 800 ? -34.231 -29.465 -40.584 1.00 88.50 800 ASP A C 1
ATOM 6382 O O . ASP A 1 800 ? -35.133 -28.630 -40.693 1.00 88.50 800 ASP A O 1
ATOM 6386 N N . ILE A 1 801 ? -33.818 -29.880 -39.377 1.00 89.81 801 ILE A N 1
ATOM 6387 C CA . ILE A 1 801 ? -34.319 -29.316 -38.113 1.00 89.81 801 ILE A CA 1
ATOM 6388 C C . ILE A 1 801 ? -33.789 -27.893 -37.917 1.00 89.81 801 ILE A C 1
ATOM 6390 O O . ILE A 1 801 ? -34.574 -27.004 -37.583 1.00 89.81 801 ILE A O 1
ATOM 6394 N N . ALA A 1 802 ? -32.497 -27.658 -38.164 1.00 90.25 802 ALA A N 1
ATOM 6395 C CA . ALA A 1 802 ? -31.903 -26.327 -38.098 1.00 90.25 802 ALA A CA 1
ATOM 6396 C C . ALA A 1 802 ? -32.589 -25.377 -39.095 1.00 90.25 802 ALA A C 1
ATOM 6398 O O . ALA A 1 802 ? -33.087 -24.327 -38.699 1.00 90.25 802 ALA A O 1
ATOM 6399 N N . GLU A 1 803 ? -32.733 -25.765 -40.362 1.00 90.06 803 GLU A N 1
ATOM 6400 C CA . GLU A 1 803 ? -33.426 -24.977 -41.384 1.00 90.06 803 GLU A CA 1
ATOM 6401 C C . GLU A 1 803 ? -34.889 -24.705 -41.024 1.00 90.06 803 GLU A C 1
ATOM 6403 O O . GLU A 1 803 ? -35.381 -23.597 -41.250 1.00 90.06 803 GLU A O 1
ATOM 6408 N N . ARG A 1 804 ? -35.595 -25.674 -40.423 1.00 90.31 804 ARG A N 1
ATOM 6409 C CA . ARG A 1 804 ? -36.957 -25.461 -39.914 1.00 90.31 804 ARG A CA 1
ATOM 6410 C C . ARG A 1 804 ? -36.984 -24.416 -38.800 1.00 90.31 804 ARG A C 1
ATOM 6412 O O . ARG A 1 804 ? -37.806 -23.504 -38.878 1.00 90.31 804 ARG A O 1
ATOM 6419 N N . ILE A 1 805 ? -36.060 -24.496 -37.840 1.00 91.94 805 ILE A N 1
ATOM 6420 C CA . ILE A 1 805 ? -35.888 -23.491 -36.782 1.00 91.94 805 ILE A CA 1
ATOM 6421 C C . ILE A 1 805 ? -35.663 -22.103 -37.403 1.00 91.94 805 ILE A C 1
ATOM 6423 O O . ILE A 1 805 ? -36.394 -21.162 -37.086 1.00 91.94 805 ILE A O 1
ATOM 6427 N N . PHE A 1 806 ? -34.727 -21.968 -38.348 1.00 90.00 806 PHE A N 1
ATOM 6428 C CA . PHE A 1 806 ? -34.483 -20.698 -39.042 1.00 90.00 806 PHE A CA 1
ATOM 6429 C C . PHE A 1 806 ? -35.724 -20.209 -39.807 1.00 90.00 806 PHE A C 1
ATOM 6431 O O . PHE A 1 806 ? -36.045 -19.022 -39.773 1.00 90.00 806 PHE A O 1
ATOM 6438 N N . ASN A 1 807 ? -36.463 -21.097 -40.478 1.00 86.62 807 ASN A N 1
ATOM 6439 C CA . ASN A 1 807 ? -37.655 -20.733 -41.246 1.00 86.62 807 ASN A CA 1
ATOM 6440 C C . ASN A 1 807 ? -38.829 -20.276 -40.367 1.00 86.62 807 ASN A C 1
ATOM 6442 O O . ASN A 1 807 ? -39.512 -19.313 -40.723 1.00 86.62 807 ASN A O 1
ATOM 6446 N N . ASP A 1 808 ? -39.056 -20.903 -39.213 1.00 84.25 808 ASP A N 1
ATOM 6447 C CA . ASP A 1 808 ? -40.106 -20.474 -38.283 1.00 84.25 808 ASP A CA 1
ATOM 6448 C C . ASP A 1 808 ? -39.766 -19.167 -37.556 1.00 84.25 808 ASP A C 1
ATOM 6450 O O . ASP A 1 808 ? -40.661 -18.409 -37.158 1.00 84.25 808 ASP A O 1
ATOM 6454 N N . LEU A 1 809 ? -38.479 -18.837 -37.470 1.00 84.00 809 LEU A N 1
ATOM 6455 C CA . LEU A 1 809 ? -37.993 -17.586 -36.896 1.00 84.00 809 LEU A CA 1
ATOM 6456 C C . LEU A 1 809 ? -37.933 -16.418 -37.886 1.00 84.00 809 LEU A C 1
ATOM 6458 O O . LEU A 1 809 ? -37.982 -15.269 -37.456 1.00 84.00 809 LEU A O 1
ATOM 6462 N N . LYS A 1 810 ? -37.986 -16.673 -39.203 1.00 81.50 810 LYS A N 1
ATOM 6463 C CA . LYS A 1 810 ? -38.166 -15.619 -40.229 1.00 81.50 810 LYS A CA 1
ATOM 6464 C C . LYS A 1 810 ? -39.485 -14.851 -40.088 1.00 81.50 810 LYS A C 1
ATOM 6466 O O . LYS A 1 810 ? -39.613 -13.744 -40.607 1.00 81.50 810 LYS A O 1
ATOM 6471 N N . LYS A 1 811 ? -40.495 -15.425 -39.428 1.00 83.88 811 LYS A N 1
ATOM 6472 C CA . LYS A 1 811 ? -41.789 -14.762 -39.206 1.00 83.88 811 LYS A CA 1
ATOM 6473 C C . LYS A 1 811 ? -41.611 -13.652 -38.156 1.00 83.88 811 LYS A C 1
ATOM 6475 O O . LYS A 1 811 ? -41.123 -13.948 -37.068 1.00 83.88 811 LYS A O 1
ATOM 6480 N N . PRO A 1 812 ? -42.043 -12.402 -38.391 1.00 84.19 812 PRO A N 1
ATOM 6481 C CA . PRO A 1 812 ? -41.904 -11.355 -37.383 1.00 84.19 812 PRO A CA 1
ATOM 6482 C C . PRO A 1 812 ? -42.717 -11.683 -36.120 1.00 84.19 812 PRO A C 1
ATOM 6484 O O . PRO A 1 812 ? -43.787 -12.296 -36.186 1.00 84.19 812 PRO A O 1
ATOM 6487 N N . VAL A 1 813 ? -42.216 -11.278 -34.955 1.00 86.88 813 VAL A N 1
ATOM 6488 C CA . VAL A 1 813 ? -42.941 -11.339 -33.679 1.00 86.88 813 VAL A CA 1
ATOM 6489 C C . VAL A 1 813 ? -43.584 -9.978 -33.435 1.00 86.88 813 VAL A C 1
ATOM 6491 O O . VAL A 1 813 ? -42.913 -8.946 -33.466 1.00 86.88 813 VAL A O 1
ATOM 6494 N N . MET A 1 814 ? -44.898 -9.957 -33.205 1.00 84.19 814 MET A N 1
ATOM 6495 C CA . MET A 1 814 ? -45.625 -8.715 -32.935 1.00 84.19 814 MET A CA 1
ATOM 6496 C C . MET A 1 814 ? -45.383 -8.263 -31.494 1.00 84.19 814 MET A C 1
ATOM 6498 O O . MET A 1 814 ? -46.020 -8.747 -30.558 1.00 84.19 814 MET A O 1
ATOM 6502 N N . LEU A 1 815 ? -44.486 -7.295 -31.312 1.00 83.56 815 LEU A N 1
ATOM 6503 C CA . LEU A 1 815 ? -44.162 -6.712 -30.011 1.00 83.56 815 LEU A CA 1
ATOM 6504 C C . LEU A 1 815 ? -44.704 -5.282 -29.955 1.00 83.56 815 LEU A C 1
ATOM 6506 O O . LEU A 1 815 ? -44.349 -4.435 -30.772 1.00 83.56 815 LEU A O 1
ATOM 6510 N N . LYS A 1 816 ? -45.610 -5.007 -29.005 1.00 78.12 816 LYS A N 1
ATOM 6511 C CA . LYS A 1 816 ? -46.271 -3.690 -28.843 1.00 78.12 816 LYS A CA 1
ATOM 6512 C C . LYS A 1 816 ? -46.887 -3.141 -30.151 1.00 78.12 816 LYS A C 1
ATOM 6514 O O . LYS A 1 816 ? -46.840 -1.944 -30.409 1.00 78.12 816 LYS A O 1
ATOM 6519 N N . GLY A 1 817 ? -47.445 -4.018 -30.990 1.00 77.25 817 GLY A N 1
ATOM 6520 C CA . GLY A 1 817 ? -48.082 -3.639 -32.259 1.00 77.25 817 GLY A CA 1
ATOM 6521 C C . GLY A 1 817 ? -47.127 -3.404 -33.437 1.00 77.25 817 GLY A C 1
ATOM 6522 O O . GLY A 1 817 ? -47.604 -3.068 -34.516 1.00 77.25 817 GLY A O 1
ATOM 6523 N N . LYS A 1 818 ? -45.810 -3.614 -33.275 1.00 80.44 818 LYS A N 1
ATOM 6524 C CA . LYS A 1 818 ? -44.819 -3.550 -34.363 1.00 80.44 818 LYS A CA 1
ATOM 6525 C C . LYS A 1 818 ? -44.274 -4.947 -34.703 1.00 80.44 818 LYS A C 1
ATOM 6527 O O . LYS A 1 818 ? -44.009 -5.714 -33.775 1.00 80.44 818 LYS A O 1
ATOM 6532 N N . PRO A 1 819 ? -44.076 -5.283 -35.990 1.00 85.19 819 PRO A N 1
ATOM 6533 C CA . PRO A 1 819 ? -43.390 -6.512 -36.376 1.00 85.19 819 PRO A CA 1
ATOM 6534 C C . PRO A 1 819 ? -41.884 -6.380 -36.103 1.00 85.19 819 PRO A C 1
ATOM 6536 O O . PRO A 1 819 ? -41.231 -5.504 -36.667 1.00 85.19 819 PRO A O 1
ATOM 6539 N N . VAL A 1 820 ? -41.334 -7.238 -35.239 1.00 84.06 820 VAL A N 1
ATOM 6540 C CA . VAL A 1 820 ? -39.892 -7.317 -34.946 1.00 84.06 820 VAL A CA 1
ATOM 6541 C C . VAL A 1 820 ? -39.328 -8.609 -35.526 1.00 84.06 820 VAL A C 1
ATOM 6543 O O . VAL A 1 820 ? -39.874 -9.687 -35.288 1.00 84.06 820 VAL A O 1
ATOM 6546 N N . LEU A 1 821 ? -38.242 -8.495 -36.289 1.00 82.62 821 LEU A N 1
ATOM 6547 C CA . LEU A 1 821 ? -37.466 -9.629 -36.790 1.00 82.62 821 LEU A CA 1
ATOM 6548 C C . LEU A 1 821 ? -36.276 -9.862 -35.856 1.00 82.62 821 LEU A C 1
ATOM 6550 O O . LEU A 1 821 ? -35.570 -8.915 -35.517 1.00 82.62 821 LEU A O 1
ATOM 6554 N N . SER A 1 822 ? -36.074 -11.109 -35.441 1.00 82.50 822 SER A N 1
ATOM 6555 C CA . SER A 1 822 ? -34.941 -11.544 -34.622 1.00 82.50 822 SER A CA 1
ATOM 6556 C C . SER A 1 822 ? -34.303 -12.748 -35.302 1.00 82.50 822 SER A C 1
ATOM 6558 O O . SER A 1 822 ? -35.009 -13.618 -35.813 1.00 82.50 822 SER A O 1
ATOM 6560 N N . THR A 1 823 ? -32.977 -12.752 -35.356 1.00 86.81 823 THR A N 1
ATOM 6561 C CA . THR A 1 823 ? -32.171 -13.843 -35.907 1.00 86.81 823 THR A CA 1
ATOM 6562 C C . THR A 1 823 ? -31.482 -14.604 -34.779 1.00 86.81 823 THR A C 1
ATOM 6564 O O . THR A 1 823 ? -31.502 -14.151 -33.633 1.00 86.81 823 THR A O 1
ATOM 6567 N N . LEU A 1 824 ? -30.903 -15.766 -35.080 1.00 91.06 824 LEU A N 1
ATOM 6568 C CA . LEU A 1 824 ? -30.142 -16.541 -34.102 1.00 91.06 824 LEU A CA 1
ATOM 6569 C C . LEU A 1 824 ? -28.839 -17.081 -34.682 1.00 91.06 824 LEU A C 1
ATOM 6571 O O . LEU A 1 824 ? -28.732 -17.320 -35.883 1.00 91.06 824 LEU A O 1
ATOM 6575 N N . SER A 1 825 ? -27.877 -17.335 -33.807 1.00 92.31 825 SER A N 1
ATOM 6576 C CA . SER A 1 825 ? -26.651 -18.065 -34.109 1.00 92.31 825 SER A CA 1
ATOM 6577 C C . SER A 1 825 ? -26.720 -19.447 -33.458 1.00 92.31 825 SER A C 1
ATOM 6579 O O . SER A 1 825 ? -27.053 -19.551 -32.278 1.00 92.31 825 SER A O 1
ATOM 6581 N N . LEU A 1 826 ? -26.434 -20.512 -34.215 1.00 93.69 826 LEU A N 1
ATOM 6582 C CA . LEU A 1 826 ? -26.616 -21.898 -33.761 1.00 93.69 826 LEU A CA 1
ATOM 6583 C C . LEU A 1 826 ? -25.322 -22.717 -33.901 1.00 93.69 826 LEU A C 1
ATOM 6585 O O . LEU A 1 826 ? -24.780 -22.866 -34.987 1.00 93.69 826 LEU A O 1
ATOM 6589 N N . GLY A 1 827 ? -24.821 -23.281 -32.810 1.00 93.31 827 GLY A N 1
ATOM 6590 C CA . GLY A 1 827 ? -23.716 -24.239 -32.797 1.00 93.31 827 GLY A CA 1
ATOM 6591 C C . GLY A 1 827 ? -24.212 -25.673 -32.678 1.00 93.31 827 GLY A C 1
ATOM 6592 O O . GLY A 1 827 ? -25.155 -25.929 -31.936 1.00 93.31 827 GLY A O 1
ATOM 6593 N N . ILE A 1 828 ? -23.602 -26.623 -33.384 1.00 93.88 828 ILE A N 1
ATOM 6594 C CA . ILE A 1 828 ? -24.018 -28.035 -33.356 1.00 93.88 828 ILE A CA 1
ATOM 6595 C C . ILE A 1 828 ? -22.845 -28.925 -32.956 1.00 93.88 828 ILE A C 1
ATOM 6597 O O . ILE A 1 828 ? -21.792 -28.864 -33.586 1.00 93.88 828 ILE A O 1
ATOM 6601 N N . SER A 1 829 ? -23.048 -29.796 -31.965 1.00 93.88 829 SER A N 1
ATOM 6602 C CA . SER A 1 829 ? -22.137 -30.895 -31.624 1.00 93.88 829 SER A CA 1
ATOM 6603 C C . SER A 1 829 ? -22.851 -32.252 -31.653 1.00 93.88 829 SER A C 1
ATOM 6605 O O . SER A 1 829 ? -24.053 -32.361 -31.413 1.00 93.88 829 SER A O 1
ATOM 6607 N N . LEU A 1 830 ? -22.122 -33.312 -31.995 1.00 91.75 830 LEU A N 1
ATOM 6608 C CA . LEU A 1 830 ? -22.652 -34.648 -32.264 1.00 91.75 830 LEU A CA 1
ATOM 6609 C C . LEU A 1 830 ? -22.105 -35.680 -31.283 1.00 91.75 830 LEU A C 1
ATOM 6611 O O . LEU A 1 830 ? -20.897 -35.852 -31.147 1.00 91.75 830 LEU A O 1
ATOM 6615 N N . TYR A 1 831 ? -22.989 -36.465 -30.676 1.00 91.38 831 TYR A N 1
ATOM 6616 C CA . TYR A 1 831 ? -22.615 -37.654 -29.922 1.00 91.38 831 TYR A CA 1
ATOM 6617 C C . TYR A 1 831 ? -22.729 -38.909 -30.797 1.00 91.38 831 TYR A C 1
ATOM 6619 O O . TYR A 1 831 ? -23.759 -39.112 -31.448 1.00 91.38 831 TYR A O 1
ATOM 6627 N N . PRO A 1 832 ? -21.736 -39.814 -30.794 1.00 86.62 832 PRO A N 1
ATOM 6628 C CA . PRO A 1 832 ? -20.452 -39.734 -30.095 1.00 86.62 832 PRO A CA 1
ATOM 6629 C C . PRO A 1 832 ? -19.326 -39.101 -30.940 1.00 86.62 832 PRO A C 1
ATOM 6631 O O . PRO A 1 832 ? -18.170 -39.161 -30.536 1.00 86.62 832 PRO A O 1
ATOM 6634 N N . THR A 1 833 ? -19.626 -38.579 -32.138 1.00 86.00 833 THR A N 1
ATOM 6635 C CA . THR A 1 833 ? -18.617 -38.143 -33.126 1.00 86.00 833 THR A CA 1
ATOM 6636 C C . THR A 1 833 ? -17.693 -37.048 -32.593 1.00 86.00 833 THR A C 1
ATOM 6638 O O . THR A 1 833 ? -16.477 -37.147 -32.744 1.00 86.00 833 THR A O 1
ATOM 6641 N N . ASP A 1 834 ? -18.265 -36.029 -31.958 1.00 87.19 834 ASP A N 1
ATOM 6642 C CA . ASP A 1 834 ? -17.537 -34.862 -31.476 1.00 87.19 834 ASP A CA 1
ATOM 6643 C C . ASP A 1 834 ? -17.113 -35.053 -30.021 1.00 87.19 834 ASP A C 1
ATOM 6645 O O . ASP A 1 834 ? -16.009 -34.658 -29.651 1.00 87.19 834 ASP A O 1
ATOM 6649 N N . ALA A 1 835 ? -17.947 -35.684 -29.190 1.00 88.50 835 ALA A N 1
ATOM 6650 C CA . ALA A 1 835 ? -17.614 -36.026 -27.809 1.00 88.50 835 ALA A CA 1
ATOM 6651 C C . ALA A 1 835 ? -18.504 -37.143 -27.245 1.00 88.50 835 ALA A C 1
ATOM 6653 O O . ALA A 1 835 ? -19.595 -37.404 -27.752 1.00 88.50 835 ALA A O 1
ATOM 6654 N N . THR A 1 836 ? -18.038 -37.780 -26.164 1.00 88.12 836 THR A N 1
ATOM 6655 C CA . THR A 1 836 ? -18.736 -38.878 -25.473 1.00 88.12 836 THR A CA 1
ATOM 6656 C C . THR A 1 836 ? -19.234 -38.533 -24.063 1.00 88.12 836 THR A C 1
ATOM 6658 O O . THR A 1 836 ? -19.813 -39.390 -23.398 1.00 88.12 836 THR A O 1
ATOM 6661 N N . ASP A 1 837 ? -19.023 -37.304 -23.598 1.00 88.75 837 ASP A N 1
ATOM 6662 C CA . ASP A 1 837 ? -19.430 -36.802 -22.281 1.00 88.75 837 ASP A CA 1
ATOM 6663 C C . ASP A 1 837 ? -20.141 -35.441 -22.395 1.00 88.75 837 ASP A C 1
ATOM 6665 O O . ASP A 1 837 ? -19.978 -34.714 -23.379 1.00 88.75 837 ASP A O 1
ATOM 6669 N N . ALA A 1 838 ? -20.966 -35.116 -21.393 1.00 86.75 838 ALA A N 1
ATOM 6670 C CA . ALA A 1 838 ? -21.883 -33.977 -21.434 1.00 86.75 838 ALA A CA 1
ATOM 6671 C C . ALA A 1 838 ? -21.150 -32.636 -21.532 1.00 86.75 838 ALA A C 1
ATOM 6673 O O . ALA A 1 838 ? -21.543 -31.769 -22.312 1.00 86.75 838 ALA A O 1
ATOM 6674 N N . GLN A 1 839 ? -20.067 -32.477 -20.770 1.00 82.06 839 GLN A N 1
ATOM 6675 C CA . GLN A 1 839 ? -19.298 -31.240 -20.735 1.00 82.06 839 GLN A CA 1
ATOM 6676 C C . GLN A 1 839 ? -18.607 -30.987 -22.072 1.00 82.06 839 GLN A C 1
ATOM 6678 O O . GLN A 1 839 ? -18.726 -29.892 -22.618 1.00 82.06 839 GLN A O 1
ATOM 6683 N N . SER A 1 840 ? -17.937 -31.998 -22.623 1.00 83.81 840 SER A N 1
ATOM 6684 C CA . SER A 1 840 ? -17.255 -31.870 -23.907 1.00 83.81 840 SER A CA 1
ATOM 6685 C C . SER A 1 840 ? -18.243 -31.608 -25.041 1.00 83.81 840 SER A C 1
ATOM 6687 O O . SER A 1 840 ? -17.962 -30.794 -25.913 1.00 83.81 840 SER A O 1
ATOM 6689 N N . LEU A 1 841 ? -19.429 -32.225 -25.034 1.00 87.56 841 LEU A N 1
ATOM 6690 C CA . LEU A 1 841 ? -20.471 -31.914 -26.021 1.00 87.56 841 LEU A CA 1
ATOM 6691 C C . LEU A 1 841 ? -20.962 -30.470 -25.911 1.00 87.56 841 LEU A C 1
ATOM 6693 O O . LEU A 1 841 ? -21.086 -29.798 -26.937 1.00 87.56 841 LEU A O 1
ATOM 6697 N N . LEU A 1 842 ? -21.224 -29.991 -24.691 1.00 87.94 842 LEU A N 1
ATOM 6698 C CA . LEU A 1 842 ? -21.663 -28.617 -24.445 1.00 87.94 842 LEU A CA 1
ATOM 6699 C C . LEU A 1 842 ? -20.608 -27.606 -24.872 1.00 87.94 842 LEU A C 1
ATOM 6701 O O . LEU A 1 842 ? -20.925 -26.675 -25.601 1.00 87.94 842 LEU A O 1
ATOM 6705 N N . GLN A 1 843 ? -19.356 -27.827 -24.477 1.00 83.50 843 GLN A N 1
ATOM 6706 C CA . GLN A 1 843 ? -18.232 -26.969 -24.837 1.00 83.50 843 GLN A CA 1
ATOM 6707 C C . GLN A 1 843 ? -18.052 -26.899 -26.353 1.00 83.50 843 GLN A C 1
ATOM 6709 O O . GLN A 1 843 ? -17.847 -25.828 -26.914 1.00 83.50 843 GLN A O 1
ATOM 6714 N N . LYS A 1 844 ? -18.153 -28.038 -27.036 1.00 87.88 844 LYS A N 1
ATOM 6715 C CA . LYS A 1 844 ? -18.017 -28.096 -28.491 1.00 87.88 844 LYS A CA 1
ATOM 6716 C C . LYS A 1 844 ? -19.181 -27.407 -29.197 1.00 87.88 844 LYS A C 1
ATOM 6718 O O . LYS A 1 844 ? -18.947 -26.672 -30.152 1.00 87.88 844 LYS A O 1
ATOM 6723 N N . GLY A 1 845 ? -20.404 -27.583 -28.695 1.00 87.25 845 GLY A N 1
ATOM 6724 C CA . GLY A 1 845 ? -21.594 -26.894 -29.197 1.00 87.25 845 GLY A CA 1
ATOM 6725 C C . GLY A 1 845 ? -21.518 -25.376 -29.010 1.00 87.25 845 GLY A C 1
ATOM 6726 O O . GLY A 1 845 ? -21.775 -24.634 -29.954 1.00 87.25 845 GLY A O 1
ATOM 6727 N N . ASP A 1 846 ? -21.088 -24.911 -27.838 1.00 84.88 846 ASP A N 1
ATOM 6728 C CA . ASP A 1 846 ? -20.894 -23.487 -27.535 1.00 84.88 846 ASP A CA 1
ATOM 6729 C C . ASP A 1 846 ? -19.767 -22.870 -28.381 1.00 84.88 846 ASP A C 1
ATOM 6731 O O . ASP A 1 846 ? -19.952 -21.839 -29.028 1.00 84.88 846 ASP A O 1
ATOM 6735 N N . ASN A 1 847 ? -18.629 -23.564 -28.506 1.00 81.31 847 ASN A N 1
ATOM 6736 C CA . ASN A 1 847 ? -17.534 -23.155 -29.389 1.00 81.31 847 ASN A CA 1
ATOM 6737 C C . ASN A 1 847 ? -18.013 -22.980 -30.838 1.00 81.31 847 ASN A C 1
ATOM 6739 O O . ASN A 1 847 ? -17.662 -21.998 -31.494 1.00 81.31 847 ASN A O 1
ATOM 6743 N N . ALA A 1 848 ? -18.835 -23.906 -31.337 1.00 86.00 848 ALA A N 1
ATOM 6744 C CA . ALA A 1 848 ? -19.421 -23.813 -32.670 1.00 86.00 848 ALA A CA 1
ATOM 6745 C C . ALA A 1 848 ? -20.406 -22.636 -32.792 1.00 86.00 848 ALA A C 1
ATOM 6747 O O . ALA A 1 848 ? -20.418 -21.931 -33.798 1.00 86.00 848 ALA A O 1
ATOM 6748 N N . MET A 1 849 ? -21.196 -22.358 -31.754 1.00 90.44 849 MET A N 1
ATOM 6749 C CA . MET A 1 849 ? -22.123 -21.224 -31.737 1.00 90.44 849 MET A CA 1
ATOM 6750 C C . MET A 1 849 ? -21.369 -19.887 -31.726 1.00 90.44 849 MET A C 1
ATOM 6752 O O . MET A 1 849 ? -21.710 -18.967 -32.473 1.00 90.44 849 MET A O 1
ATOM 6756 N N . TYR A 1 850 ? -20.307 -19.768 -30.930 1.00 77.81 850 TYR A N 1
ATOM 6757 C CA . TYR A 1 850 ? -19.457 -18.579 -30.927 1.00 77.81 850 TYR A CA 1
ATOM 6758 C C . TYR A 1 850 ? -18.781 -18.364 -32.290 1.00 77.81 850 TYR A C 1
ATOM 6760 O O . TYR A 1 850 ? -18.646 -17.232 -32.766 1.00 77.81 850 TYR A O 1
ATOM 6768 N N . GLN A 1 851 ? -18.417 -19.450 -32.975 1.00 80.25 851 GLN A N 1
ATOM 6769 C CA . GLN A 1 851 ? -17.955 -19.385 -34.360 1.00 80.25 851 GLN A CA 1
ATOM 6770 C C . GLN A 1 851 ? -19.053 -18.874 -35.299 1.00 80.25 851 GLN A C 1
ATOM 6772 O O . GLN A 1 851 ? -18.779 -17.974 -36.088 1.00 80.25 851 GLN A O 1
ATOM 6777 N N . ALA A 1 852 ? -20.297 -19.342 -35.171 1.00 83.62 852 ALA A N 1
ATOM 6778 C CA . ALA A 1 852 ? -21.420 -18.799 -35.941 1.00 83.62 852 ALA A CA 1
ATOM 6779 C C . ALA A 1 852 ? -21.588 -17.279 -35.722 1.00 83.62 852 ALA A C 1
ATOM 6781 O O . ALA A 1 852 ? -21.808 -16.530 -36.678 1.00 83.62 852 ALA A O 1
ATOM 6782 N N . LYS A 1 853 ? -21.371 -16.788 -34.491 1.00 79.44 853 LYS A N 1
ATOM 6783 C CA . LYS A 1 853 ? -21.390 -15.346 -34.188 1.00 79.44 853 LYS A CA 1
ATOM 6784 C C . LYS A 1 853 ? -20.245 -14.576 -34.851 1.00 79.44 853 LYS A C 1
ATOM 6786 O O . LYS A 1 853 ? -20.461 -13.460 -35.327 1.00 79.44 853 LYS A O 1
ATOM 6791 N N . SER A 1 854 ? -19.034 -15.136 -34.876 1.00 74.25 854 SER A N 1
ATOM 6792 C CA . SER A 1 854 ? -17.872 -14.480 -35.498 1.00 74.25 854 SER A CA 1
ATOM 6793 C C . SER A 1 854 ? -17.911 -14.518 -37.030 1.00 74.25 854 SER A C 1
ATOM 6795 O O . SER A 1 854 ? -17.376 -13.615 -37.669 1.00 74.25 854 SER A O 1
ATOM 6797 N N . GLN A 1 855 ? -18.623 -15.486 -37.618 1.00 76.50 855 GLN A N 1
ATOM 6798 C CA . GLN A 1 855 ? -18.814 -15.634 -39.067 1.00 76.50 855 GLN A CA 1
ATOM 6799 C C . GLN A 1 855 ? -19.960 -14.787 -39.653 1.00 76.50 855 GLN A C 1
ATOM 6801 O O . GLN A 1 855 ? -20.313 -14.953 -40.818 1.00 76.50 855 GLN A O 1
ATOM 6806 N N . GLY A 1 856 ? -20.525 -13.854 -38.882 1.00 71.19 856 GLY A N 1
ATOM 6807 C CA . GLY A 1 856 ? -21.523 -12.899 -39.378 1.00 71.19 856 GLY A CA 1
ATOM 6808 C C . GLY A 1 856 ? -22.926 -13.045 -38.792 1.00 71.19 856 GLY A C 1
ATOM 6809 O O . GLY A 1 856 ? -23.776 -12.231 -39.149 1.00 71.19 856 GLY A O 1
ATOM 6810 N N . ARG A 1 857 ? -23.140 -13.976 -37.844 1.00 83.69 857 ARG A N 1
ATOM 6811 C CA . ARG A 1 857 ? -24.428 -14.229 -37.158 1.00 83.69 857 ARG A CA 1
ATOM 6812 C C . ARG A 1 857 ? -25.530 -14.737 -38.103 1.00 83.69 857 ARG A C 1
ATOM 6814 O O . ARG A 1 857 ? -25.296 -14.903 -39.297 1.00 83.69 857 ARG A O 1
ATOM 6821 N N . ASN A 1 858 ? -26.725 -15.028 -37.579 1.00 86.25 858 ASN A N 1
ATOM 6822 C CA . ASN A 1 858 ? -27.857 -15.573 -38.342 1.00 86.25 858 ASN A CA 1
ATOM 6823 C C . ASN A 1 858 ? -27.525 -16.825 -39.186 1.00 86.25 858 ASN A C 1
ATOM 6825 O O . ASN A 1 858 ? -27.962 -16.953 -40.332 1.00 86.25 858 ASN A O 1
ATOM 6829 N N . ASN A 1 859 ? -26.715 -17.733 -38.646 1.00 87.06 859 ASN A N 1
ATOM 6830 C CA . ASN A 1 859 ? -26.330 -18.974 -39.313 1.00 87.06 859 ASN A CA 1
ATOM 6831 C C . ASN A 1 859 ? -26.089 -20.084 -38.283 1.00 87.06 859 ASN A C 1
ATOM 6833 O O . ASN A 1 859 ? -25.996 -19.814 -37.082 1.00 87.06 859 ASN A O 1
ATOM 6837 N N . TYR A 1 860 ? -25.974 -21.326 -38.752 1.00 90.25 860 TYR A N 1
ATOM 6838 C CA . TYR A 1 860 ? -25.507 -22.437 -37.941 1.00 90.25 860 TYR A CA 1
ATOM 6839 C C . TYR A 1 860 ? -24.116 -22.919 -38.350 1.00 90.25 860 TYR A C 1
ATOM 6841 O O . TYR A 1 860 ? -23.737 -22.870 -39.519 1.00 90.25 860 TYR A O 1
ATOM 6849 N N . VAL A 1 861 ? -23.362 -23.416 -37.374 1.00 88.19 861 VAL A N 1
ATOM 6850 C CA . VAL A 1 861 ? -22.027 -23.985 -37.560 1.00 88.19 861 VAL A CA 1
ATOM 6851 C C . VAL A 1 861 ? -21.949 -25.300 -36.791 1.00 88.19 861 VAL A C 1
ATOM 6853 O O . VAL A 1 861 ? -22.315 -25.375 -35.620 1.00 88.19 861 VAL A O 1
ATOM 6856 N N . PHE A 1 862 ? -21.480 -26.355 -37.455 1.00 88.44 862 PHE A N 1
ATOM 6857 C CA . PHE A 1 862 ? -21.085 -27.586 -36.775 1.00 88.44 862 PHE A CA 1
ATOM 6858 C C . PHE A 1 862 ? -19.711 -27.390 -36.142 1.00 88.44 862 PHE A C 1
ATOM 6860 O O . PHE A 1 862 ? -18.852 -26.728 -36.722 1.00 88.44 862 PHE A O 1
ATOM 6867 N N . TYR A 1 863 ? -19.498 -27.970 -34.968 1.00 82.50 863 TYR A N 1
ATOM 6868 C CA . TYR A 1 863 ? -18.204 -27.935 -34.307 1.00 82.50 863 TYR A CA 1
ATOM 6869 C C . TYR A 1 863 ? -17.106 -28.515 -35.211 1.00 82.50 863 TYR A C 1
ATOM 6871 O O . TYR A 1 863 ? -17.205 -29.640 -35.701 1.00 82.50 863 TYR A O 1
ATOM 6879 N N . ASP A 1 864 ? -16.037 -27.735 -35.384 1.00 73.12 864 ASP A N 1
ATOM 6880 C CA . ASP A 1 864 ? -14.833 -28.121 -36.112 1.00 73.12 864 ASP A CA 1
ATOM 6881 C C . ASP A 1 864 ? -13.603 -28.016 -35.195 1.00 73.12 864 ASP A C 1
ATOM 6883 O O . ASP A 1 864 ? -13.288 -26.970 -34.613 1.00 73.12 864 ASP A O 1
ATOM 6887 N N . LYS A 1 865 ? -12.883 -29.132 -35.089 1.00 59.69 865 LYS A N 1
ATOM 6888 C CA . LYS A 1 865 ? -11.704 -29.328 -34.242 1.00 59.69 865 LYS A CA 1
ATOM 6889 C C . LYS A 1 865 ? -10.542 -28.384 -34.587 1.00 59.69 865 LYS A C 1
ATOM 6891 O O . LYS A 1 865 ? -9.745 -28.074 -33.703 1.00 59.69 865 LYS A O 1
ATOM 6896 N N . LEU A 1 866 ? -10.425 -27.908 -35.830 1.00 54.84 866 LEU A N 1
ATOM 6897 C CA . LEU A 1 866 ? -9.321 -27.030 -36.256 1.00 54.84 866 LEU A CA 1
ATOM 6898 C C . LEU A 1 866 ? -9.351 -25.652 -35.570 1.00 54.84 866 LEU A C 1
ATOM 6900 O O . LEU A 1 866 ? -8.304 -25.061 -35.307 1.00 54.84 866 LEU A O 1
ATOM 6904 N N . LEU A 1 867 ? -10.537 -25.147 -35.226 1.00 54.25 867 LEU A N 1
ATOM 6905 C CA . LEU A 1 867 ? -10.705 -23.849 -34.562 1.00 54.25 867 LEU A CA 1
ATOM 6906 C C . LEU A 1 867 ? -10.477 -23.922 -33.039 1.00 54.25 867 LEU A C 1
ATOM 6908 O O . LEU A 1 867 ? -9.954 -22.976 -32.453 1.00 54.25 867 LEU A O 1
ATOM 6912 N N . GLU A 1 868 ? -10.780 -25.055 -32.400 1.00 54.53 868 GLU A N 1
ATOM 6913 C CA . GLU A 1 868 ? -10.459 -25.320 -30.985 1.00 54.53 868 GLU A CA 1
ATOM 6914 C C . GLU A 1 868 ? -8.942 -25.450 -30.750 1.00 54.53 868 GLU A C 1
ATOM 6916 O O . GLU A 1 868 ? -8.408 -24.979 -29.744 1.00 54.53 868 GLU A O 1
ATOM 6921 N N . GLN A 1 869 ? -8.216 -26.025 -31.714 1.00 53.53 869 GLN A N 1
ATOM 6922 C CA . GLN A 1 869 ? -6.759 -26.166 -31.650 1.00 53.53 869 GLN A CA 1
ATOM 6923 C C . GLN A 1 869 ? -6.044 -24.821 -31.466 1.00 53.53 869 GLN A C 1
ATOM 6925 O O . GLN A 1 869 ? -5.086 -24.748 -30.702 1.00 53.53 869 GLN A O 1
ATOM 6930 N N . LYS A 1 870 ? -6.539 -23.738 -32.080 1.00 54.66 870 LYS A N 1
ATOM 6931 C CA . LYS A 1 870 ? -5.952 -22.393 -31.949 1.00 54.66 870 LYS A CA 1
ATOM 6932 C C . LYS A 1 870 ? -6.011 -21.847 -30.516 1.00 54.66 870 LYS A C 1
ATOM 6934 O O . LYS A 1 870 ? -5.098 -21.141 -30.100 1.00 54.66 870 LYS A O 1
ATOM 6939 N N . HIS A 1 871 ? -7.049 -22.195 -29.756 1.00 57.84 871 HIS A N 1
ATOM 6940 C CA . HIS A 1 871 ? -7.182 -21.806 -28.350 1.00 57.84 871 HIS A CA 1
ATOM 6941 C C . HIS A 1 871 ? -6.325 -22.676 -27.424 1.00 57.84 871 HIS A C 1
ATOM 6943 O O . HIS A 1 871 ? -5.651 -22.145 -26.544 1.00 57.84 871 HIS A O 1
ATOM 6949 N N . ASN A 1 872 ? -6.268 -23.988 -27.665 1.00 59.22 872 ASN A N 1
ATOM 6950 C CA . ASN A 1 872 ? -5.417 -24.898 -26.891 1.00 59.22 872 ASN A CA 1
ATOM 6951 C C . ASN A 1 872 ? -3.916 -24.619 -27.087 1.00 59.22 872 ASN A C 1
ATOM 6953 O O . ASN A 1 872 ? -3.138 -24.759 -26.146 1.00 59.22 872 ASN A O 1
ATOM 6957 N N . LEU A 1 873 ? -3.512 -24.170 -28.282 1.00 63.34 873 LEU A N 1
ATOM 6958 C CA . LEU A 1 873 ? -2.133 -23.768 -28.581 1.00 63.34 873 LEU A CA 1
ATOM 6959 C C . LEU A 1 873 ? -1.639 -22.618 -27.692 1.00 63.34 873 LEU A C 1
ATOM 6961 O O . LEU A 1 873 ? -0.462 -22.587 -27.350 1.00 63.34 873 LEU A O 1
ATOM 6965 N N . ARG A 1 874 ? -2.522 -21.702 -27.270 1.00 68.06 874 ARG A N 1
ATOM 6966 C CA . ARG A 1 874 ? -2.145 -20.596 -26.377 1.00 68.06 874 ARG A CA 1
ATOM 6967 C C . ARG A 1 874 ? -1.750 -21.097 -24.988 1.00 68.06 874 ARG A C 1
ATOM 6969 O O . ARG A 1 874 ? -0.690 -20.726 -24.503 1.00 68.06 874 ARG A O 1
ATOM 6976 N N . ASN A 1 875 ? -2.576 -21.950 -24.383 1.00 68.31 875 ASN A N 1
ATOM 6977 C CA . ASN A 1 875 ? -2.306 -22.498 -23.048 1.00 68.31 875 ASN A CA 1
ATOM 6978 C C . ASN A 1 875 ? -1.033 -23.355 -23.050 1.00 68.31 875 ASN A C 1
ATOM 6980 O O . ASN A 1 875 ? -0.218 -23.271 -22.141 1.00 68.31 875 ASN A O 1
ATOM 6984 N N . LEU A 1 876 ? -0.830 -24.126 -24.120 1.00 72.50 876 LEU A N 1
ATOM 6985 C CA . LEU A 1 876 ? 0.364 -24.947 -24.293 1.00 72.50 876 LEU A CA 1
ATOM 6986 C C . LEU A 1 876 ? 1.654 -24.113 -24.351 1.00 72.50 876 LEU A C 1
ATOM 6988 O O . LEU A 1 876 ? 2.664 -24.514 -23.780 1.00 72.50 876 LEU A O 1
ATOM 6992 N N . ASN A 1 877 ? 1.627 -22.948 -25.003 1.00 75.06 877 ASN A N 1
ATOM 6993 C CA . ASN A 1 877 ? 2.789 -22.059 -25.068 1.00 75.06 877 ASN A CA 1
ATOM 6994 C C . ASN A 1 877 ? 3.149 -21.446 -23.700 1.00 75.06 877 ASN A C 1
ATOM 6996 O O . ASN A 1 877 ? 4.318 -21.141 -23.471 1.00 75.06 877 ASN A O 1
ATOM 7000 N N . GLU A 1 878 ? 2.181 -21.297 -22.787 1.00 79.88 878 GLU A N 1
ATOM 7001 C CA . GLU A 1 878 ? 2.434 -20.830 -21.416 1.00 79.88 878 GLU A CA 1
ATOM 7002 C C . GLU A 1 878 ? 3.202 -21.862 -20.594 1.00 79.88 878 GLU A C 1
ATOM 7004 O O . GLU A 1 878 ? 4.207 -21.525 -19.963 1.00 79.88 878 GLU A O 1
ATOM 7009 N N . ASP A 1 879 ? 2.771 -23.121 -20.657 1.00 77.88 879 ASP A N 1
ATOM 7010 C CA . ASP A 1 879 ? 3.441 -24.224 -19.969 1.00 77.88 879 ASP A CA 1
ATOM 7011 C C . ASP A 1 879 ? 4.888 -24.377 -20.467 1.00 77.88 879 ASP A C 1
ATOM 7013 O O . ASP A 1 879 ? 5.823 -24.468 -19.672 1.00 77.88 879 ASP A O 1
ATOM 7017 N N . ILE A 1 880 ? 5.093 -24.306 -21.787 1.00 83.38 880 ILE A N 1
ATOM 7018 C CA . ILE A 1 880 ? 6.419 -24.410 -22.417 1.00 83.38 880 ILE A CA 1
ATOM 7019 C C . ILE A 1 880 ? 7.370 -23.310 -21.940 1.00 83.38 880 ILE A C 1
ATOM 7021 O O . ILE A 1 880 ? 8.543 -23.581 -21.688 1.00 83.38 880 ILE A O 1
ATOM 7025 N N . LEU A 1 881 ? 6.881 -22.074 -21.819 1.00 85.06 881 LEU A N 1
ATOM 7026 C CA . LEU A 1 881 ? 7.691 -20.941 -21.381 1.00 85.06 881 LEU A CA 1
ATOM 7027 C C . LEU A 1 881 ? 8.144 -21.094 -19.921 1.00 85.06 881 LEU A C 1
ATOM 7029 O O . LEU A 1 881 ? 9.303 -20.822 -19.604 1.00 85.06 881 LEU A O 1
ATOM 7033 N N . ARG A 1 882 ? 7.251 -21.557 -19.038 1.00 80.69 882 ARG A N 1
ATOM 7034 C CA . ARG A 1 882 ? 7.581 -21.807 -17.625 1.00 80.69 882 ARG A CA 1
ATOM 7035 C C . ARG A 1 882 ? 8.575 -22.956 -17.469 1.00 80.69 882 ARG A C 1
ATOM 7037 O O . ARG A 1 882 ? 9.524 -22.830 -16.697 1.00 80.69 882 ARG A O 1
ATOM 7044 N N . ASP A 1 883 ? 8.392 -24.037 -18.225 1.00 82.88 883 ASP A N 1
ATOM 7045 C CA . ASP A 1 883 ? 9.296 -25.190 -18.209 1.00 82.88 883 ASP A CA 1
ATOM 7046 C C . ASP A 1 883 ? 10.705 -24.824 -18.702 1.00 82.88 883 ASP A C 1
ATOM 7048 O O . ASP A 1 883 ? 11.695 -25.273 -18.119 1.00 82.88 883 ASP A O 1
ATOM 7052 N N . ALA A 1 884 ? 10.806 -23.993 -19.746 1.00 85.19 884 ALA A N 1
ATOM 7053 C CA . ALA A 1 884 ? 12.083 -23.567 -20.317 1.00 85.19 884 ALA A CA 1
ATOM 7054 C C . ALA A 1 884 ? 12.921 -22.730 -19.341 1.00 85.19 884 ALA A C 1
ATOM 7056 O O . ALA A 1 884 ? 14.134 -22.917 -19.264 1.00 85.19 884 ALA A O 1
ATOM 7057 N N . LEU A 1 885 ? 12.277 -21.858 -18.559 1.00 80.69 885 LEU A N 1
ATOM 7058 C CA . LEU A 1 885 ? 12.937 -21.075 -17.507 1.00 80.69 885 LEU A CA 1
ATOM 7059 C C . LEU A 1 885 ? 13.445 -21.944 -16.352 1.00 80.69 885 LEU A C 1
ATOM 7061 O O . LEU A 1 885 ? 14.456 -21.613 -15.741 1.00 80.69 885 LEU A O 1
ATOM 7065 N N . ALA A 1 886 ? 12.755 -23.043 -16.043 1.00 79.44 886 ALA A N 1
ATOM 7066 C CA . ALA A 1 886 ? 13.122 -23.919 -14.934 1.00 79.44 886 ALA A CA 1
ATOM 7067 C C . ALA A 1 886 ? 14.241 -24.922 -15.277 1.00 79.44 886 ALA A C 1
ATOM 7069 O O . ALA A 1 886 ? 14.939 -25.365 -14.368 1.00 79.44 886 ALA A O 1
ATOM 7070 N N . ASN A 1 887 ? 14.398 -25.299 -16.552 1.00 80.94 887 ASN A N 1
ATOM 7071 C CA . ASN A 1 887 ? 15.236 -26.434 -16.969 1.00 80.94 887 ASN A CA 1
ATOM 7072 C C . ASN A 1 887 ? 16.273 -26.094 -18.059 1.00 80.94 887 ASN A C 1
ATOM 7074 O O . ASN A 1 887 ? 16.601 -26.965 -18.862 1.00 80.94 887 ASN A O 1
ATOM 7078 N N . ASP A 1 888 ? 16.759 -24.850 -18.129 1.00 79.38 888 ASP A N 1
ATOM 7079 C CA . ASP A 1 888 ? 17.719 -24.397 -19.157 1.00 79.38 888 ASP A CA 1
ATOM 7080 C C . ASP A 1 888 ? 17.258 -24.705 -20.599 1.00 79.38 888 ASP A C 1
ATOM 7082 O O . ASP A 1 888 ? 18.038 -25.078 -21.473 1.00 79.38 888 ASP A O 1
ATOM 7086 N N . GLY A 1 889 ? 15.957 -24.558 -20.862 1.00 86.56 889 GLY A N 1
ATOM 7087 C CA . GLY A 1 889 ? 15.345 -24.911 -22.145 1.00 86.56 889 GLY A CA 1
ATOM 7088 C C . GLY A 1 889 ? 15.556 -23.880 -23.255 1.00 86.56 889 GLY A C 1
ATOM 7089 O O . GLY A 1 889 ? 14.994 -24.037 -24.334 1.00 86.56 889 GLY A O 1
ATOM 7090 N N . PHE A 1 890 ? 16.307 -22.804 -23.024 1.00 92.81 890 PHE A N 1
ATOM 7091 C CA . PHE A 1 890 ? 16.580 -21.797 -24.048 1.00 92.81 890 PHE A CA 1
ATOM 7092 C C . PHE A 1 890 ? 17.816 -22.160 -24.875 1.00 92.81 890 PHE A C 1
ATOM 7094 O O . PHE A 1 890 ? 18.807 -22.668 -24.359 1.00 92.81 890 PHE A O 1
ATOM 7101 N N . VAL A 1 891 ? 17.766 -21.871 -26.176 1.00 93.88 891 VAL A N 1
ATOM 7102 C CA . VAL A 1 891 ? 18.898 -22.011 -27.104 1.00 93.88 891 VAL A CA 1
ATOM 7103 C C . VAL A 1 891 ? 18.959 -20.811 -28.046 1.00 93.88 891 VAL A C 1
ATOM 7105 O O . VAL A 1 891 ? 17.930 -20.209 -28.365 1.00 93.88 891 VAL A O 1
ATOM 7108 N N . LEU A 1 892 ? 20.156 -20.464 -28.522 1.00 95.19 892 LEU A N 1
ATOM 7109 C CA . LEU A 1 892 ? 20.341 -19.409 -29.518 1.00 95.19 892 LEU A CA 1
ATOM 7110 C C . LEU A 1 892 ? 20.515 -19.990 -30.917 1.00 95.19 892 LEU A C 1
ATOM 7112 O O . LEU A 1 892 ? 21.327 -20.885 -31.160 1.00 95.19 892 LEU A O 1
ATOM 7116 N N . HIS A 1 893 ? 19.742 -19.449 -31.851 1.00 94.94 893 HIS A N 1
ATOM 7117 C CA . HIS A 1 893 ? 20.023 -19.552 -33.275 1.00 94.94 893 HIS A CA 1
ATOM 7118 C C . HIS A 1 893 ? 20.603 -18.226 -33.749 1.00 94.94 893 HIS A C 1
ATOM 7120 O O . HIS A 1 893 ? 20.257 -17.176 -33.222 1.00 94.94 893 HIS A O 1
ATOM 7126 N N . TYR A 1 894 ? 21.439 -18.268 -34.774 1.00 93.69 894 TYR A N 1
ATOM 7127 C CA . TYR A 1 894 ? 22.117 -17.094 -35.298 1.00 93.69 894 TYR A CA 1
ATOM 7128 C C . TYR A 1 894 ? 21.765 -16.928 -36.766 1.00 93.69 894 TYR A C 1
ATOM 7130 O O . TYR A 1 894 ? 21.847 -17.887 -37.542 1.00 93.69 894 TYR A O 1
ATOM 7138 N N . GLN A 1 895 ? 21.326 -15.731 -37.144 1.00 93.69 895 GLN A N 1
ATOM 7139 C CA . GLN A 1 895 ? 21.016 -15.410 -38.530 1.00 93.69 895 GLN A CA 1
ATOM 7140 C C . GLN A 1 895 ? 22.088 -14.490 -39.121 1.00 93.69 895 GLN A C 1
ATOM 7142 O O . GLN A 1 895 ? 22.274 -13.397 -38.601 1.00 93.69 895 GLN A O 1
ATOM 7147 N N . PRO A 1 896 ? 22.773 -14.896 -40.202 1.00 92.25 896 PRO A N 1
ATOM 7148 C CA . PRO A 1 896 ? 23.775 -14.056 -40.853 1.00 92.25 896 PRO A CA 1
ATOM 7149 C C . PRO A 1 896 ? 23.194 -12.753 -41.422 1.00 92.25 896 PRO A C 1
ATOM 7151 O O . PRO A 1 896 ? 22.147 -12.765 -42.076 1.00 92.25 896 PRO A O 1
ATOM 7154 N N . GLN A 1 897 ? 23.932 -11.662 -41.233 1.00 93.50 897 GLN A N 1
ATOM 7155 C CA . GLN A 1 897 ? 23.754 -10.356 -41.867 1.00 93.50 897 GLN A CA 1
ATOM 7156 C C . GLN A 1 897 ? 24.820 -10.210 -42.958 1.00 93.50 897 GLN A C 1
ATOM 7158 O O . GLN A 1 897 ? 26.003 -10.467 -42.717 1.00 93.50 897 GLN A O 1
ATOM 7163 N N . VAL A 1 898 ? 24.401 -9.858 -44.175 1.00 91.31 898 VAL A N 1
ATOM 7164 C CA . VAL A 1 898 ? 25.242 -9.912 -45.382 1.00 91.31 898 VAL A CA 1
ATOM 7165 C C . VAL A 1 898 ? 25.428 -8.517 -45.970 1.00 91.31 898 VAL A C 1
ATOM 7167 O O . VAL A 1 898 ? 24.473 -7.748 -46.090 1.00 91.31 898 VAL A O 1
ATOM 7170 N N . SER A 1 899 ? 26.655 -8.203 -46.386 1.00 91.38 899 SER A N 1
ATOM 7171 C CA . SER A 1 899 ? 26.967 -6.976 -47.120 1.00 91.38 899 SER A CA 1
ATOM 7172 C C . SER A 1 899 ? 26.332 -7.009 -48.507 1.00 91.38 899 SER A C 1
ATOM 7174 O O . SER A 1 899 ? 26.549 -7.935 -49.293 1.00 91.38 899 SER A O 1
ATOM 7176 N N . THR A 1 900 ? 25.573 -5.974 -48.863 1.00 87.19 900 THR A N 1
ATOM 7177 C CA . THR A 1 900 ? 25.008 -5.877 -50.217 1.00 87.19 900 THR A CA 1
ATOM 7178 C C . THR A 1 900 ? 26.075 -5.613 -51.278 1.00 87.19 900 THR A C 1
ATOM 7180 O O . THR A 1 900 ? 25.879 -5.980 -52.443 1.00 87.19 900 THR A O 1
ATOM 7183 N N . GLU A 1 901 ? 27.200 -5.002 -50.897 1.00 85.31 901 GLU A N 1
ATOM 7184 C CA . GLU A 1 901 ? 28.298 -4.656 -51.797 1.00 85.31 901 GLU A CA 1
ATOM 7185 C C . GLU A 1 901 ? 29.152 -5.876 -52.129 1.00 85.31 901 GLU A C 1
ATOM 7187 O O . GLU A 1 901 ? 29.309 -6.195 -53.312 1.00 85.31 901 GLU A O 1
ATOM 7192 N N . THR A 1 902 ? 29.651 -6.572 -51.103 1.00 84.06 902 THR A N 1
ATOM 7193 C CA . THR A 1 902 ? 30.615 -7.671 -51.265 1.00 84.06 902 THR A CA 1
ATOM 7194 C C . THR A 1 902 ? 29.961 -9.049 -51.295 1.00 84.06 902 THR A C 1
ATOM 7196 O O . THR A 1 902 ? 30.495 -9.957 -51.922 1.00 84.06 902 THR A O 1
ATOM 7199 N N . GLY A 1 903 ? 28.778 -9.202 -50.691 1.00 80.69 903 GLY A N 1
ATOM 7200 C CA . GLY A 1 903 ? 28.128 -10.502 -50.507 1.00 80.69 903 GLY A CA 1
ATOM 7201 C C . GLY A 1 903 ? 28.674 -11.309 -49.326 1.00 80.69 903 GLY A C 1
ATOM 7202 O O . GLY A 1 903 ? 28.217 -12.429 -49.108 1.00 80.69 903 GLY A O 1
ATOM 7203 N N . ASP A 1 904 ? 29.608 -10.748 -48.554 1.00 86.56 904 ASP A N 1
ATOM 7204 C CA . ASP A 1 904 ? 30.195 -11.411 -47.391 1.00 86.56 904 ASP A CA 1
ATOM 7205 C C . ASP A 1 904 ? 29.285 -11.315 -46.164 1.00 86.56 904 ASP A C 1
ATOM 7207 O O . ASP A 1 904 ? 28.530 -10.352 -45.993 1.00 86.56 904 ASP A O 1
ATOM 7211 N N . VAL A 1 905 ? 29.397 -12.301 -45.273 1.00 88.44 905 VAL A N 1
ATOM 7212 C CA . VAL A 1 905 ? 28.779 -12.250 -43.944 1.00 88.44 905 VAL A CA 1
ATOM 7213 C C . VAL A 1 905 ? 29.567 -11.274 -43.071 1.00 88.44 905 VAL A C 1
ATOM 7215 O O . VAL A 1 905 ? 30.761 -11.457 -42.851 1.00 88.44 905 VAL A O 1
ATOM 7218 N N . ILE A 1 906 ? 28.882 -10.252 -42.568 1.00 89.50 906 ILE A N 1
ATOM 7219 C CA . ILE A 1 906 ? 29.456 -9.150 -41.777 1.00 89.50 906 ILE A CA 1
ATOM 7220 C C . ILE A 1 906 ? 28.928 -9.119 -40.340 1.00 89.50 906 ILE A C 1
ATOM 7222 O O . ILE A 1 906 ? 29.503 -8.460 -39.473 1.00 89.50 906 ILE A O 1
ATOM 7226 N N . GLY A 1 907 ? 27.850 -9.856 -40.069 1.00 91.75 907 GLY A N 1
ATOM 7227 C CA . GLY A 1 907 ? 27.254 -9.936 -38.746 1.00 91.75 907 GLY A CA 1
ATOM 7228 C C . GLY A 1 907 ? 26.374 -11.163 -38.554 1.00 91.75 907 GLY A C 1
ATOM 7229 O O . GLY A 1 907 ? 26.096 -11.902 -39.499 1.00 91.75 907 GLY A O 1
ATOM 7230 N N . PHE A 1 908 ? 25.904 -11.355 -37.328 1.00 93.81 908 PHE A N 1
ATOM 7231 C CA . PHE A 1 908 ? 24.871 -12.317 -36.971 1.00 93.81 908 PHE A CA 1
ATOM 7232 C C . PHE A 1 908 ? 23.874 -11.682 -36.012 1.00 93.81 908 PHE A C 1
ATOM 7234 O O . PHE A 1 908 ? 24.287 -11.064 -35.041 1.00 93.81 908 PHE A O 1
ATOM 7241 N N . GLU A 1 909 ? 22.584 -11.923 -36.207 1.00 95.31 909 GLU A N 1
ATOM 7242 C CA . GLU A 1 909 ? 21.572 -11.650 -35.188 1.00 95.31 909 GLU A CA 1
ATOM 7243 C C . GLU A 1 909 ? 21.353 -12.893 -34.316 1.00 95.31 909 GLU A C 1
ATOM 7245 O O . GLU A 1 909 ? 21.064 -13.982 -34.830 1.00 95.31 909 GLU A O 1
ATOM 7250 N N . ALA A 1 910 ? 21.498 -12.740 -32.999 1.00 95.75 910 ALA A N 1
ATOM 7251 C CA . ALA A 1 910 ? 21.204 -13.764 -32.008 1.00 95.75 910 ALA A CA 1
ATOM 7252 C C . ALA A 1 910 ? 19.698 -13.817 -31.727 1.00 95.75 910 ALA A C 1
ATOM 7254 O O . ALA A 1 910 ? 19.089 -12.883 -31.210 1.00 95.75 910 ALA A O 1
ATOM 7255 N N . LEU A 1 911 ? 19.102 -14.961 -32.035 1.00 93.81 911 LEU A N 1
ATOM 7256 C CA . LEU A 1 911 ? 17.669 -15.177 -32.020 1.00 93.81 911 LEU A CA 1
ATOM 7257 C C . LEU A 1 911 ? 17.322 -16.303 -31.046 1.00 93.81 911 LEU A C 1
ATOM 7259 O O . LEU A 1 911 ? 17.559 -17.485 -31.316 1.00 93.81 911 LEU A O 1
ATOM 7263 N N . VAL A 1 912 ? 16.699 -15.934 -29.927 1.00 94.81 912 VAL A N 1
ATOM 7264 C CA . VAL A 1 912 ? 16.298 -16.878 -28.880 1.00 94.81 912 VAL A CA 1
ATOM 7265 C C . VAL A 1 912 ? 15.245 -17.869 -29.362 1.00 94.81 912 VAL A C 1
ATOM 7267 O O . VAL A 1 912 ? 14.326 -17.540 -30.120 1.00 94.81 912 VAL A O 1
ATOM 7270 N N . ARG A 1 913 ? 15.383 -19.116 -28.929 1.00 93.81 913 ARG A N 1
ATOM 7271 C CA . ARG A 1 913 ? 14.446 -20.212 -29.152 1.00 93.81 913 ARG A CA 1
ATOM 7272 C C . ARG A 1 913 ? 14.255 -20.981 -27.853 1.00 93.81 913 ARG A C 1
ATOM 7274 O O . ARG A 1 913 ? 15.152 -21.004 -27.017 1.00 93.81 913 ARG A O 1
ATOM 7281 N N . ILE A 1 914 ? 13.119 -21.656 -27.720 1.00 92.94 914 ILE A N 1
ATOM 7282 C CA . ILE A 1 914 ? 12.929 -22.653 -26.664 1.00 92.94 914 ILE A CA 1
ATOM 7283 C C . ILE A 1 914 ? 13.100 -24.034 -27.284 1.00 92.94 914 ILE A C 1
ATOM 7285 O O . ILE A 1 914 ? 12.383 -24.396 -28.216 1.00 92.94 914 ILE A O 1
ATOM 7289 N N . GLN A 1 915 ? 14.043 -24.807 -26.768 1.00 87.06 915 GLN A N 1
ATOM 7290 C CA . GLN A 1 915 ? 14.129 -26.233 -27.004 1.00 87.06 915 GLN A CA 1
ATOM 7291 C C . GLN A 1 915 ? 13.175 -26.946 -26.045 1.00 87.06 915 GLN A C 1
ATOM 7293 O O . GLN A 1 915 ? 13.364 -26.956 -24.834 1.00 87.06 915 GLN A O 1
ATOM 7298 N N . ASN A 1 916 ? 12.131 -27.551 -26.603 1.00 85.88 916 ASN A N 1
ATOM 7299 C CA . ASN A 1 916 ? 11.167 -28.336 -25.851 1.00 85.88 916 ASN A CA 1
ATOM 7300 C C . ASN A 1 916 ? 11.224 -29.802 -26.290 1.00 85.88 916 ASN A C 1
ATOM 7302 O O . ASN A 1 916 ? 11.103 -30.102 -27.478 1.00 85.88 916 ASN A O 1
ATOM 7306 N N . ASP A 1 917 ? 11.321 -30.721 -25.331 1.00 75.50 917 ASP A N 1
ATOM 7307 C CA . ASP A 1 917 ? 11.424 -32.162 -25.600 1.00 75.50 917 ASP A CA 1
ATOM 7308 C C . ASP A 1 917 ? 10.252 -32.723 -26.423 1.00 75.50 917 ASP A C 1
ATOM 7310 O O . ASP A 1 917 ? 10.403 -33.725 -27.122 1.00 75.50 917 ASP A O 1
ATOM 7314 N N . LYS A 1 918 ? 9.072 -32.089 -26.352 1.00 74.12 918 LYS A N 1
ATOM 7315 C CA . LYS A 1 918 ? 7.852 -32.538 -27.040 1.00 74.12 918 LYS A CA 1
ATOM 7316 C C . LYS A 1 918 ? 7.597 -31.810 -28.361 1.00 74.12 918 LYS A C 1
ATOM 7318 O O . LYS A 1 918 ? 7.067 -32.427 -29.281 1.00 74.12 918 LYS A O 1
ATOM 7323 N N . GLN A 1 919 ? 7.922 -30.518 -28.458 1.00 72.31 919 GLN A N 1
ATOM 7324 C CA . GLN A 1 919 ? 7.632 -29.686 -29.640 1.00 72.31 919 GLN A CA 1
ATOM 7325 C C . GLN A 1 919 ? 8.853 -29.353 -30.510 1.00 72.31 919 GLN A C 1
ATOM 7327 O O . GLN A 1 919 ? 8.698 -28.766 -31.580 1.00 72.31 919 GLN A O 1
ATOM 7332 N N . GLY A 1 920 ? 10.057 -29.742 -30.092 1.00 82.94 920 GLY A N 1
ATOM 7333 C CA . GLY A 1 920 ? 11.290 -29.337 -30.755 1.00 82.94 920 GLY A CA 1
ATOM 7334 C C . GLY A 1 920 ? 11.589 -27.858 -30.514 1.00 82.94 920 GLY A C 1
ATOM 7335 O O . GLY A 1 920 ? 11.404 -27.350 -29.410 1.00 82.94 920 GLY A O 1
ATOM 7336 N N . ILE A 1 921 ? 12.083 -27.167 -31.543 1.00 86.94 921 ILE A N 1
ATOM 7337 C CA . ILE A 1 921 ? 12.471 -25.756 -31.453 1.00 86.94 921 ILE A CA 1
ATOM 7338 C C . ILE A 1 921 ? 11.241 -24.854 -31.616 1.00 86.94 921 ILE A C 1
ATOM 7340 O O . ILE A 1 921 ? 10.664 -24.761 -32.699 1.00 86.94 921 ILE A O 1
ATOM 7344 N N . VAL A 1 922 ? 10.873 -24.149 -30.548 1.00 87.06 922 VAL A N 1
ATOM 7345 C CA . VAL A 1 922 ? 9.772 -23.181 -30.516 1.00 87.06 922 VAL A CA 1
ATOM 7346 C C . VAL A 1 922 ? 10.304 -21.779 -30.826 1.00 87.06 922 VAL A C 1
ATOM 7348 O O . VAL A 1 922 ? 11.277 -21.306 -30.233 1.00 87.06 922 VAL A O 1
ATOM 7351 N N . ALA A 1 923 ? 9.666 -21.116 -31.792 1.00 83.44 923 ALA A N 1
ATOM 7352 C CA . ALA A 1 923 ? 10.055 -19.795 -32.280 1.00 83.44 923 ALA A CA 1
ATOM 7353 C C . ALA A 1 923 ? 9.549 -18.646 -31.375 1.00 83.44 923 ALA A C 1
ATOM 7355 O O . ALA A 1 923 ? 8.474 -18.772 -30.782 1.00 83.44 923 ALA A O 1
ATOM 7356 N N . PRO A 1 924 ? 10.270 -17.508 -31.312 1.00 84.75 924 PRO A N 1
ATOM 7357 C CA . PRO A 1 924 ? 10.018 -16.405 -30.379 1.00 84.75 924 PRO A CA 1
ATOM 7358 C C . PRO A 1 924 ? 8.629 -15.786 -30.509 1.00 84.75 924 PRO A C 1
ATOM 7360 O O . PRO A 1 924 ? 8.012 -15.457 -29.505 1.00 84.75 924 PRO A O 1
ATOM 7363 N N . ASN A 1 925 ? 8.058 -15.727 -31.711 1.00 81.50 925 ASN A N 1
ATOM 7364 C CA . ASN A 1 925 ? 6.700 -15.223 -31.934 1.00 81.50 925 ASN A CA 1
ATOM 7365 C C . ASN A 1 925 ? 5.599 -16.000 -31.179 1.00 81.50 925 ASN A C 1
ATOM 7367 O O . ASN A 1 925 ? 4.485 -15.498 -31.055 1.00 81.50 925 ASN A O 1
ATOM 7371 N N . HIS A 1 926 ? 5.883 -17.213 -30.695 1.00 79.62 926 HIS A N 1
ATOM 7372 C CA . HIS A 1 926 ? 4.936 -18.014 -29.919 1.00 79.62 926 HIS A CA 1
ATOM 7373 C C . HIS A 1 926 ? 5.018 -17.767 -28.409 1.00 79.62 926 HIS A C 1
ATOM 7375 O O . HIS A 1 926 ? 4.034 -18.037 -27.722 1.00 79.62 926 HIS A O 1
ATOM 7381 N N . PHE A 1 927 ? 6.155 -17.276 -27.898 1.00 85.81 927 PHE A N 1
ATOM 7382 C CA . PHE A 1 927 ? 6.396 -17.167 -26.455 1.00 85.81 927 PHE A CA 1
ATOM 7383 C C . PHE A 1 927 ? 6.854 -15.784 -25.979 1.00 85.81 927 PHE A C 1
ATOM 7385 O O . PHE A 1 927 ? 6.604 -15.467 -24.826 1.00 85.81 927 PHE A O 1
ATOM 7392 N N . ILE A 1 928 ? 7.464 -14.938 -26.817 1.00 87.50 928 ILE A N 1
ATOM 7393 C CA . ILE A 1 928 ? 7.900 -13.584 -26.429 1.00 87.50 928 ILE A CA 1
ATOM 7394 C C . ILE A 1 928 ? 6.716 -12.687 -26.040 1.00 87.50 928 ILE A C 1
ATOM 7396 O O . ILE A 1 928 ? 6.770 -12.142 -24.940 1.00 87.50 928 ILE A O 1
ATOM 7400 N N . PRO A 1 929 ? 5.601 -12.611 -26.806 1.00 82.75 929 PRO A N 1
ATOM 7401 C CA . PRO A 1 929 ? 4.443 -11.815 -26.382 1.00 82.75 929 PRO A CA 1
ATOM 7402 C C . PRO A 1 929 ? 3.884 -12.265 -25.026 1.00 82.75 929 PRO A C 1
ATOM 7404 O O . PRO A 1 929 ? 3.413 -11.463 -24.226 1.00 82.75 929 PRO A O 1
ATOM 7407 N N . LEU A 1 930 ? 3.969 -13.570 -24.757 1.00 82.00 930 LEU A N 1
ATOM 7408 C CA . LEU A 1 930 ? 3.541 -14.154 -23.494 1.00 82.00 930 LEU A CA 1
ATOM 7409 C C . LEU A 1 930 ? 4.550 -13.881 -22.367 1.00 82.00 930 LEU A C 1
ATOM 7411 O O . LEU A 1 930 ? 4.152 -13.615 -21.240 1.00 82.00 930 LEU A O 1
ATOM 7415 N N . ALA A 1 931 ? 5.852 -13.898 -22.656 1.00 86.06 931 ALA A N 1
ATOM 7416 C CA . ALA A 1 931 ? 6.903 -13.550 -21.705 1.00 86.06 931 ALA A CA 1
ATOM 7417 C C . ALA A 1 931 ? 6.845 -12.074 -21.292 1.00 86.06 931 ALA A C 1
ATOM 7419 O O . ALA A 1 931 ? 7.123 -11.759 -20.136 1.00 86.06 931 ALA A O 1
ATOM 7420 N N . GLU A 1 932 ? 6.457 -11.180 -22.201 1.00 82.31 932 GLU A N 1
ATOM 7421 C CA . GLU A 1 932 ? 6.185 -9.772 -21.905 1.00 82.31 932 GLU A CA 1
ATOM 7422 C C . GLU A 1 932 ? 4.935 -9.615 -21.029 1.00 82.31 932 GLU A C 1
ATOM 7424 O O . GLU A 1 932 ? 5.006 -8.953 -19.993 1.00 82.31 932 GLU A O 1
ATOM 7429 N N . GLU A 1 933 ? 3.825 -10.285 -21.378 1.00 77.88 933 GLU A N 1
ATOM 7430 C CA . GLU A 1 933 ? 2.579 -10.300 -20.585 1.00 77.88 933 GLU A CA 1
ATOM 7431 C C . GLU A 1 933 ? 2.824 -10.797 -19.146 1.00 77.88 933 GLU A C 1
ATOM 7433 O O . GLU A 1 933 ? 2.244 -10.274 -18.194 1.00 77.88 933 GLU A O 1
ATOM 7438 N N . LEU A 1 934 ? 3.724 -11.772 -18.979 1.00 80.12 934 LEU A N 1
ATOM 7439 C CA . LEU A 1 934 ? 4.068 -12.383 -17.692 1.00 80.12 934 LEU A CA 1
ATOM 7440 C C . LEU A 1 934 ? 5.243 -11.705 -16.959 1.00 80.12 934 LEU A C 1
ATOM 7442 O O . LEU A 1 934 ? 5.573 -12.112 -15.845 1.00 80.12 934 LEU A O 1
ATOM 7446 N N . GLY A 1 935 ? 5.888 -10.693 -17.551 1.00 82.38 935 GLY A N 1
ATOM 7447 C CA . GLY A 1 935 ? 7.019 -9.978 -16.943 1.00 82.38 935 GLY A CA 1
ATOM 7448 C C . GLY A 1 935 ? 8.329 -10.778 -16.850 1.00 82.38 935 GLY A C 1
ATOM 7449 O O . GLY A 1 935 ? 9.183 -10.467 -16.022 1.00 82.38 935 GLY A O 1
ATOM 7450 N N . LEU A 1 936 ? 8.500 -11.808 -17.681 1.00 87.31 936 LEU A N 1
ATOM 7451 C CA . LEU A 1 936 ? 9.655 -12.720 -17.680 1.00 87.31 936 LEU A CA 1
ATOM 7452 C C . LEU A 1 936 ? 10.749 -12.320 -18.683 1.00 87.31 936 LEU A C 1
ATOM 7454 O O . LEU A 1 936 ? 11.869 -12.820 -18.599 1.00 87.31 936 LEU A O 1
ATOM 7458 N N . ILE A 1 937 ? 10.450 -11.403 -19.607 1.00 91.19 937 ILE A N 1
ATOM 7459 C CA . ILE A 1 937 ? 11.337 -11.037 -20.722 1.00 91.19 937 ILE A CA 1
ATOM 7460 C C . ILE A 1 937 ? 12.725 -10.544 -20.280 1.00 91.19 937 ILE A C 1
ATOM 7462 O O . ILE A 1 937 ? 13.722 -10.921 -20.881 1.00 91.19 937 ILE A O 1
ATOM 7466 N N . GLY A 1 938 ? 12.829 -9.805 -19.168 1.00 89.06 938 GLY A N 1
ATOM 7467 C CA . GLY A 1 938 ? 14.122 -9.305 -18.686 1.00 89.06 938 GLY A CA 1
ATOM 7468 C C . GLY A 1 938 ? 15.115 -10.418 -18.320 1.00 89.06 938 GLY A C 1
ATOM 7469 O O . GLY A 1 938 ? 16.305 -10.283 -18.592 1.00 89.06 938 GLY A O 1
ATOM 7470 N N . GLN A 1 939 ? 14.632 -11.536 -17.762 1.00 89.06 939 GLN A N 1
ATOM 7471 C CA . GLN A 1 939 ? 15.478 -12.696 -17.441 1.00 89.06 939 GLN A CA 1
ATOM 7472 C C . GLN A 1 939 ? 15.970 -13.397 -18.711 1.00 89.06 939 GLN A C 1
ATOM 7474 O O . GLN A 1 939 ? 17.099 -13.881 -18.763 1.00 89.06 939 GLN A O 1
ATOM 7479 N N . ILE A 1 940 ? 15.122 -13.428 -19.741 1.00 92.88 940 ILE A N 1
ATOM 7480 C CA . ILE A 1 940 ? 15.454 -14.011 -21.039 1.00 92.88 940 ILE A CA 1
ATOM 7481 C C . ILE A 1 940 ? 16.525 -13.156 -21.723 1.00 92.88 940 ILE A C 1
ATOM 7483 O O . ILE A 1 940 ? 17.527 -13.710 -22.159 1.00 92.88 940 ILE A O 1
ATOM 7487 N N . ASP A 1 941 ? 16.381 -11.829 -21.743 1.00 93.06 941 ASP A N 1
ATOM 7488 C CA . ASP A 1 941 ? 17.363 -10.918 -22.349 1.00 93.06 941 ASP A CA 1
ATOM 7489 C C . ASP A 1 941 ? 18.769 -11.078 -21.746 1.00 93.06 941 ASP A C 1
ATOM 7491 O O . ASP A 1 941 ? 19.759 -11.149 -22.471 1.00 93.06 941 ASP A O 1
ATOM 7495 N N . GLU A 1 942 ? 18.886 -11.169 -20.415 1.00 92.50 942 GLU A N 1
ATOM 7496 C CA . GLU A 1 942 ? 20.181 -11.375 -19.750 1.00 92.50 942 GLU A CA 1
ATOM 7497 C C . GLU A 1 942 ? 20.807 -12.727 -20.125 1.00 92.50 942 GLU A C 1
ATOM 7499 O O . GLU A 1 942 ? 22.005 -12.804 -20.421 1.00 92.50 942 GLU A O 1
ATOM 7504 N N . TRP A 1 943 ? 19.993 -13.787 -20.166 1.00 93.12 943 TRP A N 1
ATOM 7505 C CA . TRP A 1 943 ? 20.435 -15.110 -20.601 1.00 93.12 943 TRP A CA 1
ATOM 7506 C C . TRP A 1 943 ? 20.911 -15.094 -22.061 1.00 93.12 943 TRP A C 1
ATOM 7508 O O . TRP A 1 943 ? 21.999 -15.591 -22.357 1.00 93.12 943 TRP A O 1
ATOM 7518 N N . VAL A 1 944 ? 20.144 -14.464 -22.958 1.00 95.56 944 VAL A N 1
ATOM 7519 C CA . VAL A 1 944 ? 20.470 -14.326 -24.386 1.00 95.56 944 VAL A CA 1
ATOM 7520 C C . VAL A 1 944 ? 21.783 -13.573 -24.566 1.00 95.56 944 VAL A C 1
ATOM 7522 O O . VAL A 1 944 ? 22.644 -14.021 -25.321 1.00 95.56 944 VAL A O 1
ATOM 7525 N N . PHE A 1 945 ? 21.970 -12.460 -23.856 1.00 95.56 945 PHE A N 1
ATOM 7526 C CA . PHE A 1 945 ? 23.186 -11.662 -23.963 1.00 95.56 945 PHE A CA 1
ATOM 7527 C C . PHE A 1 945 ? 24.425 -12.449 -23.521 1.00 95.56 945 PHE A C 1
ATOM 7529 O O . PHE A 1 945 ? 25.439 -12.487 -24.225 1.00 95.56 945 PHE A O 1
ATOM 7536 N N . LYS A 1 946 ? 24.326 -13.144 -22.383 1.00 95.12 946 LYS A N 1
ATOM 7537 C CA . LYS A 1 946 ? 25.394 -13.996 -21.855 1.00 95.12 946 LYS A CA 1
ATOM 7538 C C . LYS A 1 946 ? 25.764 -15.125 -22.814 1.00 95.12 946 LYS A C 1
ATOM 7540 O O . LYS A 1 946 ? 26.947 -15.316 -23.098 1.00 95.12 946 LYS A O 1
ATOM 7545 N N . GLU A 1 947 ? 24.773 -15.863 -23.305 1.00 94.75 947 GLU A N 1
ATOM 7546 C CA . GLU A 1 947 ? 25.003 -16.995 -24.204 1.00 94.75 947 GLU A CA 1
ATOM 7547 C C . GLU A 1 947 ? 25.522 -16.526 -25.573 1.00 94.75 947 GLU A C 1
ATOM 7549 O O . GLU A 1 947 ? 26.429 -17.134 -26.141 1.00 94.75 947 GLU A O 1
ATOM 7554 N N . GLY A 1 948 ? 25.037 -15.383 -26.065 1.00 95.12 948 GLY A N 1
ATOM 7555 C CA . GLY A 1 948 ? 25.541 -14.734 -27.274 1.00 95.12 948 GLY A CA 1
ATOM 7556 C C . GLY A 1 948 ? 27.029 -14.396 -27.171 1.00 95.12 948 GLY A C 1
ATOM 7557 O O . GLY A 1 948 ? 27.810 -14.802 -28.032 1.00 95.12 948 GLY A O 1
ATOM 7558 N N . CYS A 1 949 ? 27.440 -13.731 -26.087 1.00 94.88 949 CYS A N 1
ATOM 7559 C CA . CYS A 1 949 ? 28.844 -13.381 -25.842 1.00 94.88 949 CYS A CA 1
ATOM 7560 C C . CYS A 1 949 ? 29.738 -14.620 -25.692 1.00 94.88 949 CYS A C 1
ATOM 7562 O O . CYS A 1 949 ? 30.839 -14.668 -26.245 1.00 94.88 949 CYS A O 1
ATOM 7564 N N . SER A 1 950 ? 29.248 -15.638 -24.981 1.00 94.31 950 SER A N 1
ATOM 7565 C CA . SER A 1 950 ? 29.921 -16.932 -24.833 1.00 94.31 950 SER A CA 1
ATOM 7566 C C . SER A 1 950 ? 30.189 -17.581 -26.195 1.00 94.31 950 SER A C 1
ATOM 7568 O O . SER A 1 950 ? 31.319 -17.965 -26.505 1.00 94.31 950 SER A O 1
ATOM 7570 N N . GLN A 1 951 ? 29.172 -17.638 -27.057 1.00 93.12 951 GLN A N 1
ATOM 7571 C CA . GLN A 1 951 ? 29.298 -18.234 -28.381 1.00 93.12 951 GLN A CA 1
ATOM 7572 C C . GLN A 1 951 ? 30.173 -17.405 -29.331 1.00 93.12 951 GLN A C 1
ATOM 7574 O O . GLN A 1 951 ? 30.928 -17.980 -30.121 1.00 93.12 951 GLN A O 1
ATOM 7579 N N . TYR A 1 952 ? 30.116 -16.074 -29.244 1.00 91.75 952 TYR A N 1
ATOM 7580 C CA . TYR A 1 952 ? 30.982 -15.191 -30.022 1.00 91.75 952 TYR A CA 1
ATOM 7581 C C . TYR A 1 952 ? 32.461 -15.395 -29.678 1.00 91.75 952 TYR A C 1
ATOM 7583 O O . TYR A 1 952 ? 33.292 -15.503 -30.578 1.00 91.75 952 TYR A O 1
ATOM 7591 N N . ALA A 1 953 ? 32.795 -15.547 -28.391 1.00 90.44 953 ALA A N 1
ATOM 7592 C CA . ALA A 1 953 ? 34.162 -15.847 -27.969 1.00 90.44 953 ALA A CA 1
ATOM 7593 C C . ALA A 1 953 ? 34.689 -17.154 -28.591 1.00 90.44 953 ALA A C 1
ATOM 7595 O O . ALA A 1 953 ? 35.831 -17.197 -29.046 1.00 90.44 953 ALA A O 1
ATOM 7596 N N . ILE A 1 954 ? 33.842 -18.185 -28.701 1.00 89.81 954 ILE A N 1
ATOM 7597 C CA . ILE A 1 954 ? 34.192 -19.442 -29.382 1.00 89.81 954 ILE A CA 1
ATOM 7598 C C . ILE A 1 954 ? 34.477 -19.202 -30.871 1.00 89.81 954 ILE A C 1
ATOM 7600 O O . ILE A 1 954 ? 35.441 -19.743 -31.407 1.00 89.81 954 ILE A O 1
ATOM 7604 N N . TRP A 1 955 ? 33.657 -18.406 -31.562 1.00 88.50 955 TRP A N 1
ATOM 7605 C CA . TRP A 1 955 ? 33.877 -18.102 -32.981 1.00 88.50 955 TRP A CA 1
ATOM 7606 C C . TRP A 1 955 ? 35.145 -17.287 -33.220 1.00 88.50 955 TRP A C 1
ATOM 7608 O O . TRP A 1 955 ? 35.909 -17.607 -34.132 1.00 88.50 955 TRP A O 1
ATOM 7618 N N . ARG A 1 956 ? 35.414 -16.303 -32.362 1.00 86.75 956 ARG A N 1
ATOM 7619 C CA . ARG A 1 956 ? 36.654 -15.526 -32.383 1.00 86.75 956 ARG A CA 1
ATOM 7620 C C . ARG A 1 956 ? 37.880 -16.431 -32.259 1.00 86.75 956 ARG A C 1
ATOM 7622 O O . ARG A 1 956 ? 38.816 -16.302 -33.045 1.00 86.75 956 ARG A O 1
ATOM 7629 N N . ASP A 1 957 ? 37.862 -17.379 -31.323 1.00 84.94 957 ASP A N 1
ATOM 7630 C CA . ASP A 1 957 ? 38.970 -18.319 -31.105 1.00 84.94 957 ASP A CA 1
ATOM 7631 C C . ASP A 1 957 ? 39.157 -19.297 -32.286 1.00 84.94 957 ASP A C 1
ATOM 7633 O O . ASP A 1 957 ? 40.258 -19.802 -32.512 1.00 84.94 957 ASP A O 1
ATOM 7637 N N . LEU A 1 958 ? 38.107 -19.522 -33.085 1.00 82.81 958 LEU A N 1
ATOM 7638 C CA . LEU A 1 958 ? 38.148 -20.278 -34.343 1.00 82.81 958 LEU A CA 1
ATOM 7639 C C . LEU A 1 958 ? 38.614 -19.443 -35.554 1.00 82.81 958 LEU A C 1
ATOM 7641 O O . LEU A 1 958 ? 38.674 -19.968 -36.665 1.00 82.81 958 LEU A O 1
ATOM 7645 N N . GLY A 1 959 ? 38.978 -18.172 -35.355 1.00 77.75 959 GLY A N 1
ATOM 7646 C CA . GLY A 1 959 ? 39.517 -17.288 -36.393 1.00 77.75 959 GLY A CA 1
ATOM 7647 C C . GLY A 1 959 ? 38.484 -16.397 -37.086 1.00 77.75 959 GLY A C 1
ATOM 7648 O O . GLY A 1 959 ? 38.837 -15.692 -38.030 1.00 77.75 959 GLY A O 1
ATOM 7649 N N . LEU A 1 960 ? 37.229 -16.388 -36.624 1.00 76.00 960 LEU A N 1
ATOM 7650 C CA . LEU A 1 960 ? 36.206 -15.458 -37.104 1.00 76.00 960 LEU A CA 1
ATOM 7651 C C . LEU A 1 960 ? 36.364 -14.119 -36.387 1.00 76.00 960 LEU A C 1
ATOM 7653 O O . LEU A 1 960 ? 35.787 -13.881 -35.329 1.00 76.00 960 LEU A O 1
ATOM 7657 N N . THR A 1 961 ? 37.198 -13.259 -36.960 1.00 68.06 961 THR A N 1
ATOM 7658 C CA . THR A 1 961 ? 37.455 -11.898 -36.475 1.00 68.06 961 THR A CA 1
ATOM 7659 C C . THR A 1 961 ? 36.799 -10.875 -37.402 1.00 68.06 961 THR A C 1
ATOM 7661 O O . THR A 1 961 ? 36.820 -11.078 -38.615 1.00 68.06 961 THR A O 1
ATOM 7664 N N . ASN A 1 962 ? 36.301 -9.758 -36.858 1.00 76.00 962 ASN A N 1
ATOM 7665 C CA . ASN A 1 962 ? 35.604 -8.668 -37.572 1.00 76.00 962 ASN A CA 1
ATOM 7666 C C . ASN A 1 962 ? 34.152 -8.972 -37.984 1.00 76.00 962 ASN A C 1
ATOM 7668 O O . ASN A 1 962 ? 33.720 -8.562 -39.061 1.00 76.00 962 ASN A O 1
ATOM 7672 N N . ILE A 1 963 ? 33.397 -9.682 -37.144 1.00 86.62 963 ILE A N 1
ATOM 7673 C CA . ILE A 1 963 ? 31.965 -9.920 -37.360 1.00 86.62 963 ILE A CA 1
ATOM 7674 C C . ILE A 1 963 ? 31.182 -9.314 -36.198 1.00 86.62 963 ILE A C 1
ATOM 7676 O O . ILE A 1 963 ? 31.567 -9.480 -35.046 1.00 86.62 963 ILE A O 1
ATOM 7680 N N . ARG A 1 964 ? 30.070 -8.639 -36.494 1.00 92.81 964 ARG A N 1
ATOM 7681 C CA . ARG A 1 964 ? 29.185 -8.049 -35.481 1.00 92.81 964 ARG A CA 1
ATOM 7682 C C . ARG A 1 964 ? 28.165 -9.068 -34.963 1.00 92.81 964 ARG A C 1
ATOM 7684 O O . ARG A 1 964 ? 27.553 -9.772 -35.758 1.00 92.81 964 ARG A O 1
ATOM 7691 N N . LEU A 1 965 ? 27.929 -9.138 -33.659 1.00 95.25 965 LEU A N 1
ATOM 7692 C CA . LEU A 1 965 ? 26.829 -9.889 -33.058 1.00 95.25 965 LEU A CA 1
ATOM 7693 C C . LEU A 1 965 ? 25.734 -8.923 -32.599 1.00 95.25 965 LEU A C 1
ATOM 7695 O O . LEU A 1 965 ? 25.928 -8.158 -31.655 1.00 95.25 965 LEU A O 1
ATOM 7699 N N . SER A 1 966 ? 24.579 -8.994 -33.247 1.00 96.56 966 SER A N 1
ATOM 7700 C CA . SER A 1 966 ? 23.395 -8.219 -32.906 1.00 96.56 966 SER A CA 1
ATOM 7701 C C . SER A 1 966 ? 22.497 -8.984 -31.934 1.00 96.56 966 SER A C 1
ATOM 7703 O O . SER A 1 966 ? 22.232 -10.172 -32.126 1.00 96.56 966 SER A O 1
ATOM 7705 N N . ILE A 1 967 ? 22.050 -8.323 -30.867 1.00 96.19 967 ILE A N 1
ATOM 7706 C CA . ILE A 1 967 ? 21.249 -8.916 -29.792 1.00 96.19 967 ILE A CA 1
ATOM 7707 C C . ILE A 1 967 ? 20.073 -7.994 -29.472 1.00 96.19 967 ILE A C 1
ATOM 7709 O O . ILE A 1 967 ? 20.259 -6.806 -29.219 1.00 96.19 967 ILE A O 1
ATOM 7713 N N . ASN A 1 968 ? 18.867 -8.556 -29.447 1.00 93.50 968 ASN A N 1
ATOM 7714 C CA . ASN A 1 968 ? 17.646 -7.832 -29.106 1.00 93.50 968 ASN A CA 1
ATOM 7715 C C . ASN A 1 968 ? 17.612 -7.434 -27.622 1.00 93.50 968 ASN A C 1
ATOM 7717 O O . ASN A 1 968 ? 17.954 -8.235 -26.752 1.00 93.50 968 ASN A O 1
ATOM 7721 N N . LEU A 1 969 ? 17.155 -6.213 -27.341 1.00 92.06 969 LEU A N 1
ATOM 7722 C CA . LEU A 1 969 ? 17.005 -5.663 -25.997 1.00 92.06 969 LEU A CA 1
ATOM 7723 C C . LEU A 1 969 ? 15.563 -5.182 -25.782 1.00 92.06 969 LEU A C 1
ATOM 7725 O O . LEU A 1 969 ? 15.088 -4.270 -26.463 1.00 92.06 969 LEU A O 1
ATOM 7729 N N . SER A 1 970 ? 14.858 -5.771 -24.814 1.00 91.25 970 SER A N 1
ATOM 7730 C CA . SER A 1 970 ? 13.462 -5.414 -24.547 1.00 91.25 970 SER A CA 1
ATOM 7731 C C . SER A 1 970 ? 13.306 -4.031 -23.904 1.00 91.25 970 SER A C 1
ATOM 7733 O O . SER A 1 970 ? 14.185 -3.523 -23.196 1.00 91.25 970 SER A O 1
ATOM 7735 N N . ALA A 1 971 ? 12.107 -3.454 -24.041 1.00 87.50 971 ALA A N 1
ATOM 7736 C CA . ALA A 1 971 ? 11.707 -2.231 -23.339 1.00 87.50 971 ALA A CA 1
ATOM 7737 C C . ALA A 1 971 ? 11.896 -2.322 -21.813 1.00 87.50 971 ALA A C 1
ATOM 7739 O O . ALA A 1 971 ? 12.149 -1.318 -21.148 1.00 87.50 971 ALA A O 1
ATOM 7740 N N . VAL A 1 972 ? 11.772 -3.526 -21.238 1.00 87.75 972 VAL A N 1
ATOM 7741 C CA . VAL A 1 972 ? 11.954 -3.751 -19.798 1.00 87.75 972 VAL A CA 1
ATOM 7742 C C . VAL A 1 972 ? 13.412 -3.531 -19.397 1.00 87.75 972 VAL A C 1
ATOM 7744 O O . VAL A 1 972 ? 13.657 -2.841 -18.407 1.00 87.75 972 VAL A O 1
ATOM 7747 N N . GLN A 1 973 ? 14.367 -4.055 -20.170 1.00 88.31 973 GLN A N 1
ATOM 7748 C CA . GLN A 1 973 ? 15.794 -3.873 -19.896 1.00 88.31 973 GLN A CA 1
ATOM 7749 C C . GLN A 1 973 ? 16.276 -2.449 -20.185 1.00 88.31 973 GLN A C 1
ATOM 7751 O O . GLN A 1 973 ? 17.081 -1.917 -19.427 1.00 88.31 973 GLN A O 1
ATOM 7756 N N . LEU A 1 974 ? 15.719 -1.770 -21.193 1.00 88.31 974 LEU A N 1
ATOM 7757 C CA . LEU A 1 974 ? 16.013 -0.351 -21.450 1.00 88.31 974 LEU A CA 1
ATOM 7758 C C . LEU A 1 974 ? 15.662 0.575 -20.280 1.00 88.31 974 LEU A C 1
ATOM 7760 O O . LEU A 1 974 ? 16.206 1.673 -20.181 1.00 88.31 974 LEU A O 1
ATOM 7764 N N . ARG A 1 975 ? 14.762 0.143 -19.391 1.00 84.44 975 ARG A N 1
ATOM 7765 C CA . ARG A 1 975 ? 14.376 0.871 -18.173 1.00 84.44 975 ARG A CA 1
ATOM 7766 C C . ARG A 1 975 ? 15.181 0.469 -16.938 1.00 84.44 975 ARG A C 1
ATOM 7768 O O . ARG A 1 975 ? 14.953 1.022 -15.862 1.00 84.44 975 ARG A O 1
ATOM 7775 N N . ASN A 1 976 ? 16.082 -0.499 -17.067 1.00 86.38 976 ASN A N 1
ATOM 7776 C CA . ASN A 1 976 ? 16.887 -1.011 -15.975 1.00 86.38 976 ASN A CA 1
ATOM 7777 C C . ASN A 1 976 ? 18.277 -0.360 -15.987 1.00 86.38 976 ASN A C 1
ATOM 7779 O O . ASN A 1 976 ? 19.169 -0.808 -16.696 1.00 86.38 976 ASN A O 1
ATOM 7783 N N . ASP A 1 977 ? 18.489 0.652 -15.144 1.00 80.19 977 ASP A N 1
ATOM 7784 C CA . ASP A 1 977 ? 19.781 1.350 -15.004 1.00 80.19 977 ASP A CA 1
ATOM 7785 C C . ASP A 1 977 ? 20.971 0.412 -14.703 1.00 80.19 977 ASP A C 1
ATOM 7787 O O . ASP A 1 977 ? 22.116 0.776 -14.971 1.00 80.19 977 ASP A O 1
ATOM 7791 N N . ALA A 1 978 ? 20.728 -0.782 -14.147 1.00 85.81 978 ALA A N 1
ATOM 7792 C CA . ALA A 1 978 ? 21.776 -1.750 -13.826 1.00 85.81 978 ALA A CA 1
ATOM 7793 C C . ALA A 1 978 ? 22.220 -2.606 -15.027 1.00 85.81 978 ALA A C 1
ATOM 7795 O O . ALA A 1 978 ? 23.287 -3.216 -14.959 1.00 85.81 978 ALA A O 1
ATOM 7796 N N . VAL A 1 979 ? 21.451 -2.632 -16.127 1.00 91.31 979 VAL A N 1
ATOM 7797 C CA . VAL A 1 979 ? 21.711 -3.520 -17.278 1.00 91.31 979 VAL A CA 1
ATOM 7798 C C . VAL A 1 979 ? 23.088 -3.283 -17.897 1.00 91.31 979 VAL A C 1
ATOM 7800 O O . VAL A 1 979 ? 23.775 -4.235 -18.260 1.00 91.31 979 VAL A O 1
ATOM 7803 N N . LEU A 1 980 ? 23.526 -2.020 -17.950 1.00 90.25 980 LEU A N 1
ATOM 7804 C CA . LEU A 1 980 ? 24.818 -1.638 -18.514 1.00 90.25 980 LEU A CA 1
ATOM 7805 C C . LEU A 1 980 ? 25.972 -2.315 -17.766 1.00 90.25 980 LEU A C 1
ATOM 7807 O O . LEU A 1 980 ? 26.842 -2.909 -18.394 1.00 90.25 980 LEU A O 1
ATOM 7811 N N . ALA A 1 981 ? 25.957 -2.269 -16.431 1.00 90.75 981 ALA A N 1
ATOM 7812 C CA . ALA A 1 981 ? 26.999 -2.882 -15.611 1.00 90.75 981 ALA A CA 1
ATOM 7813 C C . ALA A 1 981 ? 27.028 -4.405 -15.801 1.00 90.75 981 ALA A C 1
ATOM 7815 O O . ALA A 1 981 ? 28.088 -4.974 -16.047 1.00 90.75 981 ALA A O 1
ATOM 7816 N N . THR A 1 982 ? 25.858 -5.051 -15.776 1.00 92.06 982 THR A N 1
ATOM 7817 C CA . THR A 1 982 ? 25.735 -6.499 -15.992 1.00 92.06 982 THR A CA 1
ATOM 7818 C C . THR A 1 982 ? 26.286 -6.921 -17.355 1.00 92.06 982 THR A C 1
ATOM 7820 O O . THR A 1 982 ? 26.997 -7.919 -17.458 1.00 92.06 982 THR A O 1
ATOM 7823 N N . TYR A 1 983 ? 25.992 -6.164 -18.412 1.00 94.38 983 TYR A N 1
ATOM 7824 C CA . TYR A 1 983 ? 26.427 -6.506 -19.765 1.00 94.38 983 TYR A CA 1
ATOM 7825 C C . TYR A 1 983 ? 27.924 -6.240 -19.967 1.00 94.38 983 TYR A C 1
ATOM 7827 O O . TYR A 1 983 ? 28.599 -7.058 -20.588 1.00 94.38 983 TYR A O 1
ATOM 7835 N N . ILE A 1 984 ? 28.473 -5.173 -19.377 1.00 92.12 984 ILE A N 1
ATOM 7836 C CA . ILE A 1 984 ? 29.923 -4.922 -19.353 1.00 92.12 984 ILE A CA 1
ATOM 7837 C C . ILE A 1 984 ? 30.662 -6.091 -18.687 1.00 92.12 984 ILE A C 1
ATOM 7839 O O . ILE A 1 984 ? 31.599 -6.630 -19.273 1.00 92.12 984 ILE A O 1
ATOM 7843 N N . GLU A 1 985 ? 30.201 -6.550 -17.519 1.00 93.88 985 GLU A N 1
ATOM 7844 C CA . GLU A 1 985 ? 30.806 -7.694 -16.821 1.00 93.88 985 GLU A CA 1
ATOM 7845 C C . GLU A 1 985 ? 30.800 -8.974 -17.672 1.00 93.88 985 GLU A C 1
ATOM 7847 O O . GLU A 1 985 ? 31.744 -9.769 -17.629 1.00 93.88 985 GLU A O 1
ATOM 7852 N N . ILE A 1 986 ? 29.736 -9.196 -18.450 1.00 94.62 986 ILE A N 1
ATOM 7853 C CA . ILE A 1 986 ? 29.637 -10.332 -19.370 1.00 94.62 986 ILE A CA 1
ATOM 7854 C C . ILE A 1 986 ? 30.657 -10.192 -20.508 1.00 94.62 986 ILE A C 1
ATOM 7856 O O . ILE A 1 986 ? 31.372 -11.154 -20.797 1.00 94.62 986 ILE A O 1
ATOM 7860 N N . LEU A 1 987 ? 30.763 -9.017 -21.133 1.00 93.75 987 LEU A N 1
ATOM 7861 C CA . LEU A 1 987 ? 31.712 -8.775 -22.225 1.00 93.75 987 LEU A CA 1
ATOM 7862 C C . LEU A 1 987 ? 33.160 -8.965 -21.769 1.00 93.75 987 LEU A C 1
ATOM 7864 O O . LEU A 1 987 ? 33.921 -9.679 -22.425 1.00 93.75 987 LEU A O 1
ATOM 7868 N N . GLU A 1 988 ? 33.514 -8.412 -20.607 1.00 92.94 988 GLU A N 1
ATOM 7869 C CA . GLU A 1 988 ? 34.834 -8.581 -19.996 1.00 92.94 988 GLU A CA 1
ATOM 7870 C C . GLU A 1 988 ? 35.130 -10.054 -19.691 1.00 92.94 988 GLU A C 1
ATOM 7872 O O . GLU A 1 988 ? 36.210 -10.555 -20.011 1.00 92.94 988 GLU A O 1
ATOM 7877 N N . ARG A 1 989 ? 34.154 -10.787 -19.136 1.00 93.94 989 ARG A N 1
ATOM 7878 C CA . ARG A 1 989 ? 34.299 -12.211 -18.796 1.00 93.94 989 ARG A CA 1
ATOM 7879 C C . ARG A 1 989 ? 34.635 -13.081 -20.006 1.00 93.94 989 ARG A C 1
ATOM 7881 O O . ARG A 1 989 ? 35.420 -14.018 -19.868 1.00 93.94 989 ARG A O 1
ATOM 7888 N N . TYR A 1 990 ? 34.045 -12.797 -21.164 1.00 92.69 990 TYR A N 1
ATOM 7889 C CA . TYR A 1 990 ? 34.273 -13.552 -22.404 1.00 92.69 990 TYR A CA 1
ATOM 7890 C C . TYR A 1 990 ? 35.315 -12.893 -23.334 1.00 92.69 990 TYR A C 1
ATOM 7892 O O . TYR A 1 990 ? 35.600 -13.395 -24.429 1.00 92.69 990 TYR A O 1
ATOM 7900 N N . ASN A 1 991 ? 35.940 -11.798 -22.882 1.00 90.00 991 ASN A N 1
ATOM 7901 C CA . ASN A 1 991 ? 36.923 -11.006 -23.624 1.00 90.00 991 ASN A CA 1
ATOM 7902 C C . ASN A 1 991 ? 36.397 -10.514 -24.992 1.00 90.00 991 ASN A C 1
ATOM 7904 O O . ASN A 1 991 ? 37.130 -10.465 -25.982 1.00 90.00 991 ASN A O 1
ATOM 7908 N N . VAL A 1 992 ? 35.098 -10.226 -25.078 1.00 91.44 992 VAL A N 1
ATOM 7909 C CA . VAL A 1 992 ? 34.444 -9.760 -26.307 1.00 91.44 992 VAL A CA 1
ATOM 7910 C C . VAL A 1 992 ? 34.668 -8.259 -26.445 1.00 91.44 992 VAL A C 1
ATOM 7912 O O . VAL A 1 992 ? 34.439 -7.513 -25.495 1.00 91.44 992 VAL A O 1
ATOM 7915 N N . GLN A 1 993 ? 35.135 -7.813 -27.615 1.00 91.56 993 GLN A N 1
ATOM 7916 C CA . GLN A 1 993 ? 35.318 -6.384 -27.854 1.00 91.56 993 GLN A CA 1
ATOM 7917 C C . GLN A 1 993 ? 33.944 -5.710 -27.955 1.00 91.56 993 GLN A C 1
ATOM 7919 O O . GLN A 1 993 ? 33.084 -6.218 -28.674 1.00 91.56 993 GLN A O 1
ATOM 7924 N N . PRO A 1 994 ? 33.715 -4.568 -27.287 1.00 92.31 994 PRO A N 1
ATOM 7925 C CA . PRO A 1 994 ? 32.416 -3.894 -27.329 1.00 92.31 994 PRO A CA 1
ATOM 7926 C C . PRO A 1 994 ? 31.967 -3.529 -28.748 1.00 92.31 994 PRO A C 1
ATOM 7928 O O . PRO A 1 994 ? 30.787 -3.653 -29.063 1.00 92.31 994 PRO A O 1
ATOM 7931 N N . SER A 1 995 ? 32.920 -3.175 -29.621 1.00 91.56 995 SER A N 1
ATOM 7932 C CA . SER A 1 995 ? 32.688 -2.861 -31.040 1.00 91.56 995 SER A CA 1
ATOM 7933 C C . SER A 1 995 ? 32.099 -4.012 -31.847 1.00 91.56 995 SER A C 1
ATOM 7935 O O . SER A 1 995 ? 31.534 -3.785 -32.915 1.00 91.56 995 SER A O 1
ATOM 7937 N N . ASP A 1 996 ? 32.243 -5.238 -31.351 1.00 93.06 996 ASP A N 1
ATOM 7938 C CA . ASP A 1 996 ? 31.731 -6.432 -32.006 1.00 93.06 996 ASP A CA 1
ATOM 7939 C C . ASP A 1 996 ? 30.264 -6.684 -31.643 1.00 93.06 996 ASP A C 1
ATOM 7941 O O . ASP A 1 996 ? 29.644 -7.568 -32.220 1.00 93.06 996 ASP A O 1
ATOM 7945 N N . ILE A 1 997 ? 29.681 -5.924 -30.709 1.00 95.56 997 ILE A N 1
ATOM 7946 C CA . ILE A 1 997 ? 28.292 -6.081 -30.279 1.00 95.56 997 ILE A CA 1
ATOM 7947 C C . ILE A 1 997 ? 27.416 -4.959 -30.831 1.00 95.56 997 ILE A C 1
ATOM 7949 O O . ILE A 1 997 ? 27.783 -3.778 -30.867 1.00 95.56 997 ILE A O 1
ATOM 7953 N N . GLN A 1 998 ? 26.208 -5.342 -31.229 1.00 96.56 998 GLN A N 1
ATOM 7954 C CA . GLN A 1 998 ? 25.124 -4.433 -31.553 1.00 96.56 998 GLN A CA 1
ATOM 7955 C C . GLN A 1 998 ? 23.895 -4.763 -30.714 1.00 96.56 998 GLN A C 1
ATOM 7957 O O . GLN A 1 998 ? 23.501 -5.920 -30.615 1.00 96.56 998 GLN A O 1
ATOM 7962 N N . LEU A 1 999 ? 23.279 -3.753 -30.109 1.00 96.38 999 LEU A N 1
ATOM 7963 C CA . LEU A 1 999 ? 22.000 -3.912 -29.424 1.00 96.38 999 LEU A CA 1
ATOM 7964 C C . LEU A 1 999 ? 20.874 -3.445 -30.337 1.00 96.38 999 LEU A C 1
ATOM 7966 O O . LEU A 1 999 ? 20.917 -2.329 -30.853 1.00 96.38 999 LEU A O 1
ATOM 7970 N N . GLU A 1 1000 ? 19.873 -4.297 -30.522 1.00 94.94 1000 GLU A N 1
ATOM 7971 C CA . GLU A 1 1000 ? 18.696 -4.022 -31.340 1.00 94.94 1000 GLU A CA 1
ATOM 7972 C C . GLU A 1 1000 ? 17.518 -3.653 -30.442 1.00 94.94 1000 GLU A C 1
ATOM 7974 O O . GLU A 1 1000 ? 17.213 -4.350 -29.472 1.00 94.94 1000 GLU A O 1
ATOM 7979 N N . ILE A 1 1001 ? 16.876 -2.527 -30.740 1.00 91.94 1001 ILE A N 1
ATOM 7980 C CA . ILE A 1 1001 ? 15.747 -2.001 -29.971 1.00 91.94 1001 ILE A CA 1
ATOM 7981 C C . ILE A 1 1001 ? 14.607 -1.643 -30.908 1.00 91.94 1001 ILE A C 1
ATOM 7983 O O . ILE A 1 1001 ? 14.830 -1.035 -31.947 1.00 91.94 1001 ILE A O 1
ATOM 7987 N N . THR A 1 1002 ? 13.370 -1.948 -30.533 1.00 87.19 1002 THR A N 1
ATOM 7988 C CA . THR A 1 1002 ? 12.206 -1.567 -31.348 1.00 87.19 1002 THR A CA 1
ATOM 7989 C C . THR A 1 1002 ? 11.805 -0.109 -31.109 1.00 87.19 1002 THR A C 1
ATOM 7991 O O . THR A 1 1002 ? 11.980 0.427 -30.010 1.00 87.19 1002 THR A O 1
ATOM 7994 N N . GLU A 1 1003 ? 11.183 0.535 -32.104 1.00 78.81 1003 GLU A N 1
ATOM 7995 C CA . GLU A 1 1003 ? 10.676 1.915 -31.979 1.00 78.81 1003 GLU A CA 1
ATOM 7996 C C . GLU A 1 1003 ? 9.735 2.095 -30.773 1.00 78.81 1003 GLU A C 1
ATOM 7998 O O . GLU A 1 1003 ? 9.852 3.061 -30.015 1.00 78.81 1003 GLU A O 1
ATOM 8003 N N . ASN A 1 1004 ? 8.833 1.136 -30.546 1.00 73.06 1004 ASN A N 1
ATOM 8004 C CA . ASN A 1 1004 ? 7.868 1.191 -29.444 1.00 73.06 1004 ASN A CA 1
ATOM 8005 C C . ASN A 1 1004 ? 8.536 1.094 -28.062 1.00 73.06 1004 ASN A C 1
ATOM 8007 O O . ASN A 1 1004 ? 7.992 1.607 -27.083 1.00 73.06 1004 ASN A O 1
ATOM 8011 N N . SER A 1 1005 ? 9.726 0.490 -27.977 1.00 74.62 1005 SER A N 1
ATOM 8012 C CA . SER A 1 1005 ? 10.443 0.303 -26.710 1.00 74.62 1005 SER A CA 1
ATOM 8013 C C . SER A 1 1005 ? 11.036 1.600 -26.150 1.00 74.62 1005 SER A C 1
ATOM 8015 O O . SER A 1 1005 ? 11.348 1.668 -24.963 1.00 74.62 1005 SER A O 1
ATOM 8017 N N . LEU A 1 1006 ? 11.157 2.643 -26.978 1.00 73.38 1006 LEU A N 1
ATOM 8018 C CA . LEU A 1 1006 ? 11.746 3.937 -26.615 1.00 73.38 1006 LEU A CA 1
ATOM 8019 C C . LEU A 1 1006 ? 10.742 4.938 -26.017 1.00 73.38 1006 LEU A C 1
ATOM 8021 O O . LEU A 1 1006 ? 11.151 5.940 -25.432 1.00 73.38 1006 LEU A O 1
ATOM 8025 N N . ILE A 1 1007 ? 9.437 4.682 -26.151 1.00 64.31 1007 ILE A N 1
ATOM 8026 C CA . ILE A 1 1007 ? 8.366 5.636 -25.804 1.00 64.31 1007 ILE A CA 1
ATOM 8027 C C . ILE A 1 1007 ? 8.145 5.722 -24.281 1.00 64.31 1007 ILE A C 1
ATOM 8029 O O . ILE A 1 1007 ? 7.717 6.749 -23.750 1.00 64.31 1007 ILE A O 1
ATOM 8033 N N . GLU A 1 1008 ? 8.464 4.660 -23.543 1.00 56.50 1008 GLU A N 1
ATOM 8034 C CA . GLU A 1 1008 ? 8.233 4.580 -22.102 1.00 56.50 1008 GLU A CA 1
ATOM 8035 C C . GLU A 1 1008 ? 9.512 4.909 -21.312 1.00 56.50 1008 GLU A C 1
ATOM 8037 O O . GLU A 1 1008 ? 10.367 4.053 -21.098 1.00 56.50 1008 GLU A O 1
ATOM 8042 N N . ASN A 1 1009 ? 9.589 6.141 -20.788 1.00 63.88 1009 ASN A N 1
ATOM 8043 C CA . ASN A 1 1009 ? 10.642 6.638 -19.881 1.00 63.88 1009 ASN A CA 1
ATOM 8044 C C . ASN A 1 1009 ? 11.978 7.026 -20.564 1.00 63.88 1009 ASN A C 1
ATOM 8046 O O . ASN A 1 1009 ? 13.064 6.560 -20.212 1.00 63.88 1009 ASN A O 1
ATOM 8050 N N . GLU A 1 1010 ? 11.877 7.976 -21.502 1.00 74.94 1010 GLU A N 1
ATOM 8051 C CA . GLU A 1 1010 ? 12.930 8.455 -22.416 1.00 74.94 1010 GLU A CA 1
ATOM 8052 C C . GLU A 1 1010 ? 14.295 8.761 -21.767 1.00 74.94 1010 GLU A C 1
ATOM 8054 O O . GLU A 1 1010 ? 15.332 8.520 -22.381 1.00 74.94 1010 GLU A O 1
ATOM 8059 N N . ARG A 1 1011 ? 14.325 9.281 -20.529 1.00 80.88 1011 ARG A N 1
ATOM 8060 C CA . ARG A 1 1011 ? 15.580 9.674 -19.854 1.00 80.88 1011 ARG A CA 1
ATOM 8061 C C . ARG A 1 1011 ? 16.451 8.487 -19.461 1.00 80.88 1011 ARG A C 1
ATOM 8063 O O . ARG A 1 1011 ? 17.671 8.586 -19.544 1.00 80.88 1011 ARG A O 1
ATOM 8070 N N . ILE A 1 1012 ? 15.827 7.406 -19.001 1.00 83.62 1012 ILE A N 1
ATOM 8071 C CA . ILE A 1 1012 ? 16.547 6.199 -18.589 1.00 83.62 1012 ILE A CA 1
ATOM 8072 C C . ILE A 1 1012 ? 17.045 5.467 -19.835 1.00 83.62 1012 ILE A C 1
ATOM 8074 O O . ILE A 1 1012 ? 18.233 5.172 -19.925 1.00 83.62 1012 ILE A O 1
ATOM 8078 N N . ALA A 1 1013 ? 16.178 5.303 -20.839 1.00 87.19 1013 ALA A N 1
ATOM 8079 C CA . ALA A 1 1013 ? 16.554 4.700 -22.114 1.00 87.19 1013 ALA A CA 1
ATOM 8080 C C . ALA A 1 1013 ? 17.730 5.445 -22.773 1.00 87.19 1013 ALA A C 1
ATOM 8082 O O . ALA A 1 1013 ? 18.701 4.816 -23.183 1.00 87.19 1013 ALA A O 1
ATOM 8083 N N . LEU A 1 1014 ? 17.704 6.785 -22.797 1.00 89.31 1014 LEU A N 1
ATOM 8084 C CA . LEU A 1 1014 ? 18.812 7.585 -23.328 1.00 89.31 1014 LEU A CA 1
ATOM 8085 C C . LEU A 1 1014 ? 20.120 7.353 -22.557 1.00 89.31 1014 LEU A C 1
ATOM 8087 O O . LEU A 1 1014 ? 21.165 7.180 -23.175 1.00 89.31 1014 LEU A O 1
ATOM 8091 N N . LYS A 1 1015 ? 20.067 7.326 -21.220 1.00 89.75 1015 LYS A N 1
ATOM 8092 C CA . LYS A 1 1015 ? 21.240 7.085 -20.367 1.00 89.75 1015 LYS A CA 1
ATOM 8093 C C . LYS A 1 1015 ? 21.843 5.698 -20.610 1.00 89.75 1015 LYS A C 1
ATOM 8095 O O . LYS A 1 1015 ? 23.059 5.584 -20.729 1.00 89.75 1015 LYS A O 1
ATOM 8100 N N . VAL A 1 1016 ? 21.004 4.666 -20.693 1.00 91.00 1016 VAL A N 1
ATOM 8101 C CA . VAL A 1 1016 ? 21.429 3.280 -20.939 1.00 91.00 1016 VAL A CA 1
ATOM 8102 C C . VAL A 1 1016 ? 22.063 3.150 -22.326 1.00 91.00 1016 VAL A C 1
ATOM 8104 O O . VAL A 1 1016 ? 23.180 2.652 -22.441 1.00 91.00 1016 VAL A O 1
ATOM 8107 N N . LEU A 1 1017 ? 21.401 3.661 -23.369 1.00 92.56 1017 LEU A N 1
ATOM 8108 C CA . LEU A 1 1017 ? 21.902 3.598 -24.745 1.00 92.56 1017 LEU A CA 1
ATOM 8109 C C . LEU A 1 1017 ? 23.188 4.406 -24.941 1.00 92.56 1017 LEU A C 1
ATOM 8111 O O . LEU A 1 1017 ? 24.111 3.934 -25.601 1.00 92.56 1017 LEU A O 1
ATOM 8115 N N . GLN A 1 1018 ? 23.283 5.596 -24.337 1.00 92.06 1018 GLN A N 1
ATOM 8116 C CA . GLN A 1 1018 ? 24.509 6.392 -24.380 1.00 92.06 1018 GLN A CA 1
ATOM 8117 C C . GLN A 1 1018 ? 25.653 5.678 -23.657 1.00 92.06 1018 GLN A C 1
ATOM 8119 O O . GLN A 1 1018 ? 26.757 5.629 -24.183 1.00 92.06 1018 GLN A O 1
ATOM 8124 N N . GLY A 1 1019 ? 25.379 5.059 -22.505 1.00 92.44 1019 GLY A N 1
ATOM 8125 C CA . GLY A 1 1019 ? 26.376 4.275 -21.780 1.00 92.44 1019 GLY A CA 1
ATOM 8126 C C . GLY A 1 1019 ? 26.913 3.090 -22.587 1.00 92.44 1019 GLY A C 1
ATOM 8127 O O . GLY A 1 1019 ? 28.118 2.850 -22.583 1.00 92.44 1019 GLY A O 1
ATOM 8128 N N . PHE A 1 1020 ? 26.051 2.389 -23.331 1.00 93.75 1020 PHE A N 1
ATOM 8129 C CA . PHE A 1 1020 ? 26.488 1.327 -24.242 1.00 93.75 1020 PHE A CA 1
ATOM 8130 C C . PHE A 1 1020 ? 27.357 1.865 -25.384 1.00 93.75 1020 PHE A C 1
ATOM 8132 O O . PHE A 1 1020 ? 28.416 1.297 -25.656 1.00 93.75 1020 PHE A O 1
ATOM 8139 N N . ARG A 1 1021 ? 26.973 2.991 -25.996 1.00 92.62 1021 ARG A N 1
ATOM 8140 C CA . ARG A 1 1021 ? 27.765 3.618 -27.062 1.00 92.62 1021 ARG A CA 1
ATOM 8141 C C . ARG A 1 1021 ? 29.118 4.125 -26.584 1.00 92.62 1021 ARG A C 1
ATOM 8143 O O . ARG A 1 1021 ? 30.116 3.905 -27.264 1.00 92.62 1021 ARG A O 1
ATOM 8150 N N . ASP A 1 1022 ? 29.167 4.756 -25.414 1.00 92.62 1022 ASP A N 1
ATOM 8151 C CA . ASP A 1 1022 ? 30.410 5.245 -24.810 1.00 92.62 1022 ASP A CA 1
ATOM 8152 C C . ASP A 1 1022 ? 31.363 4.086 -24.470 1.00 92.62 1022 ASP A C 1
ATOM 8154 O O . ASP A 1 1022 ? 32.582 4.238 -24.552 1.00 92.62 1022 ASP A O 1
ATOM 8158 N N . PHE A 1 1023 ? 30.815 2.910 -24.142 1.00 91.69 1023 PHE A N 1
ATOM 8159 C CA . PHE A 1 1023 ? 31.583 1.677 -23.956 1.00 91.69 1023 PHE A CA 1
ATOM 8160 C C . PHE A 1 1023 ? 32.039 1.036 -25.281 1.00 91.69 1023 PHE A C 1
ATOM 8162 O O . PHE A 1 1023 ? 32.931 0.191 -25.284 1.00 91.69 1023 PHE A O 1
ATOM 8169 N N . GLY A 1 1024 ? 31.468 1.458 -26.412 1.00 92.06 1024 GLY A N 1
ATOM 8170 C CA . GLY A 1 1024 ? 31.823 1.006 -27.757 1.00 92.06 1024 GLY A CA 1
ATOM 8171 C C . GLY A 1 1024 ? 30.838 0.024 -28.394 1.00 92.06 1024 GLY A C 1
ATOM 8172 O O . GLY A 1 1024 ? 31.143 -0.491 -29.463 1.00 92.06 1024 GLY A O 1
ATOM 8173 N N . VAL A 1 1025 ? 29.680 -0.231 -27.775 1.00 95.06 1025 VAL A N 1
ATOM 8174 C CA . VAL A 1 1025 ? 28.601 -1.064 -28.337 1.00 95.06 1025 VAL A CA 1
ATOM 8175 C C . VAL A 1 1025 ? 27.742 -0.233 -29.289 1.00 95.06 1025 VAL A C 1
ATOM 8177 O O . VAL A 1 1025 ? 27.322 0.870 -28.945 1.00 95.06 1025 VAL A O 1
ATOM 8180 N N . SER A 1 1026 ? 27.452 -0.763 -30.477 1.00 95.25 1026 SER A N 1
ATOM 8181 C CA . SER A 1 1026 ? 26.609 -0.064 -31.459 1.00 95.25 1026 SER A CA 1
ATOM 8182 C C . SER A 1 1026 ? 25.115 -0.277 -31.200 1.00 95.25 1026 SER A C 1
ATOM 8184 O O . SER A 1 1026 ? 24.713 -1.327 -30.700 1.00 95.25 1026 SER A O 1
ATOM 8186 N N . ILE A 1 1027 ? 24.276 0.695 -31.561 1.00 95.38 1027 ILE A N 1
ATOM 8187 C CA . ILE A 1 1027 ? 22.819 0.609 -31.371 1.00 95.38 1027 ILE A CA 1
ATOM 8188 C C . ILE A 1 1027 ? 22.097 0.566 -32.720 1.00 95.38 1027 ILE A C 1
ATOM 8190 O O . ILE A 1 1027 ? 22.313 1.415 -33.590 1.00 95.38 1027 ILE A O 1
ATOM 8194 N N . ALA A 1 1028 ? 21.195 -0.397 -32.877 1.00 93.94 1028 ALA A N 1
ATOM 8195 C CA . ALA A 1 1028 ? 20.320 -0.538 -34.029 1.00 93.94 1028 ALA A CA 1
ATOM 8196 C C . ALA A 1 1028 ? 18.855 -0.303 -33.647 1.00 93.94 1028 ALA A C 1
ATOM 8198 O O . ALA A 1 1028 ? 18.356 -0.865 -32.674 1.00 93.94 1028 ALA A O 1
ATOM 8199 N N . LEU A 1 1029 ? 18.163 0.515 -34.437 1.00 91.62 1029 LEU A N 1
ATOM 8200 C CA . LEU A 1 1029 ? 16.726 0.726 -34.324 1.00 91.62 1029 LEU A CA 1
ATOM 8201 C C . LEU A 1 1029 ? 15.996 -0.251 -35.248 1.00 91.62 1029 LEU A C 1
ATOM 8203 O O . LEU A 1 1029 ? 16.080 -0.131 -36.473 1.00 91.62 1029 LEU A O 1
ATOM 8207 N N . ASP A 1 1030 ? 15.303 -1.196 -34.633 1.00 89.12 1030 ASP A N 1
ATOM 8208 C CA . ASP A 1 1030 ? 14.521 -2.249 -35.260 1.00 89.12 1030 ASP A CA 1
ATOM 8209 C C . ASP A 1 1030 ? 13.065 -1.823 -35.521 1.00 89.12 1030 ASP A C 1
ATOM 8211 O O . ASP A 1 1030 ? 12.553 -0.867 -34.922 1.00 89.12 1030 ASP A O 1
ATOM 8215 N N . ASP A 1 1031 ? 12.401 -2.522 -36.442 1.00 82.38 1031 ASP A N 1
ATOM 8216 C CA . ASP A 1 1031 ? 11.033 -2.267 -36.905 1.00 82.38 1031 ASP A CA 1
ATOM 8217 C C . ASP A 1 1031 ? 10.788 -0.830 -37.428 1.00 82.38 1031 ASP A C 1
ATOM 8219 O O . ASP A 1 1031 ? 9.691 -0.262 -37.305 1.00 82.38 1031 ASP A O 1
ATOM 8223 N N . PHE A 1 1032 ? 11.807 -0.203 -38.027 1.00 82.31 1032 PHE A N 1
ATOM 8224 C CA . PHE A 1 1032 ? 11.776 1.224 -38.350 1.00 82.31 1032 PHE A CA 1
ATOM 8225 C C . PHE A 1 1032 ? 10.645 1.609 -39.318 1.00 82.31 1032 PHE A C 1
ATOM 8227 O O . PHE A 1 1032 ? 10.545 1.095 -40.435 1.00 82.31 1032 PHE A O 1
ATOM 8234 N N . GLY A 1 1033 ? 9.824 2.585 -38.910 1.00 72.56 1033 GLY A N 1
ATOM 8235 C CA . GLY A 1 1033 ? 8.715 3.130 -39.701 1.00 72.56 1033 GLY A CA 1
ATOM 8236 C C . GLY A 1 1033 ? 7.363 2.456 -39.475 1.00 72.56 1033 GLY A C 1
ATOM 8237 O O . GLY A 1 1033 ? 6.394 2.804 -40.154 1.00 72.56 1033 GLY A O 1
ATOM 8238 N N . THR A 1 1034 ? 7.281 1.513 -38.534 1.00 72.44 1034 THR A N 1
ATOM 8239 C CA . THR A 1 1034 ? 6.014 0.905 -38.098 1.00 72.44 1034 THR A CA 1
ATOM 8240 C C . THR A 1 1034 ? 5.355 1.653 -36.924 1.00 72.44 1034 THR A C 1
ATOM 8242 O O . THR A 1 1034 ? 4.164 1.444 -36.674 1.00 72.44 1034 THR A O 1
ATOM 8245 N N . GLY A 1 1035 ? 6.075 2.560 -36.242 1.00 61.56 1035 GLY A N 1
ATOM 8246 C CA . GLY A 1 1035 ? 5.574 3.402 -35.146 1.00 61.56 1035 GLY A CA 1
ATOM 8247 C C . GLY A 1 1035 ? 5.291 4.870 -35.524 1.00 61.56 1035 GLY A C 1
ATOM 8248 O O . GLY A 1 1035 ? 5.386 5.278 -36.681 1.00 61.56 1035 GLY A O 1
ATOM 8249 N N . TYR A 1 1036 ? 4.866 5.677 -34.539 1.00 49.28 1036 TYR A N 1
ATOM 8250 C CA . TYR A 1 1036 ? 4.387 7.060 -34.738 1.00 49.28 1036 TYR A CA 1
ATOM 8251 C C . TYR A 1 1036 ? 5.480 8.152 -34.643 1.00 49.28 1036 TYR A C 1
ATOM 8253 O O . TYR A 1 1036 ? 5.175 9.314 -34.920 1.00 49.28 1036 TYR A O 1
ATOM 8261 N N . SER A 1 1037 ? 6.729 7.823 -34.277 1.00 59.97 1037 SER A N 1
ATOM 8262 C CA . SER A 1 1037 ? 7.757 8.807 -33.872 1.00 59.97 1037 SER A CA 1
ATOM 8263 C C . SER A 1 1037 ? 9.176 8.527 -34.408 1.00 59.97 1037 SER A C 1
ATOM 8265 O O . SER A 1 1037 ? 10.144 9.095 -33.894 1.00 59.97 1037 SER A O 1
ATOM 8267 N N . SER A 1 1038 ? 9.332 7.723 -35.465 1.00 66.75 1038 SER A N 1
ATOM 8268 C CA . SER A 1 1038 ? 10.625 7.165 -35.911 1.00 66.75 1038 SER A CA 1
ATOM 8269 C C . SER A 1 1038 ? 11.732 8.206 -36.170 1.00 66.75 1038 SER A C 1
ATOM 8271 O O . SER A 1 1038 ? 12.894 7.980 -35.838 1.00 66.75 1038 SER A O 1
ATOM 8273 N N . LEU A 1 1039 ? 11.396 9.384 -36.711 1.00 74.00 1039 LEU A N 1
ATOM 8274 C CA . LEU A 1 1039 ? 12.375 10.459 -36.960 1.00 74.00 1039 LEU A CA 1
ATOM 8275 C C . LEU A 1 1039 ? 12.868 11.143 -35.680 1.00 74.00 1039 LEU A C 1
ATOM 8277 O O . LEU A 1 1039 ? 14.019 11.570 -35.609 1.00 74.00 1039 LEU A O 1
ATOM 8281 N N . ASN A 1 1040 ? 12.004 11.254 -34.671 1.00 77.19 1040 ASN A N 1
ATOM 8282 C CA . ASN A 1 1040 ? 12.376 11.858 -33.398 1.00 77.19 1040 ASN A CA 1
ATOM 8283 C C . ASN A 1 1040 ? 13.322 10.932 -32.621 1.00 77.19 1040 ASN A C 1
ATOM 8285 O O . ASN A 1 1040 ? 14.269 11.408 -32.002 1.00 77.19 1040 ASN A O 1
ATOM 8289 N N . CYS A 1 1041 ? 13.121 9.612 -32.726 1.00 75.44 1041 CYS A N 1
ATOM 8290 C CA . CYS A 1 1041 ? 14.012 8.616 -32.134 1.00 75.44 1041 CYS A CA 1
ATOM 8291 C C . CYS A 1 1041 ? 15.447 8.750 -32.665 1.00 75.44 1041 CYS A C 1
ATOM 8293 O O . CYS A 1 1041 ? 16.383 8.810 -31.876 1.00 75.44 1041 CYS A O 1
ATOM 8295 N N . ILE A 1 1042 ? 15.623 8.881 -33.983 1.00 83.12 1042 ILE A N 1
ATOM 8296 C CA . ILE A 1 1042 ? 16.955 9.056 -34.584 1.00 83.12 1042 ILE A CA 1
ATOM 8297 C C . ILE A 1 1042 ? 17.643 10.337 -34.088 1.00 83.12 1042 ILE A C 1
ATOM 8299 O O . ILE A 1 1042 ? 18.853 10.360 -33.895 1.00 83.12 1042 ILE A O 1
ATOM 8303 N N . ASN A 1 1043 ? 16.880 11.414 -33.897 1.00 81.38 1043 ASN A N 1
ATOM 8304 C CA . ASN A 1 1043 ? 17.434 12.694 -33.463 1.00 81.38 1043 ASN A CA 1
ATOM 8305 C C . ASN A 1 1043 ? 17.836 12.706 -31.976 1.00 81.38 1043 ASN A C 1
ATOM 8307 O O . ASN A 1 1043 ? 18.729 13.457 -31.590 1.00 81.38 1043 ASN A O 1
ATOM 8311 N N . LEU A 1 1044 ? 17.150 11.927 -31.136 1.00 82.12 1044 LEU A N 1
ATOM 8312 C CA . LEU A 1 1044 ? 17.336 11.941 -29.683 1.00 82.12 1044 LEU A CA 1
ATOM 8313 C C . LEU A 1 1044 ? 18.285 10.856 -29.180 1.00 82.12 1044 LEU A C 1
ATOM 8315 O O . LEU A 1 1044 ? 18.987 11.085 -28.197 1.00 82.12 1044 LEU A O 1
ATOM 8319 N N . TYR A 1 1045 ? 18.287 9.685 -29.816 1.00 87.88 1045 TYR A N 1
ATOM 8320 C CA . TYR A 1 1045 ? 19.016 8.519 -29.333 1.00 87.88 1045 TYR A CA 1
ATOM 8321 C C . TYR A 1 1045 ? 20.295 8.277 -30.131 1.00 87.88 1045 TYR A C 1
ATOM 8323 O O . TYR A 1 1045 ? 20.368 8.606 -31.316 1.00 87.88 1045 TYR A O 1
ATOM 8331 N N . PRO A 1 1046 ? 21.310 7.671 -29.499 1.00 90.12 1046 PRO A N 1
ATOM 8332 C CA . PRO A 1 1046 ? 22.595 7.411 -30.125 1.00 90.12 1046 PRO A CA 1
ATOM 8333 C C . PRO A 1 1046 ? 22.533 6.184 -31.055 1.00 90.12 1046 PRO A C 1
ATOM 8335 O O . PRO A 1 1046 ? 23.208 5.189 -30.825 1.00 90.12 1046 PRO A O 1
ATOM 8338 N N . ILE A 1 1047 ? 21.684 6.250 -32.082 1.00 92.44 1047 ILE A N 1
ATOM 8339 C CA . ILE A 1 1047 ? 21.469 5.182 -33.064 1.00 92.44 1047 ILE A CA 1
ATOM 8340 C C . ILE A 1 1047 ? 22.606 5.187 -34.089 1.00 92.44 1047 ILE A C 1
ATOM 8342 O O . ILE A 1 1047 ? 22.978 6.245 -34.594 1.00 92.44 1047 ILE A O 1
ATOM 8346 N N . ASP A 1 1048 ? 23.122 4.006 -34.426 1.00 93.44 1048 ASP A N 1
ATOM 8347 C CA . ASP A 1 1048 ? 24.148 3.806 -35.456 1.00 93.44 1048 ASP A CA 1
ATOM 8348 C C . ASP A 1 1048 ? 23.588 3.074 -36.687 1.00 93.44 1048 ASP A C 1
ATOM 8350 O O . ASP A 1 1048 ? 24.079 3.250 -37.803 1.00 93.44 1048 ASP A O 1
ATOM 8354 N N . THR A 1 1049 ? 22.558 2.244 -36.497 1.00 93.50 1049 THR A N 1
ATOM 8355 C CA . THR A 1 1049 ? 21.969 1.396 -37.544 1.00 93.50 1049 THR A CA 1
ATOM 8356 C C . THR A 1 1049 ? 20.442 1.473 -37.544 1.00 93.50 1049 THR A C 1
ATOM 8358 O O . THR A 1 1049 ? 19.815 1.556 -36.494 1.00 93.50 1049 THR A O 1
ATOM 8361 N N . ILE A 1 1050 ? 19.827 1.426 -38.723 1.00 92.81 1050 ILE A N 1
ATOM 8362 C CA . ILE A 1 1050 ? 18.375 1.326 -38.905 1.00 92.81 1050 ILE A CA 1
ATOM 8363 C C . ILE A 1 1050 ? 18.060 0.006 -39.609 1.00 92.81 1050 ILE A C 1
ATOM 8365 O O . ILE A 1 1050 ? 18.604 -0.251 -40.686 1.00 92.81 1050 ILE A O 1
ATOM 8369 N N . LYS A 1 1051 ? 17.156 -0.798 -39.044 1.00 92.81 1051 LYS A N 1
ATOM 8370 C CA . LYS A 1 1051 ? 16.636 -2.014 -39.679 1.00 92.81 1051 LYS A CA 1
ATOM 8371 C C . LYS A 1 1051 ? 15.255 -1.730 -40.274 1.00 92.81 1051 LYS A C 1
ATOM 8373 O O . LYS A 1 1051 ? 14.347 -1.247 -39.599 1.00 92.81 1051 LYS A O 1
ATOM 8378 N N . ILE A 1 1052 ? 15.115 -1.956 -41.578 1.00 90.88 1052 ILE A N 1
ATOM 8379 C CA . ILE A 1 1052 ? 13.858 -1.789 -42.309 1.00 90.88 1052 ILE A CA 1
ATOM 8380 C C . ILE A 1 1052 ? 13.040 -3.064 -42.139 1.00 90.88 1052 ILE A C 1
ATOM 8382 O O . ILE A 1 1052 ? 13.451 -4.117 -42.631 1.00 90.88 1052 ILE A O 1
ATOM 8386 N N . ASP A 1 1053 ? 11.868 -2.932 -41.513 1.00 89.00 1053 ASP A N 1
ATOM 8387 C CA . ASP A 1 1053 ? 10.979 -4.061 -41.242 1.00 89.00 1053 ASP A CA 1
ATOM 8388 C C . ASP A 1 1053 ? 10.597 -4.822 -42.522 1.00 89.00 1053 ASP A C 1
ATOM 8390 O O . ASP A 1 1053 ? 10.296 -4.252 -43.585 1.00 89.00 1053 ASP A O 1
ATOM 8394 N N . ARG A 1 1054 ? 10.522 -6.146 -42.383 1.00 86.69 1054 ARG A N 1
ATOM 8395 C CA . ARG A 1 1054 ? 10.157 -7.075 -43.453 1.00 86.69 1054 ARG A CA 1
ATOM 8396 C C . ARG A 1 1054 ? 8.813 -6.750 -44.105 1.00 86.69 1054 ARG A C 1
ATOM 8398 O O . ARG A 1 1054 ? 8.620 -7.103 -45.269 1.00 86.69 1054 ARG A O 1
ATOM 8405 N N . SER A 1 1055 ? 7.862 -6.114 -43.405 1.00 86.75 1055 SER A N 1
ATOM 8406 C CA . SER A 1 1055 ? 6.551 -5.787 -43.989 1.00 86.75 1055 SER A CA 1
ATOM 8407 C C . SER A 1 1055 ? 6.661 -4.777 -45.133 1.00 86.75 1055 SER A C 1
ATOM 8409 O O . SER A 1 1055 ? 5.888 -4.849 -46.092 1.00 86.75 1055 SER A O 1
ATOM 8411 N N . PHE A 1 1056 ? 7.662 -3.894 -45.096 1.00 84.88 1056 PHE A N 1
ATOM 8412 C CA . PHE A 1 1056 ? 7.948 -2.993 -46.205 1.00 84.88 1056 PHE A CA 1
ATOM 8413 C C . PHE A 1 1056 ? 8.645 -3.729 -47.349 1.00 84.88 1056 PHE A C 1
ATOM 8415 O O . PHE A 1 1056 ? 8.273 -3.514 -48.504 1.00 84.88 1056 PHE A O 1
ATOM 8422 N N . VAL A 1 1057 ? 9.598 -4.618 -47.036 1.00 86.38 1057 VAL A N 1
ATOM 8423 C CA . VAL A 1 1057 ? 10.440 -5.347 -48.006 1.00 86.38 1057 VAL A CA 1
ATOM 8424 C C . VAL A 1 1057 ? 9.655 -6.395 -48.798 1.00 86.38 1057 VAL A C 1
ATOM 8426 O O . VAL A 1 1057 ? 9.849 -6.514 -50.011 1.00 86.38 1057 VAL A O 1
ATOM 8429 N N . LYS A 1 1058 ? 8.729 -7.111 -48.148 1.00 82.88 1058 LYS A N 1
ATOM 8430 C CA . LYS A 1 1058 ? 7.982 -8.233 -48.735 1.00 82.88 1058 LYS A CA 1
ATOM 8431 C C . LYS A 1 1058 ? 7.303 -7.877 -50.062 1.00 82.88 1058 LYS A C 1
ATOM 8433 O O . LYS A 1 1058 ? 7.474 -8.602 -51.038 1.00 82.88 1058 LYS A O 1
ATOM 8438 N N . ASP A 1 1059 ? 6.625 -6.730 -50.110 1.00 78.56 1059 ASP A N 1
ATOM 8439 C CA . ASP A 1 1059 ? 5.878 -6.262 -51.288 1.00 78.56 1059 ASP A CA 1
ATOM 8440 C C . ASP A 1 1059 ? 6.593 -5.118 -52.041 1.00 78.56 1059 ASP A C 1
ATOM 8442 O O . ASP A 1 1059 ? 6.013 -4.486 -52.924 1.00 78.56 1059 ASP A O 1
ATOM 8446 N N . ALA A 1 1060 ? 7.849 -4.802 -51.700 1.00 76.81 1060 ALA A N 1
ATOM 8447 C CA . ALA A 1 1060 ? 8.538 -3.596 -52.176 1.00 76.81 1060 ALA A CA 1
ATOM 8448 C C . ALA A 1 1060 ? 8.785 -3.545 -53.693 1.00 76.81 1060 ALA A C 1
ATOM 8450 O O . ALA A 1 1060 ? 8.897 -2.457 -54.263 1.00 76.81 1060 ALA A O 1
ATOM 8451 N N . VAL A 1 1061 ? 8.894 -4.708 -54.339 1.00 79.50 1061 VAL A N 1
ATOM 8452 C CA . VAL A 1 1061 ? 9.188 -4.816 -55.776 1.00 79.50 1061 VAL A CA 1
ATOM 8453 C C . VAL A 1 1061 ? 7.988 -4.359 -56.614 1.00 79.50 1061 VAL A C 1
ATOM 8455 O O . VAL A 1 1061 ? 8.169 -3.616 -57.581 1.00 79.50 1061 VAL A O 1
ATOM 8458 N N . ASP A 1 1062 ? 6.772 -4.711 -56.186 1.00 78.38 1062 ASP A N 1
ATOM 8459 C CA . ASP A 1 1062 ? 5.532 -4.480 -56.939 1.00 78.38 1062 ASP A CA 1
ATOM 8460 C C . ASP A 1 1062 ? 4.665 -3.343 -56.369 1.00 78.38 1062 ASP A C 1
ATOM 8462 O O . ASP A 1 1062 ? 3.794 -2.810 -57.061 1.00 78.38 1062 ASP A O 1
ATOM 8466 N N . ASN A 1 1063 ? 4.901 -2.922 -55.121 1.00 83.69 1063 ASN A N 1
ATOM 8467 C CA . ASN A 1 1063 ? 4.139 -1.861 -54.467 1.00 83.69 1063 ASN A CA 1
ATOM 8468 C C . ASN A 1 1063 ? 4.877 -0.504 -54.533 1.00 83.69 1063 ASN A C 1
ATOM 8470 O O . ASN A 1 1063 ? 5.845 -0.282 -53.795 1.00 83.69 1063 ASN A O 1
ATOM 8474 N N . PRO A 1 1064 ? 4.395 0.466 -55.339 1.00 81.94 1064 PRO A N 1
ATOM 8475 C CA . PRO A 1 1064 ? 5.058 1.761 -55.500 1.00 81.94 1064 PRO A CA 1
ATOM 8476 C C . PRO A 1 1064 ? 5.103 2.584 -54.205 1.00 81.94 1064 PRO A C 1
ATOM 8478 O O . PRO A 1 1064 ? 6.004 3.406 -54.037 1.00 81.94 1064 PRO A O 1
ATOM 8481 N N . LYS A 1 1065 ? 4.167 2.361 -53.272 1.00 81.06 1065 LYS A N 1
ATOM 8482 C CA . LYS A 1 1065 ? 4.140 3.051 -51.978 1.00 81.06 1065 LYS A CA 1
ATOM 8483 C C . LYS A 1 1065 ? 5.247 2.536 -51.059 1.00 81.06 1065 LYS A C 1
ATOM 8485 O O . LYS A 1 1065 ? 5.998 3.347 -50.526 1.00 81.06 1065 LYS A O 1
ATOM 8490 N N . ASN A 1 1066 ? 5.394 1.216 -50.924 1.00 82.19 1066 ASN A N 1
ATOM 8491 C CA . ASN A 1 1066 ? 6.467 0.621 -50.117 1.00 82.19 1066 ASN A CA 1
ATOM 8492 C C . ASN A 1 1066 ? 7.840 0.980 -50.691 1.00 82.19 1066 ASN A C 1
ATOM 8494 O O . ASN A 1 1066 ? 8.741 1.357 -49.947 1.00 82.19 1066 ASN A O 1
ATOM 8498 N N . LYS A 1 1067 ? 7.969 0.985 -52.023 1.00 85.25 1067 LYS A N 1
ATOM 8499 C CA . LYS A 1 1067 ? 9.172 1.455 -52.715 1.00 85.25 1067 LYS A CA 1
ATOM 8500 C C . LYS A 1 1067 ? 9.544 2.895 -52.357 1.00 85.25 1067 LYS A C 1
ATOM 8502 O O . LYS A 1 1067 ? 10.702 3.151 -52.040 1.00 85.25 1067 LYS A O 1
ATOM 8507 N N . ALA A 1 1068 ? 8.583 3.821 -52.382 1.00 84.88 1068 ALA A N 1
ATOM 8508 C CA . ALA A 1 1068 ? 8.821 5.219 -52.018 1.00 84.88 1068 ALA A CA 1
ATOM 8509 C C . ALA A 1 1068 ? 9.194 5.384 -50.532 1.00 84.88 1068 ALA A C 1
ATOM 8511 O O . ALA A 1 1068 ? 10.057 6.195 -50.205 1.00 84.88 1068 ALA A O 1
ATOM 8512 N N . ILE A 1 1069 ? 8.580 4.593 -49.644 1.00 85.50 1069 ILE A N 1
ATOM 8513 C CA . ILE A 1 1069 ? 8.880 4.599 -48.204 1.00 85.50 1069 ILE A CA 1
ATOM 8514 C C . ILE A 1 1069 ? 10.319 4.133 -47.952 1.00 85.50 1069 ILE A C 1
ATOM 8516 O O . ILE A 1 1069 ? 11.088 4.868 -47.337 1.00 85.50 1069 ILE A O 1
ATOM 8520 N N . ILE A 1 1070 ? 10.718 2.980 -48.500 1.00 87.94 1070 ILE A N 1
ATOM 8521 C CA . ILE A 1 1070 ? 12.083 2.444 -48.356 1.00 87.94 1070 ILE A CA 1
ATOM 8522 C C . ILE A 1 1070 ? 13.111 3.418 -48.948 1.00 87.94 1070 ILE A C 1
ATOM 8524 O O . ILE A 1 1070 ? 14.142 3.677 -48.335 1.00 87.94 1070 ILE A O 1
ATOM 8528 N N . GLN A 1 1071 ? 12.823 4.022 -50.108 1.00 88.19 1071 GLN A N 1
ATOM 8529 C CA . GLN A 1 1071 ? 13.675 5.063 -50.699 1.00 88.19 1071 GLN A CA 1
ATOM 8530 C C . GLN A 1 1071 ? 13.879 6.258 -49.763 1.00 88.19 1071 GLN A C 1
ATOM 8532 O O . GLN A 1 1071 ? 15.003 6.738 -49.619 1.00 88.19 1071 GLN A O 1
ATOM 8537 N N . GLY A 1 1072 ? 12.807 6.723 -49.118 1.00 87.62 1072 GLY A N 1
ATOM 8538 C CA . GLY A 1 1072 ? 12.876 7.782 -48.116 1.00 87.62 1072 GLY A CA 1
ATOM 8539 C C . GLY A 1 1072 ? 13.719 7.382 -46.905 1.00 87.62 1072 GLY A C 1
ATOM 8540 O O . GLY A 1 1072 ? 14.601 8.139 -46.510 1.00 87.62 1072 GLY A O 1
ATOM 8541 N N . MET A 1 1073 ? 13.504 6.180 -46.360 1.00 88.31 1073 MET A N 1
ATOM 8542 C CA . MET A 1 1073 ? 14.251 5.655 -45.207 1.00 88.31 1073 MET A CA 1
ATOM 8543 C C . MET A 1 1073 ? 15.753 5.567 -45.491 1.00 88.31 1073 MET A C 1
ATOM 8545 O O . MET A 1 1073 ? 16.559 6.079 -44.716 1.00 88.31 1073 MET A O 1
ATOM 8549 N N . VAL A 1 1074 ? 16.132 5.000 -46.641 1.00 89.00 1074 VAL A N 1
ATOM 8550 C CA . VAL A 1 1074 ? 17.537 4.895 -47.064 1.00 89.00 1074 VAL A CA 1
ATOM 8551 C C . VAL A 1 1074 ? 18.161 6.280 -47.261 1.00 89.00 1074 VAL A C 1
ATOM 8553 O O . VAL A 1 1074 ? 19.313 6.498 -46.887 1.00 89.00 1074 VAL A O 1
ATOM 8556 N N . LEU A 1 1075 ? 17.416 7.243 -47.814 1.00 88.12 1075 LEU A N 1
ATOM 8557 C CA . LEU A 1 1075 ? 17.900 8.614 -47.993 1.00 88.12 1075 LEU A CA 1
ATOM 8558 C C . LEU A 1 1075 ? 18.136 9.328 -46.653 1.00 88.12 1075 LEU A C 1
ATOM 8560 O O . LEU A 1 1075 ? 19.154 10.005 -46.497 1.00 88.12 1075 LEU A O 1
ATOM 8564 N N . ILE A 1 1076 ? 17.217 9.175 -45.695 1.00 86.81 1076 ILE A N 1
ATOM 8565 C CA . ILE A 1 1076 ? 17.336 9.749 -44.346 1.00 86.81 1076 ILE A CA 1
ATOM 8566 C C . ILE A 1 1076 ? 18.559 9.167 -43.644 1.00 86.81 1076 ILE A C 1
ATOM 8568 O O . ILE A 1 1076 ? 19.408 9.922 -43.177 1.00 86.81 1076 ILE A O 1
ATOM 8572 N N . ALA A 1 1077 ? 18.685 7.841 -43.633 1.00 88.25 1077 ALA A N 1
ATOM 8573 C CA . ALA A 1 1077 ? 19.798 7.158 -42.992 1.00 88.25 1077 ALA A CA 1
ATOM 8574 C C . ALA A 1 1077 ? 21.151 7.599 -43.567 1.00 88.25 1077 ALA A C 1
ATOM 8576 O O . ALA A 1 1077 ? 22.041 7.996 -42.821 1.00 88.25 1077 ALA A O 1
ATOM 8577 N N . ARG A 1 1078 ? 21.275 7.659 -44.900 1.00 85.75 1078 ARG A N 1
ATOM 8578 C CA . ARG A 1 1078 ? 22.481 8.168 -45.573 1.00 85.75 1078 ARG A CA 1
ATOM 8579 C C . ARG A 1 1078 ? 22.804 9.610 -45.208 1.00 85.75 1078 ARG A C 1
ATOM 8581 O O . ARG A 1 1078 ? 23.963 9.934 -44.985 1.00 85.75 1078 ARG A O 1
ATOM 8588 N N . SER A 1 1079 ? 21.791 10.472 -45.140 1.00 87.69 1079 SER A N 1
ATOM 8589 C CA . SER A 1 1079 ? 21.977 11.888 -44.794 1.00 87.69 1079 SER A CA 1
ATOM 8590 C C . SER A 1 1079 ? 22.465 12.083 -43.355 1.00 87.69 1079 SER A C 1
ATOM 8592 O O . SER A 1 1079 ? 23.063 13.111 -43.047 1.00 87.69 1079 SER A O 1
ATOM 8594 N N . LEU A 1 1080 ? 22.221 11.098 -42.488 1.00 87.31 1080 LEU A N 1
ATOM 8595 C CA . LEU A 1 1080 ? 22.603 11.096 -41.078 1.00 87.31 1080 LEU A CA 1
ATOM 8596 C C . LEU A 1 1080 ? 23.811 10.189 -40.785 1.00 87.31 1080 LEU A C 1
ATOM 8598 O O . LEU A 1 1080 ? 24.150 10.002 -39.622 1.00 87.31 1080 LEU A O 1
ATOM 8602 N N . ASN A 1 1081 ? 24.476 9.656 -41.820 1.00 88.38 1081 ASN A N 1
ATOM 8603 C CA . ASN A 1 1081 ? 25.577 8.689 -41.709 1.00 88.38 1081 ASN A CA 1
ATOM 8604 C C . ASN A 1 1081 ? 25.226 7.439 -40.879 1.00 88.38 1081 ASN A C 1
ATOM 8606 O O . ASN A 1 1081 ? 26.073 6.903 -40.168 1.00 88.38 1081 ASN A O 1
ATOM 8610 N N . LEU A 1 1082 ? 23.979 6.975 -40.979 1.00 92.06 1082 LEU A N 1
ATOM 8611 C CA . LEU A 1 1082 ? 23.506 5.752 -40.339 1.00 92.06 1082 LEU A CA 1
ATOM 8612 C C . LEU A 1 1082 ? 23.633 4.562 -41.285 1.00 92.06 1082 LEU A C 1
ATOM 8614 O O . LEU A 1 1082 ? 23.365 4.659 -42.489 1.00 92.06 1082 LEU A O 1
ATOM 8618 N N . ASN A 1 1083 ? 23.985 3.418 -40.713 1.00 91.44 1083 ASN A N 1
ATOM 8619 C CA . ASN A 1 1083 ? 23.952 2.149 -41.414 1.00 91.44 1083 ASN A CA 1
ATOM 8620 C C . ASN A 1 1083 ? 22.499 1.688 -41.635 1.00 91.44 1083 ASN A C 1
ATOM 8622 O O . ASN A 1 1083 ? 21.608 2.029 -40.856 1.00 91.44 1083 ASN A O 1
ATOM 8626 N N . VAL A 1 1084 ? 22.244 0.919 -42.697 1.00 92.88 1084 VAL A N 1
ATOM 8627 C CA . VAL A 1 1084 ? 20.886 0.450 -43.029 1.00 92.88 1084 VAL A CA 1
ATOM 8628 C C . VAL A 1 1084 ? 20.915 -1.029 -43.351 1.00 92.88 1084 VAL A C 1
ATOM 8630 O O . VAL A 1 1084 ? 21.657 -1.440 -44.246 1.00 92.88 1084 VAL A O 1
ATOM 8633 N N . ILE A 1 1085 ? 20.064 -1.781 -42.661 1.00 93.88 1085 ILE A N 1
ATOM 8634 C CA . ILE A 1 1085 ? 19.830 -3.207 -42.878 1.00 93.88 1085 ILE A CA 1
ATOM 8635 C C . ILE A 1 1085 ? 18.400 -3.381 -43.382 1.00 93.88 1085 ILE A C 1
ATOM 8637 O O . ILE A 1 1085 ? 17.474 -2.825 -42.800 1.00 93.88 1085 ILE A O 1
ATOM 8641 N N . ALA A 1 1086 ? 18.189 -4.143 -44.454 1.00 92.50 1086 ALA A N 1
ATOM 8642 C CA . ALA A 1 1086 ? 16.840 -4.540 -44.861 1.00 92.50 1086 ALA A CA 1
ATOM 8643 C C . ALA A 1 1086 ? 16.546 -5.981 -44.444 1.00 92.50 1086 ALA A C 1
ATOM 8645 O O . ALA A 1 1086 ? 17.289 -6.898 -44.807 1.00 92.50 1086 ALA A O 1
ATOM 8646 N N . GLU A 1 1087 ? 15.442 -6.178 -43.728 1.00 91.69 1087 GLU A N 1
ATOM 8647 C CA . GLU A 1 1087 ? 15.040 -7.486 -43.228 1.00 91.69 1087 GLU A CA 1
ATOM 8648 C C . GLU A 1 1087 ? 14.047 -8.210 -44.131 1.00 91.69 1087 GLU A C 1
ATOM 8650 O O . GLU A 1 1087 ? 13.315 -7.615 -44.920 1.00 91.69 1087 GLU A O 1
ATOM 8655 N N . GLY A 1 1088 ? 13.983 -9.534 -43.985 1.00 89.06 1088 GLY A N 1
ATOM 8656 C CA . GLY A 1 1088 ? 13.015 -10.358 -44.702 1.00 89.06 1088 GLY A CA 1
ATOM 8657 C C . GLY A 1 1088 ? 13.259 -10.413 -46.209 1.00 89.06 1088 GLY A C 1
ATOM 8658 O O . GLY A 1 1088 ? 12.311 -10.564 -46.975 1.00 89.06 1088 GLY A O 1
ATOM 8659 N N . VAL A 1 1089 ? 14.517 -10.302 -46.650 1.00 91.25 1089 VAL A N 1
ATOM 8660 C CA . VAL A 1 1089 ? 14.877 -10.521 -48.057 1.00 91.25 1089 VAL A CA 1
ATOM 8661 C C . VAL A 1 1089 ? 14.806 -12.020 -48.362 1.00 91.25 1089 VAL A C 1
ATOM 8663 O O . VAL A 1 1089 ? 15.645 -12.809 -47.920 1.00 91.25 1089 VAL A O 1
ATOM 8666 N N . GLU A 1 1090 ? 13.785 -12.429 -49.108 1.00 92.19 1090 GLU A N 1
ATOM 8667 C CA . GLU A 1 1090 ? 13.496 -13.838 -49.412 1.00 92.19 1090 GLU A CA 1
ATOM 8668 C C . GLU A 1 1090 ? 13.752 -14.197 -50.883 1.00 92.19 1090 GLU A C 1
ATOM 8670 O O . GLU A 1 1090 ? 13.909 -15.374 -51.207 1.00 92.19 1090 GLU A O 1
ATOM 8675 N N . THR A 1 1091 ? 13.852 -13.201 -51.769 1.00 90.25 1091 THR A N 1
ATOM 8676 C CA . THR A 1 1091 ? 13.996 -13.395 -53.222 1.00 90.25 1091 THR A CA 1
ATOM 8677 C C . THR A 1 1091 ? 15.160 -12.607 -53.821 1.00 90.25 1091 THR A C 1
ATOM 8679 O O . THR A 1 1091 ? 15.597 -11.584 -53.284 1.00 90.25 1091 THR A O 1
ATOM 8682 N N . LEU A 1 1092 ? 15.637 -13.066 -54.982 1.00 88.62 1092 LEU A N 1
ATOM 8683 C CA . LEU A 1 1092 ? 16.702 -12.404 -55.737 1.00 88.62 1092 LEU A CA 1
ATOM 8684 C C . LEU A 1 1092 ? 16.258 -11.015 -56.234 1.00 88.62 1092 LEU A C 1
ATOM 8686 O O . LEU A 1 1092 ? 17.048 -10.072 -56.269 1.00 88.62 1092 LEU A O 1
ATOM 8690 N N . GLU A 1 1093 ? 14.984 -10.865 -56.586 1.00 88.75 1093 GLU A N 1
ATOM 8691 C CA . GLU A 1 1093 ? 14.393 -9.608 -57.033 1.00 88.75 1093 GLU A CA 1
ATOM 8692 C C . GLU A 1 1093 ? 14.375 -8.563 -55.909 1.00 88.75 1093 GLU A C 1
ATOM 8694 O O . GLU A 1 1093 ? 14.786 -7.420 -56.128 1.00 88.75 1093 GLU A O 1
ATOM 8699 N N . GLN A 1 1094 ? 13.972 -8.955 -54.692 1.00 90.19 1094 GLN A N 1
ATOM 8700 C CA . GLN A 1 1094 ? 14.044 -8.093 -53.503 1.00 90.19 1094 GLN A CA 1
ATOM 8701 C C . GLN A 1 1094 ? 15.493 -7.700 -53.196 1.00 90.19 1094 GLN A C 1
ATOM 8703 O O . GLN A 1 1094 ? 15.762 -6.529 -52.929 1.00 90.19 1094 GLN A O 1
ATOM 8708 N N . TYR A 1 1095 ? 16.438 -8.641 -53.298 1.00 89.12 1095 TYR A N 1
ATOM 8709 C CA . TYR A 1 1095 ? 17.864 -8.359 -53.126 1.00 89.12 1095 TYR A CA 1
ATOM 8710 C C . TYR A 1 1095 ? 18.359 -7.282 -54.100 1.00 89.12 1095 TYR A C 1
ATOM 8712 O O . TYR A 1 1095 ? 18.924 -6.271 -53.678 1.00 89.12 1095 TYR A O 1
ATOM 8720 N N . HIS A 1 1096 ? 18.114 -7.457 -55.401 1.00 88.25 1096 HIS A N 1
ATOM 8721 C CA . HIS A 1 1096 ? 18.524 -6.484 -56.413 1.00 88.25 1096 HIS A CA 1
ATOM 8722 C C . HIS A 1 1096 ? 17.854 -5.125 -56.225 1.00 88.25 1096 HIS A C 1
ATOM 8724 O O . HIS A 1 1096 ? 18.494 -4.092 -56.423 1.00 88.25 1096 HIS A O 1
ATOM 8730 N N . PHE A 1 1097 ? 16.586 -5.119 -55.819 1.00 87.25 1097 PHE A N 1
ATOM 8731 C CA . PHE A 1 1097 ? 15.855 -3.901 -55.521 1.00 87.25 1097 PHE A CA 1
ATOM 8732 C C . PHE A 1 1097 ? 16.488 -3.128 -54.353 1.00 87.25 1097 PHE A C 1
ATOM 8734 O O . PHE A 1 1097 ? 16.843 -1.961 -54.518 1.00 87.25 1097 PHE A O 1
ATOM 8741 N N . ILE A 1 1098 ? 16.696 -3.782 -53.208 1.00 89.19 1098 ILE A N 1
ATOM 8742 C CA . ILE A 1 1098 ? 17.292 -3.182 -52.006 1.00 89.19 1098 ILE A CA 1
ATOM 8743 C C . ILE A 1 1098 ? 18.731 -2.714 -52.269 1.00 89.19 1098 ILE A C 1
ATOM 8745 O O . ILE A 1 1098 ? 19.091 -1.585 -51.918 1.00 89.19 1098 ILE A O 1
ATOM 8749 N N . LYS A 1 1099 ? 19.529 -3.523 -52.976 1.00 88.44 1099 LYS A N 1
ATOM 8750 C CA . LYS A 1 1099 ? 20.878 -3.149 -53.426 1.00 88.44 1099 LYS A CA 1
ATOM 8751 C C . LYS A 1 1099 ? 20.856 -1.935 -54.359 1.00 88.44 1099 LYS A C 1
ATOM 8753 O O . LYS A 1 1099 ? 21.702 -1.057 -54.240 1.00 88.44 1099 LYS A O 1
ATOM 8758 N N . GLY A 1 1100 ? 19.870 -1.838 -55.253 1.00 86.12 1100 GLY A N 1
ATOM 8759 C CA . GLY A 1 1100 ? 19.702 -0.702 -56.166 1.00 86.12 1100 GLY A CA 1
ATOM 8760 C C . GLY A 1 1100 ? 19.328 0.613 -55.474 1.00 86.12 1100 GLY A C 1
ATOM 8761 O O . GLY A 1 1100 ? 19.662 1.685 -55.975 1.00 86.12 1100 GLY A O 1
ATOM 8762 N N . LEU A 1 1101 ? 18.677 0.553 -54.308 1.00 85.50 1101 LEU A N 1
ATOM 8763 C CA . LEU A 1 1101 ? 18.462 1.721 -53.442 1.00 85.50 1101 LEU A CA 1
ATOM 8764 C C . LEU A 1 1101 ? 19.722 2.095 -52.646 1.00 85.50 1101 LEU A C 1
ATOM 8766 O O . LEU A 1 1101 ? 19.857 3.227 -52.179 1.00 85.50 1101 LEU A O 1
ATOM 8770 N N . GLY A 1 1102 ? 20.654 1.144 -52.559 1.00 83.38 1102 GLY A N 1
ATOM 8771 C CA . GLY A 1 1102 ? 21.928 1.204 -51.862 1.00 83.38 1102 GLY A CA 1
ATOM 8772 C C . GLY A 1 1102 ? 21.783 1.221 -50.342 1.00 83.38 1102 GLY A C 1
ATOM 8773 O O . GLY A 1 1102 ? 22.434 1.999 -49.644 1.00 83.38 1102 GLY A O 1
ATOM 8774 N N . CYS A 1 1103 ? 20.907 0.339 -49.861 1.00 87.69 1103 CYS A N 1
ATOM 8775 C CA . CYS A 1 1103 ? 20.973 -0.214 -48.513 1.00 87.69 1103 CYS A CA 1
ATOM 8776 C C . CYS A 1 1103 ? 22.318 -0.929 -48.324 1.00 87.69 1103 CYS A C 1
ATOM 8778 O O . CYS A 1 1103 ? 22.776 -1.575 -49.261 1.00 87.69 1103 CYS A O 1
ATOM 8780 N N . HIS A 1 1104 ? 22.942 -0.815 -47.153 1.00 86.88 1104 HIS A N 1
ATOM 8781 C CA . HIS A 1 1104 ? 24.303 -1.308 -46.918 1.00 86.88 1104 HIS A CA 1
ATOM 8782 C C . HIS A 1 1104 ? 24.311 -2.814 -46.635 1.00 86.88 1104 HIS A C 1
ATOM 8784 O O . HIS A 1 1104 ? 25.095 -3.558 -47.227 1.00 86.88 1104 HIS A O 1
ATOM 8790 N N . GLU A 1 1105 ? 23.369 -3.274 -45.813 1.00 92.38 1105 GLU A N 1
ATOM 8791 C CA . GLU A 1 1105 ? 23.288 -4.656 -45.352 1.00 92.38 1105 GLU A CA 1
ATOM 8792 C C . GLU A 1 1105 ? 21.892 -5.247 -45.582 1.00 92.38 1105 GLU A C 1
ATOM 8794 O O . GLU A 1 1105 ? 20.902 -4.534 -45.777 1.00 92.38 1105 GLU A O 1
ATOM 8799 N N . ILE A 1 1106 ? 21.813 -6.573 -45.562 1.00 92.62 1106 ILE A N 1
ATOM 8800 C CA . ILE A 1 1106 ? 20.568 -7.328 -45.707 1.00 92.62 1106 ILE A CA 1
ATOM 8801 C C . ILE A 1 1106 ? 20.550 -8.543 -44.793 1.00 92.62 1106 ILE A C 1
ATOM 8803 O O . ILE A 1 1106 ? 21.580 -9.156 -44.507 1.00 92.62 1106 ILE A O 1
ATOM 8807 N N . GLN A 1 1107 ? 19.339 -8.937 -44.423 1.00 92.56 1107 GLN A N 1
ATOM 8808 C CA . GLN A 1 1107 ? 19.073 -10.133 -43.649 1.00 92.56 1107 GLN A CA 1
A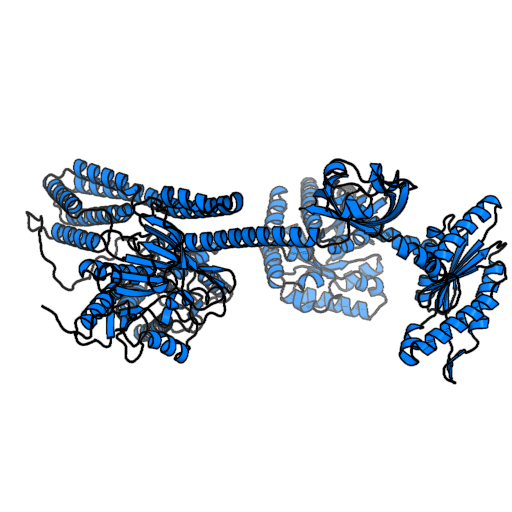TOM 8809 C C . GLN A 1 1107 ? 17.801 -10.808 -44.160 1.00 92.56 1107 GLN A C 1
ATOM 8811 O O . GLN A 1 1107 ? 16.772 -10.167 -44.377 1.00 92.56 1107 GLN A O 1
ATOM 8816 N N . GLY A 1 1108 ? 17.844 -12.122 -44.370 1.00 89.50 1108 GLY A N 1
ATOM 8817 C CA . GLY A 1 1108 ? 16.671 -12.856 -44.834 1.00 89.50 1108 GLY A CA 1
ATOM 8818 C C . GLY A 1 1108 ? 16.976 -14.236 -45.397 1.00 89.50 1108 GLY A C 1
ATOM 8819 O O . GLY A 1 1108 ? 18.131 -14.629 -45.573 1.00 89.50 1108 GLY A O 1
ATOM 8820 N N . TYR A 1 1109 ? 15.911 -14.990 -45.664 1.00 89.69 1109 TYR A N 1
ATOM 8821 C CA . TYR A 1 1109 ? 15.999 -16.403 -46.042 1.00 89.69 1109 TYR A CA 1
ATOM 8822 C C . TYR A 1 1109 ? 16.564 -16.648 -47.437 1.00 89.69 1109 TYR A C 1
ATOM 8824 O O . TYR A 1 1109 ? 16.899 -17.792 -47.733 1.00 89.69 1109 TYR A O 1
ATOM 8832 N N . TYR A 1 1110 ? 16.688 -15.610 -48.270 1.00 86.00 1110 TYR A N 1
ATOM 8833 C CA . TYR A 1 1110 ? 17.353 -15.721 -49.564 1.00 86.00 1110 TYR A CA 1
ATOM 8834 C C . TYR A 1 1110 ? 18.806 -16.203 -49.416 1.00 86.00 1110 TYR A C 1
ATOM 8836 O O . TYR A 1 1110 ? 19.254 -17.040 -50.194 1.00 86.00 1110 TYR A O 1
ATOM 8844 N N . PHE A 1 1111 ? 19.516 -15.717 -48.391 1.00 82.75 1111 PHE A N 1
ATOM 8845 C CA . PHE A 1 1111 ? 20.879 -16.153 -48.085 1.00 82.75 1111 PHE A CA 1
ATOM 8846 C C . PHE A 1 1111 ? 20.882 -17.269 -47.044 1.00 82.75 1111 PHE A C 1
ATOM 8848 O O . PHE A 1 1111 ? 21.305 -18.388 -47.326 1.00 82.75 1111 PHE A O 1
ATOM 8855 N N . TYR A 1 1112 ? 20.392 -16.973 -45.837 1.00 86.25 1112 TYR A N 1
ATOM 8856 C CA . TYR A 1 1112 ? 20.548 -17.871 -44.699 1.00 86.25 1112 TYR A CA 1
ATOM 8857 C C . TYR A 1 1112 ? 19.348 -17.828 -43.755 1.00 86.25 1112 TYR A C 1
ATOM 8859 O O . TYR A 1 1112 ? 18.763 -16.781 -43.459 1.00 86.25 1112 TYR A O 1
ATOM 8867 N N . LYS A 1 1113 ? 19.005 -19.004 -43.227 1.00 88.81 1113 LYS A N 1
ATOM 8868 C CA . LYS A 1 1113 ? 18.027 -19.149 -42.147 1.00 88.81 1113 LYS A CA 1
ATOM 8869 C C . LYS A 1 1113 ? 18.726 -19.075 -40.782 1.00 88.81 1113 LYS A C 1
ATOM 8871 O O . LYS A 1 1113 ? 19.882 -19.493 -40.684 1.00 88.81 1113 LYS A O 1
ATOM 8876 N N . PRO A 1 1114 ? 18.027 -18.628 -39.722 1.00 91.00 1114 PRO A N 1
ATOM 8877 C CA . PRO A 1 1114 ? 18.533 -18.711 -38.355 1.00 91.00 1114 PRO A CA 1
ATOM 8878 C C . PRO A 1 1114 ? 18.921 -20.148 -37.995 1.00 91.00 1114 PRO A C 1
ATOM 8880 O O . PRO A 1 1114 ? 18.059 -21.033 -37.978 1.00 91.00 1114 PRO A O 1
ATOM 8883 N N . SER A 1 1115 ? 20.195 -20.377 -37.688 1.00 90.75 1115 SER A N 1
ATOM 8884 C CA . SER A 1 1115 ? 20.746 -21.725 -37.505 1.00 90.75 1115 SER A CA 1
ATOM 8885 C C . SER A 1 1115 ? 21.511 -21.855 -36.182 1.00 90.75 1115 SER A C 1
ATOM 8887 O O . SER A 1 1115 ? 22.035 -20.855 -35.690 1.00 90.75 1115 SER A O 1
ATOM 8889 N N . PRO A 1 1116 ? 21.592 -23.055 -35.580 1.00 91.38 1116 PRO A N 1
ATOM 8890 C CA . PRO A 1 1116 ? 22.427 -23.294 -34.406 1.00 91.38 1116 PRO A CA 1
ATOM 8891 C C . PRO A 1 1116 ? 23.894 -22.947 -34.672 1.00 91.38 1116 PRO A C 1
ATOM 8893 O O . PRO A 1 1116 ? 24.384 -23.085 -35.795 1.00 91.38 1116 PRO A O 1
ATOM 8896 N N . ALA A 1 1117 ? 24.633 -22.583 -33.625 1.00 89.50 1117 ALA A N 1
ATOM 8897 C CA . ALA A 1 1117 ? 26.015 -22.129 -33.767 1.00 89.50 1117 ALA A CA 1
ATOM 8898 C C . ALA A 1 1117 ? 26.949 -23.117 -34.490 1.00 89.50 1117 ALA A C 1
ATOM 8900 O O . ALA A 1 1117 ? 27.845 -22.699 -35.221 1.00 89.50 1117 ALA A O 1
ATOM 8901 N N . LYS A 1 1118 ? 26.731 -24.427 -34.317 1.00 85.38 1118 LYS A N 1
ATOM 8902 C CA . LYS A 1 1118 ? 27.517 -25.483 -34.978 1.00 85.38 1118 LYS A CA 1
ATOM 8903 C C . LYS A 1 1118 ? 27.331 -25.505 -36.493 1.00 85.38 1118 LYS A C 1
ATOM 8905 O O . LYS A 1 1118 ? 28.285 -25.780 -37.211 1.00 85.38 1118 LYS A O 1
ATOM 8910 N N . ASP A 1 1119 ? 26.123 -25.226 -36.968 1.00 84.94 1119 ASP A N 1
ATOM 8911 C CA . ASP A 1 1119 ? 25.819 -25.216 -38.401 1.00 84.94 1119 ASP A CA 1
ATOM 8912 C C . ASP A 1 1119 ? 26.380 -23.945 -39.038 1.00 84.94 1119 ASP A C 1
ATOM 8914 O O . ASP A 1 1119 ? 26.959 -23.991 -40.121 1.00 84.94 1119 ASP A O 1
ATOM 8918 N N . VAL A 1 1120 ? 26.309 -22.833 -38.300 1.00 83.56 1120 VAL A N 1
ATOM 8919 C CA . VAL A 1 1120 ? 26.954 -21.568 -38.662 1.00 83.56 1120 VAL A CA 1
ATOM 8920 C C . VAL A 1 1120 ? 28.464 -21.726 -38.836 1.00 83.56 1120 VAL A C 1
ATOM 8922 O O . VAL A 1 1120 ? 29.025 -21.277 -39.831 1.00 83.56 1120 VAL A O 1
ATOM 8925 N N . GLN A 1 1121 ? 29.123 -22.465 -37.943 1.00 79.88 1121 GLN A N 1
ATOM 8926 C CA . GLN A 1 1121 ? 30.555 -22.761 -38.062 1.00 79.88 1121 GLN A CA 1
ATOM 8927 C C . GLN A 1 1121 ? 30.912 -23.546 -39.335 1.00 79.88 1121 GLN A C 1
ATOM 8929 O O . GLN A 1 1121 ? 32.005 -23.370 -39.865 1.00 79.88 1121 GLN A O 1
ATOM 8934 N N . GLN A 1 1122 ? 30.023 -24.399 -39.855 1.00 74.50 1122 GLN A N 1
ATOM 8935 C CA . GLN A 1 1122 ? 30.339 -25.256 -41.005 1.00 74.50 1122 GLN A CA 1
ATOM 8936 C C . GLN A 1 1122 ? 30.433 -24.486 -42.324 1.00 74.50 1122 GLN A C 1
ATOM 8938 O O . GLN A 1 1122 ? 31.325 -24.773 -43.122 1.00 74.50 1122 GLN A O 1
ATOM 8943 N N . PHE A 1 1123 ? 29.557 -23.505 -42.560 1.00 71.44 1123 PHE A N 1
ATOM 8944 C CA . PHE A 1 1123 ? 29.598 -22.705 -43.792 1.00 71.44 1123 PHE A CA 1
ATOM 8945 C C . PHE A 1 1123 ? 30.550 -21.504 -43.714 1.00 71.44 1123 PHE A C 1
ATOM 8947 O O . PHE A 1 1123 ? 30.866 -20.921 -44.743 1.00 71.44 1123 PHE A O 1
ATOM 8954 N N . LEU A 1 1124 ? 31.053 -21.165 -42.523 1.00 65.56 1124 LEU A N 1
ATOM 8955 C CA . LEU A 1 1124 ? 32.099 -20.152 -42.342 1.00 65.56 1124 LEU A CA 1
ATOM 8956 C C . LEU A 1 1124 ? 33.524 -20.697 -42.543 1.00 65.56 1124 LEU A C 1
ATOM 8958 O O . LEU A 1 1124 ? 34.442 -19.927 -42.809 1.00 65.56 1124 LEU A O 1
ATOM 8962 N N . VAL A 1 1125 ? 33.721 -22.015 -42.409 1.00 58.47 1125 VAL A N 1
ATOM 8963 C CA . VAL A 1 1125 ? 35.030 -22.691 -42.554 1.00 58.47 1125 VAL A CA 1
ATOM 8964 C C . VAL A 1 1125 ? 35.201 -23.340 -43.945 1.00 58.47 1125 VAL A C 1
ATOM 8966 O O . VAL A 1 1125 ? 36.301 -23.756 -44.310 1.00 58.47 1125 VAL A O 1
ATOM 8969 N N . GLY A 1 1126 ? 34.139 -23.417 -44.753 1.00 50.38 1126 GLY A N 1
ATOM 8970 C CA . GLY A 1 1126 ? 34.193 -23.881 -46.146 1.00 50.38 1126 GLY A CA 1
ATOM 8971 C C . GLY A 1 1126 ? 34.453 -22.739 -47.143 1.00 50.38 1126 GLY A C 1
ATOM 8972 O O . GLY A 1 1126 ? 34.112 -21.597 -46.845 1.00 50.38 1126 GLY A O 1
ATOM 8973 N N . PRO A 1 1127 ? 35.041 -23.003 -48.329 1.00 34.78 1127 PRO A N 1
ATOM 8974 C CA . PRO A 1 1127 ? 35.090 -21.999 -49.388 1.00 34.78 1127 PRO A CA 1
ATOM 8975 C C . PRO A 1 1127 ? 33.655 -21.691 -49.845 1.00 34.78 1127 PRO A C 1
ATOM 8977 O O . PRO A 1 1127 ? 32.927 -22.623 -50.194 1.00 34.78 1127 PRO A O 1
ATOM 8980 N N . LEU A 1 1128 ? 33.270 -20.410 -49.793 1.00 33.31 1128 LEU A N 1
ATOM 8981 C CA . LEU A 1 1128 ? 32.013 -19.887 -50.346 1.00 33.31 1128 LEU A CA 1
ATOM 8982 C C . LEU A 1 1128 ? 31.869 -20.203 -51.840 1.00 33.31 1128 LEU A C 1
ATOM 8984 O O . LEU A 1 1128 ? 32.878 -20.064 -52.576 1.00 33.31 1128 LEU A O 1
#

Foldseek 3Di:
DPPDPPQPLPAFPLRAAEEEEEEAALVDPLSLLLLLLQLVQCVVVVHFYEYQHAAACDDPDLVRVVRNCSCVLADLSHHQEYEYQLLNSHPAPPVVSSVVVVVVNVSHAYEHEDDADPPHAYEHADPLQAVVVVLCCLCVVVVDQQEAEEAEDPSRRVRVVVVVSVVVSCVVSVGDDDPLSYWYFHPALQRLLVRVLVSVVPDPDQAQEYEYPAVRSQVSVVVNCVVVVNDFNPRYFYEHECLDPCQCPDVQRHKYKHTSSNVSSNVRNVQSVCVSVPHDHDRYDYDYIHTDDTPRSPDDPPPDPDDDDDDDDDDDDDPDPDPDPLLVVLLVVLVVLCVVDPWPDDPVNVVVLSNVLVVCVVVLHCPVSLVSLLVVCVVCLVDPCNVVSLVSLVSSLVSLVVVLVVDDPPSNVSSVVVSVSSVVSSVVSVVSSVVSVVVVVVVLVVVLVVLLVVCVPPLDVVSVQVSCLPPVVFQWKWWWFAPDQPDPQQWIFTPFTHHRSDTDPDPRDIDRCSSVDDPPDAHDVSHNQWYKTWQDDDNTTGGIMIGRSVRSCSVSVVSVSVSVSVSVVVVVVVVVVVVVVVVVVVVLQPDLWWKFWAFPVQQTPDIGQNCCVQQNDGTVVRGRPHPLVFFDDDCNVVVVPVQPQAWDFQDWTWGQHPVGDTWTWGWTWHFDDDPNDTTTIIIITDGCRVVVVVCVVVVCVVQADPLQRAGEPVVVLVVLQVLLVVCVVVVAKKKKKKKFWPPLVVCCVPQNVVLSSVVQNVLSVQLVVLDDPPKGWYAHDDRIIMIIGTRDDDVVVVVSSVVSSLVSQQFFDQGPNDGHRIAMQMFMFMPPPQHSGSVSSVVQRVLQSVVSVVVPGRDGGYRDPVSVVVVVLLVVLVVQLVVCVVPVQKAWFWFFKAFLVPRDGQEIETAIWGQDPVPGTHHCVNHVVVCVVVVNVVVVQLVSLLVQLQLVLVVVVVVPPRHAYEYEDALVLLQPLCNLVSSVVSCVVSVNQLLNYEYEYEPVSCPPPVVSSQVSQVSSVVSNHAYEYPCAPPDDQRVVCPVRHRHQEYEHDLVLLVCCLPDVVSVVVLLVVLVVCVVVNHAYEYEAPQDPSSSVSNVVSPRGIYTHDNVDDGGHSVVVVVVVPDDD

pLDDT: mean 79.25, std 14.32, range [23.58, 97.44]